Protein 6O76 (pdb70)

Sequence (889 aa):
FVLKTPKGTRDYSPRQMAVREKVFDVIIRCFKRHGAEVIDTPVFELKETLMGKSKLIYDLKDQGGELLSLRYDLTVPFARYLAMNKLTNIKRYHIAKVYRRDNPAMTRGRYREFYQCDFDIAGNFDPMIPDAECLKIMCEILSSLQIGDFLVKVNDRRILDGMFAICGVSDSKFRTICSSVDKLDKVSWEEVKNEMVGEKGLAPEVADRIGDYVQQHGGVSLVEQLLQDPKLSQNKQALEGLGDLKLLFEYLTLFGIDDKISFDLSLARGLDYYTGVIYEAVLLQPLGVGSVAAGGRYDGLVGMFDPKGRKVPCVGLSIGVERRIFSIVEQRLEALEEKIRTTETQVLVASAQKKLLEERLKLVSELWDAGIKAELLYKKNPKLLNQLQYCEEAGIPLVAIIGEQELKDGVIKLRSVTSREEVDVRREDLVEEIKRRTGAERAALEELVKLQGERVRGLKQQKASAELIEEEVAKLLKLKAQLFVLKTPKGTRDYSPRQMAVREKVFDVIIRCFKRHGAEVIDTPVFELKETLMGEDSKLIYDLKDQGGELLSLRYDLTVPFARYLAMNKLTNIKRYHIAKVYRRYREFYQCDFDIAGNFDPMIPDAECLKIMCEILSSLQIGDFLVKVNDRRILDRTICSSVDKLDKVSWEEVKNEMVGEKADRIGDYVQQHGGVSLVEQLLQDPKLSQNKQALEGLGDLKLLFEYLTLFGIDDKISFDLSLARGLDYYTGVIYEAVLLQVGSVAAGGRYDGLVGMFDPKGRKVPCVGLSIGVERIFSIVEQRLEALEEKIRTTETQVLVASAQKKLLEERLKLVSELWDAGIKAELLYKKNPKLLNQLQYCEEAGIPLVAIIGEQELKDGVIKLRSVTSREEVDVRREDLVEEIKRRT

Radius of gyration: 31.18 Å; Cα contacts (8 Å, |Δi|>4): 1621; chains: 2; bounding box: 78×81×74 Å

GO terms:
  GO:0004821 histidine-tRNA ligase activity (F, IDA)
  GO:0005524 ATP binding (F, IDA)
  GO:0042803 protein homodimerization activity (F, IDA)
  GO:0006427 histidyl-tRNA aminoacylation (P, IDA)
  GO:0004821 histidine-tRNA ligase activity (F, TAS)
  GO:0005829 cytosol (C, TAS)
  GO:0006418 tRNA aminoacylation for protein translation (P, TAS)
  GO:0042802 identical protein binding (F, IPI)
  GO:0005829 cytosol (C, IDA)

Solvent-accessible surface area: 40077 Å² total; per-residue (Å²): 154,110,38,76,18,2,114,12,12,55,26,8,31,18,144,47,15,24,5,31,64,138,3,22,71,22,0,50,149,2,0,53,26,0,4,5,40,17,1,10,0,0,1,0,0,18,53,119,17,6,120,90,70,125,132,72,24,2,17,6,32,75,44,78,20,61,71,10,2,0,14,37,21,1,7,17,0,1,0,0,5,3,24,56,16,154,67,71,90,15,24,1,10,4,33,10,22,0,3,91,77,58,104,42,36,147,140,152,60,110,59,28,7,50,26,26,0,11,0,4,4,0,1,108,63,31,84,7,1,2,1,0,2,0,0,8,0,0,4,18,0,0,53,58,18,143,4,39,81,6,51,0,23,0,0,0,47,45,0,0,51,3,0,0,65,50,7,38,14,62,131,110,84,16,114,45,0,1,56,0,1,26,89,36,63,156,56,41,25,130,97,3,58,110,52,0,48,61,136,43,67,16,39,69,110,20,0,72,102,0,1,107,24,2,91,57,134,27,31,54,79,12,0,77,99,3,49,142,30,110,105,0,44,156,38,159,79,0,53,87,0,1,36,35,0,68,50,0,4,72,16,0,83,45,7,53,13,49,116,70,9,14,0,13,0,6,6,6,68,29,7,115,56,31,55,4,2,3,2,3,0,12,16,38,101,163,64,49,97,16,35,4,7,32,2,0,32,5,26,48,43,5,4,90,40,33,107,155,53,133,120,9,14,0,0,3,6,40,4,28,0,38,105,0,15,46,35,20,55,116,117,50,114,86,118,145,111,140,36,82,44,16,76,0,21,0,0,2,1,1,52,60,145,178,18,18,101,48,2,0,93,2,0,4,78,5,4,94,42,42,5,58,0,11,7,27,16,88,133,62,11,159,44,122,82,0,22,73,72,0,80,136,27,20,4,41,7,0,0,3,0,1,94,139,30,50,190,107,27,27,0,35,0,52,17,12,130,58,183,117,61,76,76,16,138,52,102,42,3,45,103,48,0,112,87,93,24,121,13,108,144,36,12,27,57,18,10,25,82,16,6,25,84,64,16,157,20,9,132,99,98,191,30,76,78,60,97,29,118,108,15,47,53,82,22,98,131,18,128,88,92,85,185,102,32,80,17,0,110,29,10,31,5,10,1,18,58,18,12,12,4,31,55,107,2,25,81,25,0,44,122,3,0,34,32,0,3,5,38,24,2,10,3,0,10,1,1,15,62,95,10,1,113,121,158,83,92,121,60,24,1,12,8,118,101,50,67,44,68,65,8,0,0,8,38,13,1,28,6,2,3,2,1,10,1,18,81,87,139,52,94,87,8,19,0,15,4,38,11,18,0,2,90,81,89,50,11,41,26,31,0,3,0,2,4,0,4,107,51,33,85,7,2,5,1,0,4,0,0,12,0,0,6,23,0,0,66,49,9,116,15,46,109,7,61,0,52,2,0,4,57,88,10,66,97,134,92,62,15,75,27,20,18,52,33,65,76,61,61,56,105,50,13,60,65,64,33,66,68,78,131,98,100,113,53,42,75,51,25,87,54,106,20,33,71,87,24,3,105,99,16,39,145,55,100,103,58,43,167,68,95,74,8,55,68,0,4,40,55,2,43,56,1,8,92,16,0,76,59,8,45,10,52,106,81,10,21,0,6,11,11,4,7,75,48,55,134,104,25,22,7,4,6,2,25,0,45,33,60,122,150,40,31,3,2,32,8,1,39,17,15,31,26,6,5,126,37,16,138,103,40,80,126,21,16,1,1,2,4,33,2,32,1,31,50,0,19,7,10,9,15,37,79,15,77,76,93,86,94,110,6,76,46,16,65,0,26,0,0,0,0,0,60,88,154,186,19,20,78,56,0,0,95,2,0,4,70,5,4,100,41,36,0,62,0,9,5,29,15,78,137,34,9,161,38,124,78,0,30,76,75,0,95,119,23,25,4,51,6,0,0,6,2,3,112,134,25,48,160,90,27,25,3,48,1,51,15,17,133,59,182,123,68,66,87,8,130,62,108,62,3,39,99,62,0,97,210,106,77

Nearest PDB structures (foldseek):
  6o76-assembly1_B  TM=1.002E+00  e=1.117E-86  Homo sapiens
  4g84-assembly1_A  TM=9.839E-01  e=6.373E-68  Homo sapiens
  5w6m-assembly1_A  TM=9.842E-01  e=1.039E-66  Homo sapiens
  4g84-assembly1_B  TM=9.586E-01  e=1.616E-67  Homo sapiens
  4x5o-assembly1_B  TM=9.973E-01  e=1.067E-58  Homo sapiens

Foldseek 3Di:
DDDDDPQQDDDADLLLVLLLVVLVVLLVVLLVVVPAAEDDDDQKDAVVLCPVPLPQWDKDDPPVPGIMTGAQDDQSVVLCVCQVVVHLWHWYKYKAKHAGNDRADVVDLGGGIDIWIKTKTWADDDAQPVVLVQVLSVCSSVVVLPLAAKAKEKFWLLLLVLQLVLLPDDDVCSVVLLVLLLCCQVDPLVVSLCCCCVVPVDDNSSSVSVVVAQVDKAALVVLVVQCPDPSLVPGDSSVVQSVSRNVSLVSNVVVVCNVRYMYGNSHDPDSVFAHTMKMWMFHDVVRGPDTFKIWGWGQQRSQPPHPVSHTITMIMMMGNSSVSSVSSVVVCVVVPPDGASDDAQEEEAEQDAPCVVVSVVLQVVCVVVVHRYYYDPDRHDHPVVRLVVCVNNVHQKYWYDYPVLVVVQWIWIAGSVVRDIDTHHSVCVSVVSVVVPD/DVLVLLVVLLVLLVVVLVLCVQVVHDPVLSVVSVVVNVVSVVVHVVDDDPQLDDDADLLLVLLVCVLVVLLVVLLVVVPAAADDDDQKDQLVLDDDVDSVFWAWDDPPPDGTITGAQDDVSVVLLVCQVVVDQWHWHKYWDWHATVCRIDIKTKTKTWHDDDAQPVVLVQVLSVVSSVVSLVLAAKAKEKDWLQLLPPVVLVLLQVCVVDPVVVSVVVVVVVPHPVNSVQQVDKFALVSLVVVCPDDVLVVDPSNNVQSVSVNVNLVSNVVSVCRVRYMYGSSHCPPVVQHPTMKMFMAGDVVRTFKIWFKGFQSSLVNHPVSDTMTMTMMMGNVPSSSSSSSVVVVVVVDDRASDDAQEEEEEQDAQCVVVSVVLQVVLVVLVHRYYYDPDRHDHPVVVLVVCVVNVHQKYWYDDPVLVVVQWIWIAGSVVRDIDTHHSVCVNVVSVVVD

Structure (mmCIF, N/CA/C/O backbone):
data_6O76
#
_entry.id   6O76
#
_cell.length_a   97.669
_cell.length_b   97.669
_cell.length_c   254.409
_cell.angle_alpha   90.00
_cell.angle_beta   90.00
_cell.angle_gamma   90.00
#
_symmetry.space_group_name_H-M   'P 41 21 2'
#
loop_
_entity.id
_entity.type
_entity.pdbx_description
1 polymer 'Histidine--tRNA ligase, cytoplasmic'
2 non-polymer 'CHLORIDE ION'
3 water water
#
loop_
_atom_site.group_PDB
_atom_site.id
_atom_site.type_symbol
_atom_site.label_atom_id
_atom_site.label_alt_id
_atom_site.label_comp_id
_atom_site.label_asym_id
_atom_site.label_entity_id
_atom_site.label_seq_id
_atom_site.pdbx_PDB_ins_code
_atom_site.Cartn_x
_atom_site.Cartn_y
_atom_site.Cartn_z
_atom_site.occupancy
_atom_site.B_iso_or_equiv
_atom_site.auth_seq_id
_atom_site.auth_comp_id
_atom_site.auth_asym_id
_atom_site.auth_atom_id
_atom_site.pdbx_PDB_model_num
ATOM 1 N N . PHE A 1 54 ? 144.412 -22.730 237.627 1.00 122.25 54 PHE A N 1
ATOM 2 C CA . PHE A 1 54 ? 143.334 -22.951 238.583 1.00 121.36 54 PHE A CA 1
ATOM 3 C C . PHE A 1 54 ? 142.235 -23.830 237.987 1.00 118.56 54 PHE A C 1
ATOM 4 O O . PHE A 1 54 ? 141.522 -23.428 237.066 1.00 120.10 54 PHE A O 1
ATOM 12 N N . VAL A 1 55 ? 142.122 -25.039 238.519 1.00 114.12 55 VAL A N 1
ATOM 13 C CA . VAL A 1 55 ? 141.075 -25.981 238.149 1.00 109.12 55 VAL A CA 1
ATOM 14 C C . VAL A 1 55 ? 139.949 -25.861 239.163 1.00 99.41 55 VAL A C 1
ATOM 15 O O . VAL A 1 55 ? 140.184 -25.603 240.349 1.00 100.88 55 VAL A O 1
ATOM 19 N N . LEU A 1 56 ? 138.712 -26.026 238.699 1.00 94.18 56 LEU A N 1
ATOM 20 C CA . LEU A 1 56 ? 137.588 -26.127 239.622 1.00 87.27 56 LEU A CA 1
ATOM 21 C C . LEU A 1 56 ? 137.602 -27.526 240.231 1.00 77.60 56 LEU A C 1
ATOM 22 O O . LEU A 1 56 ? 137.536 -28.530 239.512 1.00 69.97 56 LEU A O 1
ATOM 27 N N . LYS A 1 57 ? 137.719 -27.591 241.551 1.00 75.80 57 LYS A N 1
ATOM 28 C CA . LYS A 1 57 ? 137.847 -28.863 242.242 1.00 70.87 57 LYS A CA 1
ATOM 29 C C . LYS A 1 57 ? 137.357 -28.696 243.670 1.00 74.66 57 LYS A C 1
ATOM 30 O O . LYS A 1 57 ? 137.385 -27.593 244.222 1.00 76.76 57 LYS A O 1
ATOM 36 N N . THR A 1 58 ? 136.891 -29.794 244.258 1.00 71.22 58 THR A N 1
ATOM 37 C CA . THR A 1 58 ? 136.619 -29.767 245.682 1.00 64.79 58 THR A CA 1
ATOM 38 C C . THR A 1 58 ? 137.944 -29.763 246.437 1.00 61.56 58 THR A C 1
ATOM 39 O O . THR A 1 58 ? 138.894 -30.430 246.022 1.00 61.31 58 THR A O 1
ATOM 43 N N . PRO A 1 59 ? 138.032 -29.033 247.546 1.00 60.53 59 PRO A N 1
ATOM 44 C CA . PRO A 1 59 ? 139.302 -28.920 248.272 1.00 62.69 59 PRO A CA 1
ATOM 45 C C . PRO A 1 59 ? 139.938 -30.268 248.593 1.00 64.29 59 PRO A C 1
ATOM 46 O O . PRO A 1 59 ? 139.251 -31.268 248.810 1.00 63.71 59 PRO A O 1
ATOM 50 N N . LYS A 1 60 ? 141.273 -30.271 248.619 1.00 75.48 60 LYS A N 1
ATOM 51 C CA . LYS A 1 60 ? 142.078 -31.449 248.925 1.00 80.35 60 LYS A CA 1
ATOM 52 C C . LYS A 1 60 ? 141.589 -32.151 250.186 1.00 79.26 60 LYS A C 1
ATOM 53 O O . LYS A 1 60 ? 141.782 -31.649 251.299 1.00 87.31 60 LYS A O 1
ATOM 59 N N . GLY A 1 61 ? 140.950 -33.308 250.021 1.00 66.90 61 GLY A N 1
ATOM 60 C CA . GLY A 1 61 ? 140.427 -34.072 251.136 1.00 59.27 61 GLY A CA 1
ATOM 61 C C . GLY A 1 61 ? 138.922 -34.043 251.285 1.00 62.36 61 GLY A C 1
ATOM 62 O O . GLY A 1 61 ? 138.392 -34.747 252.152 1.00 67.58 61 GLY A O 1
ATOM 63 N N . THR A 1 62 ? 138.216 -33.263 250.474 1.00 59.30 62 THR A N 1
ATOM 64 C CA . THR A 1 62 ? 136.769 -33.136 250.555 1.00 60.42 62 THR A CA 1
ATOM 65 C C . THR A 1 62 ? 136.117 -33.692 249.297 1.00 66.76 62 THR A C 1
ATOM 66 O O . THR A 1 62 ? 136.773 -33.971 248.290 1.00 68.73 62 THR A O 1
ATOM 70 N N . ARG A 1 63 ? 134.798 -33.847 249.372 1.00 68.15 63 ARG A N 1
ATOM 71 C CA . ARG A 1 63 ? 134.051 -34.547 248.343 1.00 66.92 63 ARG A CA 1
ATOM 72 C C . ARG A 1 63 ? 132.638 -33.996 248.259 1.00 64.86 63 ARG A C 1
ATOM 73 O O . ARG A 1 63 ? 132.076 -33.541 249.259 1.00 68.53 63 ARG A O 1
ATOM 81 N N . ASP A 1 64 ? 132.070 -34.034 247.058 1.00 65.06 64 ASP A N 1
ATOM 82 C CA . ASP A 1 64 ? 130.640 -33.806 246.947 1.00 63.69 64 ASP A CA 1
ATOM 83 C C . ASP A 1 64 ? 129.890 -35.115 247.206 1.00 66.32 64 ASP A C 1
ATOM 84 O O . ASP A 1 64 ? 130.474 -36.202 247.243 1.00 75.22 64 ASP A O 1
ATOM 89 N N . TYR A 1 65 ? 128.574 -35.002 247.369 1.00 63.42 65 TYR A N 1
ATOM 90 C CA . TYR A 1 65 ? 127.678 -36.145 247.525 1.00 66.91 65 TYR A CA 1
ATOM 91 C C . TYR A 1 65 ? 126.633 -36.069 246.416 1.00 62.73 65 TYR A C 1
ATOM 92 O O . TYR A 1 65 ? 125.782 -35.171 246.419 1.00 63.82 65 TYR A O 1
ATOM 101 N N . SER A 1 66 ? 126.700 -37.034 245.506 1.00 55.36 66 SER A N 1
ATOM 102 C CA . SER A 1 66 ? 125.788 -37.151 244.378 1.00 55.51 66 SER A CA 1
ATOM 103 C C . SER A 1 66 ? 124.430 -37.628 244.868 1.00 54.30 66 SER A C 1
ATOM 104 O O . SER A 1 66 ? 124.305 -38.076 246.006 1.00 50.35 66 SER A O 1
ATOM 107 N N . PRO A 1 67 ? 123.381 -37.510 243.967 1.00 49.59 67 PRO A N 1
ATOM 108 C CA . PRO A 1 67 ? 122.077 -37.953 244.494 1.00 38.52 67 PRO A CA 1
ATOM 109 C C . PRO A 1 67 ? 122.052 -39.411 244.940 1.00 57.60 67 PRO A C 1
ATOM 110 O O . PRO A 1 67 ? 121.424 -39.709 245.952 1.00 57.55 67 PRO A O 1
ATOM 114 N N . ARG A 1 68 ? 122.707 -40.305 244.212 1.00 63.97 68 ARG A N 1
ATOM 115 C CA . ARG A 1 68 ? 122.713 -41.712 244.594 1.00 64.09 68 ARG A CA 1
ATOM 116 C C . ARG A 1 68 ? 123.365 -41.902 245.963 1.00 57.73 68 ARG A C 1
ATOM 117 O O . ARG A 1 68 ? 122.876 -42.665 246.807 1.00 54.72 68 ARG A O 1
ATOM 125 N N . GLN A 1 69 ? 124.466 -41.193 246.184 1.00 47.68 69 GLN A N 1
ATOM 126 C CA . GLN A 1 69 ? 125.184 -41.266 247.448 1.00 45.92 69 GLN A CA 1
ATOM 127 C C . GLN A 1 69 ? 124.302 -40.758 248.577 1.00 44.10 69 GLN A C 1
ATOM 128 O O . GLN A 1 69 ? 124.286 -41.321 249.669 1.00 42.16 69 GLN A O 1
ATOM 134 N N . MET A 1 70 ? 123.571 -39.683 248.303 1.00 36.55 70 MET A N 1
ATOM 135 C CA . MET A 1 70 ? 122.676 -39.094 249.285 1.00 39.02 70 MET A CA 1
ATOM 136 C C . MET A 1 70 ? 121.586 -40.088 249.642 1.00 41.57 70 MET A C 1
ATOM 137 O O . MET A 1 70 ? 121.207 -40.220 250.802 1.00 53.21 70 MET A O 1
ATOM 142 N N . ALA A 1 71 ? 121.084 -40.789 248.633 1.00 47.58 71 ALA A N 1
ATOM 143 C CA . ALA A 1 71 ? 120.043 -41.777 248.852 1.00 51.91 71 ALA A CA 1
ATOM 144 C C . ALA A 1 71 ? 120.579 -42.878 249.749 1.00 46.68 71 ALA A C 1
ATOM 145 O O . ALA A 1 71 ? 119.892 -43.336 250.657 1.00 47.81 71 ALA A O 1
ATOM 147 N N . VAL A 1 72 ? 121.813 -43.303 249.494 1.00 47.74 72 VAL A N 1
ATOM 148 C CA . VAL A 1 72 ? 122.422 -44.342 250.318 1.00 45.93 72 VAL A CA 1
ATOM 149 C C . VAL A 1 72 ? 122.621 -43.871 251.760 1.00 52.38 72 VAL A C 1
ATOM 150 O O . VAL A 1 72 ? 122.371 -44.611 252.707 1.00 56.02 72 VAL A O 1
ATOM 154 N N . ARG A 1 73 ? 123.069 -42.630 251.908 1.00 55.27 73 ARG A N 1
ATOM 155 C CA . ARG A 1 73 ? 123.329 -42.024 253.211 1.00 52.65 73 ARG A CA 1
ATOM 156 C C . ARG A 1 73 ? 122.036 -41.756 253.967 1.00 55.05 73 ARG A C 1
ATOM 157 O O . ARG A 1 73 ? 121.964 -41.949 255.190 1.00 56.44 73 ARG A O 1
ATOM 165 N N . GLU A 1 74 ? 120.993 -41.342 253.249 1.00 48.25 74 GLU A N 1
ATOM 166 C CA . GLU A 1 74 ? 119.693 -41.167 253.879 1.00 44.23 74 GLU A CA 1
ATOM 167 C C . GLU A 1 74 ? 119.138 -42.502 254.352 1.00 47.39 74 GLU A C 1
ATOM 168 O O . GLU A 1 74 ? 118.601 -42.599 255.465 1.00 51.47 74 GLU A O 1
ATOM 174 N N . LYS A 1 75 ? 119.278 -43.550 253.529 1.00 49.70 75 LYS A N 1
ATOM 175 C CA . LYS A 1 75 ? 118.743 -44.852 253.915 1.00 46.79 75 LYS A CA 1
ATOM 176 C C . LYS A 1 75 ? 119.354 -45.345 255.221 1.00 44.32 75 LYS A C 1
ATOM 177 O O . LYS A 1 75 ? 118.644 -45.889 256.075 1.00 39.76 75 LYS A O 1
ATOM 183 N N . VAL A 1 76 ? 120.662 -45.162 255.406 1.00 48.13 76 VAL A N 1
ATOM 184 C CA . VAL A 1 76 ? 121.266 -45.666 256.641 1.00 55.97 76 VAL A CA 1
ATOM 185 C C . VAL A 1 76 ? 120.980 -44.729 257.821 1.00 55.24 76 VAL A C 1
ATOM 186 O O . VAL A 1 76 ? 120.669 -45.189 258.935 1.00 47.74 76 VAL A O 1
ATOM 190 N N . PHE A 1 77 ? 121.087 -43.408 257.609 1.00 55.80 77 PHE A N 1
ATOM 191 C CA . PHE A 1 77 ? 120.784 -42.465 258.684 1.00 52.51 77 PHE A CA 1
ATOM 192 C C . PHE A 1 77 ? 119.386 -42.690 259.244 1.00 56.37 77 PHE A C 1
ATOM 193 O O . PHE A 1 77 ? 119.166 -42.552 260.455 1.00 65.82 77 PHE A O 1
ATOM 201 N N . ASP A 1 78 ? 118.428 -43.048 258.385 1.00 55.94 78 ASP A N 1
ATOM 202 C CA . ASP A 1 78 ? 117.080 -43.320 258.875 1.00 62.55 78 ASP A CA 1
ATOM 203 C C . ASP A 1 78 ? 117.069 -44.467 259.880 1.00 62.75 78 ASP A C 1
ATOM 204 O O . ASP A 1 78 ? 116.420 -44.373 260.928 1.00 71.46 78 ASP A O 1
ATOM 209 N N . VAL A 1 79 ? 117.782 -45.556 259.585 1.00 57.45 79 VAL A N 1
ATOM 210 C CA . VAL A 1 79 ? 117.817 -46.691 260.507 1.00 55.63 79 VAL A CA 1
ATOM 211 C C . VAL A 1 79 ? 118.441 -46.278 261.835 1.00 51.37 79 VAL A C 1
ATOM 212 O O . VAL A 1 79 ? 117.870 -46.499 262.915 1.00 53.44 79 VAL A O 1
ATOM 216 N N . ILE A 1 80 ? 119.597 -45.613 261.767 1.00 48.30 80 ILE A N 1
ATOM 217 C CA . ILE A 1 80 ? 120.329 -45.281 262.993 1.00 45.31 80 ILE A CA 1
ATOM 218 C C . ILE A 1 80 ? 119.527 -44.325 263.877 1.00 55.49 80 ILE A C 1
ATOM 219 O O . ILE A 1 80 ? 119.453 -44.496 265.104 1.00 55.52 80 ILE A O 1
ATOM 224 N N . ILE A 1 81 ? 118.877 -43.333 263.270 1.00 50.62 81 ILE A N 1
ATOM 225 C CA . ILE A 1 81 ? 118.130 -42.351 264.052 1.00 43.57 81 ILE A CA 1
ATOM 226 C C . ILE A 1 81 ? 116.806 -42.938 264.545 1.00 44.25 81 ILE A C 1
ATOM 227 O O . ILE A 1 81 ? 116.312 -42.574 265.622 1.00 49.38 81 ILE A O 1
ATOM 232 N N . ARG A 1 82 ? 116.198 -43.842 263.765 1.00 50.63 82 ARG A N 1
ATOM 233 C CA . ARG A 1 82 ? 115.019 -44.535 264.273 1.00 55.38 82 ARG A CA 1
ATOM 234 C C . ARG A 1 82 ? 115.367 -45.329 265.523 1.00 55.45 82 ARG A C 1
ATOM 235 O O . ARG A 1 82 ? 114.553 -45.418 266.452 1.00 50.22 82 ARG A O 1
ATOM 243 N N . CYS A 1 83 ? 116.584 -45.880 265.587 1.00 54.84 83 CYS A N 1
ATOM 244 C CA . CYS A 1 83 ? 116.980 -46.600 266.795 1.00 55.13 83 CYS A CA 1
ATOM 245 C C . CYS A 1 83 ? 117.259 -45.637 267.947 1.00 54.96 83 CYS A C 1
ATOM 246 O O . CYS A 1 83 ? 116.790 -45.847 269.077 1.00 53.69 83 CYS A O 1
ATOM 249 N N . PHE A 1 84 ? 118.016 -44.565 267.677 1.00 52.21 84 PHE A N 1
ATOM 250 C CA . PHE A 1 84 ? 118.308 -43.576 268.714 1.00 48.16 84 PHE A CA 1
ATOM 251 C C . PHE A 1 84 ? 117.032 -43.020 269.330 1.00 51.56 84 PHE A C 1
ATOM 252 O O . PHE A 1 84 ? 116.924 -42.902 270.558 1.00 59.55 84 PHE A O 1
ATOM 260 N N . LYS A 1 85 ? 116.052 -42.680 268.492 1.00 45.64 85 LYS A N 1
ATOM 261 C CA . LYS A 1 85 ? 114.773 -42.201 268.999 1.00 46.33 85 LYS A CA 1
ATOM 262 C C . LYS A 1 85 ? 114.042 -43.314 269.729 1.00 44.69 85 LYS A C 1
ATOM 263 O O . LYS A 1 85 ? 113.344 -43.066 270.721 1.00 40.99 85 LYS A O 1
ATOM 269 N N . ARG A 1 86 ? 114.187 -44.552 269.245 1.00 47.31 86 ARG A N 1
ATOM 270 C CA . ARG A 1 86 ? 113.587 -45.686 269.937 1.00 46.58 86 ARG A CA 1
ATOM 271 C C . ARG A 1 86 ? 114.120 -45.815 271.359 1.00 48.83 86 ARG A C 1
ATOM 272 O O . ARG A 1 86 ? 113.434 -46.356 272.233 1.00 54.06 86 ARG A O 1
ATOM 280 N N . HIS A 1 87 ? 115.330 -45.322 271.623 1.00 39.06 87 HIS A N 1
ATOM 281 C CA . HIS A 1 87 ? 115.853 -45.320 272.984 1.00 37.08 87 HIS A CA 1
ATOM 282 C C . HIS A 1 87 ? 115.649 -43.988 273.701 1.00 47.94 87 HIS A C 1
ATOM 283 O O . HIS A 1 87 ? 116.304 -43.734 274.718 1.00 41.88 87 HIS A O 1
ATOM 290 N N . GLY A 1 88 ? 114.744 -43.146 273.206 1.00 48.71 88 GLY A N 1
ATOM 291 C CA . GLY A 1 88 ? 114.380 -41.913 273.879 1.00 46.79 88 GLY A CA 1
ATOM 292 C C . GLY A 1 88 ? 115.525 -40.960 274.158 1.00 48.96 88 GLY A C 1
ATOM 293 O O . GLY A 1 88 ? 115.665 -40.461 275.279 1.00 58.30 88 GLY A O 1
ATOM 294 N N . ALA A 1 89 ? 116.345 -40.693 273.148 1.00 47.40 89 ALA A N 1
ATOM 295 C CA . ALA A 1 89 ? 117.439 -39.742 273.263 1.00 46.78 89 ALA A CA 1
ATOM 296 C C . ALA A 1 89 ? 117.021 -38.384 272.712 1.00 44.31 89 ALA A C 1
ATOM 297 O O . ALA A 1 89 ? 116.244 -38.294 271.759 1.00 37.26 89 ALA A O 1
ATOM 299 N N . GLU A 1 90 ? 117.535 -37.325 273.331 1.00 51.31 90 GLU A N 1
ATOM 300 C CA . GLU A 1 90 ? 117.448 -36.012 272.714 1.00 51.04 90 GLU A CA 1
ATOM 301 C C . GLU A 1 90 ? 118.578 -35.829 271.700 1.00 54.19 90 GLU A C 1
ATOM 302 O O . GLU A 1 90 ? 119.493 -36.652 271.585 1.00 58.22 90 GLU A O 1
ATOM 308 N N . VAL A 1 91 ? 118.504 -34.731 270.952 1.00 46.03 91 VAL A N 1
ATOM 309 C CA . VAL A 1 91 ? 119.507 -34.387 269.952 1.00 48.75 91 VAL A CA 1
ATOM 310 C C . VAL A 1 91 ? 119.913 -32.931 270.144 1.00 48.71 91 VAL A C 1
ATOM 311 O O . VAL A 1 91 ? 119.085 -32.089 270.509 1.00 40.26 91 VAL A O 1
ATOM 315 N N . ILE A 1 92 ? 121.196 -32.639 269.920 1.00 51.43 92 ILE A N 1
ATOM 316 C CA . ILE A 1 92 ? 121.719 -31.280 269.975 1.00 53.57 92 ILE A CA 1
ATOM 317 C C . ILE A 1 92 ? 122.488 -31.007 268.690 1.00 54.43 92 ILE A C 1
ATOM 318 O O . ILE A 1 92 ? 122.782 -31.912 267.908 1.00 56.72 92 ILE A O 1
ATOM 323 N N . ASP A 1 93 ? 122.809 -29.732 268.478 1.00 54.79 93 ASP A N 1
ATOM 324 C CA . ASP A 1 93 ? 123.677 -29.331 267.383 1.00 54.69 93 ASP A CA 1
ATOM 325 C C . ASP A 1 93 ? 124.565 -28.183 267.839 1.00 62.43 93 ASP A C 1
ATOM 326 O O . ASP A 1 93 ? 124.107 -27.263 268.525 1.00 62.00 93 ASP A O 1
ATOM 331 N N . THR A 1 94 ? 125.835 -28.248 267.455 1.00 66.98 94 THR A N 1
ATOM 332 C CA . THR A 1 94 ? 126.855 -27.264 267.785 1.00 68.93 94 THR A CA 1
ATOM 333 C C . THR A 1 94 ? 127.326 -26.572 266.509 1.00 68.62 94 THR A C 1
ATOM 334 O O . THR A 1 94 ? 127.176 -27.121 265.411 1.00 66.76 94 THR A O 1
ATOM 338 N N . PRO A 1 95 ? 127.896 -25.371 266.606 1.00 62.82 95 PRO A N 1
ATOM 339 C CA . PRO A 1 95 ? 128.407 -24.704 265.405 1.00 57.94 95 PRO A CA 1
ATOM 340 C C . PRO A 1 95 ? 129.570 -25.474 264.800 1.00 59.16 95 PRO A C 1
ATOM 341 O O . PRO A 1 95 ? 130.210 -26.311 265.444 1.00 61.22 95 PRO A O 1
ATOM 345 N N . VAL A 1 96 ? 129.840 -25.175 263.528 1.00 58.05 96 VAL A N 1
ATOM 346 C CA . VAL A 1 96 ? 130.895 -25.894 262.833 1.00 64.64 96 VAL A CA 1
ATOM 347 C C . VAL A 1 96 ? 132.266 -25.422 263.293 1.00 74.17 96 VAL A C 1
ATOM 348 O O . VAL A 1 96 ? 133.265 -26.116 263.068 1.00 72.65 96 VAL A O 1
ATOM 352 N N . PHE A 1 97 ? 132.350 -24.247 263.913 1.00 78.27 97 PHE A N 1
ATOM 353 C CA . PHE A 1 97 ? 133.590 -23.789 264.513 1.00 76.83 97 PHE A CA 1
ATOM 354 C C . PHE A 1 97 ? 133.352 -23.335 265.948 1.00 78.87 97 PHE A C 1
ATOM 355 O O . PHE A 1 97 ? 132.247 -22.936 266.324 1.00 82.11 97 PHE A O 1
ATOM 363 N N . GLU A 1 98 ? 134.411 -23.433 266.745 1.00 80.74 98 GLU A N 1
ATOM 364 C CA . GLU A 1 98 ? 134.523 -22.944 268.109 1.00 86.80 98 GLU A CA 1
ATOM 365 C C . GLU A 1 98 ? 135.603 -21.874 268.141 1.00 88.58 98 GLU A C 1
ATOM 366 O O . GLU A 1 98 ? 136.266 -21.608 267.140 1.00 83.74 98 GLU A O 1
ATOM 372 N N . LEU A 1 99 ? 135.788 -21.253 269.299 1.00 91.93 99 LEU A N 1
ATOM 373 C CA . LEU A 1 99 ? 136.955 -20.400 269.479 1.00 95.12 99 LEU A CA 1
ATOM 374 C C . LEU A 1 99 ? 138.170 -21.281 269.745 1.00 95.17 99 LEU A C 1
ATOM 375 O O . LEU A 1 99 ? 138.044 -22.389 270.272 1.00 89.34 99 LEU A O 1
ATOM 380 N N . LYS A 1 100 ? 139.355 -20.799 269.352 1.00 100.40 100 LYS A N 1
ATOM 381 C CA . LYS A 1 100 ? 140.543 -21.655 269.413 1.00 104.15 100 LYS A CA 1
ATOM 382 C C . LYS A 1 100 ? 140.886 -22.003 270.842 1.00 113.67 100 LYS A C 1
ATOM 383 O O . LYS A 1 100 ? 141.356 -23.111 271.127 1.00 118.95 100 LYS A O 1
ATOM 389 N N . GLU A 1 101 ? 140.811 -21.003 271.715 1.00 116.48 101 GLU A N 1
ATOM 390 C CA . GLU A 1 101 ? 140.978 -21.165 273.146 1.00 119.56 101 GLU A CA 1
ATOM 391 C C . GLU A 1 101 ? 140.259 -22.428 273.591 1.00 114.37 101 GLU A C 1
ATOM 392 O O . GLU A 1 101 ? 140.779 -23.203 274.403 1.00 114.99 101 GLU A O 1
ATOM 398 N N . THR A 1 102 ? 139.074 -22.657 273.023 1.00 114.40 102 THR A N 1
ATOM 399 C CA . THR A 1 102 ? 138.271 -23.797 273.440 1.00 111.93 102 THR A CA 1
ATOM 400 C C . THR A 1 102 ? 138.958 -25.122 273.123 1.00 115.79 102 THR A C 1
ATOM 401 O O . THR A 1 102 ? 138.867 -26.071 273.909 1.00 112.58 102 THR A O 1
ATOM 405 N N . LEU A 1 103 ? 139.625 -25.204 271.975 1.00 122.22 103 LEU A N 1
ATOM 406 C CA . LEU A 1 103 ? 140.260 -26.455 271.558 1.00 126.65 103 LEU A CA 1
ATOM 407 C C . LEU A 1 103 ? 141.741 -26.676 271.841 1.00 143.62 103 LEU A C 1
ATOM 408 O O . LEU A 1 103 ? 142.207 -27.813 271.782 1.00 144.31 103 LEU A O 1
ATOM 413 N N . MET A 1 104 ? 142.487 -25.624 272.148 1.00 159.09 104 MET A N 1
ATOM 414 C CA . MET A 1 104 ? 143.908 -25.811 272.415 1.00 165.52 104 MET A CA 1
ATOM 415 C C . MET A 1 104 ? 144.072 -26.705 273.635 1.00 163.58 104 MET A C 1
ATOM 416 O O . MET A 1 104 ? 143.279 -26.645 274.567 1.00 164.08 104 MET A O 1
ATOM 421 N N . GLY A 1 105 ? 145.105 -27.539 273.621 1.00 163.07 105 GLY A N 1
ATOM 422 C CA . GLY A 1 105 ? 145.341 -28.472 274.704 1.00 154.46 105 GLY A CA 1
ATOM 423 C C . GLY A 1 105 ? 144.686 -29.809 274.413 1.00 136.17 105 GLY A C 1
ATOM 424 O O . GLY A 1 105 ? 144.657 -30.700 275.260 1.00 129.03 105 GLY A O 1
ATOM 425 N N . LYS A 1 106 ? 144.156 -29.944 273.202 1.00 128.78 106 LYS A N 1
ATOM 426 C CA . LYS A 1 106 ? 143.506 -31.177 272.774 1.00 120.77 106 LYS A CA 1
ATOM 427 C C . LYS A 1 106 ? 144.528 -32.277 272.524 1.00 117.01 106 LYS A C 1
ATOM 428 O O . LYS A 1 106 ? 144.794 -32.639 271.379 1.00 109.19 106 LYS A O 1
ATOM 430 N N . SER A 1 111 ? 148.754 -34.206 268.050 1.00 118.10 111 SER A N 1
ATOM 431 C CA . SER A 1 111 ? 147.667 -34.167 267.079 1.00 108.04 111 SER A CA 1
ATOM 432 C C . SER A 1 111 ? 147.031 -32.789 266.985 1.00 106.41 111 SER A C 1
ATOM 433 O O . SER A 1 111 ? 145.881 -32.589 267.385 1.00 104.48 111 SER A O 1
ATOM 436 N N . LYS A 1 112 ? 147.786 -31.828 266.457 1.00 109.10 112 LYS A N 1
ATOM 437 C CA . LYS A 1 112 ? 147.207 -30.522 266.170 1.00 110.72 112 LYS A CA 1
ATOM 438 C C . LYS A 1 112 ? 147.121 -30.375 264.652 1.00 108.03 112 LYS A C 1
ATOM 439 O O . LYS A 1 112 ? 147.855 -29.611 264.021 1.00 103.83 112 LYS A O 1
ATOM 445 N N . LEU A 1 113 ? 146.265 -31.194 264.059 1.00 104.87 113 LEU A N 1
ATOM 446 C CA . LEU A 1 113 ? 145.929 -31.186 262.635 1.00 92.08 113 LEU A CA 1
ATOM 447 C C . LEU A 1 113 ? 144.626 -30.439 262.400 1.00 85.86 113 LEU A C 1
ATOM 448 O O . LEU A 1 113 ? 143.748 -30.909 261.682 1.00 87.58 113 LEU A O 1
ATOM 453 N N . ILE A 1 114 ? 144.475 -29.294 263.047 1.00 82.56 114 ILE A N 1
ATOM 454 C CA . ILE A 1 114 ? 143.233 -28.543 262.988 1.00 77.07 114 ILE A CA 1
ATOM 455 C C . ILE A 1 114 ? 143.177 -27.335 262.076 1.00 73.83 114 ILE A C 1
ATOM 456 O O . ILE A 1 114 ? 144.056 -26.489 262.093 1.00 71.86 114 ILE A O 1
ATOM 461 N N . TYR A 1 115 ? 142.120 -27.264 261.281 1.00 80.70 115 TYR A N 1
ATOM 462 C CA . TYR A 1 115 ? 141.927 -26.141 260.390 1.00 84.51 115 TYR A CA 1
ATOM 463 C C . TYR A 1 115 ? 141.657 -24.922 261.242 1.00 83.81 115 TYR A C 1
ATOM 464 O O . TYR A 1 115 ? 140.940 -25.009 262.226 1.00 92.88 115 TYR A O 1
ATOM 473 N N . ASP A 1 116 ? 142.225 -23.784 260.869 1.00 76.51 116 ASP A N 1
ATOM 474 C CA . ASP A 1 116 ? 142.007 -22.553 261.611 1.00 84.72 116 ASP A CA 1
ATOM 475 C C . ASP A 1 116 ? 141.631 -21.425 260.666 1.00 89.95 116 ASP A C 1
ATOM 476 O O . ASP A 1 116 ? 142.211 -21.294 259.598 1.00 98.29 116 ASP A O 1
ATOM 481 N N . LEU A 1 117 ? 140.659 -20.613 261.052 1.00 87.55 117 LEU A N 1
ATOM 482 C CA . LEU A 1 117 ? 140.253 -19.491 260.218 1.00 86.16 117 LEU A CA 1
ATOM 483 C C . LEU A 1 117 ? 141.249 -18.342 260.292 1.00 94.43 117 LEU A C 1
ATOM 484 O O . LEU A 1 117 ? 141.993 -18.221 261.258 1.00 102.26 117 LEU A O 1
ATOM 489 N N . LYS A 1 118 ? 141.264 -17.503 259.265 1.00 95.94 118 LYS A N 1
ATOM 490 C CA . LYS A 1 118 ? 142.161 -16.357 259.233 1.00 106.88 118 LYS A CA 1
ATOM 491 C C . LYS A 1 118 ? 141.738 -15.396 260.333 1.00 116.63 118 LYS A C 1
ATOM 492 O O . LYS A 1 118 ? 140.555 -15.285 260.631 1.00 121.81 118 LYS A O 1
ATOM 494 N N . ASP A 1 119 ? 142.695 -14.707 260.943 1.00 120.25 119 ASP A N 1
ATOM 495 C CA . ASP A 1 119 ? 142.363 -13.795 262.026 1.00 128.99 119 ASP A CA 1
ATOM 496 C C . ASP A 1 119 ? 141.280 -12.809 261.619 1.00 134.55 119 ASP A C 1
ATOM 497 O O . ASP A 1 119 ? 140.312 -12.614 262.349 1.00 137.36 119 ASP A O 1
ATOM 502 N N . GLN A 1 120 ? 141.428 -12.190 260.460 1.00 137.01 120 GLN A N 1
ATOM 503 C CA . GLN A 1 120 ? 140.407 -11.266 259.989 1.00 137.95 120 GLN A CA 1
ATOM 504 C C . GLN A 1 120 ? 140.036 -10.241 261.055 1.00 137.91 120 GLN A C 1
ATOM 505 O O . GLN A 1 120 ? 138.863 -9.909 261.208 1.00 133.56 120 GLN A O 1
ATOM 511 N N . GLY A 1 121 ? 141.021 -9.738 261.790 1.00 144.47 121 GLY A N 1
ATOM 512 C CA . GLY A 1 121 ? 140.740 -8.757 262.823 1.00 148.06 121 GLY A CA 1
ATOM 513 C C . GLY A 1 121 ? 140.084 -9.358 264.052 1.00 146.65 121 GLY A C 1
ATOM 514 O O . GLY A 1 121 ? 140.543 -9.168 265.177 1.00 148.87 121 GLY A O 1
ATOM 515 N N . GLY A 1 122 ? 139.003 -10.093 263.822 1.00 138.21 122 GLY A N 1
ATOM 516 C CA . GLY A 1 122 ? 138.234 -10.730 264.876 1.00 131.50 122 GLY A CA 1
ATOM 517 C C . GLY A 1 122 ? 138.970 -11.886 265.519 1.00 127.02 122 GLY A C 1
ATOM 518 O O . GLY A 1 122 ? 139.979 -12.355 265.001 1.00 128.12 122 GLY A O 1
ATOM 519 N N . GLU A 1 123 ? 138.473 -12.333 266.665 1.00 122.18 123 GLU A N 1
ATOM 520 C CA . GLU A 1 123 ? 139.097 -13.422 267.405 1.00 122.45 123 GLU A CA 1
ATOM 521 C C . GLU A 1 123 ? 139.148 -14.714 266.600 1.00 124.76 123 GLU A C 1
ATOM 522 O O . GLU A 1 123 ? 138.261 -14.997 265.802 1.00 127.95 123 GLU A O 1
ATOM 524 N N . LEU A 1 124 ? 140.209 -15.483 266.813 1.00 124.02 124 LEU A N 1
ATOM 525 C CA . LEU A 1 124 ? 140.428 -16.739 266.104 1.00 123.94 124 LEU A CA 1
ATOM 526 C C . LEU A 1 124 ? 139.368 -17.806 266.353 1.00 115.00 124 LEU A C 1
ATOM 527 O O . LEU A 1 124 ? 138.869 -17.961 267.462 1.00 115.64 124 LEU A O 1
ATOM 532 N N . LEU A 1 125 ? 139.045 -18.541 265.295 1.00 106.34 125 LEU A N 1
ATOM 533 C CA . LEU A 1 125 ? 138.045 -19.597 265.331 1.00 99.85 125 LEU A CA 1
ATOM 534 C C . LEU A 1 125 ? 138.562 -20.848 264.636 1.00 98.55 125 LEU A C 1
ATOM 535 O O . LEU A 1 125 ? 139.525 -20.786 263.882 1.00 107.64 125 LEU A O 1
ATOM 540 N N . SER A 1 126 ? 137.934 -21.987 264.904 1.00 91.85 126 SER A N 1
ATOM 541 C CA . SER A 1 126 ? 138.363 -23.247 264.284 1.00 81.96 126 SER A CA 1
ATOM 542 C C . SER A 1 126 ? 137.202 -24.175 264.022 1.00 77.94 126 SER A C 1
ATOM 543 O O . SER A 1 126 ? 136.298 -24.308 264.842 1.00 82.50 126 SER A O 1
ATOM 546 N N . LEU A 1 127 ? 137.274 -24.868 262.893 1.00 77.88 127 LEU A N 1
ATOM 547 C CA . LEU A 1 127 ? 136.273 -25.850 262.535 1.00 73.05 127 LEU A CA 1
ATOM 548 C C . LEU A 1 127 ? 136.424 -26.981 263.535 1.00 62.86 127 LEU A C 1
ATOM 549 O O . LEU A 1 127 ? 137.534 -27.350 263.896 1.00 63.30 127 LEU A O 1
ATOM 554 N N . ARG A 1 128 ? 135.310 -27.535 263.982 1.00 55.72 128 ARG A N 1
ATOM 555 C CA . ARG A 1 128 ? 135.346 -28.605 264.962 1.00 60.86 128 ARG A CA 1
ATOM 556 C C . ARG A 1 128 ? 136.048 -29.834 264.428 1.00 70.20 128 ARG A C 1
ATOM 557 O O . ARG A 1 128 ? 135.730 -30.315 263.348 1.00 75.47 128 ARG A O 1
ATOM 565 N N . TYR A 1 129 ? 136.990 -30.359 265.201 1.00 76.60 129 TYR A N 1
ATOM 566 C CA . TYR A 1 129 ? 137.699 -31.558 264.792 1.00 84.45 129 TYR A CA 1
ATOM 567 C C . TYR A 1 129 ? 137.088 -32.766 265.465 1.00 78.74 129 TYR A C 1
ATOM 568 O O . TYR A 1 129 ? 137.320 -33.899 265.059 1.00 78.33 129 TYR A O 1
ATOM 577 N N . ASP A 1 130 ? 136.305 -32.514 266.505 1.00 75.74 130 ASP A N 1
ATOM 578 C CA . ASP A 1 130 ? 135.637 -33.584 267.221 1.00 78.73 130 ASP A CA 1
ATOM 579 C C . ASP A 1 130 ? 134.347 -33.108 267.863 1.00 74.67 130 ASP A C 1
ATOM 580 O O . ASP A 1 130 ? 134.227 -31.955 268.253 1.00 70.97 130 ASP A O 1
ATOM 585 N N . LEU A 1 131 ? 133.381 -34.009 267.954 1.00 76.84 131 LEU A N 1
ATOM 586 C CA . LEU A 1 131 ? 132.095 -33.725 268.580 1.00 73.42 131 LEU A CA 1
ATOM 587 C C . LEU A 1 131 ? 132.091 -33.529 270.103 1.00 73.88 131 LEU A C 1
ATOM 588 O O . LEU A 1 131 ? 131.381 -32.674 270.620 1.00 77.99 131 LEU A O 1
ATOM 593 N N . THR A 1 132 ? 132.878 -34.331 270.813 1.00 71.34 132 THR A N 1
ATOM 594 C CA . THR A 1 132 ? 132.901 -34.305 272.277 1.00 74.55 132 THR A CA 1
ATOM 595 C C . THR A 1 132 ? 133.318 -33.016 272.975 1.00 77.27 132 THR A C 1
ATOM 596 O O . THR A 1 132 ? 132.694 -32.624 273.952 1.00 85.08 132 THR A O 1
ATOM 600 N N . VAL A 1 133 ? 134.352 -32.347 272.494 1.00 76.96 133 VAL A N 1
ATOM 601 C CA . VAL A 1 133 ? 134.762 -31.101 273.139 1.00 80.29 133 VAL A CA 1
ATOM 602 C C . VAL A 1 133 ? 133.633 -30.081 272.995 1.00 83.14 133 VAL A C 1
ATOM 603 O O . VAL A 1 133 ? 133.331 -29.367 273.963 1.00 86.22 133 VAL A O 1
ATOM 607 N N . PRO A 1 134 ? 132.968 -29.979 271.833 1.00 82.54 134 PRO A N 1
ATOM 608 C CA . PRO A 1 134 ? 131.710 -29.213 271.790 1.00 79.00 134 PRO A CA 1
ATOM 609 C C . PRO A 1 134 ? 130.651 -29.720 272.754 1.00 72.88 134 PRO A C 1
ATOM 610 O O . PRO A 1 134 ? 129.880 -28.916 273.291 1.00 77.13 134 PRO A O 1
ATOM 614 N N . PHE A 1 135 ? 130.580 -31.034 272.974 1.00 65.98 135 PHE A N 1
ATOM 615 C CA . PHE A 1 135 ? 129.645 -31.590 273.948 1.00 64.92 135 PHE A CA 1
ATOM 616 C C . PHE A 1 135 ? 129.956 -31.101 275.358 1.00 78.26 135 PHE A C 1
ATOM 617 O O . PHE A 1 135 ? 129.062 -30.640 276.079 1.00 83.66 135 PHE A O 1
ATOM 625 N N . ALA A 1 136 ? 131.222 -31.192 275.749 1.00 78.64 136 ALA A N 1
ATOM 626 C CA . ALA A 1 136 ? 131.628 -30.772 277.081 1.00 75.54 136 ALA A CA 1
ATOM 627 C C . ALA A 1 136 ? 131.343 -29.293 277.276 1.00 73.60 136 ALA A C 1
ATOM 628 O O . ALA A 1 136 ? 130.874 -28.879 278.333 1.00 77.32 136 ALA A O 1
ATOM 630 N N . ARG A 1 137 ? 131.620 -28.498 276.251 1.00 66.72 137 ARG A N 1
ATOM 631 C CA . ARG A 1 137 ? 131.364 -27.071 276.329 1.00 66.63 137 ARG A CA 1
ATOM 632 C C . ARG A 1 137 ? 129.869 -26.838 276.492 1.00 67.52 137 ARG A C 1
ATOM 633 O O . ARG A 1 137 ? 129.445 -25.971 277.253 1.00 66.80 137 ARG A O 1
ATOM 641 N N . TYR A 1 138 ? 129.073 -27.618 275.768 1.00 64.12 138 TYR A N 1
ATOM 642 C CA . TYR A 1 138 ? 127.624 -27.490 275.834 1.00 63.48 138 TYR A CA 1
ATOM 643 C C . TYR A 1 138 ? 127.076 -27.808 277.220 1.00 69.97 138 TYR A C 1
ATOM 644 O O . TYR A 1 138 ? 126.189 -27.113 277.713 1.00 68.88 138 TYR A O 1
ATOM 653 N N . LEU A 1 139 ? 127.603 -28.851 277.852 1.00 73.27 139 LEU A N 1
ATOM 654 C CA . LEU A 1 139 ? 127.133 -29.210 279.188 1.00 79.46 139 LEU A CA 1
ATOM 655 C C . LEU A 1 139 ? 127.579 -28.187 280.223 1.00 86.32 139 LEU A C 1
ATOM 656 O O . LEU A 1 139 ? 126.785 -27.756 281.068 1.00 90.01 139 LEU A O 1
ATOM 661 N N . ALA A 1 140 ? 128.852 -27.788 280.178 1.00 83.45 140 ALA A N 1
ATOM 662 C CA . ALA A 1 140 ? 129.334 -26.787 281.124 1.00 75.90 140 ALA A CA 1
ATOM 663 C C . ALA A 1 140 ? 128.637 -25.451 280.903 1.00 76.77 140 ALA A C 1
ATOM 664 O O . ALA A 1 140 ? 128.312 -24.745 281.865 1.00 88.16 140 ALA A O 1
ATOM 666 N N . MET A 1 141 ? 128.398 -25.088 279.641 1.00 73.12 141 MET A N 1
ATOM 667 C CA . MET A 1 141 ? 127.752 -23.814 279.348 1.00 74.63 141 MET A CA 1
ATOM 668 C C . MET A 1 141 ? 126.303 -23.793 279.820 1.00 71.66 141 MET A C 1
ATOM 669 O O . MET A 1 141 ? 125.798 -22.733 280.207 1.00 73.98 141 MET A O 1
ATOM 674 N N . ASN A 1 142 ? 125.611 -24.932 279.772 1.00 71.57 142 ASN A N 1
ATOM 675 C CA . ASN A 1 142 ? 124.210 -24.999 280.174 1.00 77.70 142 ASN A CA 1
ATOM 676 C C . ASN A 1 142 ? 123.972 -25.545 281.578 1.00 76.70 142 ASN A C 1
ATOM 677 O O . ASN A 1 142 ? 122.811 -25.752 281.945 1.00 69.43 142 ASN A O 1
ATOM 682 N N . LYS A 1 143 ? 125.023 -25.784 282.366 1.00 82.51 143 LYS A N 1
ATOM 683 C CA . LYS A 1 143 ? 124.889 -26.177 283.775 1.00 86.77 143 LYS A CA 1
ATOM 684 C C . LYS A 1 143 ? 124.215 -27.541 283.929 1.00 85.71 143 LYS A C 1
ATOM 685 O O . LYS A 1 143 ? 123.434 -27.754 284.858 1.00 92.98 143 LYS A O 1
ATOM 691 N N . LEU A 1 144 ? 124.519 -28.471 283.028 1.00 76.21 144 LEU A N 1
ATOM 692 C CA . LEU A 1 144 ? 123.952 -29.811 283.076 1.00 76.02 144 LEU A CA 1
ATOM 693 C C . LEU A 1 144 ? 125.044 -30.815 283.421 1.00 80.00 144 LEU A C 1
ATOM 694 O O . LEU A 1 144 ? 126.175 -30.710 282.934 1.00 92.03 144 LEU A O 1
ATOM 699 N N . THR A 1 145 ? 124.702 -31.799 284.252 1.00 74.20 145 THR A N 1
ATOM 700 C CA . THR A 1 145 ? 125.616 -32.888 284.578 1.00 73.10 145 THR A CA 1
ATOM 701 C C . THR A 1 145 ? 125.088 -34.242 284.120 1.00 70.03 145 THR A C 1
ATOM 702 O O . THR A 1 145 ? 125.652 -35.276 284.500 1.00 80.55 145 THR A O 1
ATOM 706 N N . ASN A 1 146 ? 124.021 -34.263 283.320 1.00 59.33 146 ASN A N 1
ATOM 707 C CA . ASN A 1 146 ? 123.391 -35.508 282.895 1.00 62.25 146 ASN A CA 1
ATOM 708 C C . ASN A 1 146 ? 122.511 -35.220 281.685 1.00 66.30 146 ASN A C 1
ATOM 709 O O . ASN A 1 146 ? 121.684 -34.303 281.719 1.00 71.02 146 ASN A O 1
ATOM 714 N N . ILE A 1 147 ? 122.729 -35.970 280.604 1.00 60.43 147 ILE A N 1
ATOM 715 C CA . ILE A 1 147 ? 121.924 -35.843 279.393 1.00 54.63 147 ILE A CA 1
ATOM 716 C C . ILE A 1 147 ? 122.144 -37.088 278.547 1.00 48.82 147 ILE A C 1
ATOM 717 O O . ILE A 1 147 ? 123.219 -37.689 278.569 1.00 43.01 147 ILE A O 1
ATOM 722 N N . LYS A 1 148 ? 121.128 -37.470 277.790 1.00 45.08 148 LYS A N 1
ATOM 723 C CA . LYS A 1 148 ? 121.247 -38.588 276.882 1.00 44.45 148 LYS A CA 1
ATOM 724 C C . LYS A 1 148 ? 120.973 -37.978 275.526 1.00 44.02 148 LYS A C 1
ATOM 725 O O . LYS A 1 148 ? 119.885 -37.493 275.290 1.00 46.30 148 LYS A O 1
ATOM 731 N N . ARG A 1 149 ? 121.943 -38.000 274.625 1.00 41.70 149 ARG A N 1
ATOM 732 C CA . ARG A 1 149 ? 121.731 -37.398 273.317 1.00 39.85 149 ARG A CA 1
ATOM 733 C C . ARG A 1 149 ? 122.611 -37.950 272.214 1.00 42.00 149 ARG A C 1
ATOM 734 O O . ARG A 1 149 ? 123.612 -38.597 272.468 1.00 40.43 149 ARG A O 1
ATOM 742 N N . TYR A 1 150 ? 122.212 -37.685 270.979 1.00 51.92 150 TYR A N 1
ATOM 743 C CA . TYR A 1 150 ? 122.968 -38.121 269.821 1.00 53.83 150 TYR A CA 1
ATOM 744 C C . TYR A 1 150 ? 123.255 -36.945 268.911 1.00 50.79 150 TYR A C 1
ATOM 745 O O . TYR A 1 150 ? 122.400 -36.106 268.686 1.00 46.46 150 TYR A O 1
ATOM 754 N N . HIS A 1 151 ? 124.477 -36.880 268.407 1.00 51.58 151 HIS A N 1
ATOM 755 C CA . HIS A 1 151 ? 124.877 -35.814 267.510 1.00 52.83 151 HIS A CA 1
ATOM 756 C C . HIS A 1 151 ? 125.448 -36.429 266.242 1.00 61.16 151 HIS A C 1
ATOM 757 O O . HIS A 1 151 ? 126.305 -37.296 266.307 1.00 66.47 151 HIS A O 1
ATOM 764 N N . ILE A 1 152 ? 124.967 -35.981 265.092 1.00 61.27 152 ILE A N 1
ATOM 765 C CA . ILE A 1 152 ? 125.429 -36.475 263.801 1.00 55.31 152 ILE A CA 1
ATOM 766 C C . ILE A 1 152 ? 125.859 -35.265 262.988 1.00 52.29 152 ILE A C 1
ATOM 767 O O . ILE A 1 152 ? 125.016 -34.443 262.606 1.00 55.31 152 ILE A O 1
ATOM 772 N N . ALA A 1 153 ? 127.154 -35.158 262.707 1.00 44.89 153 ALA A N 1
ATOM 773 C CA . ALA A 1 153 ? 127.631 -33.973 262.005 1.00 45.20 153 ALA A CA 1
ATOM 774 C C . ALA A 1 153 ? 129.062 -34.197 261.548 1.00 43.35 153 ALA A C 1
ATOM 775 O O . ALA A 1 153 ? 129.762 -35.078 262.052 1.00 47.59 153 ALA A O 1
ATOM 777 N N . LYS A 1 154 ? 129.499 -33.359 260.615 1.00 41.69 154 LYS A N 1
ATOM 778 C CA . LYS A 1 154 ? 130.809 -33.518 260.006 1.00 47.57 154 LYS A CA 1
ATOM 779 C C . LYS A 1 154 ? 131.890 -32.803 260.805 1.00 42.04 154 LYS A C 1
ATOM 780 O O . LYS A 1 154 ? 131.662 -31.751 261.410 1.00 41.16 154 LYS A O 1
ATOM 786 N N . VAL A 1 155 ? 133.086 -33.389 260.782 1.00 40.57 155 VAL A N 1
ATOM 787 C CA . VAL A 1 155 ? 134.256 -32.875 261.473 1.00 45.52 155 VAL A CA 1
ATOM 788 C C . VAL A 1 155 ? 135.395 -32.750 260.464 1.00 50.94 155 VAL A C 1
ATOM 789 O O . VAL A 1 155 ? 135.351 -33.311 259.361 1.00 53.66 155 VAL A O 1
ATOM 793 N N . TYR A 1 156 ? 136.438 -32.021 260.882 1.00 48.23 156 TYR A N 1
ATOM 794 C CA . TYR A 1 156 ? 137.439 -31.457 259.976 1.00 50.54 156 TYR A CA 1
ATOM 795 C C . TYR A 1 156 ? 138.830 -31.570 260.584 1.00 54.88 156 TYR A C 1
ATOM 796 O O . TYR A 1 156 ? 139.173 -30.817 261.501 1.00 56.95 156 TYR A O 1
ATOM 805 N N . ARG A 1 157 ? 139.623 -32.506 260.074 1.00 63.34 157 ARG A N 1
ATOM 806 C CA . ARG A 1 157 ? 141.018 -32.662 260.457 1.00 70.24 157 ARG A CA 1
ATOM 807 C C . ARG A 1 157 ? 141.906 -32.544 259.233 1.00 73.02 157 ARG A C 1
ATOM 808 O O . ARG A 1 157 ? 141.652 -33.186 258.211 1.00 73.15 157 ARG A O 1
ATOM 816 N N . ARG A 1 158 ? 142.935 -31.711 259.340 1.00 76.28 158 ARG A N 1
ATOM 817 C CA . ARG A 1 158 ? 143.866 -31.490 258.248 1.00 72.98 158 ARG A CA 1
ATOM 818 C C . ARG A 1 158 ? 144.925 -32.580 258.248 1.00 74.92 158 ARG A C 1
ATOM 819 O O . ARG A 1 158 ? 146.005 -32.412 258.805 1.00 74.77 158 ARG A O 1
ATOM 827 N N . ASP A 1 159 ? 144.611 -33.699 257.614 1.00 83.51 159 ASP A N 1
ATOM 828 C CA . ASP A 1 159 ? 145.534 -34.817 257.533 1.00 94.08 159 ASP A CA 1
ATOM 829 C C . ASP A 1 159 ? 145.597 -35.285 256.094 1.00 88.87 159 ASP A C 1
ATOM 830 O O . ASP A 1 159 ? 144.684 -35.021 255.315 1.00 81.10 159 ASP A O 1
ATOM 835 N N . ASN A 1 160 ? 146.663 -35.991 255.741 1.00 94.11 160 ASN A N 1
ATOM 836 C CA . ASN A 1 160 ? 146.789 -36.462 254.379 1.00 95.51 160 ASN A CA 1
ATOM 837 C C . ASN A 1 160 ? 145.625 -37.373 254.108 1.00 90.21 160 ASN A C 1
ATOM 838 O O . ASN A 1 160 ? 145.293 -38.220 254.933 1.00 90.07 160 ASN A O 1
ATOM 843 N N . PRO A 1 161 ? 144.986 -37.174 252.896 1.00 83.60 161 PRO A N 1
ATOM 844 C CA . PRO A 1 161 ? 143.837 -38.046 252.673 1.00 80.59 161 PRO A CA 1
ATOM 845 C C . PRO A 1 161 ? 144.068 -39.122 251.647 1.00 88.64 161 PRO A C 1
ATOM 846 O O . PRO A 1 161 ? 144.497 -38.836 250.541 1.00 99.95 161 PRO A O 1
ATOM 850 N N . ALA A 1 162 ? 143.777 -40.358 252.012 1.00 87.30 162 ALA A N 1
ATOM 851 C CA . ALA A 1 162 ? 143.921 -41.445 251.082 1.00 90.94 162 ALA A CA 1
ATOM 852 C C . ALA A 1 162 ? 142.506 -41.867 250.779 1.00 109.45 162 ALA A C 1
ATOM 853 O O . ALA A 1 162 ? 141.822 -42.398 251.636 1.00 114.02 162 ALA A O 1
ATOM 855 N N . MET A 1 163 ? 142.074 -41.628 249.551 1.00 115.64 163 MET A N 1
ATOM 856 C CA . MET A 1 163 ? 140.729 -41.972 249.118 1.00 101.79 163 MET A CA 1
ATOM 857 C C . MET A 1 163 ? 140.471 -43.468 249.107 1.00 103.99 163 MET A C 1
ATOM 858 O O . MET A 1 163 ? 139.395 -43.926 249.462 1.00 104.28 163 MET A O 1
ATOM 863 N N . THR A 1 164 ? 141.473 -44.223 248.686 1.00 30.00 164 THR A N 1
ATOM 864 C CA . THR A 1 164 ? 141.362 -45.665 248.614 1.00 30.00 164 THR A CA 1
ATOM 865 C C . THR A 1 164 ? 141.110 -46.117 250.028 1.00 30.00 164 THR A C 1
ATOM 866 O O . THR A 1 164 ? 140.285 -46.983 250.296 1.00 30.00 164 THR A O 1
ATOM 870 N N . ARG A 1 165 ? 141.846 -45.496 250.933 1.00 94.79 165 ARG A N 1
ATOM 871 C CA . ARG A 1 165 ? 141.731 -45.747 252.347 1.00 83.81 165 ARG A CA 1
ATOM 872 C C . ARG A 1 165 ? 140.494 -44.973 252.749 1.00 91.31 165 ARG A C 1
ATOM 873 O O . ARG A 1 165 ? 140.003 -44.147 251.990 1.00 89.72 165 ARG A O 1
ATOM 881 N N . GLY A 1 166 ? 139.973 -45.247 253.930 1.00 94.26 166 GLY A N 1
ATOM 882 C CA . GLY A 1 166 ? 138.794 -44.559 254.406 1.00 85.38 166 GLY A CA 1
ATOM 883 C C . GLY A 1 166 ? 138.977 -43.073 254.637 1.00 74.69 166 GLY A C 1
ATOM 884 O O . GLY A 1 166 ? 138.015 -42.323 254.609 1.00 55.33 166 GLY A O 1
ATOM 885 N N . ARG A 1 167 ? 140.209 -42.648 254.880 1.00 78.80 167 ARG A N 1
ATOM 886 C CA . ARG A 1 167 ? 140.505 -41.256 255.213 1.00 69.13 167 ARG A CA 1
ATOM 887 C C . ARG A 1 167 ? 140.077 -40.148 254.257 1.00 64.68 167 ARG A C 1
ATOM 888 O O . ARG A 1 167 ? 140.326 -40.193 253.064 1.00 64.17 167 ARG A O 1
ATOM 896 N N . TYR A 1 168 ? 139.444 -39.139 254.846 1.00 66.03 168 TYR A N 1
ATOM 897 C CA . TYR A 1 168 ? 138.966 -37.946 254.170 1.00 65.75 168 TYR A CA 1
ATOM 898 C C . TYR A 1 168 ? 139.127 -36.803 255.149 1.00 63.69 168 TYR A C 1
ATOM 899 O O . TYR A 1 168 ? 139.024 -37.005 256.347 1.00 65.57 168 TYR A O 1
ATOM 908 N N . ARG A 1 169 ? 139.391 -35.604 254.655 1.00 58.20 169 ARG A N 1
ATOM 909 C CA . ARG A 1 169 ? 139.531 -34.454 255.541 1.00 59.60 169 ARG A CA 1
ATOM 910 C C . ARG A 1 169 ? 138.239 -34.025 256.241 1.00 60.65 169 ARG A C 1
ATOM 911 O O . ARG A 1 169 ? 138.255 -33.659 257.404 1.00 70.09 169 ARG A O 1
ATOM 919 N N . GLU A 1 170 ? 137.126 -34.067 255.522 1.00 56.95 170 GLU A N 1
ATOM 920 C CA . GLU A 1 170 ? 135.836 -33.722 256.090 1.00 56.93 170 GLU A CA 1
ATOM 921 C C . GLU A 1 170 ? 135.018 -34.992 256.091 1.00 59.06 170 GLU A C 1
ATOM 922 O O . GLU A 1 170 ? 134.784 -35.576 255.042 1.00 71.26 170 GLU A O 1
ATOM 928 N N . PHE A 1 171 ? 134.577 -35.425 257.261 1.00 61.85 171 PHE A N 1
ATOM 929 C CA . PHE A 1 171 ? 133.792 -36.644 257.339 1.00 61.49 171 PHE A CA 1
ATOM 930 C C . PHE A 1 171 ? 132.753 -36.624 258.444 1.00 58.07 171 PHE A C 1
ATOM 931 O O . PHE A 1 171 ? 132.903 -35.931 259.440 1.00 60.31 171 PHE A O 1
ATOM 939 N N . TYR A 1 172 ? 131.702 -37.407 258.258 1.00 54.33 172 TYR A N 1
ATOM 940 C CA . TYR A 1 172 ? 130.646 -37.510 259.249 1.00 55.14 172 TYR A CA 1
ATOM 941 C C . TYR A 1 172 ? 131.119 -38.239 260.496 1.00 54.42 172 TYR A C 1
ATOM 942 O O . TYR A 1 172 ? 131.887 -39.202 260.429 1.00 52.24 172 TYR A O 1
ATOM 951 N N . GLN A 1 173 ? 130.649 -37.759 261.638 1.00 52.46 173 GLN A N 1
ATOM 952 C CA . GLN A 1 173 ? 130.771 -38.446 262.908 1.00 53.07 173 GLN A CA 1
ATOM 953 C C . GLN A 1 173 ? 129.371 -38.600 263.484 1.00 53.73 173 GLN A C 1
ATOM 954 O O . GLN A 1 173 ? 128.522 -37.711 263.329 1.00 57.49 173 GLN A O 1
ATOM 960 N N . CYS A 1 174 ? 129.143 -39.728 264.155 1.00 52.66 174 CYS A N 1
ATOM 961 C CA . CYS A 1 174 ? 127.802 -40.156 264.554 1.00 54.79 174 CYS A CA 1
ATOM 962 C C . CYS A 1 174 ? 127.915 -40.724 265.963 1.00 55.95 174 CYS A C 1
ATOM 963 O O . CYS A 1 174 ? 128.321 -41.879 266.147 1.00 56.91 174 CYS A O 1
ATOM 966 N N . ASP A 1 175 ? 127.571 -39.902 266.952 1.00 54.55 175 ASP A N 1
ATOM 967 C CA . ASP A 1 175 ? 127.824 -40.216 268.349 1.00 53.04 175 ASP A CA 1
ATOM 968 C C . ASP A 1 175 ? 126.541 -40.237 269.165 1.00 48.06 175 ASP A C 1
ATOM 969 O O . ASP A 1 175 ? 125.629 -39.433 268.946 1.00 46.74 175 ASP A O 1
ATOM 974 N N . PHE A 1 176 ? 126.498 -41.170 270.113 1.00 44.95 176 PHE A N 1
ATOM 975 C CA . PHE A 1 176 ? 125.406 -41.332 271.062 1.00 43.13 176 PHE A CA 1
ATOM 976 C C . PHE A 1 176 ? 126.009 -41.394 272.454 1.00 47.32 176 PHE A C 1
ATOM 977 O O . PHE A 1 176 ? 126.918 -42.193 272.700 1.00 37.18 176 PHE A O 1
ATOM 985 N N . ASP A 1 177 ? 125.507 -40.563 273.365 1.00 46.71 177 ASP A N 1
ATOM 986 C CA . ASP A 1 177 ? 126.124 -40.453 274.677 1.00 52.47 177 ASP A CA 1
ATOM 987 C C . ASP A 1 177 ? 125.081 -40.373 275.781 1.00 52.50 177 ASP A C 1
ATOM 988 O O . ASP A 1 177 ? 124.030 -39.739 275.624 1.00 50.30 177 ASP A O 1
ATOM 993 N N . ILE A 1 178 ? 125.400 -41.029 276.895 1.00 50.72 178 ILE A N 1
ATOM 994 C CA . ILE A 1 178 ? 124.664 -40.939 278.148 1.00 52.97 178 ILE A CA 1
ATOM 995 C C . ILE A 1 178 ? 125.633 -40.401 279.192 1.00 57.03 178 ILE A C 1
ATOM 996 O O . ILE A 1 178 ? 126.667 -41.026 279.465 1.00 56.93 178 ILE A O 1
ATOM 1001 N N . ALA A 1 179 ? 125.298 -39.252 279.774 1.00 59.71 179 ALA A N 1
ATOM 1002 C CA . ALA A 1 179 ? 126.135 -38.579 280.757 1.00 57.64 179 ALA A CA 1
ATOM 1003 C C . ALA A 1 179 ? 125.364 -38.413 282.056 1.00 66.29 179 ALA A C 1
ATOM 1004 O O . ALA A 1 179 ? 124.203 -37.990 282.047 1.00 69.23 179 ALA A O 1
ATOM 1006 N N . GLY A 1 180 ? 125.998 -38.771 283.156 1.00 71.78 180 GLY A N 1
ATOM 1007 C CA . GLY A 1 180 ? 125.404 -38.605 284.468 1.00 71.78 180 GLY A CA 1
ATOM 1008 C C . GLY A 1 180 ? 125.846 -39.714 285.395 1.00 72.75 180 GLY A C 1
ATOM 1009 O O . GLY A 1 180 ? 126.400 -40.730 284.980 1.00 69.89 180 GLY A O 1
ATOM 1010 N N . ASN A 1 181 ? 125.562 -39.511 286.677 1.00 74.94 181 ASN A N 1
ATOM 1011 C CA . ASN A 1 181 ? 125.851 -40.504 287.702 1.00 68.68 181 ASN A CA 1
ATOM 1012 C C . ASN A 1 181 ? 124.638 -41.419 287.822 1.00 62.81 181 ASN A C 1
ATOM 1013 O O . ASN A 1 181 ? 123.592 -41.018 288.342 1.00 68.75 181 ASN A O 1
ATOM 1018 N N . PHE A 1 182 ? 124.801 -42.656 287.377 1.00 57.18 182 PHE A N 1
ATOM 1019 C CA . PHE A 1 182 ? 123.745 -43.658 287.401 1.00 57.28 182 PHE A CA 1
ATOM 1020 C C . PHE A 1 182 ? 124.267 -44.945 288.016 1.00 58.02 182 PHE A C 1
ATOM 1021 O O . PHE A 1 182 ? 125.459 -45.083 288.252 1.00 56.98 182 PHE A O 1
ATOM 1029 N N . ASP A 1 183 ? 123.374 -45.890 288.279 1.00 61.18 183 ASP A N 1
ATOM 1030 C CA . ASP A 1 183 ? 123.794 -47.155 288.859 1.00 65.90 183 ASP A CA 1
ATOM 1031 C C . ASP A 1 183 ? 124.778 -47.750 287.874 1.00 66.78 183 ASP A C 1
ATOM 1032 O O . ASP A 1 183 ? 124.655 -47.549 286.671 1.00 62.19 183 ASP A O 1
ATOM 1037 N N . PRO A 1 184 ? 125.817 -48.477 288.433 1.00 71.49 184 PRO A N 1
ATOM 1038 C CA . PRO A 1 184 ? 126.810 -48.961 287.458 1.00 79.31 184 PRO A CA 1
ATOM 1039 C C . PRO A 1 184 ? 126.395 -49.971 286.388 1.00 83.60 184 PRO A C 1
ATOM 1040 O O . PRO A 1 184 ? 125.761 -50.986 286.664 1.00 88.40 184 PRO A O 1
ATOM 1044 N N . MET A 1 185 ? 126.779 -49.636 285.158 1.00 74.01 185 MET A N 1
ATOM 1045 C CA . MET A 1 185 ? 126.648 -50.455 283.956 1.00 59.60 185 MET A CA 1
ATOM 1046 C C . MET A 1 185 ? 125.331 -50.526 283.194 1.00 58.12 185 MET A C 1
ATOM 1047 O O . MET A 1 185 ? 125.298 -51.113 282.119 1.00 63.58 185 MET A O 1
ATOM 1052 N N . ILE A 1 186 ? 124.258 -49.948 283.715 1.00 55.87 186 ILE A N 1
ATOM 1053 C CA . ILE A 1 186 ? 122.996 -50.008 282.991 1.00 55.66 186 ILE A CA 1
ATOM 1054 C C . ILE A 1 186 ? 123.118 -49.213 281.699 1.00 56.20 186 ILE A C 1
ATOM 1055 O O . ILE A 1 186 ? 122.755 -49.676 280.612 1.00 55.73 186 ILE A O 1
ATOM 1060 N N . PRO A 1 187 ? 123.712 -47.969 281.850 1.00 54.62 187 PRO A N 1
ATOM 1061 C CA . PRO A 1 187 ? 123.844 -47.208 280.602 1.00 53.47 187 PRO A CA 1
ATOM 1062 C C . PRO A 1 187 ? 124.761 -47.891 279.599 1.00 49.06 187 PRO A C 1
ATOM 1063 O O . PRO A 1 187 ? 124.491 -47.855 278.409 1.00 47.00 187 PRO A O 1
ATOM 1067 N N . ASP A 1 188 ? 125.841 -48.492 280.075 1.00 51.06 188 ASP A N 1
ATOM 1068 C CA . ASP A 1 188 ? 126.778 -49.171 279.196 1.00 61.13 188 ASP A CA 1
ATOM 1069 C C . ASP A 1 188 ? 126.109 -50.339 278.480 1.00 67.55 188 ASP A C 1
ATOM 1070 O O . ASP A 1 188 ? 126.335 -50.571 277.289 1.00 71.41 188 ASP A O 1
ATOM 1075 N N . ALA A 1 189 ? 125.283 -51.077 279.211 1.00 63.26 189 ALA A N 1
ATOM 1076 C CA . ALA A 1 189 ? 124.586 -52.204 278.623 1.00 58.06 189 ALA A CA 1
ATOM 1077 C C . ALA A 1 189 ? 123.648 -51.697 277.541 1.00 55.51 189 ALA A C 1
ATOM 1078 O O . ALA A 1 189 ? 123.524 -52.295 276.475 1.00 55.15 189 ALA A O 1
ATOM 1080 N N . GLU A 1 190 ? 122.985 -50.582 277.821 1.00 53.43 190 GLU A N 1
ATOM 1081 C CA . GLU A 1 190 ? 122.069 -50.004 276.852 1.00 50.74 190 GLU A CA 1
ATOM 1082 C C . GLU A 1 190 ? 122.830 -49.585 275.607 1.00 50.51 190 GLU A C 1
ATOM 1083 O O . GLU A 1 190 ? 122.353 -49.763 274.498 1.00 56.11 190 GLU A O 1
ATOM 1089 N N . CYS A 1 191 ? 124.017 -49.026 275.794 1.00 44.89 191 CYS A N 1
ATOM 1090 C CA . CYS A 1 191 ? 124.822 -48.599 274.666 1.00 42.86 191 CYS A CA 1
ATOM 1091 C C . CYS A 1 191 ? 125.159 -49.799 273.812 1.00 46.80 191 CYS A C 1
ATOM 1092 O O . CYS A 1 191 ? 125.066 -49.740 272.595 1.00 47.59 191 CYS A O 1
ATOM 1095 N N . LEU A 1 192 ? 125.535 -50.901 274.448 1.00 41.97 192 LEU A N 1
ATOM 1096 C CA . LEU A 1 192 ? 125.859 -52.098 273.685 1.00 42.77 192 LEU A CA 1
ATOM 1097 C C . LEU A 1 192 ? 124.647 -52.605 272.921 1.00 45.87 192 LEU A C 1
ATOM 1098 O O . LEU A 1 192 ? 124.759 -53.017 271.778 1.00 44.47 192 LEU A O 1
ATOM 1103 N N . LYS A 1 193 ? 123.482 -52.571 273.552 1.00 51.15 193 LYS A N 1
ATOM 1104 C CA . LYS A 1 193 ? 122.267 -53.034 272.901 1.00 52.91 193 LYS A CA 1
ATOM 1105 C C . LYS A 1 193 ? 121.978 -52.181 271.685 1.00 50.90 193 LYS A C 1
ATOM 1106 O O . LYS A 1 193 ? 121.556 -52.680 270.651 1.00 54.34 193 LYS A O 1
ATOM 1112 N N . ILE A 1 194 ? 122.198 -50.883 271.817 1.00 46.88 194 ILE A N 1
ATOM 1113 C CA . ILE A 1 194 ? 121.959 -49.968 270.718 1.00 49.83 194 ILE A CA 1
ATOM 1114 C C . ILE A 1 194 ? 122.873 -50.280 269.546 1.00 51.89 194 ILE A C 1
ATOM 1115 O O . ILE A 1 194 ? 122.451 -50.234 268.398 1.00 46.15 194 ILE A O 1
ATOM 1120 N N . MET A 1 195 ? 124.129 -50.601 269.832 1.00 59.62 195 MET A N 1
ATOM 1121 C CA . MET A 1 195 ? 125.062 -50.905 268.754 1.00 60.92 195 MET A CA 1
ATOM 1122 C C . MET A 1 195 ? 124.634 -52.122 267.955 1.00 61.02 195 MET A C 1
ATOM 1123 O O . MET A 1 195 ? 124.692 -52.125 266.735 1.00 66.46 195 MET A O 1
ATOM 1128 N N . CYS A 1 196 ? 124.197 -53.157 268.652 1.00 59.36 196 CYS A N 1
ATOM 1129 C CA . CYS A 1 196 ? 123.763 -54.382 267.995 1.00 60.94 196 CYS A CA 1
ATOM 1130 C C . CYS A 1 196 ? 122.438 -54.184 267.268 1.00 59.01 196 CYS A C 1
ATOM 1131 O O . CYS A 1 196 ? 122.223 -54.765 266.199 1.00 60.31 196 CYS A O 1
ATOM 1134 N N . GLU A 1 197 ? 121.543 -53.356 267.812 1.00 58.45 197 GLU A N 1
ATOM 1135 C CA . GLU A 1 197 ? 120.301 -53.067 267.100 1.00 59.99 197 GLU A CA 1
ATOM 1136 C C . GLU A 1 197 ? 120.581 -52.463 265.729 1.00 66.60 197 GLU A C 1
ATOM 1137 O O . GLU A 1 197 ? 120.034 -52.909 264.713 1.00 73.84 197 GLU A O 1
ATOM 1143 N N . ILE A 1 198 ? 121.446 -51.451 265.684 1.00 60.86 198 ILE A N 1
ATOM 1144 C CA . ILE A 1 198 ? 121.683 -50.727 264.439 1.00 52.46 198 ILE A CA 1
ATOM 1145 C C . ILE A 1 198 ? 122.422 -51.597 263.439 1.00 52.31 198 ILE A C 1
ATOM 1146 O O . ILE A 1 198 ? 122.046 -51.682 262.262 1.00 53.54 198 ILE A O 1
ATOM 1151 N N . LEU A 1 199 ? 123.483 -52.261 263.889 1.00 50.30 199 LEU A N 1
ATOM 1152 C CA . LEU A 1 199 ? 124.250 -53.081 262.961 1.00 51.08 199 LEU A CA 1
ATOM 1153 C C . LEU A 1 199 ? 123.419 -54.257 262.462 1.00 61.79 199 LEU A C 1
ATOM 1154 O O . LEU A 1 199 ? 123.509 -54.633 261.292 1.00 70.51 199 LEU A O 1
ATOM 1159 N N . SER A 1 200 ? 122.596 -54.845 263.334 1.00 67.80 200 SER A N 1
ATOM 1160 C CA . SER A 1 200 ? 121.694 -55.898 262.889 1.00 71.23 200 SER A CA 1
ATOM 1161 C C . SER A 1 200 ? 120.678 -55.368 261.878 1.00 67.45 200 SER A C 1
ATOM 1162 O O . SER A 1 200 ? 120.348 -56.059 260.903 1.00 73.64 200 SER A O 1
ATOM 1165 N N . SER A 1 201 ? 120.170 -54.148 262.085 1.00 60.26 201 SER A N 1
ATOM 1166 C CA . SER A 1 201 ? 119.134 -53.613 261.204 1.00 57.14 201 SER A CA 1
ATOM 1167 C C . SER A 1 201 ? 119.684 -53.205 259.842 1.00 58.66 201 SER A C 1
ATOM 1168 O O . SER A 1 201 ? 118.970 -53.304 258.839 1.00 59.89 201 SER A O 1
ATOM 1171 N N . LEU A 1 202 ? 120.931 -52.728 259.784 1.00 58.11 202 LEU A N 1
ATOM 1172 C CA . LEU A 1 202 ? 121.501 -52.307 258.508 1.00 51.70 202 LEU A CA 1
ATOM 1173 C C . LEU A 1 202 ? 121.627 -53.446 257.507 1.00 60.23 202 LEU A C 1
ATOM 1174 O O . LEU A 1 202 ? 121.682 -53.181 256.301 1.00 59.21 202 LEU A O 1
ATOM 1179 N N . GLN A 1 203 ? 121.647 -54.696 257.968 1.00 72.79 203 GLN A N 1
ATOM 1180 C CA . GLN A 1 203 ? 121.831 -55.859 257.102 1.00 81.65 203 GLN A CA 1
ATOM 1181 C C . GLN A 1 203 ? 123.077 -55.691 256.231 1.00 80.27 203 GLN A C 1
ATOM 1182 O O . GLN A 1 203 ? 123.011 -55.637 255.001 1.00 83.14 203 GLN A O 1
ATOM 1188 N N . ILE A 1 204 ? 124.225 -55.597 256.895 1.00 73.95 204 ILE A N 1
ATOM 1189 C CA . ILE A 1 204 ? 125.502 -55.496 256.198 1.00 65.06 204 ILE A CA 1
ATOM 1190 C C . ILE A 1 204 ? 126.336 -56.730 256.512 1.00 59.18 204 ILE A C 1
ATOM 1191 O O . ILE A 1 204 ? 127.570 -56.698 256.444 1.00 60.32 204 ILE A O 1
ATOM 1196 N N . GLY A 1 205 ? 125.663 -57.822 256.848 1.00 55.61 205 GLY A N 1
ATOM 1197 C CA . GLY A 1 205 ? 126.313 -59.062 257.219 1.00 61.62 205 GLY A CA 1
ATOM 1198 C C . GLY A 1 205 ? 126.395 -59.224 258.722 1.00 66.63 205 GLY A C 1
ATOM 1199 O O . GLY A 1 205 ? 125.830 -58.452 259.502 1.00 71.78 205 GLY A O 1
ATOM 1200 N N . ASP A 1 206 ? 127.135 -60.249 259.132 1.00 68.16 206 ASP A N 1
ATOM 1201 C CA . ASP A 1 206 ? 127.235 -60.589 260.543 1.00 75.16 206 ASP A CA 1
ATOM 1202 C C . ASP A 1 206 ? 128.373 -59.819 261.198 1.00 75.25 206 ASP A C 1
ATOM 1203 O O . ASP A 1 206 ? 129.466 -59.696 260.638 1.00 74.47 206 ASP A O 1
ATOM 1208 N N . PHE A 1 207 ? 128.103 -59.308 262.393 1.00 75.89 207 PHE A N 1
ATOM 1209 C CA . PHE A 1 207 ? 129.040 -58.507 263.157 1.00 71.96 207 PHE A CA 1
ATOM 1210 C C . PHE A 1 207 ? 129.322 -59.167 264.500 1.00 74.38 207 PHE A C 1
ATOM 1211 O O . PHE A 1 207 ? 128.591 -60.051 264.954 1.00 78.03 207 PHE A O 1
ATOM 1219 N N . LEU A 1 208 ? 130.403 -58.718 265.129 1.00 71.69 208 LEU A N 1
ATOM 1220 C CA . LEU A 1 208 ? 130.740 -59.097 266.490 1.00 65.60 208 LEU A CA 1
ATOM 1221 C C . LEU A 1 208 ? 131.312 -57.882 267.208 1.00 61.77 208 LEU A C 1
ATOM 1222 O O . LEU A 1 208 ? 131.897 -56.990 266.583 1.00 66.66 208 LEU A O 1
ATOM 1227 N N . VAL A 1 209 ? 131.122 -57.849 268.526 1.00 60.76 209 VAL A N 1
ATOM 1228 C CA . VAL A 1 209 ? 131.543 -56.733 269.365 1.00 51.83 209 VAL A CA 1
ATOM 1229 C C . VAL A 1 209 ? 132.614 -57.226 270.326 1.00 45.33 209 VAL A C 1
ATOM 1230 O O . VAL A 1 209 ? 132.364 -58.132 271.131 1.00 41.49 209 VAL A O 1
ATOM 1234 N N . LYS A 1 210 ? 133.797 -56.626 270.244 1.00 46.37 210 LYS A N 1
ATOM 1235 C CA . LYS A 1 210 ? 134.856 -56.838 271.219 1.00 48.20 210 LYS A CA 1
ATOM 1236 C C . LYS A 1 210 ? 134.723 -55.805 272.330 1.00 44.69 210 LYS A C 1
ATOM 1237 O O . LYS A 1 210 ? 134.536 -54.614 272.058 1.00 41.85 210 LYS A O 1
ATOM 1243 N N . VAL A 1 211 ? 134.797 -56.265 273.579 1.00 43.24 211 VAL A N 1
ATOM 1244 C CA . VAL A 1 211 ? 134.784 -55.385 274.738 1.00 50.49 211 VAL A CA 1
ATOM 1245 C C . VAL A 1 211 ? 135.990 -55.715 275.606 1.00 48.62 211 VAL A C 1
ATOM 1246 O O . VAL A 1 211 ? 136.518 -56.830 275.590 1.00 47.22 211 VAL A O 1
ATOM 1250 N N . ASN A 1 212 ? 136.418 -54.720 276.374 1.00 51.45 212 ASN A N 1
ATOM 1251 C CA . ASN A 1 212 ? 137.475 -54.886 277.360 1.00 52.66 212 ASN A CA 1
ATOM 1252 C C . ASN A 1 212 ? 137.280 -53.757 278.367 1.00 55.74 212 ASN A C 1
ATOM 1253 O O . ASN A 1 212 ? 136.299 -53.013 278.294 1.00 54.11 212 ASN A O 1
ATOM 1258 N N . ASP A 1 213 ? 138.209 -53.622 279.300 1.00 60.19 213 ASP A N 1
ATOM 1259 C CA . ASP A 1 213 ? 138.128 -52.554 280.282 1.00 57.56 213 ASP A CA 1
ATOM 1260 C C . ASP A 1 213 ? 139.476 -51.869 280.433 1.00 54.83 213 ASP A C 1
ATOM 1261 O O . ASP A 1 213 ? 140.510 -52.516 280.375 1.00 57.28 213 ASP A O 1
ATOM 1266 N N . ARG A 1 214 ? 139.458 -50.557 280.623 1.00 53.47 214 ARG A N 1
ATOM 1267 C CA . ARG A 1 214 ? 140.687 -49.792 280.773 1.00 52.49 214 ARG A CA 1
ATOM 1268 C C . ARG A 1 214 ? 141.476 -50.196 282.006 1.00 55.95 214 ARG A C 1
ATOM 1269 O O . ARG A 1 214 ? 142.695 -50.281 281.969 1.00 58.72 214 ARG A O 1
ATOM 1277 N N . ARG A 1 215 ? 140.773 -50.442 283.101 1.00 55.74 215 ARG A N 1
ATOM 1278 C CA . ARG A 1 215 ? 141.417 -50.821 284.349 1.00 61.56 215 ARG A CA 1
ATOM 1279 C C . ARG A 1 215 ? 142.165 -52.137 284.235 1.00 62.22 215 ARG A C 1
ATOM 1280 O O . ARG A 1 215 ? 143.245 -52.291 284.789 1.00 62.45 215 ARG A O 1
ATOM 1288 N N . ILE A 1 216 ? 141.587 -53.088 283.518 1.00 61.88 216 ILE A N 1
ATOM 1289 C CA . ILE A 1 216 ? 142.229 -54.376 283.337 1.00 59.47 216 ILE A CA 1
ATOM 1290 C C . ILE A 1 216 ? 143.544 -54.194 282.595 1.00 59.41 216 ILE A C 1
ATOM 1291 O O . ILE A 1 216 ? 144.535 -54.840 282.910 1.00 63.12 216 ILE A O 1
ATOM 1296 N N . LEU A 1 217 ? 143.554 -53.311 281.604 1.00 59.63 217 LEU A N 1
ATOM 1297 C CA . LEU A 1 217 ? 144.774 -53.060 280.857 1.00 60.64 217 LEU A CA 1
ATOM 1298 C C . LEU A 1 217 ? 145.838 -52.482 281.771 1.00 60.79 217 LEU A C 1
ATOM 1299 O O . LEU A 1 217 ? 146.982 -52.910 281.736 1.00 58.22 217 LEU A O 1
ATOM 1304 N N . ASP A 1 218 ? 145.461 -51.524 282.609 1.00 65.48 218 ASP A N 1
ATOM 1305 C CA . ASP A 1 218 ? 146.435 -50.946 283.537 1.00 71.03 218 ASP A CA 1
ATOM 1306 C C . ASP A 1 218 ? 146.975 -51.996 284.506 1.00 69.47 218 ASP A C 1
ATOM 1307 O O . ASP A 1 218 ? 148.195 -52.155 284.656 1.00 67.47 218 ASP A O 1
ATOM 1312 N N . GLY A 1 219 ? 146.079 -52.729 285.168 1.00 68.67 219 GLY A N 1
ATOM 1313 C CA . GLY A 1 219 ? 146.526 -53.712 286.137 1.00 72.54 219 GLY A CA 1
ATOM 1314 C C . GLY A 1 219 ? 147.302 -54.851 285.508 1.00 74.60 219 GLY A C 1
ATOM 1315 O O . GLY A 1 219 ? 148.351 -55.249 286.017 1.00 77.63 219 GLY A O 1
ATOM 1316 N N . MET A 1 220 ? 146.813 -55.369 284.380 1.00 74.91 220 MET A N 1
ATOM 1317 C CA . MET A 1 220 ? 147.473 -56.489 283.716 1.00 73.99 220 MET A CA 1
ATOM 1318 C C . MET A 1 220 ? 148.858 -56.095 283.225 1.00 72.41 220 MET A C 1
ATOM 1319 O O . MET A 1 220 ? 149.808 -56.887 283.300 1.00 72.87 220 MET A O 1
ATOM 1324 N N . PHE A 1 221 ? 149.002 -54.854 282.762 1.00 71.00 221 PHE A N 1
ATOM 1325 C CA . PHE A 1 221 ? 150.296 -54.392 282.282 1.00 73.08 221 PHE A CA 1
ATOM 1326 C C . PHE A 1 221 ? 151.261 -54.134 283.431 1.00 76.07 221 PHE A C 1
ATOM 1327 O O . PHE A 1 221 ? 152.464 -54.391 283.305 1.00 71.90 221 PHE A O 1
ATOM 1335 N N . ALA A 1 222 ? 150.763 -53.624 284.560 1.00 87.13 222 ALA A N 1
ATOM 1336 C CA . ALA A 1 222 ? 151.653 -53.422 285.699 1.00 89.89 222 ALA A CA 1
ATOM 1337 C C . ALA A 1 222 ? 152.108 -54.758 286.275 1.00 92.60 222 ALA A C 1
ATOM 1338 O O . ALA A 1 222 ? 153.298 -54.956 286.550 1.00 94.27 222 ALA A O 1
ATOM 1340 N N . ILE A 1 223 ? 151.164 -55.676 286.496 1.00 90.30 223 ILE A N 1
ATOM 1341 C CA . ILE A 1 223 ? 151.506 -56.969 287.080 1.00 91.96 223 ILE A CA 1
ATOM 1342 C C . ILE A 1 223 ? 152.444 -57.733 286.152 1.00 91.30 223 ILE A C 1
ATOM 1343 O O . ILE A 1 223 ? 153.375 -58.409 286.609 1.00 94.91 223 ILE A O 1
ATOM 1348 N N . CYS A 1 224 ? 152.221 -57.640 284.835 1.00 86.37 224 CYS A N 1
ATOM 1349 C CA . CYS A 1 224 ? 153.115 -58.327 283.911 1.00 86.89 224 CYS A CA 1
ATOM 1350 C C . CYS A 1 224 ? 154.477 -57.648 283.865 1.00 84.98 224 CYS A C 1
ATOM 1351 O O . CYS A 1 224 ? 155.505 -58.317 283.712 1.00 86.42 224 CYS A O 1
ATOM 1354 N N . GLY A 1 225 ? 154.510 -56.325 283.991 1.00 80.61 225 GLY A N 1
ATOM 1355 C CA . GLY A 1 225 ? 155.763 -55.649 284.252 1.00 76.60 225 GLY A CA 1
ATOM 1356 C C . GLY A 1 225 ? 156.205 -54.655 283.199 1.00 74.09 225 GLY A C 1
ATOM 1357 O O . GLY A 1 225 ? 157.395 -54.605 282.871 1.00 81.38 225 GLY A O 1
ATOM 1358 N N . VAL A 1 226 ? 155.286 -53.861 282.652 1.00 70.24 226 VAL A N 1
ATOM 1359 C CA . VAL A 1 226 ? 155.659 -52.775 281.751 1.00 74.62 226 VAL A CA 1
ATOM 1360 C C . VAL A 1 226 ? 155.792 -51.505 282.577 1.00 76.65 226 VAL A C 1
ATOM 1361 O O . VAL A 1 226 ? 155.039 -51.290 283.537 1.00 73.65 226 VAL A O 1
ATOM 1365 N N . SER A 1 227 ? 156.764 -50.672 282.221 1.00 83.36 227 SER A N 1
ATOM 1366 C CA . SER A 1 227 ? 156.889 -49.370 282.854 1.00 89.66 227 SER A CA 1
ATOM 1367 C C . SER A 1 227 ? 155.712 -48.479 282.463 1.00 90.53 227 SER A C 1
ATOM 1368 O O . SER A 1 227 ? 154.993 -48.739 281.495 1.00 88.40 227 SER A O 1
ATOM 1371 N N . ASP A 1 228 ? 155.516 -47.415 283.242 1.00 99.61 228 ASP A N 1
ATOM 1372 C CA . ASP A 1 228 ? 154.346 -46.566 283.046 1.00 105.61 228 ASP A CA 1
ATOM 1373 C C . ASP A 1 228 ? 154.400 -45.787 281.736 1.00 107.62 228 ASP A C 1
ATOM 1374 O O . ASP A 1 228 ? 153.373 -45.640 281.060 1.00 107.66 228 ASP A O 1
ATOM 1379 N N . SER A 1 229 ? 155.569 -45.269 281.356 1.00 109.68 229 SER A N 1
ATOM 1380 C CA . SER A 1 229 ? 155.626 -44.443 280.151 1.00 112.68 229 SER A CA 1
ATOM 1381 C C . SER A 1 229 ? 155.804 -45.238 278.863 1.00 109.81 229 SER A C 1
ATOM 1382 O O . SER A 1 229 ? 155.502 -44.712 277.789 1.00 109.33 229 SER A O 1
ATOM 1385 N N . LYS A 1 230 ? 156.281 -46.477 278.938 1.00 105.93 230 LYS A N 1
ATOM 1386 C CA . LYS A 1 230 ? 156.227 -47.364 277.780 1.00 103.50 230 LYS A CA 1
ATOM 1387 C C . LYS A 1 230 ? 154.830 -47.948 277.588 1.00 95.26 230 LYS A C 1
ATOM 1388 O O . LYS A 1 230 ? 154.451 -48.310 276.464 1.00 97.82 230 LYS A O 1
ATOM 1394 N N . PHE A 1 231 ? 154.023 -47.917 278.634 1.00 89.93 231 PHE A N 1
ATOM 1395 C CA . PHE A 1 231 ? 152.709 -48.534 278.604 1.00 82.58 231 PHE A CA 1
ATOM 1396 C C . PHE A 1 231 ? 151.839 -48.093 277.435 1.00 80.64 231 PHE A C 1
ATOM 1397 O O . PHE A 1 231 ? 151.202 -48.943 276.814 1.00 75.12 231 PHE A O 1
ATOM 1405 N N . ARG A 1 232 ? 151.801 -46.808 277.112 1.00 81.67 232 ARG A N 1
ATOM 1406 C CA . ARG A 1 232 ? 150.985 -46.389 275.977 1.00 77.91 232 ARG A CA 1
ATOM 1407 C C . ARG A 1 232 ? 151.499 -46.969 274.663 1.00 79.53 232 ARG A C 1
ATOM 1408 O O . ARG A 1 232 ? 150.717 -47.397 273.821 1.00 83.78 232 ARG A O 1
ATOM 1416 N N . THR A 1 233 ? 152.814 -46.983 274.487 1.00 76.66 233 THR A N 1
ATOM 1417 C CA . THR A 1 233 ? 153.401 -47.517 273.266 1.00 79.54 233 THR A CA 1
ATOM 1418 C C . THR A 1 233 ? 153.120 -49.004 273.110 1.00 80.03 233 THR A C 1
ATOM 1419 O O . THR A 1 233 ? 152.806 -49.477 272.024 1.00 84.83 233 THR A O 1
ATOM 1423 N N . ILE A 1 234 ? 153.234 -49.736 274.207 1.00 75.94 234 ILE A N 1
ATOM 1424 C CA . ILE A 1 234 ? 152.991 -51.169 274.196 1.00 78.12 234 ILE A CA 1
ATOM 1425 C C . ILE A 1 234 ? 151.546 -51.471 273.832 1.00 80.28 234 ILE A C 1
ATOM 1426 O O . ILE A 1 234 ? 151.260 -52.423 273.113 1.00 85.82 234 ILE A O 1
ATOM 1431 N N . CYS A 1 235 ? 150.635 -50.655 274.341 1.00 79.91 235 CYS A N 1
ATOM 1432 C CA . CYS A 1 235 ? 149.221 -50.832 274.061 1.00 78.04 235 CYS A CA 1
ATOM 1433 C C . CYS A 1 235 ? 148.961 -50.670 272.577 1.00 72.80 235 CYS A C 1
ATOM 1434 O O . CYS A 1 235 ? 148.167 -51.401 271.997 1.00 69.57 235 CYS A O 1
ATOM 1437 N N . SER A 1 236 ? 149.641 -49.713 271.962 1.00 68.73 236 SER A N 1
ATOM 1438 C CA . SER A 1 236 ? 149.472 -49.470 270.542 1.00 61.67 236 SER A CA 1
ATOM 1439 C C . SER A 1 236 ? 149.877 -50.731 269.818 1.00 61.58 236 SER A C 1
ATOM 1440 O O . SER A 1 236 ? 149.240 -51.118 268.848 1.00 65.68 236 SER A O 1
ATOM 1443 N N . SER A 1 237 ? 150.937 -51.378 270.289 1.00 62.04 237 SER A N 1
ATOM 1444 C CA . SER A 1 237 ? 151.367 -52.626 269.659 1.00 61.79 237 SER A CA 1
ATOM 1445 C C . SER A 1 237 ? 150.340 -53.742 269.855 1.00 64.12 237 SER A C 1
ATOM 1446 O O . SER A 1 237 ? 149.930 -54.395 268.891 1.00 62.34 237 SER A O 1
ATOM 1449 N N . VAL A 1 238 ? 149.932 -53.986 271.106 1.00 59.56 238 VAL A N 1
ATOM 1450 C CA . VAL A 1 238 ? 148.984 -55.058 271.426 1.00 58.49 238 VAL A CA 1
ATOM 1451 C C . VAL A 1 238 ? 147.702 -54.934 270.607 1.00 60.33 238 VAL A C 1
ATOM 1452 O O . VAL A 1 238 ? 147.121 -55.944 270.187 1.00 68.34 238 VAL A O 1
ATOM 1456 N N . ASP A 1 239 ? 147.235 -53.705 270.367 1.00 57.91 239 ASP A N 1
ATOM 1457 C CA . ASP A 1 239 ? 145.938 -53.525 269.719 1.00 58.45 239 ASP A CA 1
ATOM 1458 C C . ASP A 1 239 ? 145.920 -54.080 268.302 1.00 62.44 239 ASP A C 1
ATOM 1459 O O . ASP A 1 239 ? 144.843 -54.407 267.790 1.00 65.72 239 ASP A O 1
ATOM 1464 N N . LYS A 1 240 ? 147.081 -54.196 267.659 1.00 59.22 240 LYS A N 1
ATOM 1465 C CA . LYS A 1 240 ? 147.164 -54.714 266.301 1.00 64.00 240 LYS A CA 1
ATOM 1466 C C . LYS A 1 240 ? 146.936 -56.210 266.216 1.00 63.86 240 LYS A C 1
ATOM 1467 O O . LYS A 1 240 ? 146.902 -56.732 265.097 1.00 62.13 240 LYS A O 1
ATOM 1473 N N . LEU A 1 241 ? 146.740 -56.910 267.339 1.00 61.09 241 LEU A N 1
ATOM 1474 C CA . LEU A 1 241 ? 146.598 -58.360 267.270 1.00 59.64 241 LEU A CA 1
ATOM 1475 C C . LEU A 1 241 ? 145.397 -58.777 266.434 1.00 63.00 241 LEU A C 1
ATOM 1476 O O . LEU A 1 241 ? 145.369 -59.905 265.932 1.00 70.02 241 LEU A O 1
ATOM 1481 N N . ASP A 1 242 ? 144.407 -57.899 266.268 1.00 66.24 242 ASP A N 1
ATOM 1482 C CA . ASP A 1 242 ? 143.290 -58.232 265.393 1.00 75.46 242 ASP A CA 1
ATOM 1483 C C . ASP A 1 242 ? 143.754 -58.373 263.945 1.00 74.28 242 ASP A C 1
ATOM 1484 O O . ASP A 1 242 ? 143.355 -59.312 263.247 1.00 70.50 242 ASP A O 1
ATOM 1489 N N . LYS A 1 243 ? 144.597 -57.449 263.475 1.00 68.27 243 LYS A N 1
ATOM 1490 C CA . LYS A 1 243 ? 144.976 -57.423 262.067 1.00 65.13 243 LYS A CA 1
ATOM 1491 C C . LYS A 1 243 ? 146.266 -58.175 261.765 1.00 68.18 243 LYS A C 1
ATOM 1492 O O . LYS A 1 243 ? 146.523 -58.488 260.597 1.00 65.73 243 LYS A O 1
ATOM 1498 N N . VAL A 1 244 ? 147.083 -58.466 262.775 1.00 72.39 244 VAL A N 1
ATOM 1499 C CA . VAL A 1 244 ? 148.353 -59.150 262.557 1.00 71.06 244 VAL A CA 1
ATOM 1500 C C . VAL A 1 244 ? 148.420 -60.346 263.510 1.00 77.95 244 VAL A C 1
ATOM 1501 O O . VAL A 1 244 ? 147.410 -60.712 264.121 1.00 85.89 244 VAL A O 1
ATOM 1505 N N . SER A 1 245 ? 149.591 -60.966 263.646 1.00 74.69 245 SER A N 1
ATOM 1506 C CA . SER A 1 245 ? 149.781 -62.163 264.455 1.00 74.48 245 SER A CA 1
ATOM 1507 C C . SER A 1 245 ? 150.616 -61.855 265.696 1.00 75.04 245 SER A C 1
ATOM 1508 O O . SER A 1 245 ? 151.356 -60.864 265.751 1.00 76.60 245 SER A O 1
ATOM 1511 N N . TRP A 1 246 ? 150.500 -62.733 266.701 1.00 72.43 246 TRP A N 1
ATOM 1512 C CA . TRP A 1 246 ? 151.159 -62.455 267.973 1.00 72.90 246 TRP A CA 1
ATOM 1513 C C . TRP A 1 246 ? 152.668 -62.617 267.878 1.00 69.98 246 TRP A C 1
ATOM 1514 O O . TRP A 1 246 ? 153.413 -61.890 268.546 1.00 68.61 246 TRP A O 1
ATOM 1525 N N . GLU A 1 247 ? 153.148 -63.549 267.055 1.00 70.01 247 GLU A N 1
ATOM 1526 C CA . GLU A 1 247 ? 154.586 -63.612 266.829 1.00 69.35 247 GLU A CA 1
ATOM 1527 C C . GLU A 1 247 ? 155.092 -62.295 266.278 1.00 70.96 247 GLU A C 1
ATOM 1528 O O . GLU A 1 247 ? 156.193 -61.846 266.625 1.00 67.45 247 GLU A O 1
ATOM 1534 N N . GLU A 1 248 ? 154.266 -61.637 265.471 1.00 80.35 248 GLU A N 1
ATOM 1535 C CA . GLU A 1 248 ? 154.676 -60.412 264.810 1.00 86.31 248 GLU A CA 1
ATOM 1536 C C . GLU A 1 248 ? 154.670 -59.237 265.779 1.00 82.48 248 GLU A C 1
ATOM 1537 O O . GLU A 1 248 ? 155.632 -58.463 265.816 1.00 84.58 248 GLU A O 1
ATOM 1543 N N . VAL A 1 249 ? 153.609 -59.081 266.582 1.00 75.87 249 VAL A N 1
ATOM 1544 C CA . VAL A 1 249 ? 153.632 -57.976 267.546 1.00 74.69 249 VAL A CA 1
ATOM 1545 C C . VAL A 1 249 ? 154.604 -58.225 268.693 1.00 76.08 249 VAL A C 1
ATOM 1546 O O . VAL A 1 249 ? 155.047 -57.266 269.333 1.00 83.35 249 VAL A O 1
ATOM 1550 N N . LYS A 1 250 ? 154.943 -59.483 268.987 1.00 67.89 250 LYS A N 1
ATOM 1551 C CA . LYS A 1 250 ? 155.973 -59.747 269.988 1.00 61.59 250 LYS A CA 1
ATOM 1552 C C . LYS A 1 250 ? 157.355 -59.406 269.449 1.00 64.97 250 LYS A C 1
ATOM 1553 O O . LYS A 1 250 ? 158.166 -58.777 270.144 1.00 65.31 250 LYS A O 1
ATOM 1559 N N . ASN A 1 251 ? 157.634 -59.807 268.205 1.00 73.29 251 ASN A N 1
ATOM 1560 C CA . ASN A 1 251 ? 158.857 -59.367 267.543 1.00 77.74 251 ASN A CA 1
ATOM 1561 C C . ASN A 1 251 ? 158.942 -57.846 267.512 1.00 81.63 251 ASN A C 1
ATOM 1562 O O . ASN A 1 251 ? 160.004 -57.270 267.775 1.00 81.56 251 ASN A O 1
ATOM 1567 N N . GLU A 1 252 ? 157.827 -57.181 267.194 1.00 86.57 252 GLU A N 1
ATOM 1568 C CA . GLU A 1 252 ? 157.801 -55.721 267.158 1.00 88.81 252 GLU A CA 1
ATOM 1569 C C . GLU A 1 252 ? 158.055 -55.130 268.538 1.00 88.17 252 GLU A C 1
ATOM 1570 O O . GLU A 1 252 ? 158.764 -54.125 268.671 1.00 93.12 252 GLU A O 1
ATOM 1576 N N . MET A 1 253 ? 157.485 -55.743 269.576 1.00 82.24 253 MET A N 1
ATOM 1577 C CA . MET A 1 253 ? 157.611 -55.201 270.922 1.00 73.87 253 MET A CA 1
ATOM 1578 C C . MET A 1 253 ? 159.053 -55.299 271.402 1.00 77.41 253 MET A C 1
ATOM 1579 O O . MET A 1 253 ? 159.684 -54.284 271.734 1.00 80.70 253 MET A O 1
ATOM 1584 N N . VAL A 1 254 ? 159.613 -56.511 271.367 1.00 75.51 254 VAL A N 1
ATOM 1585 C CA . VAL A 1 254 ? 160.956 -56.731 271.893 1.00 71.60 254 VAL A CA 1
ATOM 1586 C C . VAL A 1 254 ? 161.995 -56.041 271.020 1.00 72.46 254 VAL A C 1
ATOM 1587 O O . VAL A 1 254 ? 162.898 -55.360 271.521 1.00 70.47 254 VAL A O 1
ATOM 1591 N N . GLY A 1 255 ? 161.874 -56.189 269.704 1.00 78.30 255 GLY A N 1
ATOM 1592 C CA . GLY A 1 255 ? 162.877 -55.680 268.790 1.00 84.35 255 GLY A CA 1
ATOM 1593 C C . GLY A 1 255 ? 162.822 -54.184 268.567 1.00 83.48 255 GLY A C 1
ATOM 1594 O O . GLY A 1 255 ? 163.857 -53.510 268.576 1.00 77.44 255 GLY A O 1
ATOM 1595 N N . GLU A 1 256 ? 161.620 -53.650 268.368 1.00 86.02 256 GLU A N 1
ATOM 1596 C CA . GLU A 1 256 ? 161.478 -52.238 268.053 1.00 90.26 256 GLU A CA 1
ATOM 1597 C C . GLU A 1 256 ? 161.320 -51.356 269.284 1.00 90.27 256 GLU A C 1
ATOM 1598 O O . GLU A 1 256 ? 161.576 -50.150 269.193 1.00 90.55 256 GLU A O 1
ATOM 1604 N N . LYS A 1 257 ? 160.903 -51.909 270.430 1.00 90.74 257 LYS A N 1
ATOM 1605 C CA . LYS A 1 257 ? 160.670 -51.071 271.601 1.00 85.36 257 LYS A CA 1
ATOM 1606 C C . LYS A 1 257 ? 161.410 -51.530 272.853 1.00 87.96 257 LYS A C 1
ATOM 1607 O O . LYS A 1 257 ? 161.146 -51.001 273.939 1.00 91.08 257 LYS A O 1
ATOM 1613 N N . GLY A 1 258 ? 162.336 -52.479 272.735 1.00 95.61 258 GLY A N 1
ATOM 1614 C CA . GLY A 1 258 ? 163.220 -52.816 273.835 1.00 101.52 258 GLY A CA 1
ATOM 1615 C C . GLY A 1 258 ? 162.571 -53.424 275.059 1.00 101.23 258 GLY A C 1
ATOM 1616 O O . GLY A 1 258 ? 163.211 -53.464 276.117 1.00 105.68 258 GLY A O 1
ATOM 1617 N N . LEU A 1 259 ? 161.325 -53.886 274.967 1.00 93.36 259 LEU A N 1
ATOM 1618 C CA . LEU A 1 259 ? 160.699 -54.541 276.107 1.00 89.30 259 LEU A CA 1
ATOM 1619 C C . LEU A 1 259 ? 161.302 -55.926 276.301 1.00 89.95 259 LEU A C 1
ATOM 1620 O O . LEU A 1 259 ? 161.609 -56.630 275.334 1.00 89.72 259 LEU A O 1
ATOM 1625 N N . ALA A 1 260 ? 161.468 -56.310 277.559 1.00 90.77 260 ALA A N 1
ATOM 1626 C CA . ALA A 1 260 ? 162.104 -57.575 277.876 1.00 90.40 260 ALA A CA 1
ATOM 1627 C C . ALA A 1 260 ? 161.268 -58.738 277.346 1.00 87.20 260 ALA A C 1
ATOM 1628 O O . ALA A 1 260 ? 160.028 -58.689 277.378 1.00 88.98 260 ALA A O 1
ATOM 1630 N N . PRO A 1 261 ? 161.909 -59.803 276.862 1.00 83.71 261 PRO A N 1
ATOM 1631 C CA . PRO A 1 261 ? 161.140 -60.956 276.379 1.00 83.17 261 PRO A CA 1
ATOM 1632 C C . PRO A 1 261 ? 160.369 -61.663 277.479 1.00 88.49 261 PRO A C 1
ATOM 1633 O O . PRO A 1 261 ? 159.306 -62.234 277.201 1.00 90.32 261 PRO A O 1
ATOM 1637 N N . GLU A 1 262 ? 160.863 -61.634 278.720 1.00 92.67 262 GLU A N 1
ATOM 1638 C CA . GLU A 1 262 ? 160.129 -62.244 279.823 1.00 93.49 262 GLU A CA 1
ATOM 1639 C C . GLU A 1 262 ? 158.913 -61.428 280.239 1.00 85.09 262 GLU A C 1
ATOM 1640 O O . GLU A 1 262 ? 158.039 -61.959 280.931 1.00 83.32 262 GLU A O 1
ATOM 1646 N N . VAL A 1 263 ? 158.821 -60.166 279.828 1.00 79.27 263 VAL A N 1
ATOM 1647 C CA . VAL A 1 263 ? 157.603 -59.411 280.095 1.00 78.22 263 VAL A CA 1
ATOM 1648 C C . VAL A 1 263 ? 156.662 -59.497 278.898 1.00 74.62 263 VAL A C 1
ATOM 1649 O O . VAL A 1 263 ? 155.431 -59.568 279.066 1.00 72.54 263 VAL A O 1
ATOM 1653 N N . ALA A 1 264 ? 157.229 -59.643 277.699 1.00 71.22 264 ALA A N 1
ATOM 1654 C CA . ALA A 1 264 ? 156.394 -59.786 276.518 1.00 67.22 264 ALA A CA 1
ATOM 1655 C C . ALA A 1 264 ? 155.720 -61.147 276.487 1.00 69.45 264 ALA A C 1
ATOM 1656 O O . ALA A 1 264 ? 154.585 -61.261 276.011 1.00 61.89 264 ALA A O 1
ATOM 1658 N N . ASP A 1 265 ? 156.383 -62.182 277.002 1.00 82.78 265 ASP A N 1
ATOM 1659 C CA . ASP A 1 265 ? 155.793 -63.511 276.963 1.00 85.81 265 ASP A CA 1
ATOM 1660 C C . ASP A 1 265 ? 154.804 -63.754 278.097 1.00 86.71 265 ASP A C 1
ATOM 1661 O O . ASP A 1 265 ? 154.161 -64.807 278.112 1.00 90.49 265 ASP A O 1
ATOM 1666 N N . ARG A 1 266 ? 154.677 -62.824 279.046 1.00 86.67 266 ARG A N 1
ATOM 1667 C CA . ARG A 1 266 ? 153.549 -62.834 279.971 1.00 84.12 266 ARG A CA 1
ATOM 1668 C C . ARG A 1 266 ? 152.367 -62.061 279.391 1.00 85.13 266 ARG A C 1
ATOM 1669 O O . ARG A 1 266 ? 151.215 -62.541 279.420 1.00 88.78 266 ARG A O 1
ATOM 1677 N N . ILE A 1 267 ? 152.640 -60.866 278.841 1.00 78.62 267 ILE A N 1
ATOM 1678 C CA . ILE A 1 267 ? 151.582 -60.160 278.121 1.00 71.47 267 ILE A CA 1
ATOM 1679 C C . ILE A 1 267 ? 150.975 -61.067 277.052 1.00 70.93 267 ILE A C 1
ATOM 1680 O O . ILE A 1 267 ? 149.771 -61.014 276.784 1.00 71.89 267 ILE A O 1
ATOM 1685 N N . GLY A 1 268 ? 151.789 -61.939 276.454 1.00 64.58 268 GLY A N 1
ATOM 1686 C CA . GLY A 1 268 ? 151.254 -62.887 275.487 1.00 62.53 268 GLY A CA 1
ATOM 1687 C C . GLY A 1 268 ? 150.253 -63.843 276.107 1.00 67.32 268 GLY A C 1
ATOM 1688 O O . GLY A 1 268 ? 149.140 -64.027 275.588 1.00 72.53 268 GLY A O 1
ATOM 1689 N N . ASP A 1 269 ? 150.598 -64.388 277.285 1.00 68.86 269 ASP A N 1
ATOM 1690 C CA . ASP A 1 269 ? 149.720 -65.325 277.974 1.00 66.97 269 ASP A CA 1
ATOM 1691 C C . ASP A 1 269 ? 148.411 -64.680 278.373 1.00 63.59 269 ASP A C 1
ATOM 1692 O O . ASP A 1 269 ? 147.434 -65.395 278.628 1.00 62.75 269 ASP A O 1
ATOM 1697 N N . TYR A 1 270 ? 148.352 -63.352 278.423 1.00 63.13 270 TYR A N 1
ATOM 1698 C CA . TYR A 1 270 ? 147.064 -62.748 278.742 1.00 68.34 270 TYR A CA 1
ATOM 1699 C C . TYR A 1 270 ? 146.305 -62.265 277.509 1.00 66.75 270 TYR A C 1
ATOM 1700 O O . TYR A 1 270 ? 145.120 -62.570 277.354 1.00 64.63 270 TYR A O 1
ATOM 1709 N N . VAL A 1 271 ? 146.972 -61.526 276.619 1.00 65.08 271 VAL A N 1
ATOM 1710 C CA . VAL A 1 271 ? 146.303 -60.909 275.475 1.00 65.75 271 VAL A CA 1
ATOM 1711 C C . VAL A 1 271 ? 145.852 -61.924 274.432 1.00 69.81 271 VAL A C 1
ATOM 1712 O O . VAL A 1 271 ? 144.880 -61.671 273.710 1.00 69.00 271 VAL A O 1
ATOM 1716 N N . GLN A 1 272 ? 146.530 -63.069 274.299 1.00 70.33 272 GLN A N 1
ATOM 1717 C CA . GLN A 1 272 ? 146.020 -64.008 273.298 1.00 68.11 272 GLN A CA 1
ATOM 1718 C C . GLN A 1 272 ? 144.774 -64.779 273.736 1.00 64.96 272 GLN A C 1
ATOM 1719 O O . GLN A 1 272 ? 144.527 -65.890 273.255 1.00 71.76 272 GLN A O 1
ATOM 1725 N N . GLN A 1 273 ? 143.955 -64.178 274.600 1.00 59.83 273 GLN A N 1
ATOM 1726 C CA . GLN A 1 273 ? 142.859 -64.865 275.278 1.00 59.31 273 GLN A CA 1
ATOM 1727 C C . GLN A 1 273 ? 141.569 -64.088 275.061 1.00 62.28 273 GLN A C 1
ATOM 1728 O O . GLN A 1 273 ? 141.461 -62.934 275.485 1.00 60.45 273 GLN A O 1
ATOM 1734 N N . HIS A 1 274 ? 140.610 -64.701 274.372 1.00 70.59 274 HIS A N 1
ATOM 1735 C CA . HIS A 1 274 ? 139.311 -64.081 274.154 1.00 71.68 274 HIS A CA 1
ATOM 1736 C C . HIS A 1 274 ? 138.215 -65.122 274.324 1.00 74.75 274 HIS A C 1
ATOM 1737 O O . HIS A 1 274 ? 138.412 -66.307 274.040 1.00 81.52 274 HIS A O 1
ATOM 1744 N N . GLY A 1 275 ? 137.056 -64.665 274.790 1.00 64.30 275 GLY A N 1
ATOM 1745 C CA . GLY A 1 275 ? 135.914 -65.535 274.997 1.00 59.76 275 GLY A CA 1
ATOM 1746 C C . GLY A 1 275 ? 134.723 -64.790 275.561 1.00 57.59 275 GLY A C 1
ATOM 1747 O O . GLY A 1 275 ? 134.569 -63.595 275.309 1.00 46.40 275 GLY A O 1
ATOM 1748 N N . GLY A 1 276 ? 133.872 -65.469 276.315 1.00 58.98 276 GLY A N 1
ATOM 1749 C CA . GLY A 1 276 ? 132.685 -64.868 276.893 1.00 61.00 276 GLY A CA 1
ATOM 1750 C C . GLY A 1 276 ? 132.845 -64.582 278.372 1.00 63.92 276 GLY A C 1
ATOM 1751 O O . GLY A 1 276 ? 133.946 -64.297 278.857 1.00 63.89 276 GLY A O 1
ATOM 1752 N N . VAL A 1 277 ? 131.719 -64.633 279.095 1.00 63.35 277 VAL A N 1
ATOM 1753 C CA . VAL A 1 277 ? 131.737 -64.463 280.550 1.00 67.30 277 VAL A CA 1
ATOM 1754 C C . VAL A 1 277 ? 132.705 -65.448 281.194 1.00 68.32 277 VAL A C 1
ATOM 1755 O O . VAL A 1 277 ? 133.378 -65.133 282.189 1.00 64.64 277 VAL A O 1
ATOM 1759 N N . SER A 1 278 ? 132.796 -66.657 280.632 1.00 72.76 278 SER A N 1
ATOM 1760 C CA . SER A 1 278 ? 133.608 -67.706 281.233 1.00 77.80 278 SER A CA 1
ATOM 1761 C C . SER A 1 278 ? 135.066 -67.285 281.344 1.00 76.62 278 SER A C 1
ATOM 1762 O O . SER A 1 278 ? 135.794 -67.804 282.200 1.00 83.00 278 SER A O 1
ATOM 1765 N N . LEU A 1 279 ? 135.488 -66.312 280.536 1.00 73.80 279 LEU A N 1
ATOM 1766 C CA . LEU A 1 279 ? 136.849 -65.814 280.644 1.00 71.45 279 LEU A CA 1
ATOM 1767 C C . LEU A 1 279 ? 136.967 -64.761 281.738 1.00 75.59 279 LEU A C 1
ATOM 1768 O O . LEU A 1 279 ? 138.014 -64.657 282.384 1.00 81.25 279 LEU A O 1
ATOM 1773 N N . VAL A 1 280 ? 135.902 -63.996 281.995 1.00 68.52 280 VAL A N 1
ATOM 1774 C CA . VAL A 1 280 ? 135.954 -63.077 283.126 1.00 60.32 280 VAL A CA 1
ATOM 1775 C C . VAL A 1 280 ? 135.964 -63.870 284.428 1.00 60.28 280 VAL A C 1
ATOM 1776 O O . VAL A 1 280 ? 136.580 -63.451 285.417 1.00 61.79 280 VAL A O 1
ATOM 1780 N N . GLU A 1 281 ? 135.313 -65.039 284.442 1.00 65.69 281 GLU A N 1
ATOM 1781 C CA . GLU A 1 281 ? 135.333 -65.887 285.630 1.00 72.22 281 GLU A CA 1
ATOM 1782 C C . GLU A 1 281 ? 136.699 -66.536 285.802 1.00 71.19 281 GLU A C 1
ATOM 1783 O O . GLU A 1 281 ? 137.306 -66.467 286.883 1.00 75.14 281 GLU A O 1
ATOM 1789 N N . GLN A 1 282 ? 137.194 -67.172 284.734 1.00 69.27 282 GLN A N 1
ATOM 1790 C CA . GLN A 1 282 ? 138.567 -67.670 284.713 1.00 71.06 282 GLN A CA 1
ATOM 1791 C C . GLN A 1 282 ? 139.553 -66.642 285.256 1.00 69.06 282 GLN A C 1
ATOM 1792 O O . GLN A 1 282 ? 140.382 -66.966 286.113 1.00 73.61 282 GLN A O 1
ATOM 1798 N N . LEU A 1 283 ? 139.487 -65.397 284.771 1.00 68.46 283 LEU A N 1
ATOM 1799 C CA . LEU A 1 283 ? 140.476 -64.409 285.195 1.00 70.24 283 LEU A CA 1
ATOM 1800 C C . LEU A 1 283 ? 140.218 -63.930 286.616 1.00 76.44 283 LEU A C 1
ATOM 1801 O O . LEU A 1 283 ? 141.160 -63.542 287.319 1.00 78.44 283 LEU A O 1
ATOM 1806 N N . LEU A 1 284 ? 138.956 -63.923 287.050 1.00 72.74 284 LEU A N 1
ATOM 1807 C CA . LEU A 1 284 ? 138.685 -63.694 288.463 1.00 70.60 284 LEU A CA 1
ATOM 1808 C C . LEU A 1 284 ? 139.391 -64.733 289.325 1.00 76.67 284 LEU A C 1
ATOM 1809 O O . LEU A 1 284 ? 139.864 -64.420 290.423 1.00 85.49 284 LEU A O 1
ATOM 1814 N N . GLN A 1 285 ? 139.478 -65.958 288.823 1.00 70.54 285 GLN A N 1
ATOM 1815 C CA . GLN A 1 285 ? 140.150 -67.032 289.541 1.00 72.80 285 GLN A CA 1
ATOM 1816 C C . GLN A 1 285 ? 141.673 -66.978 289.430 1.00 79.94 285 GLN A C 1
ATOM 1817 O O . GLN A 1 285 ? 142.368 -67.684 290.151 1.00 87.61 285 GLN A O 1
ATOM 1823 N N . ASP A 1 286 ? 142.197 -66.158 288.527 1.00 76.77 286 ASP A N 1
ATOM 1824 C CA . ASP A 1 286 ? 143.642 -66.075 288.367 1.00 74.59 286 ASP A CA 1
ATOM 1825 C C . ASP A 1 286 ? 144.286 -65.551 289.638 1.00 72.29 286 ASP A C 1
ATOM 1826 O O . ASP A 1 286 ? 143.839 -64.561 290.210 1.00 67.33 286 ASP A O 1
ATOM 1831 N N . PRO A 1 287 ? 145.389 -66.269 290.081 1.00 82.79 287 PRO A N 1
ATOM 1832 C CA . PRO A 1 287 ? 145.993 -65.749 291.319 1.00 89.04 287 PRO A CA 1
ATOM 1833 C C . PRO A 1 287 ? 146.629 -64.368 291.221 1.00 86.94 287 PRO A C 1
ATOM 1834 O O . PRO A 1 287 ? 146.428 -63.554 292.113 1.00 88.95 287 PRO A O 1
ATOM 1838 N N . LYS A 1 288 ? 147.392 -64.108 290.167 1.00 84.13 288 LYS A N 1
ATOM 1839 C CA . LYS A 1 288 ? 148.039 -62.808 290.029 1.00 86.53 288 LYS A CA 1
ATOM 1840 C C . LYS A 1 288 ? 147.055 -61.660 289.864 1.00 91.75 288 LYS A C 1
ATOM 1841 O O . LYS A 1 288 ? 147.207 -60.607 290.476 1.00 97.57 288 LYS A O 1
ATOM 1847 N N . LEU A 1 289 ? 146.048 -61.878 289.028 1.00 90.26 289 LEU A N 1
ATOM 1848 C CA . LEU A 1 289 ? 145.017 -60.881 288.765 1.00 90.08 289 LEU A CA 1
ATOM 1849 C C . LEU A 1 289 ? 144.154 -60.571 289.978 1.00 100.35 289 LEU A C 1
ATOM 1850 O O . LEU A 1 289 ? 143.759 -59.430 290.195 1.00 101.02 289 LEU A O 1
ATOM 1855 N N . SER A 1 290 ? 143.862 -61.596 290.766 1.00 107.73 290 SER A N 1
ATOM 1856 C CA . SER A 1 290 ? 143.028 -61.431 291.943 1.00 110.15 290 SER A CA 1
ATOM 1857 C C . SER A 1 290 ? 143.684 -60.443 292.890 1.00 110.64 290 SER A C 1
ATOM 1858 O O . SER A 1 290 ? 143.011 -59.636 293.521 1.00 111.98 290 SER A O 1
ATOM 1861 N N . GLN A 1 291 ? 145.000 -60.510 292.995 1.00 106.59 291 GLN A N 1
ATOM 1862 C CA . GLN A 1 291 ? 145.730 -59.596 293.856 1.00 108.66 291 GLN A CA 1
ATOM 1863 C C . GLN A 1 291 ? 145.612 -58.136 293.411 1.00 103.49 291 GLN A C 1
ATOM 1864 O O . GLN A 1 291 ? 145.533 -57.244 294.249 1.00 104.03 291 GLN A O 1
ATOM 1870 N N . ASN A 1 292 ? 145.619 -57.888 292.104 1.00 93.03 292 ASN A N 1
ATOM 1871 C CA . ASN A 1 292 ? 145.525 -56.515 291.603 1.00 86.56 292 ASN A CA 1
ATOM 1872 C C . ASN A 1 292 ? 144.145 -55.898 291.810 1.00 91.56 292 ASN A C 1
ATOM 1873 O O . ASN A 1 292 ? 143.133 -56.477 291.433 1.00 97.58 292 ASN A O 1
ATOM 1878 N N . LYS A 1 293 ? 144.121 -54.716 292.418 1.00 84.05 293 LYS A N 1
ATOM 1879 C CA . LYS A 1 293 ? 142.885 -53.992 292.707 1.00 77.85 293 LYS A CA 1
ATOM 1880 C C . LYS A 1 293 ? 142.072 -53.444 291.538 1.00 81.84 293 LYS A C 1
ATOM 1881 O O . LYS A 1 293 ? 140.851 -53.533 291.534 1.00 87.46 293 LYS A O 1
ATOM 1887 N N . GLN A 1 294 ? 142.750 -52.869 290.556 1.00 82.17 294 GLN A N 1
ATOM 1888 C CA . GLN A 1 294 ? 142.068 -52.260 289.412 1.00 78.94 294 GLN A CA 1
ATOM 1889 C C . GLN A 1 294 ? 141.579 -53.295 288.431 1.00 68.82 294 GLN A C 1
ATOM 1890 O O . GLN A 1 294 ? 140.483 -53.171 287.855 1.00 66.03 294 GLN A O 1
ATOM 1896 N N . ALA A 1 295 ? 142.404 -54.312 288.211 1.00 56.48 295 ALA A N 1
ATOM 1897 C CA . ALA A 1 295 ? 141.954 -55.464 287.468 1.00 55.01 295 ALA A CA 1
ATOM 1898 C C . ALA A 1 295 ? 140.713 -56.051 288.116 1.00 57.07 295 ALA A C 1
ATOM 1899 O O . ALA A 1 295 ? 139.765 -56.447 287.417 1.00 51.98 295 ALA A O 1
ATOM 1901 N N . LEU A 1 296 ? 140.675 -56.062 289.440 1.00 60.72 296 LEU A N 1
ATOM 1902 C CA . LEU A 1 296 ? 139.506 -56.564 290.143 1.00 59.06 296 LEU A CA 1
ATOM 1903 C C . LEU A 1 296 ? 138.295 -55.698 289.828 1.00 59.03 296 LEU A C 1
ATOM 1904 O O . LEU A 1 296 ? 137.198 -56.203 289.627 1.00 61.35 296 LEU A O 1
ATOM 1909 N N . GLU A 1 297 ? 138.494 -54.387 289.797 1.00 57.10 297 GLU A N 1
ATOM 1910 C CA . GLU A 1 297 ? 137.400 -53.477 289.509 1.00 60.24 297 GLU A CA 1
ATOM 1911 C C . GLU A 1 297 ? 136.847 -53.661 288.111 1.00 70.37 297 GLU A C 1
ATOM 1912 O O . GLU A 1 297 ? 135.637 -53.686 287.913 1.00 81.56 297 GLU A O 1
ATOM 1918 N N . GLY A 1 298 ? 137.739 -53.788 287.138 1.00 62.74 298 GLY A N 1
ATOM 1919 C CA . GLY A 1 298 ? 137.326 -53.961 285.763 1.00 57.20 298 GLY A CA 1
ATOM 1920 C C . GLY A 1 298 ? 136.582 -55.251 285.531 1.00 59.03 298 GLY A C 1
ATOM 1921 O O . GLY A 1 298 ? 135.566 -55.282 284.851 1.00 65.85 298 GLY A O 1
ATOM 1922 N N . LEU A 1 299 ? 137.094 -56.325 286.111 1.00 56.12 299 LEU A N 1
ATOM 1923 C CA . LEU A 1 299 ? 136.472 -57.625 285.962 1.00 55.85 299 LEU A CA 1
ATOM 1924 C C . LEU A 1 299 ? 135.092 -57.638 286.586 1.00 58.25 299 LEU A C 1
ATOM 1925 O O . LEU A 1 299 ? 134.161 -58.215 286.038 1.00 58.21 299 LEU A O 1
ATOM 1930 N N . GLY A 1 300 ? 134.962 -56.996 287.738 1.00 56.88 300 GLY A N 1
ATOM 1931 C CA . GLY A 1 300 ? 133.683 -56.946 288.410 1.00 56.81 300 GLY A CA 1
ATOM 1932 C C . GLY A 1 300 ? 132.671 -56.220 287.557 1.00 62.92 300 GLY A C 1
ATOM 1933 O O . GLY A 1 300 ? 131.534 -56.651 287.430 1.00 75.03 300 GLY A O 1
ATOM 1934 N N . ASP A 1 301 ? 133.082 -55.102 286.976 1.00 61.44 301 ASP A N 1
ATOM 1935 C CA . ASP A 1 301 ? 132.191 -54.342 286.121 1.00 64.65 301 ASP A CA 1
ATOM 1936 C C . ASP A 1 301 ? 131.821 -55.189 284.914 1.00 73.44 301 ASP A C 1
ATOM 1937 O O . ASP A 1 301 ? 130.673 -55.201 284.480 1.00 78.23 301 ASP A O 1
ATOM 1942 N N . LEU A 1 302 ? 132.806 -55.897 284.373 1.00 67.73 302 LEU A N 1
ATOM 1943 C CA . LEU A 1 302 ? 132.590 -56.757 283.217 1.00 63.74 302 LEU A CA 1
ATOM 1944 C C . LEU A 1 302 ? 131.649 -57.920 283.494 1.00 58.48 302 LEU A C 1
ATOM 1945 O O . LEU A 1 302 ? 130.835 -58.273 282.652 1.00 61.53 302 LEU A O 1
ATOM 1950 N N . LYS A 1 303 ? 131.761 -58.523 284.670 1.00 53.40 303 LYS A N 1
ATOM 1951 C CA . LYS A 1 303 ? 130.885 -59.631 285.012 1.00 55.30 303 LYS A CA 1
ATOM 1952 C C . LYS A 1 303 ? 129.460 -59.108 285.029 1.00 54.54 303 LYS A C 1
ATOM 1953 O O . LYS A 1 303 ? 128.540 -59.752 284.536 1.00 58.53 303 LYS A O 1
ATOM 1959 N N . LEU A 1 304 ? 129.288 -57.926 285.604 1.00 49.12 304 LEU A N 1
ATOM 1960 C CA . LEU A 1 304 ? 127.982 -57.301 285.685 1.00 51.16 304 LEU A CA 1
ATOM 1961 C C . LEU A 1 304 ? 127.437 -56.955 284.308 1.00 54.41 304 LEU A C 1
ATOM 1962 O O . LEU A 1 304 ? 126.260 -57.145 284.034 1.00 53.69 304 LEU A O 1
ATOM 1967 N N . LEU A 1 305 ? 128.306 -56.445 283.443 1.00 53.55 305 LEU A N 1
ATOM 1968 C CA . LEU A 1 305 ? 127.904 -56.065 282.098 1.00 52.49 305 LEU A CA 1
ATOM 1969 C C . LEU A 1 305 ? 127.416 -57.260 281.300 1.00 54.05 305 LEU A C 1
ATOM 1970 O O . LEU A 1 305 ? 126.423 -57.174 280.593 1.00 56.70 305 LEU A O 1
ATOM 1975 N N . PHE A 1 306 ? 128.113 -58.380 281.424 1.00 55.52 306 PHE A N 1
ATOM 1976 C CA . PHE A 1 306 ? 127.720 -59.596 280.719 1.00 58.96 306 PHE A CA 1
ATOM 1977 C C . PHE A 1 306 ? 126.343 -60.069 281.158 1.00 63.07 306 PHE A C 1
ATOM 1978 O O . PHE A 1 306 ? 125.534 -60.503 280.328 1.00 61.48 306 PHE A O 1
ATOM 1986 N N . GLU A 1 307 ? 126.059 -59.997 282.460 1.00 69.95 307 GLU A N 1
ATOM 1987 C CA . GLU A 1 307 ? 124.729 -60.368 282.941 1.00 74.31 307 GLU A CA 1
ATOM 1988 C C . GLU A 1 307 ? 123.648 -59.495 282.310 1.00 69.47 307 GLU A C 1
ATOM 1989 O O . GLU A 1 307 ? 122.649 -60.007 281.772 1.00 73.64 307 GLU A O 1
ATOM 1995 N N . TYR A 1 308 ? 123.844 -58.170 282.338 1.00 61.98 308 TYR A N 1
ATOM 1996 C CA . TYR A 1 308 ? 122.850 -57.287 281.731 1.00 57.02 308 TYR A CA 1
ATOM 1997 C C . TYR A 1 308 ? 122.672 -57.576 280.242 1.00 61.89 308 TYR A C 1
ATOM 1998 O O . TYR A 1 308 ? 121.546 -57.529 279.721 1.00 63.36 308 TYR A O 1
ATOM 2007 N N . LEU A 1 309 ? 123.760 -57.914 279.543 1.00 60.56 309 LEU A N 1
ATOM 2008 C CA . LEU A 1 309 ? 123.624 -58.225 278.123 1.00 45.54 309 LEU A CA 1
ATOM 2009 C C . LEU A 1 309 ? 122.850 -59.520 277.923 1.00 44.42 309 LEU A C 1
ATOM 2010 O O . LEU A 1 309 ? 122.080 -59.648 276.962 1.00 40.30 309 LEU A O 1
ATOM 2015 N N . THR A 1 310 ? 123.038 -60.490 278.822 1.00 48.53 310 THR A N 1
ATOM 2016 C CA . THR A 1 310 ? 122.255 -61.718 278.745 1.00 54.37 310 THR A CA 1
ATOM 2017 C C . THR A 1 310 ? 120.771 -61.420 278.888 1.00 55.15 310 THR A C 1
ATOM 2018 O O . THR A 1 310 ? 119.939 -62.036 278.212 1.00 56.45 310 THR A O 1
ATOM 2022 N N . LEU A 1 311 ? 120.418 -60.461 279.750 1.00 54.35 311 LEU A N 1
ATOM 2023 C CA . LEU A 1 311 ? 119.021 -60.038 279.800 1.00 56.15 311 LEU A CA 1
ATOM 2024 C C . LEU A 1 311 ? 118.596 -59.377 278.493 1.00 62.91 311 LEU A C 1
ATOM 2025 O O . LEU A 1 311 ? 117.464 -59.566 278.031 1.00 61.62 311 LEU A O 1
ATOM 2030 N N . PHE A 1 312 ? 119.487 -58.586 277.916 1.00 62.52 312 PHE A N 1
ATOM 2031 C CA . PHE A 1 312 ? 119.208 -57.911 276.658 1.00 60.14 312 PHE A CA 1
ATOM 2032 C C . PHE A 1 312 ? 119.101 -58.889 275.496 1.00 68.41 312 PHE A C 1
ATOM 2033 O O . PHE A 1 312 ? 118.433 -58.615 274.505 1.00 69.74 312 PHE A O 1
ATOM 2041 N N . GLY A 1 313 ? 119.770 -60.029 275.619 1.00 66.89 313 GLY A N 1
ATOM 2042 C CA . GLY A 1 313 ? 119.748 -61.034 274.574 1.00 61.85 313 GLY A CA 1
ATOM 2043 C C . GLY A 1 313 ? 120.810 -60.859 273.512 1.00 52.76 313 GLY A C 1
ATOM 2044 O O . GLY A 1 313 ? 120.798 -61.534 272.496 1.00 51.70 313 GLY A O 1
ATOM 2045 N N . ILE A 1 314 ? 121.730 -59.939 273.756 1.00 56.67 314 ILE A N 1
ATOM 2046 C CA . ILE A 1 314 ? 122.820 -59.657 272.837 1.00 56.74 314 ILE A CA 1
ATOM 2047 C C . ILE A 1 314 ? 124.109 -60.285 273.349 1.00 55.55 314 ILE A C 1
ATOM 2048 O O . ILE A 1 314 ? 125.197 -59.921 272.934 1.00 47.53 314 ILE A O 1
ATOM 2053 N N . ASP A 1 315 ? 123.964 -61.227 274.268 1.00 65.25 315 ASP A N 1
ATOM 2054 C CA . ASP A 1 315 ? 125.090 -61.904 274.896 1.00 70.64 315 ASP A CA 1
ATOM 2055 C C . ASP A 1 315 ? 125.997 -62.682 273.939 1.00 70.89 315 ASP A C 1
ATOM 2056 O O . ASP A 1 315 ? 127.214 -62.653 274.074 1.00 68.09 315 ASP A O 1
ATOM 2061 N N . ASP A 1 316 ? 125.401 -63.377 272.982 1.00 71.71 316 ASP A N 1
ATOM 2062 C CA . ASP A 1 316 ? 126.142 -64.170 272.001 1.00 76.68 316 ASP A CA 1
ATOM 2063 C C . ASP A 1 316 ? 127.056 -63.371 271.067 1.00 74.17 316 ASP A C 1
ATOM 2064 O O . ASP A 1 316 ? 128.119 -63.838 270.679 1.00 73.69 316 ASP A O 1
ATOM 2069 N N . LYS A 1 317 ? 126.623 -62.172 270.706 1.00 69.57 317 LYS A N 1
ATOM 2070 C CA . LYS A 1 317 ? 127.340 -61.310 269.772 1.00 64.48 317 LYS A CA 1
ATOM 2071 C C . LYS A 1 317 ? 128.442 -60.471 270.397 1.00 66.79 317 LYS A C 1
ATOM 2072 O O . LYS A 1 317 ? 128.979 -59.575 269.760 1.00 71.07 317 LYS A O 1
ATOM 2078 N N . ILE A 1 318 ? 128.751 -60.742 271.655 1.00 67.51 318 ILE A N 1
ATOM 2079 C CA . ILE A 1 318 ? 129.753 -59.982 272.391 1.00 60.31 318 ILE A CA 1
ATOM 2080 C C . ILE A 1 318 ? 130.931 -60.909 272.660 1.00 58.07 318 ILE A C 1
ATOM 2081 O O . ILE A 1 318 ? 130.738 -62.093 272.956 1.00 66.11 318 ILE A O 1
ATOM 2086 N N . SER A 1 319 ? 132.151 -60.379 272.566 1.00 53.50 319 SER A N 1
ATOM 2087 C CA . SER A 1 319 ? 133.335 -61.136 272.954 1.00 53.62 319 SER A CA 1
ATOM 2088 C C . SER A 1 319 ? 134.245 -60.280 273.822 1.00 55.06 319 SER A C 1
ATOM 2089 O O . SER A 1 319 ? 134.679 -59.201 273.404 1.00 55.49 319 SER A O 1
ATOM 2092 N N . PHE A 1 320 ? 134.547 -60.782 275.016 1.00 54.09 320 PHE A N 1
ATOM 2093 C CA . PHE A 1 320 ? 135.620 -60.249 275.843 1.00 60.80 320 PHE A CA 1
ATOM 2094 C C . PHE A 1 320 ? 136.946 -60.601 275.188 1.00 56.34 320 PHE A C 1
ATOM 2095 O O . PHE A 1 320 ? 137.233 -61.777 274.941 1.00 57.28 320 PHE A O 1
ATOM 2103 N N . ASP A 1 321 ? 137.766 -59.592 274.925 1.00 54.39 321 ASP A N 1
ATOM 2104 C CA . ASP A 1 321 ? 139.072 -59.813 274.324 1.00 58.23 321 ASP A CA 1
ATOM 2105 C C . ASP A 1 321 ? 140.038 -58.807 274.926 1.00 55.06 321 ASP A C 1
ATOM 2106 O O . ASP A 1 321 ? 139.769 -57.602 274.910 1.00 53.31 321 ASP A O 1
ATOM 2111 N N . LEU A 1 322 ? 141.164 -59.300 275.449 1.00 55.46 322 LEU A N 1
ATOM 2112 C CA . LEU A 1 322 ? 142.101 -58.438 276.156 1.00 59.50 322 LEU A CA 1
ATOM 2113 C C . LEU A 1 322 ? 143.139 -57.799 275.237 1.00 65.32 322 LEU A C 1
ATOM 2114 O O . LEU A 1 322 ? 143.844 -56.883 275.678 1.00 69.59 322 LEU A O 1
ATOM 2119 N N . SER A 1 323 ? 143.250 -58.247 273.982 1.00 68.41 323 SER A N 1
ATOM 2120 C CA . SER A 1 323 ? 144.049 -57.515 273.002 1.00 68.26 323 SER A CA 1
ATOM 2121 C C . SER A 1 323 ? 143.560 -56.079 272.844 1.00 67.85 323 SER A C 1
ATOM 2122 O O . SER A 1 323 ? 144.372 -55.172 272.618 1.00 67.28 323 SER A O 1
ATOM 2125 N N . LEU A 1 324 ? 142.245 -55.857 272.918 1.00 63.77 324 LEU A N 1
ATOM 2126 C CA . LEU A 1 324 ? 141.700 -54.538 272.626 1.00 54.12 324 LEU A CA 1
ATOM 2127 C C . LEU A 1 324 ? 142.275 -53.494 273.577 1.00 52.80 324 LEU A C 1
ATOM 2128 O O . LEU A 1 324 ? 142.205 -53.638 274.801 1.00 54.62 324 LEU A O 1
ATOM 2133 N N . ALA A 1 325 ? 142.846 -52.446 272.988 1.00 45.76 325 ALA A N 1
ATOM 2134 C CA . ALA A 1 325 ? 143.411 -51.318 273.718 1.00 51.47 325 ALA A CA 1
ATOM 2135 C C . ALA A 1 325 ? 143.373 -50.028 272.890 1.00 65.16 325 ALA A C 1
ATOM 2136 O O . ALA A 1 325 ? 144.352 -49.704 272.227 1.00 67.55 325 ALA A O 1
ATOM 2138 N N . ARG A 1 326 ? 142.271 -49.284 272.925 1.00 75.26 326 ARG A N 1
ATOM 2139 C CA . ARG A 1 326 ? 142.183 -48.043 272.150 1.00 81.50 326 ARG A CA 1
ATOM 2140 C C . ARG A 1 326 ? 141.705 -46.852 272.969 1.00 79.04 326 ARG A C 1
ATOM 2141 O O . ARG A 1 326 ? 140.953 -47.011 273.920 1.00 81.77 326 ARG A O 1
ATOM 2149 N N . GLY A 1 327 ? 142.138 -45.657 272.581 1.00 75.95 327 GLY A N 1
ATOM 2150 C CA . GLY A 1 327 ? 141.721 -44.438 273.250 1.00 81.85 327 GLY A CA 1
ATOM 2151 C C . GLY A 1 327 ? 141.943 -44.399 274.745 1.00 85.67 327 GLY A C 1
ATOM 2152 O O . GLY A 1 327 ? 141.065 -43.985 275.493 1.00 88.33 327 GLY A O 1
ATOM 2153 N N . LEU A 1 328 ? 143.118 -44.829 275.181 1.00 86.73 328 LEU A N 1
ATOM 2154 C CA . LEU A 1 328 ? 143.444 -44.870 276.598 1.00 91.53 328 LEU A CA 1
ATOM 2155 C C . LEU A 1 328 ? 143.411 -43.494 277.255 1.00 105.25 328 LEU A C 1
ATOM 2156 O O . LEU A 1 328 ? 142.959 -43.350 278.387 1.00 115.43 328 LEU A O 1
ATOM 2161 N N . ASP A 1 329 ? 143.892 -42.489 276.541 1.00 105.08 329 ASP A N 1
ATOM 2162 C CA . ASP A 1 329 ? 143.898 -41.117 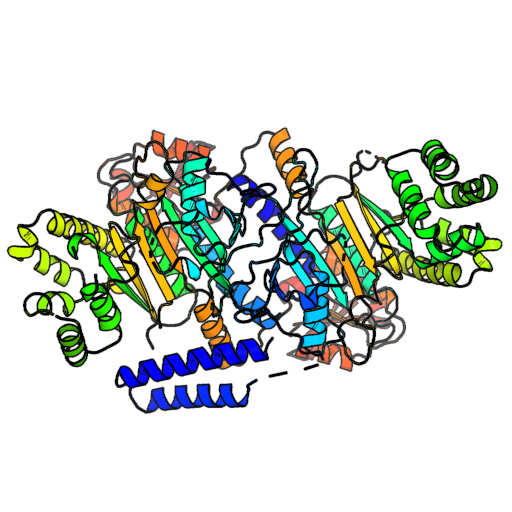277.030 1.00 112.30 329 ASP A CA 1
ATOM 2163 C C . ASP A 1 329 ? 142.500 -40.700 277.444 1.00 107.27 329 ASP A C 1
ATOM 2164 O O . ASP A 1 329 ? 142.321 -39.864 278.337 1.00 109.73 329 ASP A O 1
ATOM 2169 N N . TYR A 1 330 ? 141.508 -41.305 276.806 1.00 101.98 330 TYR A N 1
ATOM 2170 C CA . TYR A 1 330 ? 140.126 -40.883 276.713 1.00 94.86 330 TYR A CA 1
ATOM 2171 C C . TYR A 1 330 ? 139.212 -41.738 277.577 1.00 82.55 330 TYR A C 1
ATOM 2172 O O . TYR A 1 330 ? 138.512 -41.217 278.447 1.00 81.81 330 TYR A O 1
ATOM 2181 N N . TYR A 1 331 ? 139.273 -43.052 277.409 1.00 74.84 331 TYR A N 1
ATOM 2182 C CA . TYR A 1 331 ? 138.375 -43.965 278.095 1.00 70.15 331 TYR A CA 1
ATOM 2183 C C . TYR A 1 331 ? 138.860 -44.303 279.503 1.00 71.54 331 TYR A C 1
ATOM 2184 O O . TYR A 1 331 ? 140.063 -44.373 279.770 1.00 76.60 331 TYR A O 1
ATOM 2193 N N . THR A 1 332 ? 137.910 -44.478 280.415 1.00 63.88 332 THR A N 1
ATOM 2194 C CA . THR A 1 332 ? 138.226 -44.823 281.792 1.00 58.92 332 THR A CA 1
ATOM 2195 C C . THR A 1 332 ? 137.627 -46.157 282.221 1.00 56.37 332 THR A C 1
ATOM 2196 O O . THR A 1 332 ? 138.034 -46.728 283.225 1.00 59.69 332 THR A O 1
ATOM 2200 N N . GLY A 1 333 ? 136.659 -46.655 281.465 1.00 43.91 333 GLY A N 1
ATOM 2201 C CA . GLY A 1 333 ? 136.027 -47.913 281.807 1.00 42.85 333 GLY A CA 1
ATOM 2202 C C . GLY A 1 333 ? 136.014 -48.931 280.691 1.00 59.03 333 GLY A C 1
ATOM 2203 O O . GLY A 1 333 ? 137.055 -49.300 280.164 1.00 55.46 333 GLY A O 1
ATOM 2204 N N . VAL A 1 334 ? 134.826 -49.396 280.332 1.00 72.74 334 VAL A N 1
ATOM 2205 C CA . VAL A 1 334 ? 134.697 -50.377 279.268 1.00 62.42 334 VAL A CA 1
ATOM 2206 C C . VAL A 1 334 ? 135.024 -49.782 277.917 1.00 62.21 334 VAL A C 1
ATOM 2207 O O . VAL A 1 334 ? 134.700 -48.636 277.636 1.00 46.18 334 VAL A O 1
ATOM 2211 N N . ILE A 1 335 ? 135.675 -50.579 277.086 1.00 63.52 335 ILE A N 1
ATOM 2212 C CA . ILE A 1 335 ? 136.026 -50.166 275.745 1.00 62.03 335 ILE A CA 1
ATOM 2213 C C . ILE A 1 335 ? 135.508 -51.233 274.801 1.00 62.45 335 ILE A C 1
ATOM 2214 O O . ILE A 1 335 ? 135.732 -52.414 275.024 1.00 62.89 335 ILE A O 1
ATOM 2219 N N . TYR A 1 336 ? 134.805 -50.829 273.753 1.00 66.63 336 TYR A N 1
ATOM 2220 C CA . TYR A 1 336 ? 134.281 -51.806 272.811 1.00 72.15 336 TYR A CA 1
ATOM 2221 C C . TYR A 1 336 ? 134.439 -51.410 271.354 1.00 65.60 336 TYR A C 1
ATOM 2222 O O . TYR A 1 336 ? 134.399 -50.239 271.007 1.00 61.67 336 TYR A O 1
ATOM 2231 N N . GLU A 1 337 ? 134.625 -52.412 270.508 1.00 62.57 337 GLU A N 1
ATOM 2232 C CA . GLU A 1 337 ? 134.777 -52.196 269.084 1.00 55.26 337 GLU A CA 1
ATOM 2233 C C . GLU A 1 337 ? 133.863 -53.146 268.336 1.00 47.22 337 GLU A C 1
ATOM 2234 O O . GLU A 1 337 ? 133.740 -54.306 268.699 1.00 49.72 337 GLU A O 1
ATOM 2240 N N . ALA A 1 338 ? 133.225 -52.654 267.284 1.00 48.07 338 ALA A N 1
ATOM 2241 C CA . ALA A 1 338 ? 132.334 -53.486 266.495 1.00 52.42 338 ALA A CA 1
ATOM 2242 C C . ALA A 1 338 ? 132.965 -53.758 265.143 1.00 54.85 338 ALA A C 1
ATOM 2243 O O . ALA A 1 338 ? 133.395 -52.842 264.452 1.00 54.94 338 ALA A O 1
ATOM 2245 N N . VAL A 1 339 ? 133.026 -55.028 264.772 1.00 50.16 339 VAL A N 1
ATOM 2246 C CA . VAL A 1 339 ? 133.629 -55.409 263.509 1.00 60.43 339 VAL A CA 1
ATOM 2247 C C . VAL A 1 339 ? 132.778 -56.381 262.710 1.00 61.79 339 VAL A C 1
ATOM 2248 O O . VAL A 1 339 ? 132.056 -57.198 263.270 1.00 57.38 339 VAL A O 1
ATOM 2252 N N . LEU A 1 340 ? 132.877 -56.280 261.391 1.00 64.35 340 LEU A N 1
ATOM 2253 C CA . LEU A 1 340 ? 132.154 -57.159 260.485 1.00 59.57 340 LEU A CA 1
ATOM 2254 C C . LEU A 1 340 ? 132.812 -58.531 260.404 1.00 66.73 340 LEU A C 1
ATOM 2255 O O . LEU A 1 340 ? 134.016 -58.661 260.595 1.00 64.39 340 LEU A O 1
ATOM 2260 N N . LEU A 1 341 ? 132.018 -59.553 260.114 1.00 73.23 341 LEU A N 1
ATOM 2261 C CA . LEU A 1 341 ? 132.536 -60.911 260.015 1.00 84.21 341 LEU A CA 1
ATOM 2262 C C . LEU A 1 341 ? 132.414 -61.516 258.622 1.00 89.21 341 LEU A C 1
ATOM 2263 O O . LEU A 1 341 ? 131.369 -61.428 257.982 1.00 84.85 341 LEU A O 1
ATOM 2268 N N . GLN A 1 342 ? 133.496 -62.133 258.161 1.00 93.45 342 GLN A N 1
ATOM 2269 C CA . GLN A 1 342 ? 133.518 -62.769 256.854 1.00 102.62 342 GLN A CA 1
ATOM 2270 C C . GLN A 1 342 ? 132.740 -64.080 256.877 1.00 103.47 342 GLN A C 1
ATOM 2271 O O . GLN A 1 342 ? 131.542 -64.099 257.150 1.00 96.75 342 GLN A O 1
ATOM 2273 N N . PRO A 1 351 ? 134.473 -66.229 260.912 1.00 162.83 351 PRO A N 1
ATOM 2274 C CA . PRO A 1 351 ? 134.852 -65.669 262.210 1.00 155.38 351 PRO A CA 1
ATOM 2275 C C . PRO A 1 351 ? 136.031 -64.712 262.101 1.00 148.21 351 PRO A C 1
ATOM 2276 O O . PRO A 1 351 ? 136.744 -64.503 263.080 1.00 147.27 351 PRO A O 1
ATOM 2280 N N . LEU A 1 352 ? 136.231 -64.136 260.922 1.00 149.12 352 LEU A N 1
ATOM 2281 C CA . LEU A 1 352 ? 137.322 -63.196 260.716 1.00 142.20 352 LEU A CA 1
ATOM 2282 C C . LEU A 1 352 ? 136.760 -61.818 260.402 1.00 135.49 352 LEU A C 1
ATOM 2283 O O . LEU A 1 352 ? 135.935 -61.665 259.504 1.00 135.69 352 LEU A O 1
ATOM 2285 N N . GLY A 1 353 ? 137.206 -60.816 261.150 1.00 128.25 353 GLY A N 1
ATOM 2286 C CA . GLY A 1 353 ? 136.737 -59.460 260.951 1.00 120.11 353 GLY A CA 1
ATOM 2287 C C . GLY A 1 353 ? 137.233 -58.832 259.668 1.00 120.78 353 GLY A C 1
ATOM 2288 O O . GLY A 1 353 ? 138.408 -58.934 259.324 1.00 120.87 353 GLY A O 1
ATOM 2289 N N . VAL A 1 354 ? 136.323 -58.178 258.957 1.00 119.74 354 VAL A N 1
ATOM 2290 C CA . VAL A 1 354 ? 136.661 -57.513 257.712 1.00 114.71 354 VAL A CA 1
ATOM 2291 C C . VAL A 1 354 ? 136.994 -56.040 257.925 1.00 112.88 354 VAL A C 1
ATOM 2292 O O . VAL A 1 354 ? 137.457 -55.366 257.008 1.00 116.39 354 VAL A O 1
ATOM 2296 N N . GLY A 1 355 ? 136.763 -55.547 259.138 1.00 106.04 355 GLY A N 1
ATOM 2297 C CA . GLY A 1 355 ? 137.029 -54.154 259.464 1.00 99.70 355 GLY A CA 1
ATOM 2298 C C . GLY A 1 355 ? 136.293 -53.699 260.709 1.00 93.76 355 GLY A C 1
ATOM 2299 O O . GLY A 1 355 ? 135.403 -54.391 261.193 1.00 95.68 355 GLY A O 1
ATOM 2300 N N . SER A 1 356 ? 136.659 -52.534 261.231 1.00 86.56 356 SER A N 1
ATOM 2301 C CA . SER A 1 356 ? 136.028 -52.014 262.438 1.00 80.29 356 SER A CA 1
ATOM 2302 C C . SER A 1 356 ? 134.944 -51.016 262.045 1.00 69.25 356 SER A C 1
ATOM 2303 O O . SER A 1 356 ? 135.237 -49.974 261.447 1.00 65.04 356 SER A O 1
ATOM 2306 N N . VAL A 1 357 ? 133.697 -51.331 262.397 1.00 65.70 357 VAL A N 1
ATOM 2307 C CA . VAL A 1 357 ? 132.558 -50.512 262.003 1.00 61.23 357 VAL A CA 1
ATOM 2308 C C . VAL A 1 357 ? 132.024 -49.605 263.114 1.00 62.62 357 VAL A C 1
ATOM 2309 O O . VAL A 1 357 ? 131.376 -48.592 262.808 1.00 58.42 357 VAL A O 1
ATOM 2313 N N . ALA A 1 358 ? 132.296 -49.910 264.383 1.00 61.84 358 ALA A N 1
ATOM 2314 C CA . ALA A 1 358 ? 131.782 -49.054 265.450 1.00 52.74 358 ALA A CA 1
ATOM 2315 C C . ALA A 1 358 ? 132.719 -49.105 266.648 1.00 48.73 358 ALA A C 1
ATOM 2316 O O . ALA A 1 358 ? 133.655 -49.904 266.694 1.00 50.93 358 ALA A O 1
ATOM 2318 N N . ALA A 1 359 ? 132.517 -48.186 267.579 1.00 44.33 359 ALA A N 1
ATOM 2319 C CA . ALA A 1 359 ? 133.350 -48.110 268.762 1.00 43.81 359 ALA A CA 1
ATOM 2320 C C . ALA A 1 359 ? 132.572 -47.472 269.887 1.00 45.10 359 ALA A C 1
ATOM 2321 O O . ALA A 1 359 ? 131.639 -46.720 269.651 1.00 43.64 359 ALA A O 1
ATOM 2323 N N . GLY A 1 360 ? 132.948 -47.785 271.116 1.00 47.35 360 GLY A N 1
ATOM 2324 C CA . GLY A 1 360 ? 132.279 -47.221 272.265 1.00 47.44 360 GLY A CA 1
ATOM 2325 C C . GLY A 1 360 ? 133.170 -47.227 273.476 1.00 52.58 360 GLY A C 1
ATOM 2326 O O . GLY A 1 360 ? 134.091 -48.021 273.562 1.00 46.84 360 GLY A O 1
ATOM 2327 N N . GLY A 1 361 ? 132.905 -46.328 274.412 1.00 60.05 361 GLY A N 1
ATOM 2328 C CA . GLY A 1 361 ? 133.701 -46.255 275.617 1.00 41.96 361 GLY A CA 1
ATOM 2329 C C . GLY A 1 361 ? 133.073 -45.498 276.765 1.00 46.91 361 GLY A C 1
ATOM 2330 O O . GLY A 1 361 ? 132.094 -44.785 276.590 1.00 44.07 361 GLY A O 1
ATOM 2331 N N . ARG A 1 362 ? 133.656 -45.659 277.947 1.00 52.54 362 ARG A N 1
ATOM 2332 C CA . ARG A 1 362 ? 133.217 -44.951 279.133 1.00 46.64 362 ARG A CA 1
ATOM 2333 C C . ARG A 1 362 ? 134.334 -43.969 279.435 1.00 48.76 362 ARG A C 1
ATOM 2334 O O . ARG A 1 362 ? 135.468 -44.369 279.644 1.00 53.74 362 ARG A O 1
ATOM 2342 N N . TYR A 1 363 ? 134.017 -42.683 279.450 1.00 47.97 363 TYR A N 1
ATOM 2343 C CA . TYR A 1 363 ? 135.019 -41.658 279.714 1.00 52.89 363 TYR A CA 1
ATOM 2344 C C . TYR A 1 363 ? 134.571 -40.634 280.750 1.00 53.83 363 TYR A C 1
ATOM 2345 O O . TYR A 1 363 ? 134.115 -39.552 280.407 1.00 53.96 363 TYR A O 1
ATOM 2354 N N . ASP A 1 364 ? 134.691 -40.990 282.020 1.00 56.35 364 ASP A N 1
ATOM 2355 C CA . ASP A 1 364 ? 134.292 -40.111 283.112 1.00 62.91 364 ASP A CA 1
ATOM 2356 C C . ASP A 1 364 ? 135.091 -38.811 283.217 1.00 70.83 364 ASP A C 1
ATOM 2357 O O . ASP A 1 364 ? 134.538 -37.758 283.507 1.00 69.67 364 ASP A O 1
ATOM 2362 N N . GLY A 1 365 ? 136.393 -38.892 282.992 1.00 80.50 365 GLY A N 1
ATOM 2363 C CA . GLY A 1 365 ? 137.267 -37.735 283.079 1.00 86.30 365 GLY A CA 1
ATOM 2364 C C . GLY A 1 365 ? 137.112 -36.561 282.124 1.00 86.81 365 GLY A C 1
ATOM 2365 O O . GLY A 1 365 ? 137.266 -35.413 282.522 1.00 95.25 365 GLY A O 1
ATOM 2366 N N . LEU A 1 366 ? 136.882 -36.870 280.855 1.00 80.76 366 LEU A N 1
ATOM 2367 C CA . LEU A 1 366 ? 136.779 -35.875 279.788 1.00 81.89 366 LEU A CA 1
ATOM 2368 C C . LEU A 1 366 ? 135.640 -34.851 279.782 1.00 79.77 366 LEU A C 1
ATOM 2369 O O . LEU A 1 366 ? 135.859 -33.688 279.472 1.00 82.18 366 LEU A O 1
ATOM 2374 N N . VAL A 1 367 ? 134.431 -35.280 280.108 1.00 84.44 367 VAL A N 1
ATOM 2375 C CA . VAL A 1 367 ? 133.268 -34.389 280.086 1.00 87.71 367 VAL A CA 1
ATOM 2376 C C . VAL A 1 367 ? 133.284 -33.204 281.052 1.00 95.13 367 VAL A C 1
ATOM 2377 O O . VAL A 1 367 ? 132.792 -32.131 280.725 1.00 98.50 367 VAL A O 1
ATOM 2381 N N . GLY A 1 368 ? 133.831 -33.408 282.241 1.00 94.92 368 GLY A N 1
ATOM 2382 C CA . GLY A 1 368 ? 133.861 -32.384 283.266 1.00 99.34 368 GLY A CA 1
ATOM 2383 C C . GLY A 1 368 ? 135.031 -31.421 283.261 1.00 105.78 368 GLY A C 1
ATOM 2384 O O . GLY A 1 368 ? 135.183 -30.629 284.185 1.00 119.58 368 GLY A O 1
ATOM 2385 N N . MET A 1 369 ? 135.864 -31.484 282.233 1.00 99.67 369 MET A N 1
ATOM 2386 C CA . MET A 1 369 ? 137.036 -30.624 282.159 1.00 103.02 369 MET A CA 1
ATOM 2387 C C . MET A 1 369 ? 136.689 -29.138 282.172 1.00 106.16 369 MET A C 1
ATOM 2388 O O . MET A 1 369 ? 137.355 -28.348 282.834 1.00 118.82 369 MET A O 1
ATOM 2393 N N . PHE A 1 370 ? 135.653 -28.759 281.442 1.00 96.48 370 PHE A N 1
ATOM 2394 C CA . PHE A 1 370 ? 135.228 -27.362 281.366 1.00 104.15 370 PHE A CA 1
ATOM 2395 C C . PHE A 1 370 ? 134.714 -26.702 282.648 1.00 115.15 370 PHE A C 1
ATOM 2396 O O . PHE A 1 370 ? 134.948 -25.519 282.870 1.00 119.30 370 PHE A O 1
ATOM 2404 N N . ASP A 1 371 ? 134.006 -27.454 283.482 1.00 124.39 371 ASP A N 1
ATOM 2405 C CA . ASP A 1 371 ? 133.442 -26.899 284.710 1.00 132.22 371 ASP A CA 1
ATOM 2406 C C . ASP A 1 371 ? 134.537 -26.301 285.581 1.00 137.92 371 ASP A C 1
ATOM 2407 O O . ASP A 1 371 ? 135.625 -26.863 285.696 1.00 139.09 371 ASP A O 1
ATOM 2412 N N . PRO A 1 372 ? 134.250 -25.149 286.186 1.00 139.96 372 PRO A N 1
ATOM 2413 C CA . PRO A 1 372 ? 135.262 -24.478 287.020 1.00 146.70 372 PRO A CA 1
ATOM 2414 C C . PRO A 1 372 ? 135.627 -25.295 288.246 1.00 148.56 372 PRO A C 1
ATOM 2415 O O . PRO A 1 372 ? 136.792 -25.369 288.631 1.00 149.41 372 PRO A O 1
ATOM 2419 N N . LYS A 1 373 ? 134.618 -25.904 288.849 1.00 147.28 373 LYS A N 1
ATOM 2420 C CA . LYS A 1 373 ? 134.805 -26.712 290.044 1.00 147.09 373 LYS A CA 1
ATOM 2421 C C . LYS A 1 373 ? 135.711 -27.907 289.788 1.00 138.91 373 LYS A C 1
ATOM 2422 O O . LYS A 1 373 ? 136.458 -28.323 290.671 1.00 141.89 373 LYS A O 1
ATOM 2428 N N . GLY A 1 374 ? 135.645 -28.462 288.583 1.00 125.11 374 GLY A N 1
ATOM 2429 C CA . GLY A 1 374 ? 136.460 -29.615 288.260 1.00 118.44 374 GLY A CA 1
ATOM 2430 C C . GLY A 1 374 ? 135.721 -30.913 288.494 1.00 111.79 374 GLY A C 1
ATOM 2431 O O . GLY A 1 374 ? 136.310 -31.990 288.462 1.00 109.08 374 GLY A O 1
ATOM 2432 N N . ARG A 1 375 ? 134.421 -30.804 288.736 1.00 107.66 375 ARG A N 1
ATOM 2433 C CA . ARG A 1 375 ? 133.589 -31.975 288.959 1.00 103.99 375 ARG A CA 1
ATOM 2434 C C . ARG A 1 375 ? 133.593 -32.817 287.692 1.00 90.78 375 ARG A C 1
ATOM 2435 O O . ARG A 1 375 ? 133.644 -32.287 286.586 1.00 85.36 375 ARG A O 1
ATOM 2443 N N . LYS A 1 376 ? 133.544 -34.132 287.857 1.00 84.38 376 LYS A N 1
ATOM 2444 C CA . LYS A 1 376 ? 133.560 -35.040 286.722 1.00 80.28 376 LYS A CA 1
ATOM 2445 C C . LYS A 1 376 ? 132.173 -35.574 286.416 1.00 78.79 376 LYS A C 1
ATOM 2446 O O . LYS A 1 376 ? 131.470 -36.034 287.311 1.00 79.08 376 LYS A O 1
ATOM 2452 N N . VAL A 1 377 ? 131.782 -35.517 285.148 1.00 81.29 377 VAL A N 1
ATOM 2453 C CA . VAL A 1 377 ? 130.487 -36.026 284.749 1.00 82.10 377 VAL A CA 1
ATOM 2454 C C . VAL A 1 377 ? 130.763 -37.384 284.139 1.00 71.23 377 VAL A C 1
ATOM 2455 O O . VAL A 1 377 ? 131.424 -37.467 283.106 1.00 57.50 377 VAL A O 1
ATOM 2459 N N . PRO A 1 378 ? 130.234 -38.478 284.812 1.00 67.72 378 PRO A N 1
ATOM 2460 C CA . PRO A 1 378 ? 130.536 -39.769 284.175 1.00 64.26 378 PRO A CA 1
ATOM 2461 C C . PRO A 1 378 ? 129.806 -39.879 282.851 1.00 69.77 378 PRO A C 1
ATOM 2462 O O . PRO A 1 378 ? 128.629 -39.550 282.773 1.00 75.60 378 PRO A O 1
ATOM 2466 N N . CYS A 1 379 ? 130.496 -40.339 281.819 1.00 68.61 379 CYS A N 1
ATOM 2467 C CA . CYS A 1 379 ? 129.880 -40.465 280.513 1.00 66.41 379 CYS A CA 1
ATOM 2468 C C . CYS A 1 379 ? 130.232 -41.768 279.819 1.00 58.51 379 CYS A C 1
ATOM 2469 O O . CYS A 1 379 ? 131.350 -42.251 279.920 1.00 58.13 379 CYS A O 1
ATOM 2472 N N . VAL A 1 380 ? 129.265 -42.325 279.106 1.00 53.29 380 VAL A N 1
ATOM 2473 C CA . VAL A 1 380 ? 129.464 -43.547 278.348 1.00 59.55 380 VAL A CA 1
ATOM 2474 C C . VAL A 1 380 ? 128.865 -43.255 276.986 1.00 65.40 380 VAL A C 1
ATOM 2475 O O . VAL A 1 380 ? 127.878 -42.537 276.896 1.00 68.94 380 VAL A O 1
ATOM 2479 N N . GLY A 1 381 ? 129.448 -43.784 275.921 1.00 63.82 381 GLY A N 1
ATOM 2480 C CA . GLY A 1 381 ? 128.908 -43.482 274.610 1.00 66.34 381 GLY A CA 1
ATOM 2481 C C . GLY A 1 381 ? 129.416 -44.442 273.559 1.00 70.63 381 GLY A C 1
ATOM 2482 O O . GLY A 1 381 ? 130.234 -45.324 273.829 1.00 76.51 381 GLY A O 1
ATOM 2483 N N . LEU A 1 382 ? 128.910 -44.255 272.342 1.00 66.86 382 LEU A N 1
ATOM 2484 C CA . LEU A 1 382 ? 129.322 -45.050 271.197 1.00 61.37 382 LEU A CA 1
ATOM 2485 C C . LEU A 1 382 ? 129.347 -44.172 269.955 1.00 50.15 382 LEU A C 1
ATOM 2486 O O . LEU A 1 382 ? 128.541 -43.247 269.806 1.00 40.97 382 LEU A O 1
ATOM 2491 N N . SER A 1 383 ? 130.286 -44.485 269.067 1.00 53.29 383 SER A N 1
ATOM 2492 C CA . SER A 1 383 ? 130.438 -43.842 267.771 1.00 52.19 383 SER A CA 1
ATOM 2493 C C . SER A 1 383 ? 130.237 -44.892 266.689 1.00 53.61 383 SER A C 1
ATOM 2494 O O . SER A 1 383 ? 130.671 -46.039 266.841 1.00 56.96 383 SER A O 1
ATOM 2497 N N . ILE A 1 384 ? 129.575 -44.509 265.599 1.00 58.17 384 ILE A N 1
ATOM 2498 C CA . ILE A 1 384 ? 129.263 -45.438 264.516 1.00 61.41 384 ILE A CA 1
ATOM 2499 C C . ILE A 1 384 ? 129.964 -44.990 263.240 1.00 57.04 384 ILE A C 1
ATOM 2500 O O . ILE A 1 384 ? 129.800 -43.846 262.803 1.00 56.81 384 ILE A O 1
ATOM 2505 N N . GLY A 1 385 ? 130.702 -45.892 262.608 1.00 54.23 385 GLY A N 1
ATOM 2506 C CA . GLY A 1 385 ? 131.425 -45.532 261.406 1.00 55.60 385 GLY A CA 1
ATOM 2507 C C . GLY A 1 385 ? 130.524 -45.537 260.199 1.00 56.81 385 GLY A C 1
ATOM 2508 O O . GLY A 1 385 ? 130.498 -46.473 259.412 1.00 64.34 385 GLY A O 1
ATOM 2509 N N . VAL A 1 386 ? 129.775 -44.453 260.071 1.00 48.36 386 VAL A N 1
ATOM 2510 C CA . VAL A 1 386 ? 128.836 -44.266 258.985 1.00 54.55 386 VAL A CA 1
ATOM 2511 C C . VAL A 1 386 ? 129.541 -44.214 257.646 1.00 57.61 386 VAL A C 1
ATOM 2512 O O . VAL A 1 386 ? 129.041 -44.726 256.654 1.00 55.72 386 VAL A O 1
ATOM 2516 N N . GLU A 1 387 ? 130.700 -43.577 257.619 1.00 60.30 387 GLU A N 1
ATOM 2517 C CA . GLU A 1 387 ? 131.469 -43.469 256.395 1.00 62.55 387 GLU A CA 1
ATOM 2518 C C . GLU A 1 387 ? 131.903 -44.891 255.896 1.00 63.39 387 GLU A C 1
ATOM 2519 O O . GLU A 1 387 ? 132.020 -45.059 254.679 1.00 64.98 387 GLU A O 1
ATOM 2525 N N A ARG A 1 388 ? 132.367 -45.995 256.578 0.40 55.30 388 ARG A N 1
ATOM 2526 N N B ARG A 1 388 ? 132.370 -45.990 256.543 0.60 55.30 388 ARG A N 1
ATOM 2527 C CA A ARG A 1 388 ? 132.422 -47.360 256.056 0.40 57.57 388 ARG A CA 1
ATOM 2528 C CA B ARG A 1 388 ? 132.413 -47.352 256.009 0.60 57.57 388 ARG A CA 1
ATOM 2529 C C A ARG A 1 388 ? 131.052 -47.917 255.730 0.40 53.67 388 ARG A C 1
ATOM 2530 C C B ARG A 1 388 ? 131.037 -47.914 255.712 0.60 53.67 388 ARG A C 1
ATOM 2531 O O A ARG A 1 388 ? 130.927 -48.776 254.872 0.40 56.83 388 ARG A O 1
ATOM 2532 O O B ARG A 1 388 ? 130.900 -48.776 254.859 0.60 56.83 388 ARG A O 1
ATOM 2547 N N . ILE A 1 389 ? 130.098 -47.645 256.605 1.00 48.20 389 ILE A N 1
ATOM 2548 C CA . ILE A 1 389 ? 128.772 -48.198 256.343 1.00 49.83 389 ILE A CA 1
ATOM 2549 C C . ILE A 1 389 ? 128.223 -47.675 255.018 1.00 51.62 389 ILE A C 1
ATOM 2550 O O . ILE A 1 389 ? 127.658 -48.438 254.217 1.00 52.27 389 ILE A O 1
ATOM 2555 N N . PHE A 1 390 ? 128.448 -46.400 254.732 1.00 50.25 390 PHE A N 1
ATOM 2556 C CA . PHE A 1 390 ? 127.956 -45.854 253.480 1.00 54.72 390 PHE A CA 1
ATOM 2557 C C . PHE A 1 390 ? 128.559 -46.569 252.283 1.00 57.37 390 PHE A C 1
ATOM 2558 O O . PHE A 1 390 ? 127.850 -46.932 251.353 1.00 53.69 390 PHE A O 1
ATOM 2566 N N . SER A 1 391 ? 129.868 -46.776 252.307 1.00 57.72 391 SER A N 1
ATOM 2567 C CA . SER A 1 391 ? 130.543 -47.438 251.202 1.00 54.78 391 SER A CA 1
ATOM 2568 C C . SER A 1 391 ? 130.114 -48.881 251.040 1.00 74.00 391 SER A C 1
ATOM 2569 O O . SER A 1 391 ? 129.916 -49.357 249.932 1.00 79.56 391 SER A O 1
ATOM 2572 N N . ILE A 1 392 ? 129.977 -49.581 252.154 1.00 56.31 392 ILE A N 1
ATOM 2573 C CA . ILE A 1 392 ? 129.577 -50.973 252.101 1.00 70.19 392 ILE A CA 1
ATOM 2574 C C . ILE A 1 392 ? 128.186 -51.125 251.519 1.00 68.88 392 ILE A C 1
ATOM 2575 O O . ILE A 1 392 ? 127.941 -51.996 250.698 1.00 67.88 392 ILE A O 1
ATOM 2580 N N . VAL A 1 393 ? 127.270 -50.271 251.944 1.00 71.18 393 VAL A N 1
ATOM 2581 C CA . VAL A 1 393 ? 125.913 -50.343 251.439 1.00 76.14 393 VAL A CA 1
ATOM 2582 C C . VAL A 1 393 ? 125.836 -50.044 249.949 1.00 80.22 393 VAL A C 1
ATOM 2583 O O . VAL A 1 393 ? 125.139 -50.730 249.213 1.00 81.95 393 VAL A O 1
ATOM 2587 N N . GLU A 1 394 ? 126.552 -49.023 249.497 1.00 83.35 394 GLU A N 1
ATOM 2588 C CA . GLU A 1 394 ? 126.512 -48.694 248.082 1.00 89.82 394 GLU A CA 1
ATOM 2589 C C . GLU A 1 394 ? 127.098 -49.810 247.231 1.00 97.69 394 GLU A C 1
ATOM 2590 O O . GLU A 1 394 ? 126.562 -50.148 246.181 1.00 108.40 394 GLU A O 1
ATOM 2596 N N . GLN A 1 395 ? 128.197 -50.388 247.692 1.00 93.28 395 GLN A N 1
ATOM 2597 C CA . GLN A 1 395 ? 128.826 -51.478 246.964 1.00 89.81 395 GLN A CA 1
ATOM 2598 C C . GLN A 1 395 ? 127.909 -52.689 246.903 1.00 92.23 395 GLN A C 1
ATOM 2599 O O . GLN A 1 395 ? 127.839 -53.368 245.889 1.00 98.79 395 GLN A O 1
ATOM 2605 N N . ARG A 1 396 ? 127.170 -52.953 247.969 1.00 95.93 396 ARG A N 1
ATOM 2606 C CA . ARG A 1 396 ? 126.283 -54.097 247.927 1.00 98.12 396 ARG A CA 1
ATOM 2607 C C . ARG A 1 396 ? 125.320 -53.845 246.786 1.00 104.04 396 ARG A C 1
ATOM 2608 O O . ARG A 1 396 ? 125.023 -54.740 246.002 1.00 112.62 396 ARG A O 1
ATOM 2616 N N . LEU A 1 397 ? 124.843 -52.613 246.681 1.00 101.99 397 LEU A N 1
ATOM 2617 C CA . LEU A 1 397 ? 123.959 -52.254 245.590 1.00 105.40 397 LEU A CA 1
ATOM 2618 C C . LEU A 1 397 ? 124.728 -52.368 244.278 1.00 113.99 397 LEU A C 1
ATOM 2619 O O . LEU A 1 397 ? 124.208 -52.852 243.279 1.00 124.29 397 LEU A O 1
ATOM 2624 N N . GLU A 1 398 ? 125.977 -51.916 244.295 1.00 114.63 398 GLU A N 1
ATOM 2625 C CA . GLU A 1 398 ? 126.834 -51.966 243.114 1.00 123.25 398 GLU A CA 1
ATOM 2626 C C . GLU A 1 398 ? 127.126 -53.395 242.664 1.00 132.30 398 GLU A C 1
ATOM 2627 O O . GLU A 1 398 ? 127.140 -53.682 241.470 1.00 137.83 398 GLU A O 1
ATOM 2633 N N . ALA A 1 399 ? 127.361 -54.292 243.616 1.00 132.16 399 ALA A N 1
ATOM 2634 C CA . ALA A 1 399 ? 127.652 -55.673 243.263 1.00 134.08 399 ALA A CA 1
ATOM 2635 C C . ALA A 1 399 ? 126.444 -56.225 242.537 1.00 135.54 399 ALA A C 1
ATOM 2636 O O . ALA A 1 399 ? 126.572 -56.902 241.520 1.00 136.93 399 ALA A O 1
ATOM 2638 N N . LEU A 1 400 ? 125.264 -55.918 243.059 1.00 135.56 400 LEU A N 1
ATOM 2639 C CA . LEU A 1 400 ? 124.035 -56.351 242.430 1.00 146.62 400 LEU A CA 1
ATOM 2640 C C . LEU A 1 400 ? 123.994 -55.658 241.083 1.00 153.66 400 LEU A C 1
ATOM 2641 O O . LEU A 1 400 ? 123.566 -56.229 240.086 1.00 162.95 400 LEU A O 1
ATOM 2646 N N . GLU A 1 401 ? 124.457 -54.412 241.081 1.00 153.88 401 GLU A N 1
ATOM 2647 C CA . GLU A 1 401 ? 124.493 -53.574 239.889 1.00 152.50 401 GLU A CA 1
ATOM 2648 C C . GLU A 1 401 ? 123.151 -52.890 239.666 1.00 145.68 401 GLU A C 1
ATOM 2649 O O . GLU A 1 401 ? 122.928 -52.262 238.635 1.00 143.67 401 GLU A O 1
ATOM 2655 N N . GLU A 1 402 ? 122.262 -53.023 240.644 1.00 144.12 402 GLU A N 1
ATOM 2656 C CA . GLU A 1 402 ? 120.941 -52.411 240.583 1.00 138.90 402 GLU A CA 1
ATOM 2657 C C . GLU A 1 402 ? 120.989 -50.890 240.655 1.00 135.37 402 GLU A C 1
ATOM 2658 O O . GLU A 1 402 ? 121.809 -50.316 241.367 1.00 135.57 402 GLU A O 1
ATOM 2664 N N . LYS A 1 403 ? 120.099 -50.247 239.908 1.00 136.01 403 LYS A N 1
ATOM 2665 C CA . LYS A 1 403 ? 120.000 -48.798 239.897 1.00 132.39 403 LYS A CA 1
ATOM 2666 C C . LYS A 1 403 ? 119.433 -48.364 241.233 1.00 128.25 403 LYS A C 1
ATOM 2667 O O . LYS A 1 403 ? 118.600 -49.057 241.811 1.00 130.10 403 LYS A O 1
ATOM 2673 N N . ILE A 1 404 ? 119.874 -47.215 241.725 1.00 114.20 404 ILE A N 1
ATOM 2674 C CA . ILE A 1 404 ? 119.384 -46.714 242.997 1.00 95.30 404 ILE A CA 1
ATOM 2675 C C . ILE A 1 404 ? 118.504 -45.512 242.724 1.00 82.82 404 ILE A C 1
ATOM 2676 O O . ILE A 1 404 ? 118.892 -44.612 241.991 1.00 91.69 404 ILE A O 1
ATOM 2681 N N . ARG A 1 405 ? 117.310 -45.503 243.301 1.00 67.46 405 ARG A N 1
ATOM 2682 C CA . ARG A 1 405 ? 116.397 -44.394 243.081 1.00 59.90 405 ARG A CA 1
ATOM 2683 C C . ARG A 1 405 ? 116.901 -43.133 243.771 1.00 63.21 405 ARG A C 1
ATOM 2684 O O . ARG A 1 405 ? 117.225 -43.128 244.962 1.00 74.00 405 ARG A O 1
ATOM 2692 N N . THR A 1 406 ? 116.995 -42.064 242.991 1.00 58.32 406 THR A N 1
ATOM 2693 C CA . THR A 1 406 ? 117.433 -40.780 243.500 1.00 53.35 406 THR A CA 1
ATOM 2694 C C . THR A 1 406 ? 116.231 -39.898 243.796 1.00 54.17 406 THR A C 1
ATOM 2695 O O . THR A 1 406 ? 116.366 -38.829 244.378 1.00 56.41 406 THR A O 1
ATOM 2699 N N . THR A 1 407 ? 115.054 -40.359 243.390 1.00 53.95 407 THR A N 1
ATOM 2700 C CA . THR A 1 407 ? 113.815 -39.626 243.604 1.00 44.66 407 THR A CA 1
ATOM 2701 C C . THR A 1 407 ? 112.722 -40.568 244.062 1.00 55.69 407 THR A C 1
ATOM 2702 O O . THR A 1 407 ? 112.780 -41.762 243.814 1.00 45.60 407 THR A O 1
ATOM 2706 N N . GLU A 1 408 ? 111.731 -40.015 244.744 1.00 52.26 408 GLU A N 1
ATOM 2707 C CA . GLU A 1 408 ? 110.615 -40.793 245.255 1.00 49.49 408 GLU A CA 1
ATOM 2708 C C . GLU A 1 408 ? 109.340 -40.637 244.440 1.00 48.01 408 GLU A C 1
ATOM 2709 O O . GLU A 1 408 ? 108.279 -41.064 244.873 1.00 43.83 408 GLU A O 1
ATOM 2715 N N . THR A 1 409 ? 109.435 -40.031 243.262 1.00 48.22 409 THR A N 1
ATOM 2716 C CA . THR A 1 409 ? 108.246 -39.827 242.445 1.00 47.56 409 THR A CA 1
ATOM 2717 C C . THR A 1 409 ? 107.561 -41.147 242.128 1.00 52.27 409 THR A C 1
ATOM 2718 O O . THR A 1 409 ? 108.197 -42.112 241.723 1.00 39.07 409 THR A O 1
ATOM 2722 N N . GLN A 1 410 ? 106.250 -41.173 242.318 1.00 54.58 410 GLN A N 1
ATOM 2723 C CA . GLN A 1 410 ? 105.468 -42.370 242.073 1.00 55.94 410 GLN A CA 1
ATOM 2724 C C . GLN A 1 410 ? 104.650 -42.310 240.795 1.00 55.16 410 GLN A C 1
ATOM 2725 O O . GLN A 1 410 ? 104.207 -43.334 240.294 1.00 56.34 410 GLN A O 1
ATOM 2731 N N . VAL A 1 411 ? 104.441 -41.110 240.271 1.00 51.77 411 VAL A N 1
ATOM 2732 C CA . VAL A 1 411 ? 103.671 -40.970 239.046 1.00 54.60 411 VAL A CA 1
ATOM 2733 C C . VAL A 1 411 ? 104.152 -39.838 238.149 1.00 59.55 411 VAL A C 1
ATOM 2734 O O . VAL A 1 411 ? 104.649 -38.828 238.622 1.00 61.89 411 VAL A O 1
ATOM 2738 N N . LEU A 1 412 ? 103.991 -40.009 236.848 1.00 59.97 412 LEU A N 1
ATOM 2739 C CA . LEU A 1 412 ? 104.376 -38.983 235.897 1.00 59.39 412 LEU A CA 1
ATOM 2740 C C . LEU A 1 412 ? 103.165 -38.692 235.039 1.00 59.99 412 LEU A C 1
ATOM 2741 O O . LEU A 1 412 ? 102.444 -39.604 234.662 1.00 68.80 412 LEU A O 1
ATOM 2746 N N . VAL A 1 413 ? 102.931 -37.425 234.734 1.00 47.87 413 VAL A N 1
ATOM 2747 C CA . VAL A 1 413 ? 101.781 -37.068 233.921 1.00 51.35 413 VAL A CA 1
ATOM 2748 C C . VAL A 1 413 ? 102.219 -36.844 232.487 1.00 49.73 413 VAL A C 1
ATOM 2749 O O . VAL A 1 413 ? 103.106 -36.045 232.215 1.00 43.62 413 VAL A O 1
ATOM 2753 N N . ALA A 1 414 ? 101.590 -37.571 231.573 1.00 52.81 414 ALA A N 1
ATOM 2754 C CA . ALA A 1 414 ? 101.921 -37.460 230.163 1.00 54.22 414 ALA A CA 1
ATOM 2755 C C . ALA A 1 414 ? 100.703 -37.521 229.259 1.00 60.17 414 ALA A C 1
ATOM 2756 O O . ALA A 1 414 ? 99.679 -38.096 229.609 1.00 54.75 414 ALA A O 1
ATOM 2758 N N . SER A 1 415 ? 100.830 -36.903 228.094 1.00 67.42 415 SER A N 1
ATOM 2759 C CA . SER A 1 415 ? 99.779 -36.897 227.096 1.00 70.50 415 SER A CA 1
ATOM 2760 C C . SER A 1 415 ? 100.379 -37.269 225.748 1.00 75.66 415 SER A C 1
ATOM 2761 O O . SER A 1 415 ? 101.368 -36.679 225.330 1.00 71.80 415 SER A O 1
ATOM 2764 N N . ALA A 1 416 ? 99.799 -38.256 225.073 1.00 81.80 416 ALA A N 1
ATOM 2765 C CA . ALA A 1 416 ? 100.284 -38.657 223.755 1.00 79.67 416 ALA A CA 1
ATOM 2766 C C . ALA A 1 416 ? 100.046 -37.568 222.715 1.00 80.27 416 ALA A C 1
ATOM 2767 O O . ALA A 1 416 ? 100.905 -37.264 221.892 1.00 78.51 416 ALA A O 1
ATOM 2769 N N . GLN A 1 417 ? 98.853 -36.990 222.774 1.00 84.22 417 GLN A N 1
ATOM 2770 C CA . GLN A 1 417 ? 98.420 -35.942 221.862 1.00 87.06 417 GLN A CA 1
ATOM 2771 C C . GLN A 1 417 ? 98.957 -34.559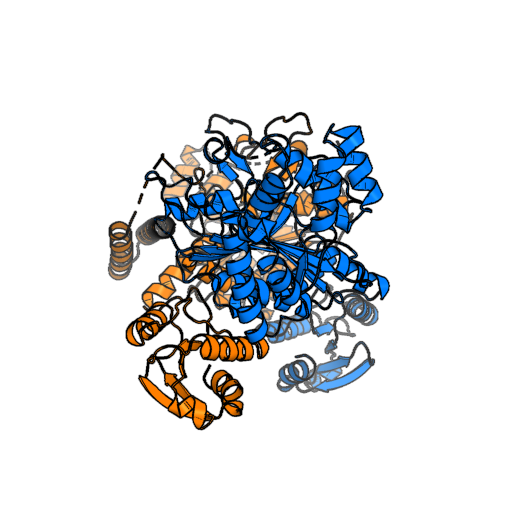 222.202 1.00 88.57 417 GLN A C 1
ATOM 2772 O O . GLN A 1 417 ? 99.171 -34.235 223.361 1.00 85.98 417 GLN A O 1
ATOM 2778 N N . LYS A 1 418 ? 99.175 -33.751 221.174 1.00 95.19 418 LYS A N 1
ATOM 2779 C CA . LYS A 1 418 ? 99.674 -32.388 221.330 1.00 101.02 418 LYS A CA 1
ATOM 2780 C C . LYS A 1 418 ? 98.604 -31.406 221.805 1.00 105.16 418 LYS A C 1
ATOM 2781 O O . LYS A 1 418 ? 97.416 -31.629 221.602 1.00 114.67 418 LYS A O 1
ATOM 2787 N N . LYS A 1 419 ? 99.035 -30.318 222.438 1.00 102.46 419 LYS A N 1
ATOM 2788 C CA . LYS A 1 419 ? 98.115 -29.284 222.908 1.00 106.19 419 LYS A CA 1
ATOM 2789 C C . LYS A 1 419 ? 97.368 -29.597 224.203 1.00 100.33 419 LYS A C 1
ATOM 2790 O O . LYS A 1 419 ? 96.414 -28.912 224.552 1.00 101.47 419 LYS A O 1
ATOM 2796 N N . LEU A 1 420 ? 97.800 -30.630 224.910 1.00 96.59 420 LEU A N 1
ATOM 2797 C CA . LEU A 1 420 ? 97.165 -31.024 226.163 1.00 93.38 420 LEU A CA 1
ATOM 2798 C C . LEU A 1 420 ? 97.966 -30.603 227.386 1.00 92.03 420 LEU A C 1
ATOM 2799 O O . LEU A 1 420 ? 97.699 -31.059 228.490 1.00 93.21 420 LEU A O 1
ATOM 2804 N N . LEU A 1 421 ? 98.946 -29.733 227.192 1.00 91.48 421 LEU A N 1
ATOM 2805 C CA . LEU A 1 421 ? 99.817 -29.313 228.283 1.00 80.46 421 LEU A CA 1
ATOM 2806 C C . LEU A 1 421 ? 99.124 -28.649 229.463 1.00 77.23 421 LEU A C 1
ATOM 2807 O O . LEU A 1 421 ? 99.439 -28.944 230.607 1.00 78.30 421 LEU A O 1
ATOM 2812 N N . GLU A 1 422 ? 98.188 -27.755 229.197 1.00 80.10 422 GLU A N 1
ATOM 2813 C CA . GLU A 1 422 ? 97.500 -27.074 230.280 1.00 84.07 422 GLU A CA 1
ATOM 2814 C C . GLU A 1 422 ? 96.689 -28.031 231.143 1.00 87.30 422 GLU A C 1
ATOM 2815 O O . GLU A 1 422 ? 96.676 -27.923 232.363 1.00 97.11 422 GLU A O 1
ATOM 2821 N N . GLU A 1 423 ? 96.022 -28.975 230.501 1.00 82.40 423 GLU A N 1
ATOM 2822 C CA . GLU A 1 423 ? 95.215 -29.960 231.204 1.00 77.56 423 GLU A CA 1
ATOM 2823 C C . GLU A 1 423 ? 96.081 -30.794 232.132 1.00 67.07 423 GLU A C 1
ATOM 2824 O O . GLU A 1 423 ? 95.681 -31.122 233.243 1.00 67.51 423 GLU A O 1
ATOM 2830 N N . ARG A 1 424 ? 97.272 -31.141 231.665 1.00 65.21 424 ARG A N 1
ATOM 2831 C CA . ARG A 1 424 ? 98.194 -31.931 232.460 1.00 68.16 424 ARG A CA 1
ATOM 2832 C C . ARG A 1 424 ? 98.590 -31.170 233.709 1.00 76.61 424 ARG A C 1
ATOM 2833 O O . ARG A 1 424 ? 98.684 -31.737 234.793 1.00 75.54 424 ARG A O 1
ATOM 2841 N N . LEU A 1 425 ? 98.817 -29.872 233.549 1.00 80.52 425 LEU A N 1
ATOM 2842 C CA . LEU A 1 425 ? 99.212 -29.033 234.664 1.00 71.17 425 LEU A CA 1
ATOM 2843 C C . LEU A 1 425 ? 98.109 -29.055 235.696 1.00 72.57 425 LEU A C 1
ATOM 2844 O O . LEU A 1 425 ? 98.370 -29.126 236.889 1.00 82.45 425 LEU A O 1
ATOM 2849 N N . LYS A 1 426 ? 96.868 -29.002 235.241 1.00 65.07 426 LYS A N 1
ATOM 2850 C CA . LYS A 1 426 ? 95.762 -29.032 236.171 1.00 74.75 426 LYS A CA 1
ATOM 2851 C C . LYS A 1 426 ? 95.765 -30.354 236.918 1.00 79.28 426 LYS A C 1
ATOM 2852 O O . LYS A 1 426 ? 95.569 -30.392 238.127 1.00 84.01 426 LYS A O 1
ATOM 2858 N N . LEU A 1 427 ? 95.990 -31.441 236.189 1.00 77.72 427 LEU A N 1
ATOM 2859 C CA . LEU A 1 427 ? 96.020 -32.770 236.789 1.00 75.46 427 LEU A CA 1
ATOM 2860 C C . LEU A 1 427 ? 97.166 -32.961 237.767 1.00 74.98 427 LEU A C 1
ATOM 2861 O O . LEU A 1 427 ? 96.996 -33.558 238.821 1.00 79.65 427 LEU A O 1
ATOM 2866 N N . VAL A 1 428 ? 98.337 -32.456 237.409 1.00 68.81 428 VAL A N 1
ATOM 2867 C CA . VAL A 1 428 ? 99.500 -32.595 238.268 1.00 63.48 428 VAL A CA 1
ATOM 2868 C C . VAL A 1 428 ? 99.292 -31.877 239.596 1.00 59.10 428 VAL A C 1
ATOM 2869 O O . VAL A 1 428 ? 99.670 -32.383 240.645 1.00 51.95 428 VAL A O 1
ATOM 2873 N N . SER A 1 429 ? 98.684 -30.699 239.545 1.00 61.34 429 SER A N 1
ATOM 2874 C CA . SER A 1 429 ? 98.430 -29.925 240.753 1.00 64.97 429 SER A CA 1
ATOM 2875 C C . SER A 1 429 ? 97.498 -30.652 241.704 1.00 61.45 429 SER A C 1
ATOM 2876 O O . SER A 1 429 ? 97.713 -30.650 242.908 1.00 63.47 429 SER A O 1
ATOM 2879 N N . GLU A 1 430 ? 96.466 -31.285 241.167 1.00 64.29 430 GLU A N 1
ATOM 2880 C CA . GLU A 1 430 ? 95.525 -31.995 242.013 1.00 65.50 430 GLU A CA 1
ATOM 2881 C C . GLU A 1 430 ? 96.252 -33.095 242.746 1.00 68.84 430 GLU A C 1
ATOM 2882 O O . GLU A 1 430 ? 96.017 -33.332 243.926 1.00 79.34 430 GLU A O 1
ATOM 2888 N N . LEU A 1 431 ? 97.139 -33.773 242.034 1.00 66.71 431 LEU A N 1
ATOM 2889 C CA . LEU A 1 431 ? 97.913 -34.846 242.623 1.00 63.67 431 LEU A CA 1
ATOM 2890 C C . LEU A 1 431 ? 98.799 -34.286 243.720 1.00 65.06 431 LEU A C 1
ATOM 2891 O O . LEU A 1 431 ? 98.954 -34.897 244.770 1.00 68.63 431 LEU A O 1
ATOM 2896 N N . TRP A 1 432 ? 99.387 -33.122 243.474 1.00 56.65 432 TRP A N 1
ATOM 2897 C CA . TRP A 1 432 ? 100.232 -32.499 244.478 1.00 54.69 432 TRP A CA 1
ATOM 2898 C C . TRP A 1 432 ? 99.416 -32.130 245.708 1.00 63.01 432 TRP A C 1
ATOM 2899 O O . TRP A 1 432 ? 99.836 -32.378 246.831 1.00 63.56 432 TRP A O 1
ATOM 2910 N N . ASP A 1 433 ? 98.236 -31.556 245.494 1.00 66.03 433 ASP A N 1
ATOM 2911 C CA . ASP A 1 433 ? 97.376 -31.179 246.611 1.00 68.23 433 ASP A CA 1
ATOM 2912 C C . ASP A 1 433 ? 96.786 -32.390 247.322 1.00 71.72 433 ASP A C 1
ATOM 2913 O O . ASP A 1 433 ? 96.341 -32.264 248.468 1.00 78.13 433 ASP A O 1
ATOM 2918 N N . ALA A 1 434 ? 96.773 -33.554 246.678 1.00 65.89 434 ALA A N 1
ATOM 2919 C CA . ALA A 1 434 ? 96.416 -34.772 247.393 1.00 64.33 434 ALA A CA 1
ATOM 2920 C C . ALA A 1 434 ? 97.601 -35.381 248.130 1.00 61.47 434 ALA A C 1
ATOM 2921 O O . ALA A 1 434 ? 97.447 -36.434 248.757 1.00 63.52 434 ALA A O 1
ATOM 2923 N N . GLY A 1 435 ? 98.768 -34.741 248.082 1.00 57.43 435 GLY A N 1
ATOM 2924 C CA . GLY A 1 435 ? 99.946 -35.274 248.733 1.00 58.82 435 GLY A CA 1
ATOM 2925 C C . GLY A 1 435 ? 100.600 -36.409 247.986 1.00 58.78 435 GLY A C 1
ATOM 2926 O O . GLY A 1 435 ? 101.356 -37.179 248.585 1.00 59.01 435 GLY A O 1
ATOM 2927 N N . ILE A 1 436 ? 100.334 -36.531 246.691 1.00 61.03 436 ILE A N 1
ATOM 2928 C CA . ILE A 1 436 ? 100.935 -37.544 245.833 1.00 56.05 436 ILE A CA 1
ATOM 2929 C C . ILE A 1 436 ? 102.188 -36.945 245.211 1.00 52.70 436 ILE A C 1
ATOM 2930 O O . ILE A 1 436 ? 102.220 -35.754 244.881 1.00 46.83 436 ILE A O 1
ATOM 2935 N N . LYS A 1 437 ? 103.227 -37.763 245.045 1.00 50.05 437 LYS A N 1
ATOM 2936 C CA . LYS A 1 437 ? 104.480 -37.296 244.456 1.00 50.99 437 LYS A CA 1
ATOM 2937 C C . LYS A 1 437 ? 104.357 -37.441 242.947 1.00 47.37 437 LYS A C 1
ATOM 2938 O O . LYS A 1 437 ? 104.524 -38.532 242.397 1.00 45.75 437 LYS A O 1
ATOM 2944 N N . ALA A 1 438 ? 104.075 -36.331 242.274 1.00 45.38 438 ALA A N 1
ATOM 2945 C CA . ALA A 1 438 ? 103.836 -36.330 240.844 1.00 42.43 438 ALA A CA 1
ATOM 2946 C C . ALA A 1 438 ? 104.875 -35.467 240.146 1.00 49.57 438 ALA A C 1
ATOM 2947 O O . ALA A 1 438 ? 105.519 -34.609 240.756 1.00 47.81 438 ALA A O 1
ATOM 2949 N N . GLU A 1 439 ? 105.036 -35.715 238.850 1.00 52.78 439 GLU A N 1
ATOM 2950 C CA . GLU A 1 439 ? 105.977 -34.964 238.041 1.00 51.57 439 GLU A CA 1
ATOM 2951 C C . GLU A 1 439 ? 105.388 -34.771 236.653 1.00 55.46 439 GLU A C 1
ATOM 2952 O O . GLU A 1 439 ? 104.399 -35.408 236.276 1.00 58.10 439 GLU A O 1
ATOM 2958 N N . LEU A 1 440 ? 106.011 -33.897 235.880 1.00 59.09 440 LEU A N 1
ATOM 2959 C CA . LEU A 1 440 ? 105.610 -33.678 234.502 1.00 61.34 440 LEU A CA 1
ATOM 2960 C C . LEU A 1 440 ? 106.799 -33.108 233.748 1.00 68.22 440 LEU A C 1
ATOM 2961 O O . LEU A 1 440 ? 107.675 -32.500 234.347 1.00 79.65 440 LEU A O 1
ATOM 2966 N N . LEU A 1 441 ? 106.834 -33.300 232.438 1.00 61.25 441 LEU A N 1
ATOM 2967 C CA . LEU A 1 441 ? 107.937 -32.788 231.637 1.00 59.24 441 LEU A CA 1
ATOM 2968 C C . LEU A 1 441 ? 107.626 -31.377 231.179 1.00 63.14 441 LEU A C 1
ATOM 2969 O O . LEU A 1 441 ? 106.509 -31.087 230.770 1.00 65.58 441 LEU A O 1
ATOM 2974 N N . TYR A 1 442 ? 108.616 -30.499 231.249 1.00 62.43 442 TYR A N 1
ATOM 2975 C CA . TYR A 1 442 ? 108.414 -29.116 230.851 1.00 64.25 442 TYR A CA 1
ATOM 2976 C C . TYR A 1 442 ? 108.572 -28.930 229.351 1.00 63.74 442 TYR A C 1
ATOM 2977 O O . TYR A 1 442 ? 109.511 -28.293 228.889 1.00 64.86 442 TYR A O 1
ATOM 2986 N N . LYS A 1 443 ? 107.654 -29.534 228.610 1.00 66.06 443 LYS A N 1
ATOM 2987 C CA . LYS A 1 443 ? 107.628 -29.453 227.164 1.00 72.46 443 LYS A CA 1
ATOM 2988 C C . LYS A 1 443 ? 106.175 -29.290 226.768 1.00 75.37 443 LYS A C 1
ATOM 2989 O O . LYS A 1 443 ? 105.301 -29.888 227.384 1.00 63.71 443 LYS A O 1
ATOM 2995 N N . LYS A 1 444 ? 105.906 -28.480 225.754 1.00 85.04 444 LYS A N 1
ATOM 2996 C CA . LYS A 1 444 ? 104.526 -28.281 225.334 1.00 86.22 444 LYS A CA 1
ATOM 2997 C C . LYS A 1 444 ? 103.875 -29.544 224.792 1.00 76.20 444 LYS A C 1
ATOM 2998 O O . LYS A 1 444 ? 102.737 -29.853 225.124 1.00 70.78 444 LYS A O 1
ATOM 3004 N N . ASN A 1 445 ? 104.604 -30.272 223.959 1.00 76.59 445 ASN A N 1
ATOM 3005 C CA . ASN A 1 445 ? 104.094 -31.505 223.375 1.00 78.51 445 ASN A CA 1
ATOM 3006 C C . ASN A 1 445 ? 105.117 -32.627 223.447 1.00 77.90 445 ASN A C 1
ATOM 3007 O O . ASN A 1 445 ? 105.700 -32.992 222.427 1.00 69.64 445 ASN A O 1
ATOM 3012 N N . PRO A 1 446 ? 105.343 -33.175 224.702 1.00 78.19 446 PRO A N 1
ATOM 3013 C CA . PRO A 1 446 ? 106.352 -34.247 224.719 1.00 82.31 446 PRO A CA 1
ATOM 3014 C C . PRO A 1 446 ? 105.867 -35.554 224.103 1.00 57.10 446 PRO A C 1
ATOM 3015 O O . PRO A 1 446 ? 104.700 -35.898 224.239 1.00 59.07 446 PRO A O 1
ATOM 3019 N N . LYS A 1 447 ? 106.761 -36.273 223.434 1.00 58.96 447 LYS A N 1
ATOM 3020 C CA . LYS A 1 447 ? 106.412 -37.552 222.834 1.00 71.97 447 LYS A CA 1
ATOM 3021 C C . LYS A 1 447 ? 106.220 -38.599 223.922 1.00 66.25 447 LYS A C 1
ATOM 3022 O O . LYS A 1 447 ? 106.923 -38.595 224.920 1.00 63.02 447 LYS A O 1
ATOM 3028 N N . LEU A 1 448 ? 105.275 -39.504 223.724 1.00 68.62 448 LEU A N 1
ATOM 3029 C CA . LEU A 1 448 ? 105.001 -40.525 224.718 1.00 65.96 448 LEU A CA 1
ATOM 3030 C C . LEU A 1 448 ? 106.183 -41.442 224.975 1.00 68.68 448 LEU A C 1
ATOM 3031 O O . LEU A 1 448 ? 106.428 -41.828 226.108 1.00 74.11 448 LEU A O 1
ATOM 3036 N N . LEU A 1 449 ? 106.910 -41.809 223.932 1.00 69.69 449 LEU A N 1
ATOM 3037 C CA . LEU A 1 449 ? 108.051 -42.690 224.118 1.00 76.37 449 LEU A CA 1
ATOM 3038 C C . LEU A 1 449 ? 109.107 -42.039 224.990 1.00 81.24 449 LEU A C 1
ATOM 3039 O O . LEU A 1 449 ? 109.685 -42.679 225.859 1.00 80.32 449 LEU A O 1
ATOM 3044 N N . ASN A 1 450 ? 109.364 -40.761 224.758 1.00 87.44 450 ASN A N 1
ATOM 3045 C CA . ASN A 1 450 ? 110.361 -40.051 225.540 1.00 89.91 450 ASN A CA 1
ATOM 3046 C C . ASN A 1 450 ? 109.990 -39.977 227.015 1.00 83.62 450 ASN A C 1
ATOM 3047 O O . ASN A 1 450 ? 110.837 -40.124 227.886 1.00 86.24 450 ASN A O 1
ATOM 3052 N N . GLN A 1 451 ? 108.716 -39.745 227.293 1.00 74.36 451 GLN A N 1
ATOM 3053 C CA . GLN A 1 451 ? 108.255 -39.653 228.665 1.00 63.59 451 GLN A CA 1
ATOM 3054 C C . GLN A 1 451 ? 108.445 -40.966 229.402 1.00 63.03 451 GLN A C 1
ATOM 3055 O O . GLN A 1 451 ? 108.852 -40.978 230.555 1.00 67.83 451 GLN A O 1
ATOM 3061 N N . LEU A 1 452 ? 108.139 -42.069 228.731 1.00 63.14 452 LEU A N 1
ATOM 3062 C CA . LEU A 1 452 ? 108.277 -43.401 229.317 1.00 61.67 452 LEU A CA 1
ATOM 3063 C C . LEU A 1 452 ? 109.715 -43.782 229.637 1.00 59.92 452 LEU A C 1
ATOM 3064 O O . LEU A 1 452 ? 109.990 -44.394 230.661 1.00 56.31 452 LEU A O 1
ATOM 3069 N N . GLN A 1 453 ? 110.630 -43.420 228.751 1.00 60.54 453 GLN A N 1
ATOM 3070 C CA . GLN A 1 453 ? 112.033 -43.727 228.952 1.00 58.45 453 GLN A CA 1
ATOM 3071 C C . GLN A 1 453 ? 112.488 -43.014 230.205 1.00 52.64 453 GLN A C 1
ATOM 3072 O O . GLN A 1 453 ? 113.267 -43.539 230.991 1.00 54.67 453 GLN A O 1
ATOM 3078 N N . TYR A 1 454 ? 111.983 -41.803 230.380 1.00 52.41 454 TYR A N 1
ATOM 3079 C CA . TYR A 1 454 ? 112.313 -40.990 231.531 1.00 50.15 454 TYR A CA 1
ATOM 3080 C C . TYR A 1 454 ? 111.860 -41.723 232.780 1.00 53.19 454 TYR A C 1
ATOM 3081 O O . TYR A 1 454 ? 112.566 -41.749 233.780 1.00 53.45 454 TYR A O 1
ATOM 3090 N N . CYS A 1 455 ? 110.679 -42.323 232.715 1.00 55.01 455 CYS A N 1
ATOM 3091 C CA . CYS A 1 455 ? 110.141 -43.074 233.837 1.00 53.57 455 CYS A CA 1
ATOM 3092 C C . CYS A 1 455 ? 110.977 -44.288 234.174 1.00 55.22 455 CYS A C 1
ATOM 3093 O O . CYS A 1 455 ? 111.217 -44.578 235.334 1.00 63.63 455 CYS A O 1
ATOM 3096 N N . GLU A 1 456 ? 111.415 -45.005 233.150 1.00 60.10 456 GLU A N 1
ATOM 3097 C CA . GLU A 1 456 ? 112.211 -46.200 233.361 1.00 70.08 456 GLU A CA 1
ATOM 3098 C C . GLU A 1 456 ? 113.528 -45.862 234.027 1.00 66.20 456 GLU A C 1
ATOM 3099 O O . GLU A 1 456 ? 113.979 -46.564 234.922 1.00 63.13 456 GLU A O 1
ATOM 3105 N N . GLU A 1 457 ? 114.143 -44.779 233.575 1.00 67.24 457 GLU A N 1
ATOM 3106 C CA . GLU A 1 457 ? 115.409 -44.329 234.130 1.00 73.71 457 GLU A CA 1
ATOM 3107 C C . GLU A 1 457 ? 115.305 -43.884 235.582 1.00 75.62 457 GLU A C 1
ATOM 3108 O O . GLU A 1 457 ? 116.177 -44.173 236.389 1.00 83.50 457 GLU A O 1
ATOM 3114 N N . ALA A 1 458 ? 114.235 -43.172 235.908 1.00 70.47 458 ALA A N 1
ATOM 3115 C CA . ALA A 1 458 ? 114.036 -42.661 237.258 1.00 67.13 458 ALA A CA 1
ATOM 3116 C C . ALA A 1 458 ? 113.332 -43.623 238.197 1.00 65.46 458 ALA A C 1
ATOM 3117 O O . ALA A 1 458 ? 113.174 -43.332 239.377 1.00 70.03 458 ALA A O 1
ATOM 3119 N N . GLY A 1 459 ? 112.902 -44.763 237.681 1.00 58.05 459 GLY A N 1
ATOM 3120 C CA . GLY A 1 459 ? 112.221 -45.734 238.510 1.00 47.71 459 GLY A CA 1
ATOM 3121 C C . GLY A 1 459 ? 110.802 -45.365 238.857 1.00 45.11 459 GLY A C 1
ATOM 3122 O O . GLY A 1 459 ? 110.244 -45.915 239.810 1.00 49.63 459 GLY A O 1
ATOM 3123 N N . ILE A 1 460 ? 110.200 -44.453 238.106 1.00 43.09 460 ILE A N 1
ATOM 3124 C CA . ILE A 1 460 ? 108.810 -44.066 238.362 1.00 41.25 460 ILE A CA 1
ATOM 3125 C C . ILE A 1 460 ? 107.892 -45.245 238.066 1.00 49.92 460 ILE A C 1
ATOM 3126 O O . ILE A 1 460 ? 107.955 -45.819 236.964 1.00 55.79 460 ILE A O 1
ATOM 3131 N N . PRO A 1 461 ? 107.044 -45.651 239.014 1.00 54.06 461 PRO A N 1
ATOM 3132 C CA . PRO A 1 461 ? 106.190 -46.821 238.763 1.00 56.48 461 PRO A CA 1
ATOM 3133 C C . PRO A 1 461 ? 105.107 -46.583 237.726 1.00 57.72 461 PRO A C 1
ATOM 3134 O O . PRO A 1 461 ? 104.825 -47.488 236.931 1.00 63.95 461 PRO A O 1
ATOM 3138 N N . LEU A 1 462 ? 104.445 -45.437 237.777 1.00 56.97 462 LEU A N 1
ATOM 3139 C CA . LEU A 1 462 ? 103.325 -45.205 236.887 1.00 56.26 462 LEU A CA 1
ATOM 3140 C C . LEU A 1 462 ? 103.336 -43.931 236.087 1.00 60.77 462 LEU A C 1
ATOM 3141 O O . LEU A 1 462 ? 103.968 -42.947 236.444 1.00 59.48 462 LEU A O 1
ATOM 3146 N N . VAL A 1 463 ? 102.607 -43.988 234.983 1.00 65.97 463 VAL A N 1
ATOM 3147 C CA . VAL A 1 463 ? 102.440 -42.879 234.076 1.00 59.40 463 VAL A CA 1
ATOM 3148 C C . VAL A 1 463 ? 100.947 -42.623 233.964 1.00 56.51 463 VAL A C 1
ATOM 3149 O O . VAL A 1 463 ? 100.173 -43.549 233.773 1.00 52.63 463 VAL A O 1
ATOM 3153 N N . ALA A 1 464 ? 100.542 -41.368 234.087 1.00 60.43 464 ALA A N 1
ATOM 3154 C CA . ALA A 1 464 ? 99.138 -41.027 233.963 1.00 62.81 464 ALA A CA 1
ATOM 3155 C C . ALA A 1 464 ? 99.025 -40.357 232.611 1.00 67.37 464 ALA A C 1
ATOM 3156 O O . ALA A 1 464 ? 99.673 -39.347 232.354 1.00 67.33 464 ALA A O 1
ATOM 3158 N N . ILE A 1 465 ? 98.200 -40.920 231.743 1.00 65.73 465 ILE A N 1
ATOM 3159 C CA . ILE A 1 465 ? 98.059 -40.389 230.400 1.00 65.00 465 ILE A CA 1
ATOM 3160 C C . ILE A 1 465 ? 96.758 -39.651 230.166 1.00 67.80 465 ILE A C 1
ATOM 3161 O O . ILE A 1 465 ? 95.684 -40.127 230.509 1.00 72.61 465 ILE A O 1
ATOM 3166 N N . ILE A 1 466 ? 96.878 -38.471 229.575 1.00 71.53 466 ILE A N 1
ATOM 3167 C CA . ILE A 1 466 ? 95.730 -37.644 229.272 1.00 76.22 466 ILE A CA 1
ATOM 3168 C C . ILE A 1 466 ? 95.521 -37.620 227.769 1.00 85.22 466 ILE A C 1
ATOM 3169 O O . ILE A 1 466 ? 96.434 -37.309 227.009 1.00 88.84 466 ILE A O 1
ATOM 3174 N N . GLY A 1 467 ? 94.308 -37.950 227.349 1.00 88.59 467 GLY A N 1
ATOM 3175 C CA . GLY A 1 467 ? 93.961 -37.968 225.944 1.00 94.33 467 GLY A CA 1
ATOM 3176 C C . GLY A 1 467 ? 92.629 -37.288 225.721 1.00 98.23 467 GLY A C 1
ATOM 3177 O O . GLY A 1 467 ? 91.800 -37.227 226.625 1.00 99.99 467 GLY A O 1
ATOM 3178 N N . GLU A 1 468 ? 92.412 -36.789 224.512 1.00 98.05 468 GLU A N 1
ATOM 3179 C CA . GLU A 1 468 ? 91.156 -36.131 224.219 1.00 105.58 468 GLU A CA 1
ATOM 3180 C C . GLU A 1 468 ? 90.050 -37.157 224.390 1.00 111.05 468 GLU A C 1
ATOM 3181 O O . GLU A 1 468 ? 89.010 -36.869 224.972 1.00 112.59 468 GLU A O 1
ATOM 3187 N N . GLN A 1 469 ? 90.254 -38.351 223.850 1.00 119.04 469 GLN A N 1
ATOM 3188 C CA . GLN A 1 469 ? 89.241 -39.390 223.957 1.00 128.32 469 GLN A CA 1
ATOM 3189 C C . GLN A 1 469 ? 89.037 -39.768 225.413 1.00 127.33 469 GLN A C 1
ATOM 3190 O O . GLN A 1 469 ? 87.912 -39.926 225.881 1.00 126.39 469 GLN A O 1
ATOM 3196 N N . GLU A 1 470 ? 90.149 -39.911 226.122 1.00 129.14 470 GLU A N 1
ATOM 3197 C CA . GLU A 1 470 ? 90.145 -40.260 227.535 1.00 129.88 470 GLU A CA 1
ATOM 3198 C C . GLU A 1 470 ? 89.523 -39.158 228.382 1.00 125.35 470 GLU A C 1
ATOM 3199 O O . GLU A 1 470 ? 88.795 -39.419 229.338 1.00 124.40 470 GLU A O 1
ATOM 3205 N N . LEU A 1 471 ? 89.832 -37.921 228.019 1.00 120.11 471 LEU A N 1
ATOM 3206 C CA . LEU A 1 471 ? 89.329 -36.754 228.725 1.00 111.54 471 LEU A CA 1
ATOM 3207 C C . LEU A 1 471 ? 87.814 -36.600 228.655 1.00 114.77 471 LEU A C 1
ATOM 3208 O O . LEU A 1 471 ? 87.182 -36.248 229.646 1.00 110.82 471 LEU A O 1
ATOM 3213 N N . LYS A 1 472 ? 87.233 -36.865 227.487 1.00 117.47 472 LYS A N 1
ATOM 3214 C CA . LYS A 1 472 ? 85.790 -36.728 227.310 1.00 126.77 472 LYS A CA 1
ATOM 3215 C C . LYS A 1 472 ? 85.068 -37.676 228.241 1.00 120.62 472 LYS A C 1
ATOM 3216 O O . LYS A 1 472 ? 84.085 -37.313 228.877 1.00 127.97 472 LYS A O 1
ATOM 3222 N N . ASP A 1 473 ? 85.573 -38.894 228.324 1.00 122.03 473 ASP A N 1
ATOM 3223 C CA . ASP A 1 473 ? 84.995 -39.898 229.194 1.00 123.61 473 ASP A CA 1
ATOM 3224 C C . ASP A 1 473 ? 85.174 -39.418 230.627 1.00 116.00 473 ASP A C 1
ATOM 3225 O O . ASP A 1 473 ? 84.407 -39.768 231.519 1.00 114.52 473 ASP A O 1
ATOM 3230 N N . GLY A 1 474 ? 86.214 -38.617 230.829 1.00 115.78 474 GLY A N 1
ATOM 3231 C CA . GLY A 1 474 ? 86.555 -38.079 232.132 1.00 118.77 474 GLY A CA 1
ATOM 3232 C C . GLY A 1 474 ? 87.523 -38.998 232.847 1.00 117.37 474 GLY A C 1
ATOM 3233 O O . GLY A 1 474 ? 88.003 -38.697 233.935 1.00 113.07 474 GLY A O 1
ATOM 3234 N N . VAL A 1 475 ? 87.806 -40.129 232.217 1.00 118.57 475 VAL A N 1
ATOM 3235 C CA . VAL A 1 475 ? 88.731 -41.112 232.747 1.00 112.36 475 VAL A CA 1
ATOM 3236 C C . VAL A 1 475 ? 90.174 -40.744 232.440 1.00 105.58 475 VAL A C 1
ATOM 3237 O O . VAL A 1 475 ? 90.453 -40.022 231.486 1.00 109.54 475 VAL A O 1
ATOM 3241 N N . ILE A 1 476 ? 91.088 -41.254 233.253 1.00 97.15 476 ILE A N 1
ATOM 3242 C CA . ILE A 1 476 ? 92.509 -41.027 233.061 1.00 86.46 476 ILE A CA 1
ATOM 3243 C C . ILE A 1 476 ? 93.139 -42.399 232.900 1.00 87.24 476 ILE A C 1
ATOM 3244 O O . ILE A 1 476 ? 92.843 -43.309 233.667 1.00 93.71 476 ILE A O 1
ATOM 3249 N N . LYS A 1 477 ? 94.016 -42.555 231.918 1.00 81.50 477 LYS A N 1
ATOM 3250 C CA . LYS A 1 477 ? 94.641 -43.849 231.689 1.00 80.41 477 LYS A CA 1
ATOM 3251 C C . LYS A 1 477 ? 95.946 -44.007 232.451 1.00 80.34 477 LYS A C 1
ATOM 3252 O O . LYS A 1 477 ? 96.870 -43.218 232.290 1.00 84.09 477 LYS A O 1
ATOM 3258 N N . LEU A 1 478 ? 96.012 -45.047 233.275 1.00 74.99 478 LEU A N 1
ATOM 3259 C CA . LEU A 1 478 ? 97.193 -45.330 234.078 1.00 68.59 478 LEU A CA 1
ATOM 3260 C C . LEU A 1 478 ? 97.935 -46.531 233.533 1.00 67.25 478 LEU A C 1
ATOM 3261 O O . LEU A 1 478 ? 97.375 -47.611 233.423 1.00 70.26 478 LEU A O 1
ATOM 3266 N N . ARG A 1 479 ? 99.205 -46.349 233.208 1.00 62.15 479 ARG A N 1
ATOM 3267 C CA . ARG A 1 479 ? 99.988 -47.447 232.679 1.00 63.05 479 ARG A CA 1
ATOM 3268 C C . ARG A 1 479 ? 101.147 -47.794 233.589 1.00 60.89 479 ARG A C 1
ATOM 3269 O O . ARG A 1 479 ? 101.931 -46.931 233.954 1.00 60.19 479 ARG A O 1
ATOM 3277 N N . SER A 1 480 ? 101.261 -49.066 233.947 1.00 59.31 480 SER A N 1
ATOM 3278 C CA . SER A 1 480 ? 102.356 -49.489 234.793 1.00 60.37 480 SER A CA 1
ATOM 3279 C C . SER A 1 480 ? 103.565 -49.521 233.889 1.00 70.05 480 SER A C 1
ATOM 3280 O O . SER A 1 480 ? 103.529 -50.133 232.835 1.00 79.35 480 SER A O 1
ATOM 3283 N N . VAL A 1 481 ? 104.639 -48.854 234.284 1.00 69.43 481 VAL A N 1
ATOM 3284 C CA . VAL A 1 481 ? 105.827 -48.832 233.448 1.00 73.58 481 VAL A CA 1
ATOM 3285 C C . VAL A 1 481 ? 106.450 -50.210 233.279 1.00 73.80 481 VAL A C 1
ATOM 3286 O O . VAL A 1 481 ? 106.830 -50.594 232.182 1.00 79.11 481 VAL A O 1
ATOM 3290 N N . THR A 1 482 ? 106.563 -50.947 234.376 1.00 72.60 482 THR A N 1
ATOM 3291 C CA . THR A 1 482 ? 107.141 -52.281 234.331 1.00 72.25 482 THR A CA 1
ATOM 3292 C C . THR A 1 482 ? 106.319 -53.327 233.585 1.00 73.61 482 THR A C 1
ATOM 3293 O O . THR A 1 482 ? 106.862 -54.105 232.814 1.00 82.37 482 THR A O 1
ATOM 3297 N N . SER A 1 483 ? 105.013 -53.349 233.820 1.00 72.84 483 SER A N 1
ATOM 3298 C CA . SER A 1 483 ? 104.151 -54.324 233.166 1.00 77.45 483 SER A CA 1
ATOM 3299 C C . SER A 1 483 ? 103.555 -53.802 231.877 1.00 81.23 483 SER A C 1
ATOM 3300 O O . SER A 1 483 ? 103.056 -54.564 231.060 1.00 68.73 483 SER A O 1
ATOM 3303 N N . ARG A 1 484 ? 103.606 -52.492 231.701 1.00 77.46 484 ARG A N 1
ATOM 3304 C CA . ARG A 1 484 ? 103.070 -51.866 230.508 1.00 69.77 484 ARG A CA 1
ATOM 3305 C C . ARG A 1 484 ? 101.604 -52.209 230.290 1.00 68.57 484 ARG A C 1
ATOM 3306 O O . ARG A 1 484 ? 101.170 -52.416 229.168 1.00 75.52 484 ARG A O 1
ATOM 3314 N N . GLU A 1 485 ? 100.846 -52.252 231.375 1.00 66.83 485 GLU A N 1
ATOM 3315 C CA . GLU A 1 485 ? 99.425 -52.548 231.316 1.00 71.21 485 GLU A CA 1
ATOM 3316 C C . GLU A 1 485 ? 98.668 -51.271 231.641 1.00 75.34 485 GLU A C 1
ATOM 3317 O O . GLU A 1 485 ? 99.052 -50.531 232.538 1.00 74.46 485 GLU A O 1
ATOM 3323 N N . GLU A 1 486 ? 97.601 -51.005 230.900 1.00 82.13 486 GLU A N 1
ATOM 3324 C CA . GLU A 1 486 ? 96.817 -49.796 231.096 1.00 79.09 486 GLU A CA 1
ATOM 3325 C C . GLU A 1 486 ? 95.418 -50.033 231.630 1.00 82.10 486 GLU A C 1
ATOM 3326 O O . GLU A 1 486 ? 94.748 -50.984 231.253 1.00 89.57 486 GLU A O 1
ATOM 3332 N N . VAL A 1 487 ? 94.987 -49.153 232.519 1.00 78.23 487 VAL A N 1
ATOM 3333 C CA . VAL A 1 487 ? 93.651 -49.213 233.077 1.00 85.26 487 VAL A CA 1
ATOM 3334 C C . VAL A 1 487 ? 93.090 -47.805 233.029 1.00 93.35 487 VAL A C 1
ATOM 3335 O O . VAL A 1 487 ? 93.825 -46.841 233.205 1.00 94.95 487 VAL A O 1
ATOM 3339 N N . ASP A 1 488 ? 91.786 -47.686 232.830 1.00 99.38 488 ASP A N 1
ATOM 3340 C CA . ASP A 1 488 ? 91.163 -46.378 232.798 1.00 103.43 488 ASP A CA 1
ATOM 3341 C C . ASP A 1 488 ? 90.484 -46.169 234.135 1.00 102.55 488 ASP A C 1
ATOM 3342 O O . ASP A 1 488 ? 89.728 -47.020 234.592 1.00 101.70 488 ASP A O 1
ATOM 3347 N N . VAL A 1 489 ? 90.768 -45.036 234.768 1.00 104.62 489 VAL A N 1
ATOM 3348 C CA . VAL A 1 489 ? 90.203 -44.738 236.074 1.00 106.23 489 VAL A CA 1
ATOM 3349 C C . VAL A 1 489 ? 89.479 -43.405 236.138 1.00 107.87 489 VAL A C 1
ATOM 3350 O O . VAL A 1 489 ? 89.874 -42.439 235.494 1.00 109.87 489 VAL A O 1
ATOM 3354 N N . ARG A 1 490 ? 88.415 -43.369 236.931 1.00 108.42 490 ARG A N 1
ATOM 3355 C CA . ARG A 1 490 ? 87.630 -42.162 237.112 1.00 110.34 490 ARG A CA 1
ATOM 3356 C C . ARG A 1 490 ? 88.530 -41.159 237.817 1.00 112.22 490 ARG A C 1
ATOM 3357 O O . ARG A 1 490 ? 89.387 -41.541 238.606 1.00 116.85 490 ARG A O 1
ATOM 3365 N N . ARG A 1 491 ? 88.340 -39.877 237.540 1.00 109.12 491 ARG A N 1
ATOM 3366 C CA . ARG A 1 491 ? 89.190 -38.856 238.127 1.00 110.97 491 ARG A CA 1
ATOM 3367 C C . ARG A 1 491 ? 89.149 -38.852 239.643 1.00 121.25 491 ARG A C 1
ATOM 3368 O O . ARG A 1 491 ? 90.188 -38.743 240.285 1.00 124.88 491 ARG A O 1
ATOM 3376 N N . GLU A 1 492 ? 87.966 -38.977 240.226 1.00 126.59 492 GLU A N 1
ATOM 3377 C CA . GLU A 1 492 ? 87.881 -38.968 241.677 1.00 130.36 492 GLU A CA 1
ATOM 3378 C C . GLU A 1 492 ? 88.627 -40.151 242.277 1.00 127.64 492 GLU A C 1
ATOM 3379 O O . GLU A 1 492 ? 89.371 -40.007 243.242 1.00 127.77 492 GLU A O 1
ATOM 3385 N N . ASP A 1 493 ? 88.427 -41.323 241.692 1.00 121.22 493 ASP A N 1
ATOM 3386 C CA . ASP A 1 493 ? 89.086 -42.535 242.153 1.00 115.74 493 ASP A CA 1
ATOM 3387 C C . ASP A 1 493 ? 90.595 -42.550 241.948 1.00 114.76 493 ASP A C 1
ATOM 3388 O O . ASP A 1 493 ? 91.346 -43.043 242.786 1.00 121.49 493 ASP A O 1
ATOM 3393 N N . LEU A 1 494 ? 91.025 -42.020 240.810 1.00 105.42 494 LEU A N 1
ATOM 3394 C CA . LEU A 1 494 ? 92.429 -42.031 240.427 1.00 95.99 494 LEU A CA 1
ATOM 3395 C C . LEU A 1 494 ? 93.393 -41.788 241.575 1.00 97.14 494 LEU A C 1
ATOM 3396 O O . LEU A 1 494 ? 94.418 -42.457 241.667 1.00 97.58 494 LEU A O 1
ATOM 3401 N N . VAL A 1 495 ? 93.084 -40.842 242.451 1.00 97.27 495 VAL A N 1
ATOM 3402 C CA . VAL A 1 495 ? 93.983 -40.578 243.562 1.00 82.06 495 VAL A CA 1
ATOM 3403 C C . VAL A 1 495 ? 94.077 -41.809 244.444 1.00 78.55 495 VAL A C 1
ATOM 3404 O O . VAL A 1 495 ? 95.161 -42.194 244.864 1.00 72.56 495 VAL A O 1
ATOM 3408 N N . GLU A 1 496 ? 92.944 -42.427 244.747 1.00 83.88 496 GLU A N 1
ATOM 3409 C CA . GLU A 1 496 ? 92.971 -43.607 245.603 1.00 85.25 496 GLU A CA 1
ATOM 3410 C C . GLU A 1 496 ? 93.601 -44.802 244.907 1.00 80.70 496 GLU A C 1
ATOM 3411 O O . GLU A 1 496 ? 94.248 -45.626 245.543 1.00 75.10 496 GLU A O 1
ATOM 3417 N N . GLU A 1 497 ? 93.410 -44.894 243.597 1.00 83.21 497 GLU A N 1
ATOM 3418 C CA . GLU A 1 497 ? 93.992 -45.987 242.840 1.00 79.27 497 GLU A CA 1
ATOM 3419 C C . GLU A 1 497 ? 95.507 -45.885 242.916 1.00 73.37 497 GLU A C 1
ATOM 3420 O O . GLU A 1 497 ? 96.197 -46.884 243.082 1.00 75.19 497 GLU A O 1
ATOM 3426 N N . ILE A 1 498 ? 96.024 -44.669 242.799 1.00 61.74 498 ILE A N 1
ATOM 3427 C CA . ILE A 1 498 ? 97.459 -44.460 242.868 1.00 58.61 498 ILE A CA 1
ATOM 3428 C C . ILE A 1 498 ? 97.977 -44.841 244.242 1.00 71.87 498 ILE A C 1
ATOM 3429 O O . ILE A 1 498 ? 99.038 -45.441 244.371 1.00 73.52 498 ILE A O 1
ATOM 3434 N N . LYS A 1 499 ? 97.219 -44.480 245.270 1.00 80.98 499 LYS A N 1
ATOM 3435 C CA . LYS A 1 499 ? 97.600 -44.787 246.640 1.00 80.89 499 LYS A CA 1
ATOM 3436 C C . LYS A 1 499 ? 97.647 -46.287 246.879 1.00 79.62 499 LYS A C 1
ATOM 3437 O O . LYS A 1 499 ? 98.543 -46.786 247.544 1.00 77.72 499 LYS A O 1
ATOM 3443 N N . ARG A 1 500 ? 96.674 -47.009 246.341 1.00 80.67 500 ARG A N 1
ATOM 3444 C CA . ARG A 1 500 ? 96.644 -48.453 246.508 1.00 79.67 500 ARG A CA 1
ATOM 3445 C C . ARG A 1 500 ? 97.852 -49.087 245.838 1.00 81.85 500 ARG A C 1
ATOM 3446 O O . ARG A 1 500 ? 98.468 -50.001 246.374 1.00 76.58 500 ARG A O 1
ATOM 3448 N N . ARG A 1 501 ? 98.181 -48.587 244.654 1.00 86.74 501 ARG A N 1
ATOM 3449 C CA . ARG A 1 501 ? 99.307 -49.089 243.881 1.00 90.53 501 ARG A CA 1
ATOM 3450 C C . ARG A 1 501 ? 100.653 -48.874 244.557 1.00 89.31 501 ARG A C 1
ATOM 3451 O O . ARG A 1 501 ? 101.509 -49.751 244.535 1.00 89.37 501 ARG A O 1
ATOM 3459 N N . THR A 1 502 ? 100.842 -47.703 245.151 1.00 91.65 502 THR A N 1
ATOM 3460 C CA . THR A 1 502 ? 102.094 -47.399 245.830 1.00 97.23 502 THR A CA 1
ATOM 3461 C C . THR A 1 502 ? 101.832 -47.014 247.274 1.00 103.72 502 THR A C 1
ATOM 3462 O O . THR A 1 502 ? 101.009 -46.152 247.542 1.00 106.68 502 THR A O 1
ATOM 3466 N N . GLY A 1 503 ? 102.542 -47.642 248.202 1.00 108.38 503 GLY A N 1
ATOM 3467 C CA . GLY A 1 503 ? 102.366 -47.346 249.613 1.00 110.63 503 GLY A CA 1
ATOM 3468 C C . GLY A 1 503 ? 102.284 -45.860 249.908 1.00 104.06 503 GLY A C 1
ATOM 3469 O O . GLY A 1 503 ? 101.198 -45.304 250.083 1.00 98.08 503 GLY A O 1
ATOM 3470 N N . ALA B 1 2 ? 121.907 -21.523 275.631 1.00 189.51 2 ALA B N 1
ATOM 3471 C CA . ALA B 1 2 ? 121.200 -22.295 274.615 1.00 189.49 2 ALA B CA 1
ATOM 3472 C C . ALA B 1 2 ? 119.742 -21.868 274.532 1.00 199.99 2 ALA B C 1
ATOM 3473 O O . ALA B 1 2 ? 119.348 -21.145 273.619 1.00 180.46 2 ALA B O 1
ATOM 3475 N N . GLU B 1 3 ? 118.946 -22.310 275.498 1.00 193.98 3 GLU B N 1
ATOM 3476 C CA . GLU B 1 3 ? 117.532 -21.967 275.532 1.00 187.26 3 GLU B CA 1
ATOM 3477 C C . GLU B 1 3 ? 117.431 -20.456 275.665 1.00 184.88 3 GLU B C 1
ATOM 3478 O O . GLU B 1 3 ? 116.554 -19.824 275.080 1.00 181.56 3 GLU B O 1
ATOM 3484 N N . ARG B 1 4 ? 118.338 -19.887 276.448 1.00 191.13 4 ARG B N 1
ATOM 3485 C CA . ARG B 1 4 ? 118.393 -18.448 276.650 1.00 188.83 4 ARG B CA 1
ATOM 3486 C C . ARG B 1 4 ? 118.691 -17.773 275.313 1.00 197.89 4 ARG B C 1
ATOM 3487 O O . ARG B 1 4 ? 118.145 -16.715 275.006 1.00 195.59 4 ARG B O 1
ATOM 3495 N N . ALA B 1 5 ? 119.570 -18.387 274.527 1.00 207.92 5 ALA B N 1
ATOM 3496 C CA . ALA B 1 5 ? 119.933 -17.863 273.213 1.00 208.97 5 ALA B CA 1
ATOM 3497 C C . ALA B 1 5 ? 118.718 -17.861 272.288 1.00 205.29 5 ALA B C 1
ATOM 3498 O O . ALA B 1 5 ? 118.504 -16.924 271.514 1.00 202.49 5 ALA B O 1
ATOM 3500 N N . ALA B 1 6 ? 117.933 -18.929 272.372 1.00 203.26 6 ALA B N 1
ATOM 3501 C CA . ALA B 1 6 ? 116.721 -19.070 271.577 1.00 198.72 6 ALA B CA 1
ATOM 3502 C C . ALA B 1 6 ? 115.745 -17.976 271.976 1.00 190.45 6 ALA B C 1
ATOM 3503 O O . ALA B 1 6 ? 115.051 -17.404 271.139 1.00 188.00 6 ALA B O 1
ATOM 3505 N N . LEU B 1 7 ? 115.693 -17.704 273.274 1.00 186.35 7 LEU B N 1
ATOM 3506 C CA . LEU B 1 7 ? 114.823 -16.674 273.817 1.00 175.62 7 LEU B CA 1
ATOM 3507 C C . LEU B 1 7 ? 115.240 -15.318 273.261 1.00 169.77 7 LEU B C 1
ATOM 3508 O O . LEU B 1 7 ? 114.397 -14.490 272.916 1.00 167.25 7 LEU B O 1
ATOM 3513 N N . GLU B 1 8 ? 116.547 -15.097 273.178 1.00 168.67 8 GLU B N 1
ATOM 3514 C CA . GLU B 1 8 ? 117.083 -13.852 272.640 1.00 166.10 8 GLU B CA 1
ATOM 3515 C C . GLU B 1 8 ? 116.684 -13.718 271.177 1.00 166.65 8 GLU B C 1
ATOM 3516 O O . GLU B 1 8 ? 116.322 -12.636 270.711 1.00 159.97 8 GLU B O 1
ATOM 3519 N N . GLU B 1 9 ? 116.749 -14.827 270.450 1.00 173.66 9 GLU B N 1
ATOM 3520 C CA . GLU B 1 9 ? 116.374 -14.815 269.045 1.00 175.11 9 GLU B CA 1
ATOM 3521 C C . GLU B 1 9 ? 114.900 -14.450 268.920 1.00 166.26 9 GLU B C 1
ATOM 3522 O O . GLU B 1 9 ? 114.510 -13.680 268.044 1.00 151.44 9 GLU B O 1
ATOM 3525 N N . LEU B 1 10 ? 114.082 -15.002 269.808 1.00 159.35 10 LEU B N 1
ATOM 3526 C CA . LEU B 1 10 ? 112.656 -14.717 269.790 1.00 152.60 10 LEU B CA 1
ATOM 3527 C C . LEU B 1 10 ? 112.416 -13.238 270.051 1.00 145.20 10 LEU B C 1
ATOM 3528 O O . LEU B 1 10 ? 111.574 -12.616 269.407 1.00 141.47 10 LEU B O 1
ATOM 3533 N N . VAL B 1 11 ? 113.158 -12.672 270.994 1.00 144.92 11 VAL B N 1
ATOM 3534 C CA . VAL B 1 11 ? 113.002 -11.258 271.299 1.00 136.33 11 VAL B CA 1
ATOM 3535 C C . VAL B 1 11 ? 113.391 -10.402 270.098 1.00 136.46 11 VAL B C 1
ATOM 3536 O O . VAL B 1 11 ? 112.737 -9.405 269.804 1.00 153.21 11 VAL B O 1
ATOM 3540 N N . LYS B 1 12 ? 114.456 -10.792 269.405 1.00 165.18 12 LYS B N 1
ATOM 3541 C CA . LYS B 1 12 ? 114.906 -10.026 268.245 1.00 165.16 12 LYS B CA 1
ATOM 3542 C C . LYS B 1 12 ? 113.857 -10.017 267.140 1.00 163.04 12 LYS B C 1
ATOM 3543 O O . LYS B 1 12 ? 113.712 -9.037 266.416 1.00 164.65 12 LYS B O 1
ATOM 3549 N N . LEU B 1 13 ? 113.126 -11.118 267.023 1.00 165.95 13 LEU B N 1
ATOM 3550 C CA . LEU B 1 13 ? 112.091 -11.259 266.015 1.00 165.84 13 LEU B CA 1
ATOM 3551 C C . LEU B 1 13 ? 110.865 -10.458 266.409 1.00 161.58 13 LEU B C 1
ATOM 3552 O O . LEU B 1 13 ? 110.259 -9.795 265.577 1.00 162.00 13 LEU B O 1
ATOM 3557 N N . GLN B 1 14 ? 110.510 -10.513 267.686 1.00 156.71 14 GLN B N 1
ATOM 3558 C CA . GLN B 1 14 ? 109.346 -9.792 268.169 1.00 147.70 14 GLN B CA 1
ATOM 3559 C C . GLN B 1 14 ? 109.533 -8.302 267.997 1.00 143.27 14 GLN B C 1
ATOM 3560 O O . GLN B 1 14 ? 108.614 -7.603 267.590 1.00 138.87 14 GLN B O 1
ATOM 3566 N N . GLY B 1 15 ? 110.728 -7.812 268.297 1.00 145.68 15 GLY B N 1
ATOM 3567 C CA . GLY B 1 15 ? 110.977 -6.396 268.160 1.00 142.14 15 GLY B CA 1
ATOM 3568 C C . GLY B 1 15 ? 110.827 -5.995 266.712 1.00 139.44 15 GLY B C 1
ATOM 3569 O O . GLY B 1 15 ? 110.200 -4.984 266.396 1.00 135.25 15 GLY B O 1
ATOM 3570 N N . GLU B 1 16 ? 111.373 -6.812 265.821 1.00 145.12 16 GLU B N 1
ATOM 3571 C CA . GLU B 1 16 ? 111.289 -6.497 264.406 1.00 144.74 16 GLU B CA 1
ATOM 3572 C C . GLU B 1 16 ? 109.836 -6.465 263.963 1.00 142.86 16 GLU B C 1
ATOM 3573 O O . GLU B 1 16 ? 109.422 -5.571 263.226 1.00 142.34 16 GLU B O 1
ATOM 3579 N N . ARG B 1 17 ? 109.055 -7.433 264.429 1.00 139.48 17 ARG B N 1
ATOM 3580 C CA . ARG B 1 17 ? 107.651 -7.499 264.060 1.00 135.99 17 ARG B CA 1
ATOM 3581 C C . ARG B 1 17 ? 106.887 -6.289 264.562 1.00 128.71 17 ARG B C 1
ATOM 3582 O O . ARG B 1 17 ? 106.053 -5.741 263.855 1.00 126.30 17 ARG B O 1
ATOM 3590 N N . VAL B 1 18 ? 107.171 -5.874 265.789 1.00 123.37 18 VAL B N 1
ATOM 3591 C CA . VAL B 1 18 ? 106.483 -4.729 266.352 1.00 118.40 18 VAL B CA 1
ATOM 3592 C C . VAL B 1 18 ? 106.827 -3.500 265.536 1.00 115.37 18 VAL B C 1
ATOM 3593 O O . VAL B 1 18 ? 105.968 -2.673 265.241 1.00 112.21 18 VAL B O 1
ATOM 3597 N N . ARG B 1 19 ? 108.094 -3.397 265.157 1.00 118.07 19 ARG B N 1
ATOM 3598 C CA . ARG B 1 19 ? 108.549 -2.260 264.382 1.00 116.71 19 ARG B CA 1
ATOM 3599 C C . ARG B 1 19 ? 107.817 -2.227 263.053 1.00 119.31 19 ARG B C 1
ATOM 3600 O O . ARG B 1 19 ? 107.393 -1.169 262.597 1.00 118.45 19 ARG B O 1
ATOM 3608 N N . GLY B 1 20 ? 107.665 -3.389 262.431 1.00 126.96 20 GLY B N 1
ATOM 3609 C CA . GLY B 1 20 ? 106.968 -3.457 261.164 1.00 129.09 20 GLY B CA 1
ATOM 3610 C C . GLY B 1 20 ? 105.513 -3.065 261.310 1.00 125.57 20 GLY B C 1
ATOM 3611 O O . GLY B 1 20 ? 104.968 -2.330 260.490 1.00 121.21 20 GLY B O 1
ATOM 3612 N N . LEU B 1 21 ? 104.869 -3.541 262.369 1.00 131.11 21 LEU B N 1
ATOM 3613 C CA . LEU B 1 21 ? 103.462 -3.219 262.590 1.00 131.56 21 LEU B CA 1
ATOM 3614 C C . LEU B 1 21 ? 103.203 -1.726 262.803 1.00 129.72 21 LEU B C 1
ATOM 3615 O O . LEU B 1 21 ? 102.234 -1.182 262.278 1.00 126.53 21 LEU B O 1
ATOM 3620 N N . LYS B 1 22 ? 104.067 -1.067 263.568 1.00 129.45 22 LYS B N 1
ATOM 3621 C CA . LYS B 1 22 ? 103.918 0.364 263.823 1.00 124.03 22 LYS B CA 1
ATOM 3622 C C . LYS B 1 22 ? 104.064 1.150 262.523 1.00 133.16 22 LYS B C 1
ATOM 3623 O O . LYS B 1 22 ? 103.344 2.118 262.280 1.00 134.64 22 LYS B O 1
ATOM 3629 N N . GLN B 1 23 ? 105.006 0.713 261.693 1.00 139.67 23 GLN B N 1
ATOM 3630 C CA . GLN B 1 23 ? 105.284 1.327 260.399 1.00 140.20 23 GLN B CA 1
ATOM 3631 C C . GLN B 1 23 ? 104.074 1.219 259.485 1.00 145.34 23 GLN B C 1
ATOM 3632 O O . GLN B 1 23 ? 103.790 2.114 258.692 1.00 144.49 23 GLN B O 1
ATOM 3638 N N . GLN B 1 24 ? 103.371 0.103 259.605 1.00 153.36 24 GLN B N 1
ATOM 3639 C CA . GLN B 1 24 ? 102.200 -0.183 258.791 1.00 158.10 24 GLN B CA 1
ATOM 3640 C C . GLN B 1 24 ? 100.963 0.507 259.343 1.00 163.16 24 GLN B C 1
ATOM 3641 O O . GLN B 1 24 ? 99.857 0.298 258.845 1.00 161.41 24 GLN B O 1
ATOM 3647 N N . LYS B 1 25 ? 101.152 1.308 260.388 1.00 167.31 25 LYS B N 1
ATOM 3648 C CA . LYS B 1 25 ? 100.051 2.037 261.017 1.00 163.43 25 LYS B CA 1
ATOM 3649 C C . LYS B 1 25 ? 98.948 1.097 261.472 1.00 163.20 25 LYS B C 1
ATOM 3650 O O . LYS B 1 25 ? 97.764 1.363 261.290 1.00 165.31 25 LYS B O 1
ATOM 3656 N N . ALA B 1 26 ? 99.366 -0.011 262.068 1.00 159.21 26 ALA B N 1
ATOM 3657 C CA . ALA B 1 26 ? 98.454 -1.023 262.570 1.00 156.33 26 ALA B CA 1
ATOM 3658 C C . ALA B 1 26 ? 97.696 -0.519 263.792 1.00 151.30 26 ALA B C 1
ATOM 3659 O O . ALA B 1 26 ? 98.127 0.415 264.46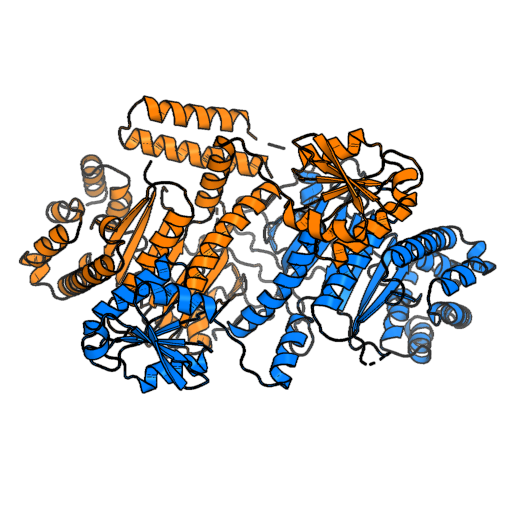6 1.00 146.86 26 ALA B O 1
ATOM 3661 N N . SER B 1 27 ? 96.555 -1.142 264.062 1.00 150.43 27 SER B N 1
ATOM 3662 C CA . SER B 1 27 ? 95.713 -0.769 265.191 1.00 146.27 27 SER B CA 1
ATOM 3663 C C . SER B 1 27 ? 96.395 -1.065 266.523 1.00 141.61 27 SER B C 1
ATOM 3664 O O . SER B 1 27 ? 97.252 -1.940 266.620 1.00 141.86 27 SER B O 1
ATOM 3667 N N . ALA B 1 28 ? 96.001 -0.316 267.544 1.00 142.63 28 ALA B N 1
ATOM 3668 C CA . ALA B 1 28 ? 96.559 -0.430 268.888 1.00 141.51 28 ALA B CA 1
ATOM 3669 C C . ALA B 1 28 ? 96.367 -1.794 269.544 1.00 144.33 28 ALA B C 1
ATOM 3670 O O . ALA B 1 28 ? 97.237 -2.259 270.277 1.00 141.48 28 ALA B O 1
ATOM 3672 N N . GLU B 1 29 ? 95.229 -2.430 269.298 1.00 151.68 29 GLU B N 1
ATOM 3673 C CA . GLU B 1 29 ? 94.940 -3.722 269.913 1.00 160.62 29 GLU B CA 1
ATOM 3674 C C . GLU B 1 29 ? 95.950 -4.815 269.562 1.00 172.64 29 GLU B C 1
ATOM 3675 O O . GLU B 1 29 ? 96.335 -5.600 270.425 1.00 173.83 29 GLU B O 1
ATOM 3677 N N . LEU B 1 30 ? 96.384 -4.872 268.309 1.00 181.59 30 LEU B N 1
ATOM 3678 C CA . LEU B 1 30 ? 97.353 -5.887 267.902 1.00 184.59 30 LEU B CA 1
ATOM 3679 C C . LEU B 1 30 ? 98.762 -5.496 268.337 1.00 182.62 30 LEU B C 1
ATOM 3680 O O . LEU B 1 30 ? 99.552 -6.335 268.789 1.00 190.29 30 LEU B O 1
ATOM 3685 N N . ILE B 1 31 ? 99.068 -4.210 268.221 1.00 170.79 31 ILE B N 1
ATOM 3686 C CA . ILE B 1 31 ? 100.382 -3.714 268.594 1.00 154.22 31 ILE B CA 1
ATOM 3687 C C . ILE B 1 31 ? 100.637 -3.972 270.070 1.00 142.20 31 ILE B C 1
ATOM 3688 O O . ILE B 1 31 ? 101.733 -4.364 270.460 1.00 143.81 31 ILE B O 1
ATOM 3693 N N . GLU B 1 32 ? 99.620 -3.753 270.892 1.00 132.71 32 GLU B N 1
ATOM 3694 C CA . GLU B 1 32 ? 99.766 -3.971 272.318 1.00 124.05 32 GLU B CA 1
ATOM 3695 C C . GLU B 1 32 ? 100.059 -5.435 272.598 1.00 118.42 32 GLU B C 1
ATOM 3696 O O . GLU B 1 32 ? 100.898 -5.751 273.426 1.00 117.75 32 GLU B O 1
ATOM 3702 N N . GLU B 1 33 ? 99.382 -6.333 271.898 1.00 116.08 33 GLU B N 1
ATOM 3703 C CA . GLU B 1 33 ? 99.612 -7.750 272.121 1.00 118.19 33 GLU B CA 1
ATOM 3704 C C . GLU B 1 33 ? 101.049 -8.112 271.786 1.00 122.60 33 GLU B C 1
ATOM 3705 O O . GLU B 1 33 ? 101.701 -8.851 272.521 1.00 112.77 33 GLU B O 1
ATOM 3711 N N . GLU B 1 34 ? 101.547 -7.579 270.677 1.00 129.94 34 GLU B N 1
ATOM 3712 C CA . GLU B 1 34 ? 102.916 -7.852 270.267 1.00 134.05 34 GLU B CA 1
ATOM 3713 C C . GLU B 1 34 ? 103.908 -7.308 271.278 1.00 134.79 34 GLU B C 1
ATOM 3714 O O . GLU B 1 34 ? 104.902 -7.957 271.585 1.00 134.34 34 GLU B O 1
ATOM 3720 N N . VAL B 1 35 ? 103.639 -6.114 271.793 1.00 140.10 35 VAL B N 1
ATOM 3721 C CA . VAL B 1 35 ? 104.529 -5.516 272.778 1.00 141.76 35 VAL B CA 1
ATOM 3722 C C . VAL B 1 35 ? 104.540 -6.369 274.037 1.00 140.98 35 VAL B C 1
ATOM 3723 O O . VAL B 1 35 ? 105.577 -6.550 274.670 1.00 143.79 35 VAL B O 1
ATOM 3727 N N . ALA B 1 36 ? 103.370 -6.880 274.398 1.00 150.15 36 ALA B N 1
ATOM 3728 C CA . ALA B 1 36 ? 103.236 -7.716 275.575 1.00 110.17 36 ALA B CA 1
ATOM 3729 C C . ALA B 1 36 ? 104.057 -8.976 275.393 1.00 133.84 36 ALA B C 1
ATOM 3730 O O . ALA B 1 36 ? 104.738 -9.420 276.312 1.00 115.32 36 ALA B O 1
ATOM 3732 N N . LYS B 1 37 ? 103.993 -9.574 274.211 1.00 132.44 37 LYS B N 1
ATOM 3733 C CA . LYS B 1 37 ? 104.758 -10.787 273.963 1.00 133.08 37 LYS B CA 1
ATOM 3734 C C . LYS B 1 37 ? 106.244 -10.470 274.048 1.00 135.84 37 LYS B C 1
ATOM 3735 O O . LYS B 1 37 ? 107.024 -11.217 274.644 1.00 137.64 37 LYS B O 1
ATOM 3741 N N . LEU B 1 38 ? 106.629 -9.351 273.448 1.00 135.75 38 LEU B N 1
ATOM 3742 C CA . LEU B 1 38 ? 108.019 -8.931 273.452 1.00 138.36 38 LEU B CA 1
ATOM 3743 C C . LEU B 1 38 ? 108.508 -8.651 274.866 1.00 136.92 38 LEU B C 1
ATOM 3744 O O . LEU B 1 38 ? 109.620 -9.024 275.223 1.00 142.25 38 LEU B O 1
ATOM 3749 N N . LEU B 1 39 ? 107.677 -7.996 275.671 1.00 128.98 39 LEU B N 1
ATOM 3750 C CA . LEU B 1 39 ? 108.053 -7.685 277.045 1.00 121.54 39 LEU B CA 1
ATOM 3751 C C . LEU B 1 39 ? 108.252 -8.961 277.844 1.00 128.11 39 LEU B C 1
ATOM 3752 O O . LEU B 1 39 ? 109.189 -9.074 278.635 1.00 137.65 39 LEU B O 1
ATOM 3757 N N . LYS B 1 40 ? 107.364 -9.926 277.629 1.00 127.01 40 LYS B N 1
ATOM 3758 C CA . LYS B 1 40 ? 107.451 -11.199 278.324 1.00 123.77 40 LYS B CA 1
ATOM 3759 C C . LYS B 1 40 ? 108.747 -11.886 277.929 1.00 137.19 40 LYS B C 1
ATOM 3760 O O . LYS B 1 40 ? 109.439 -12.456 278.768 1.00 138.49 40 LYS B O 1
ATOM 3766 N N . LEU B 1 41 ? 109.078 -11.819 276.644 1.00 139.02 41 LEU B N 1
ATOM 3767 C CA . LEU B 1 41 ? 110.302 -12.436 276.157 1.00 142.53 41 LEU B CA 1
ATOM 3768 C C . LEU B 1 41 ? 111.521 -11.780 276.793 1.00 140.18 41 LEU B C 1
ATOM 3769 O O . LEU B 1 41 ? 112.476 -12.457 277.168 1.00 147.56 41 LEU B O 1
ATOM 3774 N N . LYS B 1 42 ? 111.485 -10.459 276.918 1.00 132.44 42 LYS B N 1
ATOM 3775 C CA . LYS B 1 42 ? 112.591 -9.735 277.522 1.00 133.46 42 LYS B CA 1
ATOM 3776 C C . LYS B 1 42 ? 112.748 -10.159 278.971 1.00 137.59 42 LYS B C 1
ATOM 3777 O O . LYS B 1 42 ? 113.861 -10.353 279.454 1.00 139.36 42 LYS B O 1
ATOM 3783 N N . ALA B 1 43 ? 111.623 -10.311 279.662 1.00 139.85 43 ALA B N 1
ATOM 3784 C CA . ALA B 1 43 ? 111.646 -10.715 281.059 1.00 131.21 43 ALA B CA 1
ATOM 3785 C C . ALA B 1 43 ? 112.257 -12.099 281.174 1.00 135.82 43 ALA B C 1
ATOM 3786 O O . ALA B 1 43 ? 113.042 -12.374 282.078 1.00 160.57 43 ALA B O 1
ATOM 3788 N N . GLN B 1 44 ? 111.890 -12.971 280.244 1.00 136.64 44 GLN B N 1
ATOM 3789 C CA . GLN B 1 44 ? 112.402 -14.330 280.225 1.00 148.04 44 GLN B CA 1
ATOM 3790 C C . GLN B 1 44 ? 113.908 -14.349 280.000 1.00 154.24 44 GLN B C 1
ATOM 3791 O O . GLN B 1 44 ? 114.623 -15.141 280.611 1.00 163.55 44 GLN B O 1
ATOM 3797 N N . LEU B 1 45 ? 114.390 -13.478 279.122 1.00 99.16 45 LEU B N 1
ATOM 3798 C CA . LEU B 1 45 ? 115.819 -13.417 278.846 1.00 101.92 45 LEU B CA 1
ATOM 3799 C C . LEU B 1 45 ? 116.613 -13.271 280.138 1.00 111.30 45 LEU B C 1
ATOM 3800 O O . LEU B 1 45 ? 117.021 -12.170 280.504 1.00 114.80 45 LEU B O 1
ATOM 3805 N N . PHE B 1 54 ? 137.298 -19.416 282.341 1.00 156.34 54 PHE B N 1
ATOM 3806 C CA . PHE B 1 54 ? 135.869 -19.451 282.065 1.00 151.91 54 PHE B CA 1
ATOM 3807 C C . PHE B 1 54 ? 135.567 -18.774 280.726 1.00 149.51 54 PHE B C 1
ATOM 3808 O O . PHE B 1 54 ? 136.250 -19.020 279.739 1.00 144.63 54 PHE B O 1
ATOM 3816 N N . VAL B 1 55 ? 134.535 -17.940 280.702 1.00 154.59 55 VAL B N 1
ATOM 3817 C CA . VAL B 1 55 ? 134.100 -17.216 279.516 1.00 152.50 55 VAL B CA 1
ATOM 3818 C C . VAL B 1 55 ? 133.809 -18.161 278.361 1.00 149.84 55 VAL B C 1
ATOM 3819 O O . VAL B 1 55 ? 134.083 -17.845 277.207 1.00 150.91 55 VAL B O 1
ATOM 3823 N N . LEU B 1 56 ? 133.246 -19.319 278.677 1.00 144.72 56 LEU B N 1
ATOM 3824 C CA . LEU B 1 56 ? 132.912 -20.286 277.654 1.00 128.00 56 LEU B CA 1
ATOM 3825 C C . LEU B 1 56 ? 131.805 -19.694 276.817 1.00 111.75 56 LEU B C 1
ATOM 3826 O O . LEU B 1 56 ? 130.787 -19.266 277.346 1.00 104.85 56 LEU B O 1
ATOM 3831 N N . LYS B 1 57 ? 132.002 -19.662 275.509 1.00 103.81 57 LYS B N 1
ATOM 3832 C CA . LYS B 1 57 ? 130.989 -19.132 274.624 1.00 101.23 57 LYS B CA 1
ATOM 3833 C C . LYS B 1 57 ? 131.139 -19.651 273.210 1.00 92.35 57 LYS B C 1
ATOM 3834 O O . LYS B 1 57 ? 132.230 -19.998 272.774 1.00 92.26 57 LYS B O 1
ATOM 3840 N N . THR B 1 58 ? 130.026 -19.706 272.498 1.00 86.86 58 THR B N 1
ATOM 3841 C CA . THR B 1 58 ? 130.042 -20.128 271.122 1.00 88.98 58 THR B CA 1
ATOM 3842 C C . THR B 1 58 ? 130.644 -18.950 270.387 1.00 95.64 58 THR B C 1
ATOM 3843 O O . THR B 1 58 ? 130.561 -17.822 270.872 1.00 95.57 58 THR B O 1
ATOM 3847 N N . PRO B 1 59 ? 131.258 -19.226 269.174 1.00 98.68 59 PRO B N 1
ATOM 3848 C CA . PRO B 1 59 ? 131.835 -18.045 268.511 1.00 91.24 59 PRO B CA 1
ATOM 3849 C C . PRO B 1 59 ? 130.744 -17.037 268.219 1.00 83.75 59 PRO B C 1
ATOM 3850 O O . PRO B 1 59 ? 129.587 -17.407 268.072 1.00 77.31 59 PRO B O 1
ATOM 3854 N N . LYS B 1 60 ? 131.108 -15.765 268.161 1.00 91.38 60 LYS B N 1
ATOM 3855 C CA . LYS B 1 60 ? 130.126 -14.721 267.943 1.00 94.00 60 LYS B CA 1
ATOM 3856 C C . LYS B 1 60 ? 129.342 -14.954 266.669 1.00 93.63 60 LYS B C 1
ATOM 3857 O O . LYS B 1 60 ? 129.898 -15.289 265.631 1.00 99.65 60 LYS B O 1
ATOM 3863 N N . GLY B 1 61 ? 128.034 -14.760 266.768 1.00 92.41 61 GLY B N 1
ATOM 3864 C CA . GLY B 1 61 ? 127.132 -14.949 265.653 1.00 87.59 61 GLY B CA 1
ATOM 3865 C C . GLY B 1 61 ? 126.691 -16.389 265.483 1.00 83.29 61 GLY B C 1
ATOM 3866 O O . GLY B 1 61 ? 125.952 -16.702 264.558 1.00 83.41 61 GLY B O 1
ATOM 3867 N N . THR B 1 62 ? 127.161 -17.259 266.370 1.00 78.24 62 THR B N 1
ATOM 3868 C CA . THR B 1 62 ? 126.832 -18.677 266.321 1.00 78.07 62 THR B CA 1
ATOM 3869 C C . THR B 1 62 ? 126.166 -19.132 267.605 1.00 84.96 62 THR B C 1
ATOM 3870 O O . THR B 1 62 ? 126.558 -18.732 268.696 1.00 92.64 62 THR B O 1
ATOM 3874 N N . ARG B 1 63 ? 125.151 -19.971 267.463 1.00 80.17 63 ARG B N 1
ATOM 3875 C CA . ARG B 1 63 ? 124.399 -20.475 268.593 1.00 74.70 63 ARG B CA 1
ATOM 3876 C C . ARG B 1 63 ? 124.207 -21.977 268.512 1.00 71.06 63 ARG B C 1
ATOM 3877 O O . ARG B 1 63 ? 124.126 -22.541 267.431 1.00 75.72 63 ARG B O 1
ATOM 3885 N N . ASP B 1 64 ? 124.131 -22.618 269.667 1.00 69.19 64 ASP B N 1
ATOM 3886 C CA . ASP B 1 64 ? 123.903 -24.051 269.751 1.00 64.16 64 ASP B CA 1
ATOM 3887 C C . ASP B 1 64 ? 122.424 -24.340 269.550 1.00 61.40 64 ASP B C 1
ATOM 3888 O O . ASP B 1 64 ? 121.601 -23.441 269.625 1.00 61.68 64 ASP B O 1
ATOM 3893 N N . TYR B 1 65 ? 122.087 -25.593 269.281 1.00 62.55 65 TYR B N 1
ATOM 3894 C CA . TYR B 1 65 ? 120.694 -25.967 269.115 1.00 65.17 65 TYR B CA 1
ATOM 3895 C C . TYR B 1 65 ? 120.327 -26.860 270.282 1.00 67.08 65 TYR B C 1
ATOM 3896 O O . TYR B 1 65 ? 120.937 -27.896 270.489 1.00 71.72 65 TYR B O 1
ATOM 3905 N N . SER B 1 66 ? 119.321 -26.459 271.041 1.00 61.15 66 SER B N 1
ATOM 3906 C CA . SER B 1 66 ? 118.880 -27.230 272.191 1.00 61.16 66 SER B CA 1
ATOM 3907 C C . SER B 1 66 ? 117.956 -28.340 271.749 1.00 61.01 66 SER B C 1
ATOM 3908 O O . SER B 1 66 ? 117.423 -28.299 270.644 1.00 67.92 66 SER B O 1
ATOM 3911 N N . PRO B 1 67 ? 117.759 -29.357 272.670 1.00 59.15 67 PRO B N 1
ATOM 3912 C CA . PRO B 1 67 ? 116.855 -30.415 272.205 1.00 66.71 67 PRO B CA 1
ATOM 3913 C C . PRO B 1 67 ? 115.506 -29.822 271.855 1.00 69.71 67 PRO B C 1
ATOM 3914 O O . PRO B 1 67 ? 114.895 -30.255 270.890 1.00 73.10 67 PRO B O 1
ATOM 3918 N N . ARG B 1 68 ? 115.039 -28.852 272.624 1.00 65.75 68 ARG B N 1
ATOM 3919 C CA . ARG B 1 68 ? 113.761 -28.234 272.324 1.00 64.55 68 ARG B CA 1
ATOM 3920 C C . ARG B 1 68 ? 113.850 -27.544 270.970 1.00 56.94 68 ARG B C 1
ATOM 3921 O O . ARG B 1 68 ? 112.933 -27.619 270.165 1.00 55.85 68 ARG B O 1
ATOM 3929 N N . GLN B 1 69 ? 114.968 -26.876 270.723 1.00 54.26 69 GLN B N 1
ATOM 3930 C CA . GLN B 1 69 ? 115.184 -26.172 269.466 1.00 54.05 69 GLN B CA 1
ATOM 3931 C C . GLN B 1 69 ? 115.210 -27.131 268.289 1.00 58.08 69 GLN B C 1
ATOM 3932 O O . GLN B 1 69 ? 114.685 -26.837 267.222 1.00 60.83 69 GLN B O 1
ATOM 3938 N N . MET B 1 70 ? 115.831 -28.282 268.494 1.00 58.55 70 MET B N 1
ATOM 3939 C CA . MET B 1 70 ? 115.930 -29.296 267.460 1.00 57.65 70 MET B CA 1
ATOM 3940 C C . MET B 1 70 ? 114.567 -29.822 267.048 1.00 48.85 70 MET B C 1
ATOM 3941 O O . MET B 1 70 ? 114.323 -30.080 265.877 1.00 44.61 70 MET B O 1
ATOM 3946 N N . ALA B 1 71 ? 113.681 -29.986 268.019 1.00 55.31 71 ALA B N 1
ATOM 3947 C CA . ALA B 1 71 ? 112.355 -30.508 267.743 1.00 53.95 71 ALA B CA 1
ATOM 3948 C C . ALA B 1 71 ? 111.592 -29.601 266.799 1.00 58.89 71 ALA B C 1
ATOM 3949 O O . ALA B 1 71 ? 110.945 -30.071 265.875 1.00 56.28 71 ALA B O 1
ATOM 3951 N N . VAL B 1 72 ? 111.671 -28.298 267.021 1.00 61.26 72 VAL B N 1
ATOM 3952 C CA . VAL B 1 72 ? 110.988 -27.364 266.146 1.00 61.52 72 VAL B CA 1
ATOM 3953 C C . VAL B 1 72 ? 111.595 -27.450 264.759 1.00 59.13 72 VAL B C 1
ATOM 3954 O O . VAL B 1 72 ? 110.896 -27.424 263.754 1.00 58.75 72 VAL B O 1
ATOM 3958 N N . ARG B 1 73 ? 112.914 -27.557 264.722 1.00 56.01 73 ARG B N 1
ATOM 3959 C CA . ARG B 1 73 ? 113.648 -27.645 263.476 1.00 54.96 73 ARG B CA 1
ATOM 3960 C C . ARG B 1 73 ? 113.273 -28.902 262.705 1.00 59.02 73 ARG B C 1
ATOM 3961 O O . ARG B 1 73 ? 113.116 -28.866 261.491 1.00 61.50 73 ARG B O 1
ATOM 3969 N N . GLU B 1 74 ? 113.125 -30.014 263.411 1.00 59.96 74 GLU B N 1
ATOM 3970 C CA . GLU B 1 74 ? 112.757 -31.260 262.762 1.00 59.31 74 GLU B CA 1
ATOM 3971 C C . GLU B 1 74 ? 111.381 -31.159 262.134 1.00 60.33 74 GLU B C 1
ATOM 3972 O O . GLU B 1 74 ? 111.161 -31.636 261.030 1.00 71.40 74 GLU B O 1
ATOM 3978 N N . LYS B 1 75 ? 110.435 -30.585 262.861 1.00 53.65 75 LYS B N 1
ATOM 3979 C CA . LYS B 1 75 ? 109.091 -30.461 262.332 1.00 55.46 75 LYS B CA 1
ATOM 3980 C C . LYS B 1 75 ? 109.060 -29.555 261.120 1.00 57.23 75 LYS B C 1
ATOM 3981 O O . LYS B 1 75 ? 108.401 -29.855 260.137 1.00 57.78 75 LYS B O 1
ATOM 3987 N N . VAL B 1 76 ? 109.773 -28.440 261.197 1.00 58.50 76 VAL B N 1
ATOM 3988 C CA . VAL B 1 76 ? 109.823 -27.500 260.090 1.00 57.38 76 VAL B CA 1
ATOM 3989 C C . VAL B 1 76 ? 110.496 -28.091 258.860 1.00 50.28 76 VAL B C 1
ATOM 3990 O O . VAL B 1 76 ? 110.013 -27.946 257.747 1.00 50.27 76 VAL B O 1
ATOM 3994 N N . PHE B 1 77 ? 111.616 -28.764 259.073 1.00 44.60 77 PHE B N 1
ATOM 3995 C CA . PHE B 1 77 ? 112.350 -29.392 257.990 1.00 40.04 77 PHE B CA 1
ATOM 3996 C C . PHE B 1 77 ? 111.555 -30.510 257.363 1.00 53.62 77 PHE B C 1
ATOM 3997 O O . PHE B 1 77 ? 111.587 -30.715 256.157 1.00 53.20 77 PHE B O 1
ATOM 4005 N N . ASP B 1 78 ? 110.847 -31.241 258.206 1.00 56.82 78 ASP B N 1
ATOM 4006 C CA . ASP B 1 78 ? 110.060 -32.362 257.754 1.00 60.03 78 ASP B CA 1
ATOM 4007 C C . ASP B 1 78 ? 109.015 -31.875 256.776 1.00 54.53 78 ASP B C 1
ATOM 4008 O O . ASP B 1 78 ? 108.788 -32.500 255.752 1.00 52.30 78 ASP B O 1
ATOM 4013 N N . VAL B 1 79 ? 108.374 -30.758 257.083 1.00 52.13 79 VAL B N 1
ATOM 4014 C CA . VAL B 1 79 ? 107.365 -30.221 256.186 1.00 51.37 79 VAL B CA 1
ATOM 4015 C C . VAL B 1 79 ? 107.987 -29.798 254.863 1.00 48.22 79 VAL B C 1
ATOM 4016 O O . VAL B 1 79 ? 107.442 -30.065 253.803 1.00 50.65 79 VAL B O 1
ATOM 4020 N N . ILE B 1 80 ? 109.129 -29.131 254.937 1.00 42.02 80 ILE B N 1
ATOM 4021 C CA . ILE B 1 80 ? 109.827 -28.683 253.742 1.00 46.11 80 ILE B CA 1
ATOM 4022 C C . ILE B 1 80 ? 110.348 -29.842 252.902 1.00 46.39 80 ILE B C 1
ATOM 4023 O O . ILE B 1 80 ? 110.257 -29.828 251.683 1.00 46.45 80 ILE B O 1
ATOM 4028 N N . ILE B 1 81 ? 110.902 -30.842 253.570 1.00 41.93 81 ILE B N 1
ATOM 4029 C CA . ILE B 1 81 ? 111.443 -32.003 252.888 1.00 40.16 81 ILE B CA 1
ATOM 4030 C C . ILE B 1 81 ? 110.372 -32.793 252.164 1.00 44.54 81 ILE B C 1
ATOM 4031 O O . ILE B 1 81 ? 110.580 -33.261 251.054 1.00 37.83 81 ILE B O 1
ATOM 4036 N N . ARG B 1 82 ? 109.221 -32.949 252.798 1.00 51.40 82 ARG B N 1
ATOM 4037 C CA . ARG B 1 82 ? 108.146 -33.701 252.183 1.00 57.15 82 ARG B CA 1
ATOM 4038 C C . ARG B 1 82 ? 107.698 -33.022 250.908 1.00 57.27 82 ARG B C 1
ATOM 4039 O O . ARG B 1 82 ? 107.438 -33.677 249.910 1.00 60.83 82 ARG B O 1
ATOM 4047 N N . CYS B 1 83 ? 107.601 -31.703 250.942 1.00 52.13 83 CYS B N 1
ATOM 4048 C CA . CYS B 1 83 ? 107.186 -30.979 249.760 1.00 47.23 83 CYS B CA 1
ATOM 4049 C C . CYS B 1 83 ? 108.189 -31.128 248.633 1.00 50.86 83 CYS B C 1
ATOM 4050 O O . CYS B 1 83 ? 107.811 -31.318 247.487 1.00 52.57 83 CYS B O 1
ATOM 4053 N N . PHE B 1 84 ? 109.472 -31.046 248.956 1.00 47.11 84 PHE B N 1
ATOM 4054 C CA . PHE B 1 84 ? 110.493 -31.176 247.930 1.00 40.55 84 PHE B CA 1
ATOM 4055 C C . PHE B 1 84 ? 110.457 -32.554 247.296 1.00 40.45 84 PHE B C 1
ATOM 4056 O O . PHE B 1 84 ? 110.558 -32.686 246.090 1.00 37.61 84 PHE B O 1
ATOM 4064 N N . LYS B 1 85 ? 110.310 -33.578 248.124 1.00 44.44 85 LYS B N 1
ATOM 4065 C CA . LYS B 1 85 ? 110.236 -34.953 247.651 1.00 50.29 85 LYS B CA 1
ATOM 4066 C C . LYS B 1 85 ? 108.991 -35.161 246.809 1.00 57.14 85 LYS B C 1
ATOM 4067 O O . LYS B 1 85 ? 108.997 -35.904 245.833 1.00 53.93 85 LYS B O 1
ATOM 4073 N N . ARG B 1 86 ? 107.917 -34.495 247.207 1.00 64.12 86 ARG B N 1
ATOM 4074 C CA . ARG B 1 86 ? 106.652 -34.593 246.508 1.00 56.70 86 ARG B CA 1
ATOM 4075 C C . ARG B 1 86 ? 106.860 -34.106 245.092 1.00 53.13 86 ARG B C 1
ATOM 4076 O O . ARG B 1 86 ? 106.277 -34.644 244.163 1.00 54.71 86 ARG B O 1
ATOM 4084 N N . HIS B 1 87 ? 107.681 -33.079 244.920 1.00 44.21 87 HIS B N 1
ATOM 4085 C CA . HIS B 1 87 ? 107.943 -32.591 243.570 1.00 39.68 87 HIS B CA 1
ATOM 4086 C C . HIS B 1 87 ? 109.108 -33.310 242.887 1.00 44.26 87 HIS B C 1
ATOM 4087 O O . HIS B 1 87 ? 109.667 -32.786 241.917 1.00 50.04 87 HIS B O 1
ATOM 4094 N N . GLY B 1 88 ? 109.475 -34.498 243.368 1.00 48.85 88 GLY B N 1
ATOM 4095 C CA . GLY B 1 88 ? 110.457 -35.342 242.709 1.00 46.17 88 GLY B CA 1
ATOM 4096 C C . GLY B 1 88 ? 111.825 -34.734 242.487 1.00 48.65 88 GLY B C 1
ATOM 4097 O O . GLY B 1 88 ? 112.367 -34.791 241.379 1.00 48.95 88 GLY B O 1
ATOM 4098 N N . ALA B 1 89 ? 112.396 -34.154 243.534 1.00 53.24 89 ALA B N 1
ATOM 4099 C CA . ALA B 1 89 ? 113.731 -33.585 243.470 1.00 40.24 89 ALA B CA 1
ATOM 4100 C C . ALA B 1 89 ? 114.766 -34.569 243.997 1.00 43.47 89 ALA B C 1
ATOM 4101 O O . ALA B 1 89 ? 114.503 -35.354 244.911 1.00 40.02 89 ALA B O 1
ATOM 4103 N N . GLU B 1 90 ? 115.948 -34.519 243.397 1.00 40.68 90 GLU B N 1
ATOM 4104 C CA . GLU B 1 90 ? 117.121 -35.141 243.977 1.00 42.92 90 GLU B CA 1
ATOM 4105 C C . GLU B 1 90 ? 117.699 -34.228 245.052 1.00 38.07 90 GLU B C 1
ATOM 4106 O O . GLU B 1 90 ? 117.271 -33.086 245.235 1.00 39.83 90 GLU B O 1
ATOM 4112 N N . VAL B 1 91 ? 118.687 -34.750 245.760 1.00 35.79 91 VAL B N 1
ATOM 4113 C CA . VAL B 1 91 ? 119.358 -34.008 246.803 1.00 41.37 91 VAL B CA 1
ATOM 4114 C C . VAL B 1 91 ? 120.858 -34.147 246.624 1.00 44.36 91 VAL B C 1
ATOM 4115 O O . VAL B 1 91 ? 121.344 -35.207 246.266 1.00 46.31 91 VAL B O 1
ATOM 4119 N N . ILE B 1 92 ? 121.591 -33.074 246.878 1.00 44.51 92 ILE B N 1
ATOM 4120 C CA . ILE B 1 92 ? 123.036 -33.103 246.751 1.00 55.04 92 ILE B CA 1
ATOM 4121 C C . ILE B 1 92 ? 123.670 -32.476 247.976 1.00 63.36 92 ILE B C 1
ATOM 4122 O O . ILE B 1 92 ? 123.049 -31.669 248.652 1.00 70.11 92 ILE B O 1
ATOM 4127 N N . ASP B 1 93 ? 124.917 -32.834 248.247 1.00 62.53 93 ASP B N 1
ATOM 4128 C CA . ASP B 1 93 ? 125.628 -32.278 249.386 1.00 58.36 93 ASP B CA 1
ATOM 4129 C C . ASP B 1 93 ? 126.973 -31.728 248.938 1.00 50.50 93 ASP B C 1
ATOM 4130 O O . ASP B 1 93 ? 127.609 -32.273 248.050 1.00 51.81 93 ASP B O 1
ATOM 4135 N N . THR B 1 94 ? 127.398 -30.642 249.564 1.00 46.45 94 THR B N 1
ATOM 4136 C CA . THR B 1 94 ? 128.651 -29.998 249.221 1.00 53.33 94 THR B CA 1
ATOM 4137 C C . THR B 1 94 ? 129.514 -29.808 250.452 1.00 51.06 94 THR B C 1
ATOM 4138 O O . THR B 1 94 ? 129.007 -29.742 251.567 1.00 51.02 94 THR B O 1
ATOM 4142 N N . PRO B 1 95 ? 130.878 -29.723 250.214 1.00 50.61 95 PRO B N 1
ATOM 4143 C CA . PRO B 1 95 ? 131.688 -29.515 251.423 1.00 53.19 95 PRO B CA 1
ATOM 4144 C C . PRO B 1 95 ? 131.491 -28.102 251.963 1.00 62.76 95 PRO B C 1
ATOM 4145 O O . PRO B 1 95 ? 131.087 -27.220 251.215 1.00 60.49 95 PRO B O 1
ATOM 4149 N N . VAL B 1 96 ? 131.766 -27.901 253.247 1.00 70.98 96 VAL B N 1
ATOM 4150 C CA . VAL B 1 96 ? 131.593 -26.598 253.887 1.00 62.40 96 VAL B CA 1
ATOM 4151 C C . VAL B 1 96 ? 132.457 -25.504 253.284 1.00 63.72 96 VAL B C 1
ATOM 4152 O O . VAL B 1 96 ? 132.022 -24.363 253.170 1.00 71.22 96 VAL B O 1
ATOM 4156 N N . PHE B 1 97 ? 133.681 -25.844 252.907 1.00 64.22 97 PHE B N 1
ATOM 4157 C CA . PHE B 1 97 ? 134.577 -24.857 252.323 1.00 70.54 97 PHE B CA 1
ATOM 4158 C C . PHE B 1 97 ? 134.953 -25.161 250.880 1.00 77.24 97 PHE B C 1
ATOM 4159 O O . PHE B 1 97 ? 134.953 -26.305 250.445 1.00 75.79 97 PHE B O 1
ATOM 4167 N N . GLU B 1 98 ? 135.260 -24.097 250.151 1.00 80.09 98 GLU B N 1
ATOM 4168 C CA . GLU B 1 98 ? 135.646 -24.158 248.754 1.00 77.91 98 GLU B CA 1
ATOM 4169 C C . GLU B 1 98 ? 136.876 -23.281 248.601 1.00 83.54 98 GLU B C 1
ATOM 4170 O O . GLU B 1 98 ? 137.148 -22.452 249.460 1.00 86.77 98 GLU B O 1
ATOM 4176 N N . LEU B 1 99 ? 137.606 -23.447 247.509 1.00 84.68 99 LEU B N 1
ATOM 4177 C CA . LEU B 1 99 ? 138.776 -22.623 247.287 1.00 83.79 99 LEU B CA 1
ATOM 4178 C C . LEU B 1 99 ? 138.302 -21.180 247.243 1.00 84.02 99 LEU B C 1
ATOM 4179 O O . LEU B 1 99 ? 137.213 -20.899 246.759 1.00 82.40 99 LEU B O 1
ATOM 4184 N N . LYS B 1 100 ? 139.118 -20.262 247.744 1.00 84.59 100 LYS B N 1
ATOM 4185 C CA . LYS B 1 100 ? 138.742 -18.855 247.762 1.00 80.41 100 LYS B CA 1
ATOM 4186 C C . LYS B 1 100 ? 138.539 -18.357 246.347 1.00 83.08 100 LYS B C 1
ATOM 4187 O O . LYS B 1 100 ? 137.642 -17.566 246.076 1.00 80.61 100 LYS B O 1
ATOM 4193 N N . GLU B 1 101 ? 139.383 -18.837 245.446 1.00 89.83 101 GLU B N 1
ATOM 4194 C CA . GLU B 1 101 ? 139.323 -18.452 244.047 1.00 94.41 101 GLU B CA 1
ATOM 4195 C C . GLU B 1 101 ? 137.983 -18.850 243.462 1.00 91.32 101 GLU B C 1
ATOM 4196 O O . GLU B 1 101 ? 137.423 -18.143 242.628 1.00 91.71 101 GLU B O 1
ATOM 4202 N N . THR B 1 102 ? 137.470 -19.988 243.906 1.00 90.83 102 THR B N 1
ATOM 4203 C CA . THR B 1 102 ? 136.196 -20.483 243.420 1.00 95.70 102 THR B CA 1
ATOM 4204 C C . THR B 1 102 ? 135.107 -19.469 243.722 1.00 101.75 102 THR B C 1
ATOM 4205 O O . THR B 1 102 ? 134.229 -19.239 242.897 1.00 105.38 102 THR B O 1
ATOM 4209 N N . LEU B 1 103 ? 135.161 -18.855 244.897 1.00 105.46 103 LEU B N 1
ATOM 4210 C CA . LEU B 1 103 ? 134.161 -17.861 245.253 1.00 107.52 103 LEU B CA 1
ATOM 4211 C C . LEU B 1 103 ? 134.692 -16.475 244.927 1.00 112.49 103 LEU B C 1
ATOM 4212 O O . LEU B 1 103 ? 135.602 -15.983 245.586 1.00 111.89 103 LEU B O 1
ATOM 4217 N N . MET B 1 104 ? 134.119 -15.851 243.906 1.00 117.06 104 MET B N 1
ATOM 4218 C CA . MET B 1 104 ? 134.527 -14.516 243.495 1.00 120.15 104 MET B CA 1
ATOM 4219 C C . MET B 1 104 ? 133.430 -13.840 242.689 1.00 119.18 104 MET B C 1
ATOM 4220 O O . MET B 1 104 ? 132.545 -14.505 242.157 1.00 114.01 104 MET B O 1
ATOM 4225 N N . GLY B 1 105 ? 133.494 -12.518 242.594 1.00 121.88 105 GLY B N 1
ATOM 4226 C CA . GLY B 1 105 ? 132.505 -11.765 241.849 1.00 121.85 105 GLY B CA 1
ATOM 4227 C C . GLY B 1 105 ? 132.201 -12.393 240.504 1.00 123.77 105 GLY B C 1
ATOM 4228 O O . GLY B 1 105 ? 131.120 -12.940 240.295 1.00 121.55 105 GLY B O 1
ATOM 4229 N N . GLU B 1 109 ? 128.347 -8.327 246.472 1.00 30.00 109 GLU B N 1
ATOM 4230 C CA . GLU B 1 109 ? 128.370 -7.559 247.710 1.00 30.00 109 GLU B CA 1
ATOM 4231 C C . GLU B 1 109 ? 129.808 -7.271 248.151 1.00 30.00 109 GLU B C 1
ATOM 4232 O O . GLU B 1 109 ? 130.546 -6.594 247.443 1.00 30.00 109 GLU B O 1
ATOM 4235 N N . ASP B 1 110 ? 130.208 -7.780 249.312 1.00 156.57 110 ASP B N 1
ATOM 4236 C CA . ASP B 1 110 ? 131.561 -7.544 249.803 1.00 153.81 110 ASP B CA 1
ATOM 4237 C C . ASP B 1 110 ? 132.377 -8.821 249.955 1.00 152.53 110 ASP B C 1
ATOM 4238 O O . ASP B 1 110 ? 131.935 -9.794 250.559 1.00 152.26 110 ASP B O 1
ATOM 4243 N N . SER B 1 111 ? 133.581 -8.796 249.401 1.00 150.46 111 SER B N 1
ATOM 4244 C CA . SER B 1 111 ? 134.493 -9.925 249.453 1.00 144.14 111 SER B CA 1
ATOM 4245 C C . SER B 1 111 ? 134.900 -10.247 250.885 1.00 134.43 111 SER B C 1
ATOM 4246 O O . SER B 1 111 ? 135.055 -11.409 251.249 1.00 129.50 111 SER B O 1
ATOM 4249 N N . LYS B 1 112 ? 135.082 -9.207 251.688 1.00 136.99 112 LYS B N 1
ATOM 4250 C CA . LYS B 1 112 ? 135.507 -9.358 253.078 1.00 134.02 112 LYS B CA 1
ATOM 4251 C C . LYS B 1 112 ? 134.534 -10.108 253.982 1.00 128.16 112 LYS B C 1
ATOM 4252 O O . LYS B 1 112 ? 134.938 -10.674 254.993 1.00 123.68 112 LYS B O 1
ATOM 4258 N N . LEU B 1 113 ? 133.257 -10.104 253.629 1.00 124.59 113 LEU B N 1
ATOM 4259 C CA . LEU B 1 113 ? 132.251 -10.783 254.433 1.00 117.68 113 LEU B CA 1
ATOM 4260 C C . LEU B 1 113 ? 132.559 -12.271 254.540 1.00 111.69 113 LEU B C 1
ATOM 4261 O O . LEU B 1 113 ? 132.343 -12.885 255.581 1.00 110.79 113 LEU B O 1
ATOM 4266 N N . ILE B 1 114 ? 133.055 -12.847 253.456 1.00 109.26 114 ILE B N 1
ATOM 4267 C CA . ILE B 1 114 ? 133.379 -14.263 253.421 1.00 96.41 114 ILE B CA 1
ATOM 4268 C C . ILE B 1 114 ? 134.468 -14.669 254.409 1.00 88.11 114 ILE B C 1
ATOM 4269 O O . ILE B 1 114 ? 135.488 -14.003 254.537 1.00 91.13 114 ILE B O 1
ATOM 4274 N N . TYR B 1 115 ? 134.235 -15.780 255.097 1.00 82.85 115 TYR B N 1
ATOM 4275 C CA . TYR B 1 115 ? 135.189 -16.327 256.045 1.00 86.16 115 TYR B CA 1
ATOM 4276 C C . TYR B 1 115 ? 136.329 -16.945 255.259 1.00 82.28 115 TYR B C 1
ATOM 4277 O O . TYR B 1 115 ? 136.113 -17.464 254.172 1.00 83.23 115 TYR B O 1
ATOM 4286 N N . ASP B 1 116 ? 137.544 -16.867 255.780 1.00 83.19 116 ASP B N 1
ATOM 4287 C CA . ASP B 1 116 ? 138.687 -17.439 255.087 1.00 84.55 116 ASP B CA 1
ATOM 4288 C C . ASP B 1 116 ? 139.590 -18.207 256.038 1.00 90.57 116 ASP B C 1
ATOM 4289 O O . ASP B 1 116 ? 139.862 -17.757 257.144 1.00 101.95 116 ASP B O 1
ATOM 4294 N N . LEU B 1 117 ? 140.050 -19.372 255.605 1.00 86.09 117 LEU B N 1
ATOM 4295 C CA . LEU B 1 117 ? 140.928 -20.195 256.425 1.00 85.28 117 LEU B CA 1
ATOM 4296 C C . LEU B 1 117 ? 142.380 -19.747 256.414 1.00 90.75 117 LEU B C 1
ATOM 4297 O O . LEU B 1 117 ? 142.815 -19.028 255.525 1.00 99.25 117 LEU B O 1
ATOM 4302 N N . LYS B 1 118 ? 143.126 -20.190 257.414 1.00 94.86 118 LYS B N 1
ATOM 4303 C CA . LYS B 1 118 ? 144.529 -19.846 257.546 1.00 110.83 118 LYS B CA 1
ATOM 4304 C C . LYS B 1 118 ? 145.312 -20.555 256.459 1.00 116.40 118 LYS B C 1
ATOM 4305 O O . LYS B 1 118 ? 144.821 -21.506 255.861 1.00 116.59 118 LYS B O 1
ATOM 4311 N N . ASP B 1 119 ? 146.525 -20.083 256.199 1.00 121.55 119 ASP B N 1
ATOM 4312 C CA . ASP B 1 119 ? 147.353 -20.654 255.147 1.00 129.62 119 ASP B CA 1
ATOM 4313 C C . ASP B 1 119 ? 147.655 -22.130 255.364 1.00 138.93 119 ASP B C 1
ATOM 4314 O O . ASP B 1 119 ? 147.637 -22.909 254.416 1.00 143.83 119 ASP B O 1
ATOM 4319 N N . GLN B 1 120 ? 147.931 -22.528 256.598 1.00 142.04 120 GLN B N 1
ATOM 4320 C CA . GLN B 1 120 ? 148.177 -23.938 256.863 1.00 143.86 120 GLN B CA 1
ATOM 4321 C C . GLN B 1 120 ? 149.442 -24.455 256.194 1.00 145.31 120 GLN B C 1
ATOM 4322 O O . GLN B 1 120 ? 150.322 -25.024 256.838 1.00 144.03 120 GLN B O 1
ATOM 4328 N N . GLY B 1 121 ? 149.500 -24.265 254.882 1.00 148.02 121 GLY B N 1
ATOM 4329 C CA . GLY B 1 121 ? 150.606 -24.720 254.062 1.00 152.00 121 GLY B CA 1
ATOM 4330 C C . GLY B 1 121 ? 149.976 -25.548 252.963 1.00 149.27 121 GLY B C 1
ATOM 4331 O O . GLY B 1 121 ? 150.488 -26.588 252.557 1.00 150.23 121 GLY B O 1
ATOM 4332 N N . GLY B 1 122 ? 148.836 -25.056 252.495 1.00 145.01 122 GLY B N 1
ATOM 4333 C CA . GLY B 1 122 ? 148.035 -25.690 251.470 1.00 135.85 122 GLY B CA 1
ATOM 4334 C C . GLY B 1 122 ? 147.223 -24.628 250.762 1.00 128.16 122 GLY B C 1
ATOM 4335 O O . GLY B 1 122 ? 147.347 -23.446 251.059 1.00 131.22 122 GLY B O 1
ATOM 4336 N N . GLU B 1 123 ? 146.384 -25.044 249.829 1.00 116.87 123 GLU B N 1
ATOM 4337 C CA . GLU B 1 123 ? 145.578 -24.098 249.083 1.00 112.88 123 GLU B CA 1
ATOM 4338 C C . GLU B 1 123 ? 144.657 -23.336 250.021 1.00 111.98 123 GLU B C 1
ATOM 4339 O O . GLU B 1 123 ? 144.097 -23.906 250.946 1.00 113.47 123 GLU B O 1
ATOM 4345 N N . LEU B 1 124 ? 144.510 -22.039 249.790 1.00 107.49 124 LEU B N 1
ATOM 4346 C CA . LEU B 1 124 ? 143.651 -21.224 250.631 1.00 101.17 124 LEU B CA 1
ATOM 4347 C C . LEU B 1 124 ? 142.199 -21.634 250.444 1.00 97.30 124 LEU B C 1
ATOM 4348 O O . LEU B 1 124 ? 141.779 -21.950 249.341 1.00 95.99 124 LEU B O 1
ATOM 4353 N N . LEU B 1 125 ? 141.432 -21.628 251.528 1.00 94.55 125 LEU B N 1
ATOM 4354 C CA . LEU B 1 125 ? 140.035 -22.028 251.467 1.00 83.08 125 LEU B CA 1
ATOM 4355 C C . LEU B 1 125 ? 139.105 -21.061 252.177 1.00 81.95 125 LEU B C 1
ATOM 4356 O O . LEU B 1 125 ? 139.499 -20.392 253.119 1.00 90.90 125 LEU B O 1
ATOM 4361 N N . SER B 1 126 ? 137.864 -20.998 251.717 1.00 74.14 126 SER B N 1
ATOM 4362 C CA . SER B 1 126 ? 136.868 -20.133 252.328 1.00 78.93 126 SER B CA 1
ATOM 4363 C C . SER B 1 126 ? 135.539 -20.869 252.533 1.00 72.47 126 SER B C 1
ATOM 4364 O O . SER B 1 126 ? 135.163 -21.716 251.733 1.00 67.30 126 SER B O 1
ATOM 4367 N N . LEU B 1 127 ? 134.837 -20.540 253.611 1.00 71.91 127 LEU B N 1
ATOM 4368 C CA . LEU B 1 127 ? 133.555 -21.159 253.926 1.00 74.94 127 LEU B CA 1
ATOM 4369 C C . LEU B 1 127 ? 132.469 -20.729 252.956 1.00 74.70 127 LEU B C 1
ATOM 4370 O O . LEU B 1 127 ? 132.505 -19.626 252.433 1.00 80.03 127 LEU B O 1
ATOM 4375 N N . ARG B 1 128 ? 131.497 -21.597 252.716 1.00 67.75 128 ARG B N 1
ATOM 4376 C CA . ARG B 1 128 ? 130.437 -21.258 251.789 1.00 73.01 128 ARG B CA 1
ATOM 4377 C C . ARG B 1 128 ? 129.687 -20.055 252.293 1.00 83.46 128 ARG B C 1
ATOM 4378 O O . ARG B 1 128 ? 129.326 -19.991 253.457 1.00 89.42 128 ARG B O 1
ATOM 4386 N N . TYR B 1 129 ? 129.429 -19.106 251.409 1.00 86.71 129 TYR B N 1
ATOM 4387 C CA . TYR B 1 129 ? 128.667 -17.931 251.791 1.00 87.86 129 TYR B CA 1
ATOM 4388 C C . TYR B 1 129 ? 127.273 -18.044 251.195 1.00 79.31 129 TYR B C 1
ATOM 4389 O O . TYR B 1 129 ? 126.335 -17.399 251.646 1.00 79.16 129 TYR B O 1
ATOM 4398 N N . ASP B 1 130 ? 127.155 -18.883 250.174 1.00 67.83 130 ASP B N 1
ATOM 4399 C CA . ASP B 1 130 ? 125.899 -19.130 249.498 1.00 67.36 130 ASP B CA 1
ATOM 4400 C C . ASP B 1 130 ? 125.892 -20.590 249.113 1.00 60.31 130 ASP B C 1
ATOM 4401 O O . ASP B 1 130 ? 126.941 -21.209 249.005 1.00 61.30 130 ASP B O 1
ATOM 4406 N N . LEU B 1 131 ? 124.709 -21.144 248.925 1.00 58.99 131 LEU B N 1
ATOM 4407 C CA . LEU B 1 131 ? 124.583 -22.537 248.552 1.00 62.52 131 LEU B CA 1
ATOM 4408 C C . LEU B 1 131 ? 124.467 -22.748 247.042 1.00 66.58 131 LEU B C 1
ATOM 4409 O O . LEU B 1 131 ? 124.461 -23.881 246.580 1.00 63.69 131 LEU B O 1
ATOM 4414 N N . THR B 1 132 ? 124.375 -21.669 246.270 1.00 74.80 132 THR B N 1
ATOM 4415 C CA . THR B 1 132 ? 124.187 -21.801 244.826 1.00 79.74 132 THR B CA 1
ATOM 4416 C C . THR B 1 132 ? 125.484 -21.737 244.017 1.00 77.98 132 THR B C 1
ATOM 4417 O O . THR B 1 132 ? 125.543 -22.303 242.920 1.00 81.44 132 THR B O 1
ATOM 4421 N N . VAL B 1 133 ? 126.489 -21.040 244.532 1.00 72.00 133 VAL B N 1
ATOM 4422 C CA . VAL B 1 133 ? 127.763 -20.958 243.843 1.00 68.83 133 VAL B CA 1
ATOM 4423 C C . VAL B 1 133 ? 128.328 -22.366 243.819 1.00 69.34 133 VAL B C 1
ATOM 4424 O O . VAL B 1 133 ? 128.856 -22.827 242.812 1.00 71.94 133 VAL B O 1
ATOM 4428 N N . PRO B 1 134 ? 128.183 -23.066 245.007 1.00 66.55 134 PRO B N 1
ATOM 4429 C CA . PRO B 1 134 ? 128.708 -24.439 244.975 1.00 62.77 134 PRO B CA 1
ATOM 4430 C C . PRO B 1 134 ? 127.943 -25.279 243.965 1.00 60.18 134 PRO B C 1
ATOM 4431 O O . PRO B 1 134 ? 128.520 -26.129 243.296 1.00 53.52 134 PRO B O 1
ATOM 4435 N N . PHE B 1 135 ? 126.641 -25.046 243.872 1.00 60.19 135 PHE B N 1
ATOM 4436 C CA . PHE B 1 135 ? 125.805 -25.783 242.944 1.00 58.15 135 PHE B CA 1
ATOM 4437 C C . PHE B 1 135 ? 126.284 -25.523 241.527 1.00 58.07 135 PHE B C 1
ATOM 4438 O O . PHE B 1 135 ? 126.334 -26.432 240.706 1.00 50.18 135 PHE B O 1
ATOM 4446 N N . ALA B 1 136 ? 126.643 -24.279 241.241 1.00 61.50 136 ALA B N 1
ATOM 4447 C CA . ALA B 1 136 ? 127.126 -23.931 239.917 1.00 63.05 136 ALA B CA 1
ATOM 4448 C C . ALA B 1 136 ? 128.410 -24.695 239.633 1.00 65.36 136 ALA B C 1
ATOM 4449 O O . ALA B 1 136 ? 128.612 -25.208 238.537 1.00 74.91 136 ALA B O 1
ATOM 4451 N N . ARG B 1 137 ? 129.277 -24.7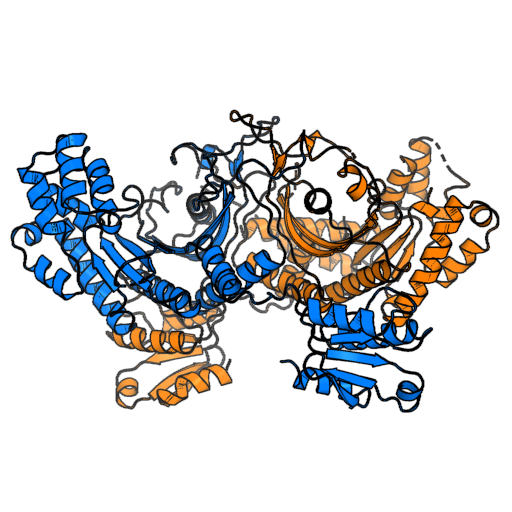71 240.634 1.00 58.08 137 ARG B N 1
ATOM 4452 C CA . ARG B 1 137 ? 130.533 -25.487 240.499 1.00 61.57 137 ARG B CA 1
ATOM 4453 C C . ARG B 1 137 ? 130.268 -26.963 240.267 1.00 67.41 137 ARG B C 1
ATOM 4454 O O . ARG B 1 137 ? 130.941 -27.608 239.471 1.00 71.27 137 ARG B O 1
ATOM 4462 N N . TYR B 1 138 ? 129.281 -27.494 240.976 1.00 68.95 138 TYR B N 1
ATOM 4463 C CA . TYR B 1 138 ? 128.931 -28.899 240.855 1.00 67.45 138 TYR B CA 1
ATOM 4464 C C . TYR B 1 138 ? 128.463 -29.220 239.447 1.00 66.75 138 TYR B C 1
ATOM 4465 O O . TYR B 1 138 ? 128.817 -30.255 238.894 1.00 71.38 138 TYR B O 1
ATOM 4474 N N . LEU B 1 139 ? 127.670 -28.330 238.865 1.00 65.91 139 LEU B N 1
ATOM 4475 C CA . LEU B 1 139 ? 127.186 -28.549 237.513 1.00 63.01 139 LEU B CA 1
ATOM 4476 C C . LEU B 1 139 ? 128.310 -28.519 236.486 1.00 65.82 139 LEU B C 1
ATOM 4477 O O . LEU B 1 139 ? 128.378 -29.362 235.601 1.00 70.06 139 LEU B O 1
ATOM 4482 N N . ALA B 1 140 ? 129.194 -27.540 236.609 1.00 66.72 140 ALA B N 1
ATOM 4483 C CA . ALA B 1 140 ? 130.308 -27.412 235.682 1.00 74.94 140 ALA B CA 1
ATOM 4484 C C . ALA B 1 140 ? 131.286 -28.571 235.785 1.00 82.59 140 ALA B C 1
ATOM 4485 O O . ALA B 1 140 ? 131.771 -29.087 234.783 1.00 88.59 140 ALA B O 1
ATOM 4487 N N . MET B 1 141 ? 131.573 -28.974 237.012 1.00 80.70 141 MET B N 1
ATOM 4488 C CA . MET B 1 141 ? 132.504 -30.056 237.256 1.00 73.83 141 MET B CA 1
ATOM 4489 C C . MET B 1 141 ? 131.995 -31.367 236.674 1.00 72.07 141 MET B C 1
ATOM 4490 O O . MET B 1 141 ? 132.754 -32.123 236.085 1.00 75.69 141 MET B O 1
ATOM 4495 N N . ASN B 1 142 ? 130.707 -31.634 236.837 1.00 68.30 142 ASN B N 1
ATOM 4496 C CA . ASN B 1 142 ? 130.115 -32.857 236.310 1.00 74.56 142 ASN B CA 1
ATOM 4497 C C . ASN B 1 142 ? 129.512 -32.666 234.925 1.00 82.63 142 ASN B C 1
ATOM 4498 O O . ASN B 1 142 ? 129.023 -33.612 234.314 1.00 74.01 142 ASN B O 1
ATOM 4503 N N . LYS B 1 143 ? 129.559 -31.438 234.429 1.00 97.28 143 LYS B N 1
ATOM 4504 C CA . LYS B 1 143 ? 129.020 -31.127 233.111 1.00 103.57 143 LYS B CA 1
ATOM 4505 C C . LYS B 1 143 ? 127.551 -31.504 232.916 1.00 101.29 143 LYS B C 1
ATOM 4506 O O . LYS B 1 143 ? 127.196 -32.120 231.918 1.00 102.73 143 LYS B O 1
ATOM 4512 N N . LEU B 1 144 ? 126.703 -31.141 233.871 1.00 94.69 144 LEU B N 1
ATOM 4513 C CA . LEU B 1 144 ? 125.280 -31.443 233.769 1.00 95.26 144 LEU B CA 1
ATOM 4514 C C . LEU B 1 144 ? 124.491 -30.253 233.246 1.00 99.44 144 LEU B C 1
ATOM 4515 O O . LEU B 1 144 ? 124.668 -29.132 233.707 1.00 97.78 144 LEU B O 1
ATOM 4520 N N . THR B 1 145 ? 123.629 -30.504 232.270 1.00 104.74 145 THR B N 1
ATOM 4521 C CA . THR B 1 145 ? 122.796 -29.461 231.687 1.00 106.36 145 THR B CA 1
ATOM 4522 C C . THR B 1 145 ? 121.343 -29.514 232.161 1.00 104.17 145 THR B C 1
ATOM 4523 O O . THR B 1 145 ? 120.505 -28.763 231.674 1.00 110.25 145 THR B O 1
ATOM 4527 N N . ASN B 1 146 ? 121.045 -30.403 233.099 1.00 92.08 146 ASN B N 1
ATOM 4528 C CA . ASN B 1 146 ? 119.689 -30.574 233.604 1.00 87.30 146 ASN B CA 1
ATOM 4529 C C . ASN B 1 146 ? 119.700 -31.281 234.957 1.00 79.69 146 ASN B C 1
ATOM 4530 O O . ASN B 1 146 ? 120.220 -32.397 235.066 1.00 79.51 146 ASN B O 1
ATOM 4535 N N . ILE B 1 147 ? 119.121 -30.658 235.983 1.00 72.95 147 ILE B N 1
ATOM 4536 C CA . ILE B 1 147 ? 118.988 -31.300 237.290 1.00 64.67 147 ILE B CA 1
ATOM 4537 C C . ILE B 1 147 ? 117.964 -30.529 238.114 1.00 58.18 147 ILE B C 1
ATOM 4538 O O . ILE B 1 147 ? 117.878 -29.302 238.036 1.00 58.46 147 ILE B O 1
ATOM 4543 N N . LYS B 1 148 ? 117.191 -31.266 238.911 1.00 54.83 148 LYS B N 1
ATOM 4544 C CA . LYS B 1 148 ? 116.232 -30.723 239.870 1.00 52.24 148 LYS B CA 1
ATOM 4545 C C . LYS B 1 148 ? 116.632 -31.218 241.253 1.00 48.10 148 LYS B C 1
ATOM 4546 O O . LYS B 1 148 ? 116.526 -32.416 241.532 1.00 53.62 148 LYS B O 1
ATOM 4552 N N . ARG B 1 149 ? 117.105 -30.325 242.121 1.00 41.87 149 ARG B N 1
ATOM 4553 C CA . ARG B 1 149 ? 117.554 -30.804 243.424 1.00 45.50 149 ARG B CA 1
ATOM 4554 C C . ARG B 1 149 ? 117.237 -29.771 244.497 1.00 50.49 149 ARG B C 1
ATOM 4555 O O . ARG B 1 149 ? 117.010 -28.593 244.209 1.00 56.40 149 ARG B O 1
ATOM 4563 N N . TYR B 1 150 ? 117.217 -30.235 245.746 1.00 47.75 150 TYR B N 1
ATOM 4564 C CA . TYR B 1 150 ? 117.187 -29.360 246.908 1.00 47.81 150 TYR B CA 1
ATOM 4565 C C . TYR B 1 150 ? 118.423 -29.604 247.765 1.00 49.64 150 TYR B C 1
ATOM 4566 O O . TYR B 1 150 ? 118.995 -30.698 247.763 1.00 50.71 150 TYR B O 1
ATOM 4575 N N . HIS B 1 151 ? 118.827 -28.568 248.495 1.00 53.77 151 HIS B N 1
ATOM 4576 C CA . HIS B 1 151 ? 120.000 -28.607 249.355 1.00 54.54 151 HIS B CA 1
ATOM 4577 C C . HIS B 1 151 ? 119.701 -27.821 250.622 1.00 58.15 151 HIS B C 1
ATOM 4578 O O . HIS B 1 151 ? 119.281 -26.662 250.550 1.00 59.28 151 HIS B O 1
ATOM 4585 N N . ILE B 1 152 ? 119.905 -28.454 251.774 1.00 58.27 152 ILE B N 1
ATOM 4586 C CA . ILE B 1 152 ? 119.704 -27.828 253.076 1.00 53.07 152 ILE B CA 1
ATOM 4587 C C . ILE B 1 152 ? 121.004 -27.933 253.848 1.00 49.82 152 ILE B C 1
ATOM 4588 O O . ILE B 1 152 ? 121.447 -29.041 254.178 1.00 59.66 152 ILE B O 1
ATOM 4593 N N . ALA B 1 153 ? 121.606 -26.788 254.150 1.00 40.99 153 ALA B N 1
ATOM 4594 C CA . ALA B 1 153 ? 122.912 -26.809 254.791 1.00 47.33 153 ALA B CA 1
ATOM 4595 C C . ALA B 1 153 ? 123.208 -25.424 255.330 1.00 46.58 153 ALA B C 1
ATOM 4596 O O . ALA B 1 153 ? 122.582 -24.440 254.930 1.00 38.89 153 ALA B O 1
ATOM 4598 N N . LYS B 1 154 ? 124.167 -25.350 256.244 1.00 44.34 154 LYS B N 1
ATOM 4599 C CA . LYS B 1 154 ? 124.543 -24.084 256.852 1.00 44.97 154 LYS B CA 1
ATOM 4600 C C . LYS B 1 154 ? 125.445 -23.249 255.954 1.00 42.11 154 LYS B C 1
ATOM 4601 O O . LYS B 1 154 ? 126.319 -23.772 255.268 1.00 42.36 154 LYS B O 1
ATOM 4607 N N . VAL B 1 155 ? 125.228 -21.940 255.977 1.00 47.74 155 VAL B N 1
ATOM 4608 C CA . VAL B 1 155 ? 126.025 -21.005 255.199 1.00 52.68 155 VAL B CA 1
ATOM 4609 C C . VAL B 1 155 ? 126.731 -20.097 256.192 1.00 59.38 155 VAL B C 1
ATOM 4610 O O . VAL B 1 155 ? 126.203 -19.829 257.267 1.00 68.13 155 VAL B O 1
ATOM 4614 N N . TYR B 1 156 ? 127.924 -19.629 255.850 1.00 62.70 156 TYR B N 1
ATOM 4615 C CA . TYR B 1 156 ? 128.657 -18.769 256.769 1.00 68.58 156 TYR B CA 1
ATOM 4616 C C . TYR B 1 156 ? 128.957 -17.377 256.225 1.00 77.00 156 TYR B C 1
ATOM 4617 O O . TYR B 1 156 ? 129.522 -17.223 255.145 1.00 83.87 156 TYR B O 1
ATOM 4626 N N . ARG B 1 157 ? 128.572 -16.367 256.998 1.00 81.88 157 ARG B N 1
ATOM 4627 C CA . ARG B 1 157 ? 128.791 -14.974 256.639 1.00 92.03 157 ARG B CA 1
ATOM 4628 C C . ARG B 1 157 ? 129.250 -14.209 257.873 1.00 106.38 157 ARG B C 1
ATOM 4629 O O . ARG B 1 157 ? 128.909 -14.577 258.996 1.00 105.69 157 ARG B O 1
ATOM 4637 N N . ARG B 1 158 ? 130.018 -13.145 257.670 1.00 120.26 158 ARG B N 1
ATOM 4638 C CA . ARG B 1 158 ? 130.499 -12.347 258.792 1.00 128.61 158 ARG B CA 1
ATOM 4639 C C . ARG B 1 158 ? 130.342 -10.855 258.524 1.00 135.74 158 ARG B C 1
ATOM 4640 O O . ARG B 1 158 ? 129.308 -10.265 258.838 1.00 139.64 158 ARG B O 1
ATOM 4648 N N . TYR B 1 168 ? 122.475 -14.236 262.656 1.00 124.79 168 TYR B N 1
ATOM 4649 C CA . TYR B 1 168 ? 123.693 -14.899 263.099 1.00 120.16 168 TYR B CA 1
ATOM 4650 C C . TYR B 1 168 ? 124.598 -15.163 261.912 1.00 114.28 168 TYR B C 1
ATOM 4651 O O . TYR B 1 168 ? 124.133 -15.326 260.791 1.00 116.59 168 TYR B O 1
ATOM 4660 N N . ARG B 1 169 ? 125.898 -15.191 262.160 1.00 101.90 169 ARG B N 1
ATOM 4661 C CA . ARG B 1 169 ? 126.861 -15.441 261.101 1.00 88.12 169 ARG B CA 1
ATOM 4662 C C . ARG B 1 169 ? 126.732 -16.837 260.499 1.00 84.31 169 ARG B C 1
ATOM 4663 O O . ARG B 1 169 ? 126.862 -17.003 259.294 1.00 93.48 169 ARG B O 1
ATOM 4671 N N . GLU B 1 170 ? 126.475 -17.839 261.332 1.00 70.63 170 GLU B N 1
ATOM 4672 C CA . GLU B 1 170 ? 126.307 -19.193 260.829 1.00 58.03 170 GLU B CA 1
ATOM 4673 C C . GLU B 1 170 ? 124.828 -19.517 260.875 1.00 51.50 170 GLU B C 1
ATOM 4674 O O . GLU B 1 170 ? 124.232 -19.557 261.941 1.00 56.63 170 GLU B O 1
ATOM 4680 N N . PHE B 1 171 ? 124.231 -19.757 259.718 1.00 46.40 171 PHE B N 1
ATOM 4681 C CA . PHE B 1 171 ? 122.814 -20.063 259.672 1.00 53.04 171 PHE B CA 1
ATOM 4682 C C . PHE B 1 171 ? 122.447 -21.026 258.558 1.00 54.48 171 PHE B C 1
ATOM 4683 O O . PHE B 1 171 ? 123.174 -21.180 257.588 1.00 57.58 171 PHE B O 1
ATOM 4691 N N . TYR B 1 172 ? 121.320 -21.702 258.738 1.00 54.35 172 TYR B N 1
ATOM 4692 C CA . TYR B 1 172 ? 120.812 -22.662 257.769 1.00 53.10 172 TYR B CA 1
ATOM 4693 C C . TYR B 1 172 ? 120.213 -22.017 256.535 1.00 55.21 172 TYR B C 1
ATOM 4694 O O . TYR B 1 172 ? 119.571 -20.977 256.614 1.00 54.39 172 TYR B O 1
ATOM 4703 N N . GLN B 1 173 ? 120.417 -22.652 255.391 1.00 58.99 173 GLN B N 1
ATOM 4704 C CA . GLN B 1 173 ? 119.847 -22.169 254.148 1.00 63.08 173 GLN B CA 1
ATOM 4705 C C . GLN B 1 173 ? 119.122 -23.323 253.472 1.00 56.63 173 GLN B C 1
ATOM 4706 O O . GLN B 1 173 ? 119.639 -24.428 253.404 1.00 55.76 173 GLN B O 1
ATOM 4712 N N . CYS B 1 174 ? 117.917 -23.066 252.991 1.00 56.05 174 CYS B N 1
ATOM 4713 C CA . CYS B 1 174 ? 117.131 -24.093 252.337 1.00 57.11 174 CYS B CA 1
ATOM 4714 C C . CYS B 1 174 ? 116.937 -23.690 250.885 1.00 57.31 174 CYS B C 1
ATOM 4715 O O . CYS B 1 174 ? 116.326 -22.667 250.608 1.00 58.87 174 CYS B O 1
ATOM 4718 N N . ASP B 1 175 ? 117.445 -24.496 249.959 1.00 49.70 175 ASP B N 1
ATOM 4719 C CA . ASP B 1 175 ? 117.342 -24.173 248.540 1.00 54.56 175 ASP B CA 1
ATOM 4720 C C . ASP B 1 175 ? 116.812 -25.273 247.628 1.00 62.69 175 ASP B C 1
ATOM 4721 O O . ASP B 1 175 ? 117.204 -26.426 247.745 1.00 68.19 175 ASP B O 1
ATOM 4726 N N . PHE B 1 176 ? 115.923 -24.898 246.715 1.00 63.38 176 PHE B N 1
ATOM 4727 C CA . PHE B 1 176 ? 115.377 -25.824 245.735 1.00 58.23 176 PHE B CA 1
ATOM 4728 C C . PHE B 1 176 ? 115.621 -25.203 244.369 1.00 63.79 176 PHE B C 1
ATOM 4729 O O . PHE B 1 176 ? 115.184 -24.090 244.114 1.00 64.40 176 PHE B O 1
ATOM 4737 N N . ASP B 1 177 ? 116.311 -25.914 243.486 1.00 67.71 177 ASP B N 1
ATOM 4738 C CA . ASP B 1 177 ? 116.601 -25.369 242.165 1.00 70.89 177 ASP B CA 1
ATOM 4739 C C . ASP B 1 177 ? 116.375 -26.331 241.016 1.00 67.12 177 ASP B C 1
ATOM 4740 O O . ASP B 1 177 ? 116.593 -27.527 241.141 1.00 67.62 177 ASP B O 1
ATOM 4745 N N . ILE B 1 178 ? 115.949 -25.783 239.886 1.00 69.23 178 ILE B N 1
ATOM 4746 C CA . ILE B 1 178 ? 115.735 -26.557 238.678 1.00 61.59 178 ILE B CA 1
ATOM 4747 C C . ILE B 1 178 ? 116.647 -25.952 237.626 1.00 65.40 178 ILE B C 1
ATOM 4748 O O . ILE B 1 178 ? 116.595 -24.757 237.381 1.00 75.32 178 ILE B O 1
ATOM 4753 N N . ALA B 1 179 ? 117.482 -26.766 236.998 1.00 64.65 179 ALA B N 1
ATOM 4754 C CA . ALA B 1 179 ? 118.393 -26.250 235.984 1.00 67.76 179 ALA B CA 1
ATOM 4755 C C . ALA B 1 179 ? 118.300 -26.995 234.663 1.00 64.24 179 ALA B C 1
ATOM 4756 O O . ALA B 1 179 ? 118.333 -28.221 234.635 1.00 56.20 179 ALA B O 1
ATOM 4758 N N . GLY B 1 180 ? 118.202 -26.241 233.574 1.00 66.87 180 GLY B N 1
ATOM 4759 C CA . GLY B 1 180 ? 118.137 -26.813 232.243 1.00 68.66 180 GLY B CA 1
ATOM 4760 C C . GLY B 1 180 ? 117.336 -25.985 231.261 1.00 66.47 180 GLY B C 1
ATOM 4761 O O . GLY B 1 180 ? 116.799 -24.941 231.609 1.00 63.96 180 GLY B O 1
ATOM 4762 N N . ASN B 1 181 ? 117.243 -26.466 230.026 1.00 73.43 181 ASN B N 1
ATOM 4763 C CA . ASN B 1 181 ? 116.481 -25.778 228.994 1.00 79.50 181 ASN B CA 1
ATOM 4764 C C . ASN B 1 181 ? 115.144 -26.472 228.830 1.00 75.09 181 ASN B C 1
ATOM 4765 O O . ASN B 1 181 ? 115.084 -27.652 228.516 1.00 67.58 181 ASN B O 1
ATOM 4770 N N . PHE B 1 182 ? 114.073 -25.724 229.046 1.00 75.01 182 PHE B N 1
ATOM 4771 C CA . PHE B 1 182 ? 112.724 -26.253 228.968 1.00 73.76 182 PHE B CA 1
ATOM 4772 C C . PHE B 1 182 ? 111.807 -25.204 228.386 1.00 80.34 182 PHE B C 1
ATOM 4773 O O . PHE B 1 182 ? 112.188 -24.049 228.264 1.00 88.23 182 PHE B O 1
ATOM 4781 N N . ASP B 1 183 ? 110.592 -25.598 228.025 1.00 86.70 183 ASP B N 1
ATOM 4782 C CA . ASP B 1 183 ? 109.655 -24.639 227.470 1.00 93.38 183 ASP B CA 1
ATOM 4783 C C . ASP B 1 183 ? 109.472 -23.571 228.533 1.00 91.97 183 ASP B C 1
ATOM 4784 O O . ASP B 1 183 ? 109.440 -23.864 229.724 1.00 83.88 183 ASP B O 1
ATOM 4789 N N . PRO B 1 184 ? 109.385 -22.274 228.055 1.00 97.63 184 PRO B N 1
ATOM 4790 C CA . PRO B 1 184 ? 109.306 -21.242 229.102 1.00 102.30 184 PRO B CA 1
ATOM 4791 C C . PRO B 1 184 ? 108.110 -21.180 230.047 1.00 108.44 184 PRO B C 1
ATOM 4792 O O . PRO B 1 184 ? 106.959 -21.374 229.666 1.00 114.03 184 PRO B O 1
ATOM 4796 N N . MET B 1 185 ? 108.449 -20.895 231.302 1.00 104.58 185 MET B N 1
ATOM 4797 C CA . MET B 1 185 ? 107.529 -20.661 232.419 1.00 94.62 185 MET B CA 1
ATOM 4798 C C . MET B 1 185 ? 106.944 -21.816 233.235 1.00 84.92 185 MET B C 1
ATOM 4799 O O . MET B 1 185 ? 106.310 -21.573 234.256 1.00 82.90 185 MET B O 1
ATOM 4804 N N . ILE B 1 186 ? 107.171 -23.057 232.834 1.00 83.25 186 ILE B N 1
ATOM 4805 C CA . ILE B 1 186 ? 106.693 -24.161 233.649 1.00 80.18 186 ILE B CA 1
ATOM 4806 C C . ILE B 1 186 ? 107.596 -24.375 234.857 1.00 76.75 186 ILE B C 1
ATOM 4807 O O . ILE B 1 186 ? 107.105 -24.560 235.970 1.00 81.95 186 ILE B O 1
ATOM 4812 N N . PRO B 1 187 ? 108.963 -24.331 234.615 1.00 69.61 187 PRO B N 1
ATOM 4813 C CA . PRO B 1 187 ? 109.791 -24.521 235.815 1.00 65.20 187 PRO B CA 1
ATOM 4814 C C . PRO B 1 187 ? 109.584 -23.386 236.802 1.00 73.94 187 PRO B C 1
ATOM 4815 O O . PRO B 1 187 ? 109.485 -23.609 238.001 1.00 75.50 187 PRO B O 1
ATOM 4819 N N . ASP B 1 188 ? 109.512 -22.168 236.283 1.00 79.83 188 ASP B N 1
ATOM 4820 C CA . ASP B 1 188 ? 109.337 -20.990 237.113 1.00 77.46 188 ASP B CA 1
ATOM 4821 C C . ASP B 1 188 ? 108.019 -21.046 237.867 1.00 75.77 188 ASP B C 1
ATOM 4822 O O . ASP B 1 188 ? 107.950 -20.697 239.036 1.00 76.54 188 ASP B O 1
ATOM 4827 N N . ALA B 1 189 ? 106.973 -21.491 237.192 1.00 76.33 189 ALA B N 1
ATOM 4828 C CA . ALA B 1 189 ? 105.663 -21.604 237.807 1.00 73.62 189 ALA B CA 1
ATOM 4829 C C . ALA B 1 189 ? 105.676 -22.620 238.936 1.00 67.30 189 ALA B C 1
ATOM 4830 O O . ALA B 1 189 ? 105.040 -22.426 239.965 1.00 66.93 189 ALA B O 1
ATOM 4832 N N . GLU B 1 190 ? 106.394 -23.716 238.730 1.00 65.11 190 GLU B N 1
ATOM 4833 C CA . GLU B 1 190 ? 106.465 -24.772 239.730 1.00 63.21 190 GLU B CA 1
ATOM 4834 C C . GLU B 1 190 ? 107.101 -24.315 241.033 1.00 62.90 190 GLU B C 1
ATOM 4835 O O . GLU B 1 190 ? 106.661 -24.704 242.107 1.00 64.91 190 GLU B O 1
ATOM 4841 N N . CYS B 1 191 ? 108.134 -23.488 240.943 1.00 61.82 191 CYS B N 1
ATOM 4842 C CA . CYS B 1 191 ? 108.799 -23.016 242.144 1.00 55.60 191 CYS B CA 1
ATOM 4843 C C . CYS B 1 191 ? 107.840 -22.234 243.018 1.00 56.38 191 CYS B C 1
ATOM 4844 O O . CYS B 1 191 ? 107.820 -22.405 244.228 1.00 54.81 191 CYS B O 1
ATOM 4847 N N . LEU B 1 192 ? 107.036 -21.380 242.406 1.00 55.68 192 LEU B N 1
ATOM 4848 C CA . LEU B 1 192 ? 106.088 -20.594 243.169 1.00 55.70 192 LEU B CA 1
ATOM 4849 C C . LEU B 1 192 ? 105.090 -21.506 243.846 1.00 64.21 192 LEU B C 1
ATOM 4850 O O . LEU B 1 192 ? 104.735 -21.303 244.995 1.00 54.86 192 LEU B O 1
ATOM 4855 N N . LYS B 1 193 ? 104.643 -22.523 243.127 1.00 67.37 193 LYS B N 1
ATOM 4856 C CA . LYS B 1 193 ? 103.685 -23.460 243.681 1.00 67.35 193 LYS B CA 1
ATOM 4857 C C . LYS B 1 193 ? 104.295 -24.190 244.867 1.00 64.98 193 LYS B C 1
ATOM 4858 O O . LYS B 1 193 ? 103.640 -24.401 245.878 1.00 62.39 193 LYS B O 1
ATOM 4864 N N . ILE B 1 194 ? 105.557 -24.575 244.739 1.00 57.89 194 ILE B N 1
ATOM 4865 C CA . ILE B 1 194 ? 106.246 -25.264 245.818 1.00 57.48 194 ILE B CA 1
ATOM 4866 C C . ILE B 1 194 ? 106.378 -24.359 247.032 1.00 66.39 194 ILE B C 1
ATOM 4867 O O . ILE B 1 194 ? 106.192 -24.788 248.164 1.00 69.93 194 ILE B O 1
ATOM 4872 N N . MET B 1 195 ? 106.701 -23.097 246.785 1.00 66.57 195 MET B N 1
ATOM 4873 C CA . MET B 1 195 ? 106.865 -22.131 247.857 1.00 64.66 195 MET B CA 1
ATOM 4874 C C . MET B 1 195 ? 105.561 -21.934 248.611 1.00 63.40 195 MET B C 1
ATOM 4875 O O . MET B 1 195 ? 105.541 -21.902 249.834 1.00 67.10 195 MET B O 1
ATOM 4880 N N . CYS B 1 196 ? 104.469 -21.812 247.874 1.00 57.54 196 CYS B N 1
ATOM 4881 C CA . CYS B 1 196 ? 103.162 -21.644 248.478 1.00 61.31 196 CYS B CA 1
ATOM 4882 C C . CYS B 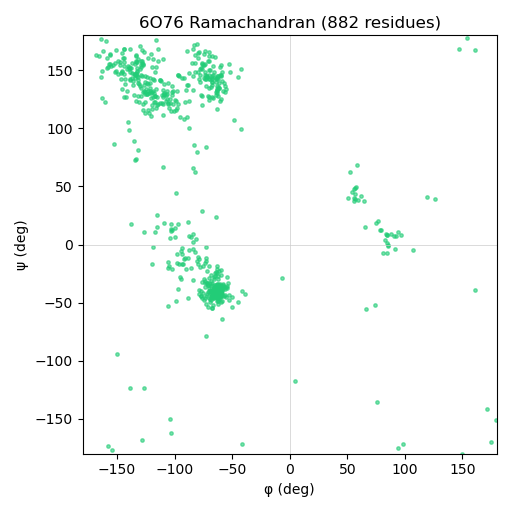1 196 ? 102.768 -22.882 249.254 1.00 66.80 196 CYS B C 1
ATOM 4883 O O . CYS B 1 196 ? 102.174 -22.801 250.318 1.00 70.48 196 CYS B O 1
ATOM 4886 N N . GLU B 1 197 ? 103.081 -24.039 248.694 1.00 68.15 197 GLU B N 1
ATOM 4887 C CA . GLU B 1 197 ? 102.716 -25.293 249.321 1.00 68.02 197 GLU B CA 1
ATOM 4888 C C . GLU B 1 197 ? 103.384 -25.446 250.672 1.00 69.41 197 GLU B C 1
ATOM 4889 O O . GLU B 1 197 ? 102.751 -25.851 251.640 1.00 75.22 197 GLU B O 1
ATOM 4895 N N . ILE B 1 198 ? 104.665 -25.118 250.740 1.00 68.96 198 ILE B N 1
ATOM 4896 C CA . ILE B 1 198 ? 105.392 -25.215 251.997 1.00 68.92 198 ILE B CA 1
ATOM 4897 C C . ILE B 1 198 ? 104.905 -24.235 253.062 1.00 69.68 198 ILE B C 1
ATOM 4898 O O . ILE B 1 198 ? 104.776 -24.594 254.225 1.00 76.92 198 ILE B O 1
ATOM 4903 N N . LEU B 1 199 ? 104.638 -22.998 252.664 1.00 62.32 199 LEU B N 1
ATOM 4904 C CA . LEU B 1 199 ? 104.183 -21.991 253.615 1.00 60.96 199 LEU B CA 1
ATOM 4905 C C . LEU B 1 199 ? 102.837 -22.326 254.246 1.00 66.61 199 LEU B C 1
ATOM 4906 O O . LEU B 1 199 ? 102.649 -22.158 255.444 1.00 76.56 199 LEU B O 1
ATOM 4911 N N . SER B 1 200 ? 101.900 -22.804 253.443 1.00 68.18 200 SER B N 1
ATOM 4912 C CA . SER B 1 200 ? 100.594 -23.170 253.962 1.00 76.70 200 SER B CA 1
ATOM 4913 C C . SER B 1 200 ? 100.719 -24.330 254.933 1.00 75.62 200 SER B C 1
ATOM 4914 O O . SER B 1 200 ? 100.067 -24.370 255.967 1.00 68.95 200 SER B O 1
ATOM 4917 N N . SER B 1 201 ? 101.569 -25.280 254.575 1.00 85.24 201 SER B N 1
ATOM 4918 C CA . SER B 1 201 ? 101.811 -26.468 255.382 1.00 88.39 201 SER B CA 1
ATOM 4919 C C . SER B 1 201 ? 102.426 -26.128 256.730 1.00 88.24 201 SER B C 1
ATOM 4920 O O . SER B 1 201 ? 102.127 -26.760 257.738 1.00 96.79 201 SER B O 1
ATOM 4923 N N . LEU B 1 202 ? 103.295 -25.127 256.734 1.00 82.51 202 LEU B N 1
ATOM 4924 C CA . LEU B 1 202 ? 103.971 -24.688 257.946 1.00 73.64 202 LEU B CA 1
ATOM 4925 C C . LEU B 1 202 ? 102.974 -24.184 258.978 1.00 80.24 202 LEU B C 1
ATOM 4926 O O . LEU B 1 202 ? 103.231 -24.243 260.176 1.00 80.44 202 LEU B O 1
ATOM 4931 N N . GLN B 1 203 ? 101.832 -23.694 258.512 1.00 80.85 203 GLN B N 1
ATOM 4932 C CA . GLN B 1 203 ? 100.808 -23.183 259.413 1.00 86.68 203 GLN B CA 1
ATOM 4933 C C . GLN B 1 203 ? 101.286 -21.998 260.235 1.00 90.73 203 GLN B C 1
ATOM 4934 O O . GLN B 1 203 ? 101.023 -21.899 261.427 1.00 91.01 203 GLN B O 1
ATOM 4940 N N . ILE B 1 204 ? 102.003 -21.103 259.573 1.00 90.22 204 ILE B N 1
ATOM 4941 C CA . ILE B 1 204 ? 102.522 -19.904 260.201 1.00 83.90 204 ILE B CA 1
ATOM 4942 C C . ILE B 1 204 ? 101.623 -18.716 259.883 1.00 92.47 204 ILE B C 1
ATOM 4943 O O . ILE B 1 204 ? 102.010 -17.567 260.071 1.00 97.74 204 ILE B O 1
ATOM 4948 N N . GLY B 1 205 ? 100.425 -19.006 259.387 1.00 96.84 205 GLY B N 1
ATOM 4949 C CA . GLY B 1 205 ? 99.462 -17.973 259.047 1.00 100.37 205 GLY B CA 1
ATOM 4950 C C . GLY B 1 205 ? 99.458 -17.513 257.604 1.00 98.47 205 GLY B C 1
ATOM 4951 O O . GLY B 1 205 ? 100.173 -18.056 256.770 1.00 97.35 205 GLY B O 1
ATOM 4952 N N . ASP B 1 206 ? 98.653 -16.499 257.304 1.00 106.89 206 ASP B N 1
ATOM 4953 C CA . ASP B 1 206 ? 98.551 -15.976 255.943 1.00 111.61 206 ASP B CA 1
ATOM 4954 C C . ASP B 1 206 ? 99.840 -15.351 255.423 1.00 105.20 206 ASP B C 1
ATOM 4955 O O . ASP B 1 206 ? 100.566 -14.698 256.161 1.00 104.23 206 ASP B O 1
ATOM 4960 N N . PHE B 1 207 ? 100.106 -15.568 254.139 1.00 101.73 207 PHE B N 1
ATOM 4961 C CA . PHE B 1 207 ? 101.302 -15.067 253.479 1.00 95.25 207 PHE B CA 1
ATOM 4962 C C . PHE B 1 207 ? 101.007 -14.653 252.043 1.00 94.54 207 PHE B C 1
ATOM 4963 O O . PHE B 1 207 ? 100.017 -15.076 251.462 1.00 96.09 207 PHE B O 1
ATOM 4971 N N . LEU B 1 208 ? 101.874 -13.828 251.473 1.00 93.61 208 LEU B N 1
ATOM 4972 C CA . LEU B 1 208 ? 101.715 -13.398 250.094 1.00 99.93 208 LEU B CA 1
ATOM 4973 C C . LEU B 1 208 ? 103.061 -13.397 249.390 1.00 105.21 208 LEU B C 1
ATOM 4974 O O . LEU B 1 208 ? 104.094 -13.210 250.022 1.00 106.59 208 LEU B O 1
ATOM 4979 N N . VAL B 1 209 ? 103.050 -13.606 248.080 1.00 105.61 209 VAL B N 1
ATOM 4980 C CA . VAL B 1 209 ? 104.286 -13.625 247.311 1.00 101.99 209 VAL B CA 1
ATOM 4981 C C . VAL B 1 209 ? 104.281 -12.532 246.251 1.00 97.28 209 VAL B C 1
ATOM 4982 O O . VAL B 1 209 ? 103.311 -12.374 245.521 1.00 88.15 209 VAL B O 1
ATOM 4986 N N . LYS B 1 210 ? 105.370 -11.780 246.172 1.00 98.10 210 LYS B N 1
ATOM 4987 C CA . LYS B 1 210 ? 105.481 -10.701 245.205 1.00 101.93 210 LYS B CA 1
ATOM 4988 C C . LYS B 1 210 ? 106.484 -11.079 244.127 1.00 106.07 210 LYS B C 1
ATOM 4989 O O . LYS B 1 210 ? 107.598 -11.498 244.424 1.00 106.01 210 LYS B O 1
ATOM 4995 N N . VAL B 1 211 ? 106.076 -10.940 242.871 1.00 111.37 211 VAL B N 1
ATOM 4996 C CA . VAL B 1 211 ? 106.925 -11.312 241.749 1.00 113.32 211 VAL B CA 1
ATOM 4997 C C . VAL B 1 211 ? 107.206 -10.220 240.722 1.00 117.83 211 VAL B C 1
ATOM 4998 O O . VAL B 1 211 ? 106.330 -9.449 240.353 1.00 105.24 211 VAL B O 1
ATOM 5002 N N . ASN B 1 212 ? 108.454 -10.177 240.274 1.00 118.90 212 ASN B N 1
ATOM 5003 C CA . ASN B 1 212 ? 108.914 -9.230 239.271 1.00 126.47 212 ASN B CA 1
ATOM 5004 C C . ASN B 1 212 ? 109.965 -9.888 238.392 1.00 128.47 212 ASN B C 1
ATOM 5005 O O . ASN B 1 212 ? 110.539 -10.912 238.752 1.00 126.57 212 ASN B O 1
ATOM 5010 N N . ASP B 1 213 ? 110.236 -9.247 237.260 1.00 134.63 213 ASP B N 1
ATOM 5011 C CA . ASP B 1 213 ? 111.235 -9.713 236.312 1.00 139.01 213 ASP B CA 1
ATOM 5012 C C . ASP B 1 213 ? 112.322 -8.655 236.145 1.00 138.15 213 ASP B C 1
ATOM 5013 O O . ASP B 1 213 ? 112.030 -7.483 235.944 1.00 141.94 213 ASP B O 1
ATOM 5018 N N . ARG B 1 214 ? 113.577 -9.075 236.235 1.00 133.80 214 ARG B N 1
ATOM 5019 C CA . ARG B 1 214 ? 114.704 -8.157 236.101 1.00 146.73 214 ARG B CA 1
ATOM 5020 C C . ARG B 1 214 ? 114.794 -7.512 234.725 1.00 162.30 214 ARG B C 1
ATOM 5021 O O . ARG B 1 214 ? 115.154 -6.343 234.607 1.00 174.89 214 ARG B O 1
ATOM 5029 N N . ARG B 1 215 ? 114.471 -8.275 233.686 1.00 161.00 215 ARG B N 1
ATOM 5030 C CA . ARG B 1 215 ? 114.559 -7.757 232.329 1.00 164.67 215 ARG B CA 1
ATOM 5031 C C . ARG B 1 215 ? 113.661 -6.548 232.134 1.00 170.59 215 ARG B C 1
ATOM 5032 O O . ARG B 1 215 ? 114.066 -5.569 231.512 1.00 181.34 215 ARG B O 1
ATOM 5040 N N . ILE B 1 216 ? 112.446 -6.603 232.663 1.00 163.19 216 ILE B N 1
ATOM 5041 C CA . ILE B 1 216 ? 111.544 -5.472 232.523 1.00 163.76 216 ILE B CA 1
ATOM 5042 C C . ILE B 1 216 ? 112.105 -4.253 233.249 1.00 168.17 216 ILE B C 1
ATOM 5043 O O . ILE B 1 216 ? 112.018 -3.131 232.760 1.00 174.64 216 ILE B O 1
ATOM 5048 N N . LEU B 1 217 ? 112.683 -4.481 234.422 1.00 141.30 217 LEU B N 1
ATOM 5049 C CA . LEU B 1 217 ? 113.223 -3.378 235.201 1.00 281.82 217 LEU B CA 1
ATOM 5050 C C . LEU B 1 217 ? 114.338 -2.642 234.482 1.00 258.10 217 LEU B C 1
ATOM 5051 O O . LEU B 1 217 ? 114.358 -1.414 234.489 1.00 253.29 217 LEU B O 1
ATOM 5056 N N . ASP B 1 218 ? 115.255 -3.367 233.852 1.00 263.59 218 ASP B N 1
ATOM 5057 C CA . ASP B 1 218 ? 116.320 -2.681 233.134 1.00 269.13 218 ASP B CA 1
ATOM 5058 C C . ASP B 1 218 ? 115.665 -1.886 232.014 1.00 277.40 218 ASP B C 1
ATOM 5059 O O . ASP B 1 218 ? 116.025 -0.741 231.753 1.00 289.20 218 ASP B O 1
ATOM 5064 N N . ARG B 1 232 ? 120.718 0.603 239.686 1.00 229.28 232 ARG B N 1
ATOM 5065 C CA . ARG B 1 232 ? 121.761 0.401 240.684 1.00 225.40 232 ARG B CA 1
ATOM 5066 C C . ARG B 1 232 ? 121.367 1.050 242.007 1.00 227.41 232 ARG B C 1
ATOM 5067 O O . ARG B 1 232 ? 120.659 0.453 242.819 1.00 221.53 232 ARG B O 1
ATOM 5070 N N . THR B 1 233 ? 121.818 2.283 242.209 1.00 232.71 233 THR B N 1
ATOM 5071 C CA . THR B 1 233 ? 121.511 3.019 243.426 1.00 230.37 233 THR B CA 1
ATOM 5072 C C . THR B 1 233 ? 120.005 3.190 243.497 1.00 228.55 233 THR B C 1
ATOM 5073 O O . THR B 1 233 ? 119.409 3.128 244.569 1.00 222.41 233 THR B O 1
ATOM 5077 N N . ILE B 1 234 ? 119.395 3.415 242.341 1.00 231.41 234 ILE B N 1
ATOM 5078 C CA . ILE B 1 234 ? 117.955 3.573 242.265 1.00 226.92 234 ILE B CA 1
ATOM 5079 C C . ILE B 1 234 ? 117.314 2.271 242.729 1.00 219.26 234 ILE B C 1
ATOM 5080 O O . ILE B 1 234 ? 116.292 2.280 243.413 1.00 216.14 234 ILE B O 1
ATOM 5082 N N . CYS B 1 235 ? 117.920 1.152 242.340 1.00 214.84 235 CYS B N 1
ATOM 5083 C CA . CYS B 1 235 ? 117.421 -0.166 242.719 1.00 208.22 235 CYS B CA 1
ATOM 5084 C C . CYS B 1 235 ? 117.477 -0.362 244.231 1.00 204.49 235 CYS B C 1
ATOM 5085 O O . CYS B 1 235 ? 116.545 -0.898 244.843 1.00 194.34 235 CYS B O 1
ATOM 5087 N N . SER B 1 236 ? 118.580 0.078 244.829 1.00 228.99 236 SER B N 1
ATOM 5088 C CA . SER B 1 236 ? 118.762 -0.025 246.269 1.00 151.72 236 SER B CA 1
ATOM 5089 C C . SER B 1 236 ? 117.702 0.825 246.946 1.00 193.59 236 SER B C 1
ATOM 5090 O O . SER B 1 236 ? 117.145 0.448 247.973 1.00 151.40 236 SER B O 1
ATOM 5093 N N . SER B 1 237 ? 117.457 1.986 246.352 1.00 188.43 237 SER B N 1
ATOM 5094 C CA . SER B 1 237 ? 116.447 2.902 246.835 1.00 193.39 237 SER B CA 1
ATOM 5095 C C . SER B 1 237 ? 115.138 2.164 246.671 1.00 191.74 237 SER B C 1
ATOM 5096 O O . SER B 1 237 ? 114.257 2.219 247.528 1.00 188.41 237 SER B O 1
ATOM 5099 N N . VAL B 1 238 ? 115.026 1.469 245.544 1.00 200.44 238 VAL B N 1
ATOM 5100 C CA . VAL B 1 238 ? 113.834 0.702 245.237 1.00 196.06 238 VAL B CA 1
ATOM 5101 C C . VAL B 1 238 ? 113.643 -0.408 246.259 1.00 198.54 238 VAL B C 1
ATOM 5102 O O . VAL B 1 238 ? 112.535 -0.628 246.740 1.00 190.98 238 VAL B O 1
ATOM 5106 N N . ASP B 1 239 ? 114.727 -1.102 246.598 1.00 205.72 239 ASP B N 1
ATOM 5107 C CA . ASP B 1 239 ? 114.650 -2.169 247.587 1.00 198.41 239 ASP B CA 1
ATOM 5108 C C . ASP B 1 239 ? 114.270 -1.533 248.917 1.00 198.21 239 ASP B C 1
ATOM 5109 O O . ASP B 1 239 ? 113.436 -2.052 249.660 1.00 200.04 239 ASP B O 1
ATOM 5111 N N . LYS B 1 240 ? 114.892 -0.392 249.195 1.00 200.02 240 LYS B N 1
ATOM 5112 C CA . LYS B 1 240 ? 114.627 0.380 250.401 1.00 186.45 240 LYS B CA 1
ATOM 5113 C C . LYS B 1 240 ? 113.196 0.892 250.319 1.00 175.38 240 LYS B C 1
ATOM 5114 O O . LYS B 1 240 ? 112.530 1.121 251.328 1.00 173.72 240 LYS B O 1
ATOM 5116 N N . LEU B 1 241 ? 112.740 1.064 249.086 1.00 171.49 241 LEU B N 1
ATOM 5117 C CA . LEU B 1 241 ? 111.409 1.557 248.790 1.00 178.55 241 LEU B CA 1
ATOM 5118 C C . LEU B 1 241 ? 110.335 0.646 249.368 1.00 174.19 241 LEU B C 1
ATOM 5119 O O . LEU B 1 241 ? 109.309 1.121 249.840 1.00 179.94 241 LEU B O 1
ATOM 5124 N N . ASP B 1 242 ? 110.556 -0.660 249.334 1.00 167.68 242 ASP B N 1
ATOM 5125 C CA . ASP B 1 242 ? 109.558 -1.571 249.867 1.00 167.62 242 ASP B CA 1
ATOM 5126 C C . ASP B 1 242 ? 109.361 -1.272 251.347 1.00 172.40 242 ASP B C 1
ATOM 5127 O O . ASP B 1 242 ? 108.237 -1.241 251.847 1.00 173.97 242 ASP B O 1
ATOM 5132 N N . LYS B 1 243 ? 110.473 -1.053 252.038 1.00 180.25 243 LYS B N 1
ATOM 5133 C CA . LYS B 1 243 ? 110.483 -0.750 253.468 1.00 179.68 243 LYS B CA 1
ATOM 5134 C C . LYS B 1 243 ? 109.842 0.577 253.881 1.00 186.39 243 LYS B C 1
ATOM 5135 O O . LYS B 1 243 ? 109.173 0.657 254.911 1.00 188.27 243 LYS B O 1
ATOM 5137 N N . VAL B 1 244 ? 110.060 1.617 253.082 1.00 194.18 244 VAL B N 1
ATOM 5138 C CA . VAL B 1 244 ? 109.559 2.953 253.401 1.00 195.09 244 VAL B CA 1
ATOM 5139 C C . VAL B 1 244 ? 108.654 3.587 252.344 1.00 203.31 244 VAL B C 1
ATOM 5140 O O . VAL B 1 244 ? 108.638 3.177 251.189 1.00 200.75 244 VAL B O 1
ATOM 5144 N N . SER B 1 245 ? 107.880 4.578 252.775 1.00 207.45 245 SER B N 1
ATOM 5145 C CA . SER B 1 245 ? 106.939 5.270 251.902 1.00 209.43 245 SER B CA 1
ATOM 5146 C C . SER B 1 245 ? 107.597 5.948 250.705 1.00 209.32 245 SER B C 1
ATOM 5147 O O . SER B 1 245 ? 108.771 6.313 250.743 1.00 210.97 245 SER B O 1
ATOM 5149 N N . TRP B 1 246 ? 106.813 6.111 249.647 1.00 211.20 246 TRP B N 1
ATOM 5150 C CA . TRP B 1 246 ? 107.268 6.738 248.414 1.00 214.30 246 TRP B CA 1
ATOM 5151 C C . TRP B 1 246 ? 107.665 8.192 248.639 1.00 222.12 246 TRP B C 1
ATOM 5152 O O . TRP B 1 246 ? 108.634 8.676 248.058 1.00 226.48 246 TRP B O 1
ATOM 5154 N N . GLU B 1 247 ? 106.906 8.885 249.484 1.00 224.17 247 GLU B N 1
ATOM 5155 C CA . GLU B 1 247 ? 107.179 10.286 249.795 1.00 234.01 247 GLU B CA 1
ATOM 5156 C C . GLU B 1 247 ? 108.581 10.390 250.372 1.00 234.86 247 GLU B C 1
ATOM 5157 O O . GLU B 1 247 ? 109.479 10.998 249.780 1.00 241.13 247 GLU B O 1
ATOM 5160 N N . GLU B 1 248 ? 108.763 9.770 251.532 1.00 240.65 248 GLU B N 1
ATOM 5161 C CA . GLU B 1 248 ? 110.052 9.761 252.195 1.00 246.34 248 GLU B CA 1
ATOM 5162 C C . GLU B 1 248 ? 110.986 9.066 251.229 1.00 257.16 248 GLU B C 1
ATOM 5163 O O . GLU B 1 248 ? 112.149 9.434 251.088 1.00 263.27 248 GLU B O 1
ATOM 5165 N N . VAL B 1 249 ? 110.453 8.051 250.561 1.00 255.56 249 VAL B N 1
ATOM 5166 C CA . VAL B 1 249 ? 111.206 7.288 249.591 1.00 259.20 249 VAL B CA 1
ATOM 5167 C C . VAL B 1 249 ? 111.644 8.211 248.464 1.00 266.54 249 VAL B C 1
ATOM 5168 O O . VAL B 1 249 ? 112.776 8.129 247.992 1.00 268.53 249 VAL B O 1
ATOM 5172 N N . LYS B 1 250 ? 110.747 9.096 248.038 1.00 270.41 250 LYS B N 1
ATOM 5173 C CA . LYS B 1 250 ? 111.062 10.033 246.965 1.00 275.95 250 LYS B CA 1
ATOM 5174 C C . LYS B 1 250 ? 112.195 10.960 247.381 1.00 281.76 250 LYS B C 1
ATOM 5175 O O . LYS B 1 250 ? 113.117 11.231 246.604 1.00 284.78 250 LYS B O 1
ATOM 5177 N N . ASN B 1 251 ? 112.115 11.457 248.610 1.00 281.76 251 ASN B N 1
ATOM 5178 C CA . ASN B 1 251 ? 113.133 12.357 249.131 1.00 284.66 251 ASN B CA 1
ATOM 5179 C C . ASN B 1 251 ? 114.498 11.684 249.160 1.00 279.28 251 ASN B C 1
ATOM 5180 O O . ASN B 1 251 ? 115.520 12.315 248.889 1.00 284.18 251 ASN B O 1
ATOM 5182 N N . GLU B 1 252 ? 114.508 10.397 249.487 1.00 268.43 252 GLU B N 1
ATOM 5183 C CA . GLU B 1 252 ? 115.751 9.644 249.548 1.00 261.55 252 GLU B CA 1
ATOM 5184 C C . GLU B 1 252 ? 116.406 9.594 248.175 1.00 259.68 252 GLU B C 1
ATOM 5185 O O . GLU B 1 252 ? 117.621 9.745 248.049 1.00 261.53 252 GLU B O 1
ATOM 5188 N N . MET B 1 253 ? 115.593 9.387 247.144 1.00 256.21 253 MET B N 1
ATOM 5189 C CA . MET B 1 253 ? 116.103 9.323 245.783 1.00 253.85 253 MET B CA 1
ATOM 5190 C C . MET B 1 253 ? 116.713 10.665 245.406 1.00 260.42 253 MET B C 1
ATOM 5191 O O . MET B 1 253 ? 117.767 10.727 244.772 1.00 265.30 253 MET B O 1
ATOM 5193 N N . VAL B 1 254 ? 116.045 11.741 245.807 1.00 259.56 254 VAL B N 1
ATOM 5194 C CA . VAL B 1 254 ? 116.525 13.082 245.513 1.00 263.47 254 VAL B CA 1
ATOM 5195 C C . VAL B 1 254 ? 117.870 13.304 246.187 1.00 263.50 254 VAL B C 1
ATOM 5196 O O . VAL B 1 254 ? 118.786 13.878 245.597 1.00 267.34 254 VAL B O 1
ATOM 5198 N N . GLY B 1 255 ? 117.984 12.837 247.426 1.00 261.23 255 GLY B N 1
ATOM 5199 C CA . GLY B 1 255 ? 119.216 12.976 248.178 1.00 262.73 255 GLY B CA 1
ATOM 5200 C C . GLY B 1 255 ? 120.335 12.220 247.495 1.00 255.01 255 GLY B C 1
ATOM 5201 O O . GLY B 1 255 ? 121.468 12.695 247.414 1.00 262.38 255 GLY B O 1
ATOM 5202 N N . GLU B 1 256 ? 120.008 11.034 246.998 1.00 240.69 256 GLU B N 1
ATOM 5203 C CA . GLU B 1 256 ? 120.977 10.200 246.304 1.00 235.05 256 GLU B CA 1
ATOM 5204 C C . GLU B 1 256 ? 121.462 10.891 245.036 1.00 234.04 256 GLU B C 1
ATOM 5205 O O . GLU B 1 256 ? 122.647 10.838 244.704 1.00 233.74 256 GLU B O 1
ATOM 5208 N N . LYS B 1 257 ? 120.535 11.537 244.333 1.00 233.20 257 LYS B N 1
ATOM 5209 C CA . LYS B 1 257 ? 120.848 12.243 243.094 1.00 231.74 257 LYS B CA 1
ATOM 5210 C C . LYS B 1 257 ? 122.157 13.020 243.189 1.00 236.42 257 LYS B C 1
ATOM 5211 O O . LYS B 1 257 ? 123.072 12.811 242.392 1.00 228.50 257 LYS B O 1
ATOM 5214 N N . ALA B 1 264 ? 113.889 11.026 237.953 1.00 253.67 264 ALA B N 1
ATOM 5215 C CA . ALA B 1 264 ? 113.034 10.518 239.022 1.00 217.80 264 ALA B CA 1
ATOM 5216 C C . ALA B 1 264 ? 111.538 10.531 238.721 1.00 215.21 264 ALA B C 1
ATOM 5217 O O . ALA B 1 264 ? 110.823 9.608 239.102 1.00 207.70 264 ALA B O 1
ATOM 5219 N N . ASP B 1 265 ? 111.057 11.573 238.054 1.00 256.44 265 ASP B N 1
ATOM 5220 C CA . ASP B 1 265 ? 109.631 11.659 237.763 1.00 255.09 265 ASP B CA 1
ATOM 5221 C C . ASP B 1 265 ? 109.145 10.502 236.895 1.00 258.29 265 ASP B C 1
ATOM 5222 O O . ASP B 1 265 ? 108.086 9.932 237.153 1.00 252.44 265 ASP B O 1
ATOM 5224 N N . ARG B 1 266 ? 109.913 10.151 235.870 1.00 266.42 266 ARG B N 1
ATOM 5225 C CA . ARG B 1 266 ? 109.534 9.047 234.997 1.00 259.03 266 ARG B CA 1
ATOM 5226 C C . ARG B 1 266 ? 109.526 7.735 235.770 1.00 247.56 266 ARG B C 1
ATOM 5227 O O . ARG B 1 266 ? 108.632 6.903 235.614 1.00 242.86 266 ARG B O 1
ATOM 5230 N N . ILE B 1 267 ? 110.545 7.570 236.604 1.00 238.86 267 ILE B N 1
ATOM 5231 C CA . ILE B 1 267 ? 110.734 6.381 237.431 1.00 222.55 267 ILE B CA 1
ATOM 5232 C C . ILE B 1 267 ? 109.670 6.129 238.503 1.00 219.68 267 ILE B C 1
ATOM 5233 O O . ILE B 1 267 ? 109.311 4.986 238.772 1.00 214.11 267 ILE B O 1
ATOM 5235 N N . GLY B 1 268 ? 109.180 7.195 239.122 1.00 218.60 268 GLY B N 1
ATOM 5236 C CA . GLY B 1 268 ? 108.204 7.067 240.188 1.00 210.60 268 GLY B CA 1
ATOM 5237 C C . GLY B 1 268 ? 106.886 6.407 239.837 1.00 201.97 268 GLY B C 1
ATOM 5238 O O . GLY B 1 268 ? 106.353 5.633 240.630 1.00 194.54 268 GLY B O 1
ATOM 5239 N N . ASP B 1 269 ? 106.346 6.705 238.663 1.00 191.20 269 ASP B N 1
ATOM 5240 C CA . ASP B 1 269 ? 105.076 6.113 238.265 1.00 188.61 269 ASP B CA 1
ATOM 5241 C C . ASP B 1 269 ? 105.160 4.591 238.145 1.00 210.01 269 ASP B C 1
ATOM 5242 O O . ASP B 1 269 ? 104.244 3.879 238.554 1.00 176.51 269 ASP B O 1
ATOM 5244 N N . TYR B 1 270 ? 106.256 4.101 237.575 1.00 200.89 270 TYR B N 1
ATOM 5245 C CA . TYR B 1 270 ? 106.459 2.664 237.397 1.00 190.35 270 TYR B CA 1
ATOM 5246 C C . TYR B 1 270 ? 106.579 1.849 238.687 1.00 180.30 270 TYR B C 1
ATOM 5247 O O . TYR B 1 270 ? 105.995 0.775 238.804 1.00 172.27 270 TYR B O 1
ATOM 5249 N N . VAL B 1 271 ? 107.345 2.362 239.645 1.00 186.66 271 VAL B N 1
ATOM 5250 C CA . VAL B 1 271 ? 107.580 1.672 240.918 1.00 181.14 271 VAL B CA 1
ATOM 5251 C C . VAL B 1 271 ? 106.388 1.464 241.859 1.00 155.86 271 VAL B C 1
ATOM 5252 O O . VAL B 1 271 ? 106.257 0.406 242.467 1.00 167.43 271 VAL B O 1
ATOM 5256 N N . GLN B 1 272 ? 105.534 2.469 241.990 1.00 139.82 272 GLN B N 1
ATOM 5257 C CA . GLN B 1 272 ? 104.388 2.375 242.890 1.00 137.80 272 GLN B CA 1
ATOM 5258 C C . GLN B 1 272 ? 103.375 1.297 242.528 1.00 169.99 272 GLN B C 1
ATOM 5259 O O . GLN B 1 272 ? 102.826 0.636 243.403 1.00 140.58 272 GLN B O 1
ATOM 5262 N N . GLN B 1 273 ? 103.119 1.139 241.237 1.00 160.22 273 GLN B N 1
ATOM 5263 C CA . GLN B 1 273 ? 102.142 0.171 240.750 1.00 161.64 273 GLN B CA 1
ATOM 5264 C C . GLN B 1 273 ? 102.457 -1.307 241.015 1.00 154.66 273 GLN B C 1
ATOM 5265 O O . GLN B 1 273 ? 103.540 -1.788 240.694 1.00 153.31 273 GLN B O 1
ATOM 5268 N N . HIS B 1 274 ? 101.492 -2.020 241.593 1.00 150.22 274 HIS B N 1
ATOM 5269 C CA . HIS B 1 274 ? 101.636 -3.446 241.864 1.00 140.14 274 HIS B CA 1
ATOM 5270 C C . HIS B 1 274 ? 100.275 -4.137 241.848 1.00 139.67 274 HIS B C 1
ATOM 5271 O O . HIS B 1 274 ? 99.258 -3.489 242.079 1.00 143.11 274 HIS B O 1
ATOM 5278 N N . GLY B 1 275 ? 100.247 -5.445 241.594 1.00 135.76 275 GLY B N 1
ATOM 5279 C CA . GLY B 1 275 ? 98.983 -6.156 241.587 1.00 133.78 275 GLY B CA 1
ATOM 5280 C C . GLY B 1 275 ? 98.963 -7.584 241.096 1.00 134.75 275 GLY B C 1
ATOM 5281 O O . GLY B 1 275 ? 99.945 -8.319 241.226 1.00 138.17 275 GLY B O 1
ATOM 5282 N N . GLY B 1 276 ? 97.876 -7.874 240.380 1.00 133.58 276 GLY B N 1
ATOM 5283 C CA . GLY B 1 276 ? 97.621 -9.122 239.686 1.00 130.31 276 GLY B CA 1
ATOM 5284 C C . GLY B 1 276 ? 97.830 -9.077 238.163 1.00 133.52 276 GLY B C 1
ATOM 5285 O O . GLY B 1 276 ? 98.472 -8.174 237.579 1.00 136.30 276 GLY B O 1
ATOM 5286 N N . VAL B 1 277 ? 97.250 -10.082 237.514 1.00 132.00 277 VAL B N 1
ATOM 5287 C CA . VAL B 1 277 ? 97.317 -10.280 236.067 1.00 135.59 277 VAL B CA 1
ATOM 5288 C C . VAL B 1 277 ? 96.715 -9.145 235.241 1.00 142.80 277 VAL B C 1
ATOM 5289 O O . VAL B 1 277 ? 97.211 -8.826 234.156 1.00 146.43 277 VAL B O 1
ATOM 5293 N N . SER B 1 278 ? 95.623 -8.566 235.725 1.00 145.65 278 SER B N 1
ATOM 5294 C CA . SER B 1 278 ? 94.979 -7.472 235.013 1.00 150.92 278 SER B CA 1
ATOM 5295 C C . SER B 1 278 ? 95.953 -6.304 234.945 1.00 151.91 278 SER B C 1
ATOM 5296 O O . SER B 1 278 ? 96.109 -5.639 233.907 1.00 156.76 278 SER B O 1
ATOM 5299 N N . LEU B 1 279 ? 96.619 -6.068 236.069 1.00 145.00 279 LEU B N 1
ATOM 5300 C CA . LEU B 1 279 ? 97.584 -4.992 236.163 1.00 146.36 279 LEU B CA 1
ATOM 5301 C C . LEU B 1 279 ? 98.698 -5.284 235.185 1.00 148.09 279 LEU B C 1
ATOM 5302 O O . LEU B 1 279 ? 99.174 -4.394 234.479 1.00 153.59 279 LEU B O 1
ATOM 5305 N N . VAL B 1 280 ? 99.093 -6.549 235.118 1.00 145.18 280 VAL B N 1
ATOM 5306 C CA . VAL B 1 280 ? 100.158 -6.920 234.195 1.00 150.44 280 VAL B CA 1
ATOM 5307 C C . VAL B 1 280 ? 99.782 -6.589 232.750 1.00 162.75 280 VAL B C 1
ATOM 5308 O O . VAL B 1 280 ? 100.589 -6.018 232.009 1.00 168.67 280 VAL B O 1
ATOM 5312 N N . GLU B 1 281 ? 98.546 -6.901 232.373 1.00 169.67 281 GLU B N 1
ATOM 5313 C CA . GLU B 1 281 ? 98.073 -6.673 231.010 1.00 171.02 281 GLU B CA 1
ATOM 5314 C C . GLU B 1 281 ? 98.134 -5.220 230.580 1.00 181.44 281 GLU B C 1
ATOM 5315 O O . GLU B 1 281 ? 98.508 -4.914 229.450 1.00 188.19 281 GLU B O 1
ATOM 5321 N N . GLN B 1 282 ? 97.772 -4.323 231.483 1.00 185.40 282 GLN B N 1
ATOM 5322 C CA . GLN B 1 282 ? 97.774 -2.909 231.170 1.00 193.51 282 GLN B CA 1
ATOM 5323 C C . GLN B 1 282 ? 99.166 -2.400 230.822 1.00 195.14 282 GLN B C 1
ATOM 5324 O O . GLN B 1 282 ? 99.324 -1.575 229.930 1.00 200.00 282 GLN B O 1
ATOM 5330 N N . LEU B 1 283 ? 100.174 -2.889 231.529 1.00 30.00 283 LEU B N 1
ATOM 5331 C CA . LEU B 1 283 ? 101.545 -2.449 231.300 1.00 30.00 283 LEU B CA 1
ATOM 5332 C C . LEU B 1 283 ? 102.055 -2.754 229.894 1.00 30.00 283 LEU B C 1
ATOM 5333 O O . LEU B 1 283 ? 102.751 -1.940 229.289 1.00 30.00 283 LEU B O 1
ATOM 5338 N N . LEU B 1 284 ? 101.706 -3.926 229.378 1.00 197.97 284 LEU B N 1
ATOM 5339 C CA . LEU B 1 284 ? 102.142 -4.334 228.045 1.00 202.97 284 LEU B CA 1
ATOM 5340 C C . LEU B 1 284 ? 101.605 -3.384 226.982 1.00 212.46 284 LEU B C 1
ATOM 5341 O O . LEU B 1 284 ? 102.293 -3.050 226.016 1.00 216.98 284 LEU B O 1
ATOM 5343 N N . GLN B 1 285 ? 100.366 -2.952 227.177 1.00 203.94 285 GLN B N 1
ATOM 5344 C CA . GLN B 1 285 ? 99.706 -2.045 226.253 1.00 207.16 285 GLN B CA 1
ATOM 5345 C C . GLN B 1 285 ? 100.442 -0.712 226.170 1.00 202.04 285 GLN B C 1
ATOM 5346 O O . GLN B 1 285 ? 100.417 -0.053 225.135 1.00 207.10 285 GLN B O 1
ATOM 5352 N N . ASP B 1 286 ? 101.095 -0.311 227.256 1.00 189.40 286 ASP B N 1
ATOM 5353 C CA . ASP B 1 286 ? 101.791 0.967 227.262 1.00 183.33 286 ASP B CA 1
ATOM 5354 C C . ASP B 1 286 ? 102.780 1.050 226.114 1.00 187.31 286 ASP B C 1
ATOM 5355 O O . ASP B 1 286 ? 103.545 0.125 225.855 1.00 186.54 286 ASP B O 1
ATOM 5360 N N . PRO B 1 287 ? 102.729 2.238 225.400 1.00 191.03 287 PRO B N 1
ATOM 5361 C CA . PRO B 1 287 ? 103.673 2.313 224.271 1.00 193.92 287 PRO B CA 1
ATOM 5362 C C . PRO B 1 287 ? 105.168 2.335 224.593 1.00 193.96 287 PRO B C 1
ATOM 5363 O O . PRO B 1 287 ? 105.927 1.677 223.882 1.00 193.08 287 PRO B O 1
ATOM 5367 N N . LYS B 1 288 ? 105.589 3.078 225.614 1.00 193.95 288 LYS B N 1
ATOM 5368 C CA . LYS B 1 288 ? 107.017 3.167 225.923 1.00 192.74 288 LYS B CA 1
ATOM 5369 C C . LYS B 1 288 ? 107.657 1.843 226.320 1.00 187.06 288 LYS B C 1
ATOM 5370 O O . LYS B 1 288 ? 108.725 1.495 225.829 1.00 188.12 288 LYS B O 1
ATOM 5373 N N . LEU B 1 289 ? 107.005 1.101 227.204 1.00 175.72 289 LEU B N 1
ATOM 5374 C CA . LEU B 1 289 ? 107.523 -0.195 227.613 1.00 229.52 289 LEU B CA 1
ATOM 5375 C C . LEU B 1 289 ? 107.449 -1.140 226.436 1.00 226.08 289 LEU B C 1
ATOM 5376 O O . LEU B 1 289 ? 108.342 -1.945 226.192 1.00 246.50 289 LEU B O 1
ATOM 5381 N N . SER B 1 290 ? 106.348 -1.013 225.709 1.00 240.42 290 SER B N 1
ATOM 5382 C CA . SER B 1 290 ? 106.047 -1.853 224.563 1.00 235.90 290 SER B CA 1
ATOM 5383 C C . SER B 1 290 ? 107.041 -1.763 223.419 1.00 234.47 290 SER B C 1
ATOM 5384 O O . SER B 1 290 ? 107.324 -2.766 222.768 1.00 233.96 290 SER B O 1
ATOM 5387 N N . GLN B 1 291 ? 107.556 -0.575 223.141 1.00 235.65 291 GLN B N 1
ATOM 5388 C CA . GLN B 1 291 ? 108.461 -0.461 221.999 1.00 235.62 291 GLN B CA 1
ATOM 5389 C C . GLN B 1 291 ? 109.903 -0.833 222.329 1.00 235.74 291 GLN B C 1
ATOM 5390 O O . GLN B 1 291 ? 110.728 -0.932 221.414 1.00 253.62 291 GLN B O 1
ATOM 5396 N N . ASN B 1 292 ? 110.216 -1.143 223.578 1.00 236.90 292 ASN B N 1
ATOM 5397 C CA . ASN B 1 292 ? 111.559 -1.587 223.921 1.00 227.43 292 ASN B CA 1
ATOM 5398 C C . ASN B 1 292 ? 111.582 -3.105 224.024 1.00 215.27 292 ASN B C 1
ATOM 5399 O O . ASN B 1 292 ? 110.941 -3.688 224.907 1.00 210.98 292 ASN B O 1
ATOM 5404 N N . LYS B 1 293 ? 112.341 -3.745 223.146 1.00 211.83 293 LYS B N 1
ATOM 5405 C CA . LYS B 1 293 ? 112.416 -5.199 223.121 1.00 201.48 293 LYS B CA 1
ATOM 5406 C C . LYS B 1 293 ? 112.950 -5.814 224.407 1.00 191.18 293 LYS B C 1
ATOM 5407 O O . LYS B 1 293 ? 112.430 -6.829 224.869 1.00 187.66 293 LYS B O 1
ATOM 5410 N N . GLN B 1 294 ? 113.981 -5.215 224.989 1.00 188.08 294 GLN B N 1
ATOM 5411 C CA . GLN B 1 294 ? 114.539 -5.770 226.212 1.00 179.03 294 GLN B CA 1
ATOM 5412 C C . GLN B 1 294 ? 113.472 -5.739 227.299 1.00 173.65 294 GLN B C 1
ATOM 5413 O O . GLN B 1 294 ? 113.270 -6.715 228.014 1.00 168.35 294 GLN B O 1
ATOM 5419 N N . ALA B 1 295 ? 112.819 -4.595 227.445 1.00 171.90 295 ALA B N 1
ATOM 5420 C CA . ALA B 1 295 ? 111.764 -4.435 228.432 1.00 163.21 295 ALA B CA 1
ATOM 5421 C C . ALA B 1 295 ? 110.565 -5.312 228.107 1.00 159.18 295 ALA B C 1
ATOM 5422 O O . ALA B 1 295 ? 109.939 -5.889 228.989 1.00 141.03 295 ALA B O 1
ATOM 5424 N N . LEU B 1 296 ? 110.249 -5.388 226.822 1.00 158.03 296 LEU B N 1
ATOM 5425 C CA . LEU B 1 296 ? 109.109 -6.153 226.325 1.00 151.75 296 LEU B CA 1
ATOM 5426 C C . LEU B 1 296 ? 109.160 -7.659 226.560 1.00 143.13 296 LEU B C 1
ATOM 5427 O O . LEU B 1 296 ? 108.139 -8.279 226.850 1.00 139.32 296 LEU B O 1
ATOM 5430 N N . GLU B 1 297 ? 110.340 -8.249 226.424 1.00 141.89 297 GLU B N 1
ATOM 5431 C CA . GLU B 1 297 ? 110.479 -9.690 226.583 1.00 137.47 297 GLU B CA 1
ATOM 5432 C C . GLU B 1 297 ? 110.081 -10.185 227.967 1.00 129.82 297 GLU B C 1
ATOM 5433 O O . GLU B 1 297 ? 109.411 -11.207 228.096 1.00 126.52 297 GLU B O 1
ATOM 5436 N N . GLY B 1 298 ? 110.488 -9.460 229.000 1.00 145.08 298 GLY B N 1
ATOM 5437 C CA . GLY B 1 298 ? 110.165 -9.844 230.359 1.00 138.55 298 GLY B CA 1
ATOM 5438 C C . GLY B 1 298 ? 108.678 -9.826 230.637 1.00 124.94 298 GLY B C 1
ATOM 5439 O O . GLY B 1 298 ? 108.144 -10.705 231.305 1.00 120.59 298 GLY B O 1
ATOM 5440 N N . LEU B 1 299 ? 108.004 -8.813 230.115 1.00 129.98 299 LEU B N 1
ATOM 5441 C CA . LEU B 1 299 ? 106.575 -8.672 230.321 1.00 130.50 299 LEU B CA 1
ATOM 5442 C C . LEU B 1 299 ? 105.820 -9.844 229.726 1.00 140.98 299 LEU B C 1
ATOM 5443 O O . LEU B 1 299 ? 104.876 -10.346 230.326 1.00 139.36 299 LEU B O 1
ATOM 5448 N N . GLY B 1 300 ? 106.238 -10.280 228.544 1.00 140.62 300 GLY B N 1
ATOM 5449 C CA . GLY B 1 300 ? 105.580 -11.393 227.890 1.00 134.67 300 GLY B CA 1
ATOM 5450 C C . GLY B 1 300 ? 105.692 -12.681 228.676 1.00 126.87 300 GLY B C 1
ATOM 5451 O O . GLY B 1 300 ? 104.722 -13.424 228.807 1.00 123.15 300 GLY B O 1
ATOM 5452 N N . ASP B 1 301 ? 106.877 -12.950 229.212 1.00 125.62 301 ASP B N 1
ATOM 5453 C CA . ASP B 1 301 ? 107.093 -14.167 229.989 1.00 120.58 301 ASP B CA 1
ATOM 5454 C C . ASP B 1 301 ? 106.219 -14.196 231.237 1.00 116.30 301 ASP B C 1
ATOM 5455 O O . ASP B 1 301 ? 105.658 -15.228 231.589 1.00 109.43 301 ASP B O 1
ATOM 5460 N N . LEU B 1 302 ? 106.105 -13.054 231.902 1.00 121.44 302 LEU B N 1
ATOM 5461 C CA . LEU B 1 302 ? 105.292 -12.948 233.105 1.00 118.64 302 LEU B CA 1
ATOM 5462 C C . LEU B 1 302 ? 103.827 -13.206 232.802 1.00 120.25 302 LEU B C 1
ATOM 5463 O O . LEU B 1 302 ? 103.119 -13.828 233.587 1.00 116.57 302 LEU B O 1
ATOM 5468 N N . LYS B 1 303 ? 103.378 -12.716 231.656 1.00 114.94 303 LYS B N 1
ATOM 5469 C CA . LYS B 1 303 ? 101.993 -12.876 231.257 1.00 115.04 303 LYS B CA 1
ATOM 5470 C C . LYS B 1 303 ? 101.679 -14.353 231.128 1.00 129.80 303 LYS B C 1
ATOM 5471 O O . LYS B 1 303 ? 100.628 -14.824 231.558 1.00 129.87 303 LYS B O 1
ATOM 5474 N N . LEU B 1 304 ? 102.609 -15.078 230.527 1.00 125.85 304 LEU B N 1
ATOM 5475 C CA . LEU B 1 304 ? 102.478 -16.510 230.338 1.00 124.01 304 LEU B CA 1
ATOM 5476 C C . LEU B 1 304 ? 102.461 -17.247 231.670 1.00 118.76 304 LEU B C 1
ATOM 5477 O O . LEU B 1 304 ? 101.687 -18.177 231.871 1.00 117.25 304 LEU B O 1
ATOM 5482 N N . LEU B 1 305 ? 103.320 -16.804 232.581 1.00 114.35 305 LEU B N 1
ATOM 5483 C CA . LEU B 1 305 ? 103.469 -17.410 233.899 1.00 111.50 305 LEU B CA 1
ATOM 5484 C C . LEU B 1 305 ? 102.213 -17.357 234.753 1.00 108.41 305 LEU B C 1
ATOM 5485 O O . LEU B 1 305 ? 101.896 -18.305 235.463 1.00 107.94 305 LEU B O 1
ATOM 5490 N N . PHE B 1 306 ? 101.495 -16.251 234.684 1.00 108.62 306 PHE B N 1
ATOM 5491 C CA . PHE B 1 306 ? 100.287 -16.110 235.470 1.00 110.17 306 PHE B CA 1
ATOM 5492 C C . PHE B 1 306 ? 99.276 -17.172 235.093 1.00 111.79 306 PHE B C 1
ATOM 5493 O O . PHE B 1 306 ? 98.547 -17.669 235.945 1.00 108.73 306 PHE B O 1
ATOM 5501 N N . GLU B 1 307 ? 99.212 -17.506 233.811 1.00 117.00 307 GLU B N 1
ATOM 5502 C CA . GLU B 1 307 ? 98.245 -18.493 233.362 1.00 114.15 307 GLU B CA 1
ATOM 5503 C C . GLU B 1 307 ? 98.507 -19.830 234.041 1.00 104.70 307 GLU B C 1
ATOM 5504 O O . GLU B 1 307 ? 97.582 -20.502 234.488 1.00 100.84 307 GLU B O 1
ATOM 5510 N N . TYR B 1 308 ? 99.777 -20.204 234.128 1.00 102.28 308 TYR B N 1
ATOM 5511 C CA . TYR B 1 308 ? 100.158 -21.457 234.762 1.00 95.46 308 TYR B CA 1
ATOM 5512 C C . TYR B 1 308 ? 99.791 -21.448 236.236 1.00 88.54 308 TYR B C 1
ATOM 5513 O O . TYR B 1 308 ? 99.339 -22.450 236.781 1.00 83.46 308 TYR B O 1
ATOM 5522 N N . LEU B 1 309 ? 99.986 -20.301 236.873 1.00 86.92 309 LEU B N 1
ATOM 5523 C CA . LEU B 1 309 ? 99.681 -20.147 238.284 1.00 83.99 309 LEU B CA 1
ATOM 5524 C C . LEU B 1 309 ? 98.203 -20.378 238.525 1.00 83.61 309 LEU B C 1
ATOM 5525 O O . LEU B 1 309 ? 97.813 -20.969 239.526 1.00 80.07 309 LEU B O 1
ATOM 5530 N N . THR B 1 310 ? 97.377 -19.900 237.605 1.00 90.77 310 THR B N 1
ATOM 5531 C CA . THR B 1 310 ? 95.940 -20.059 237.738 1.00 95.11 310 THR B CA 1
ATOM 5532 C C . THR B 1 310 ? 95.566 -21.528 237.738 1.00 94.71 310 THR B C 1
ATOM 5533 O O . THR B 1 310 ? 94.701 -21.954 238.497 1.00 93.46 310 THR B O 1
ATOM 5537 N N . LEU B 1 311 ? 96.220 -22.301 236.881 1.00 94.04 311 LEU B N 1
ATOM 5538 C CA . LEU B 1 311 ? 95.960 -23.730 236.800 1.00 87.05 311 LEU B CA 1
ATOM 5539 C C . LEU B 1 311 ? 96.332 -24.390 238.117 1.00 80.16 311 LEU B C 1
ATOM 5540 O O . LEU B 1 311 ? 95.623 -25.259 238.613 1.00 80.08 311 LEU B O 1
ATOM 5545 N N . PHE B 1 312 ? 97.461 -23.969 238.670 1.00 77.99 312 PHE B N 1
ATOM 5546 C CA . PHE B 1 312 ? 97.947 -24.480 239.946 1.00 77.25 312 PHE B CA 1
ATOM 5547 C C . PHE B 1 312 ? 97.018 -24.129 241.104 1.00 85.36 312 PHE B C 1
ATOM 5548 O O . PHE B 1 312 ? 96.860 -24.908 242.040 1.00 86.34 312 PHE B O 1
ATOM 5556 N N . GLY B 1 313 ? 96.410 -22.949 241.036 1.00 101.27 313 GLY B N 1
ATOM 5557 C CA . GLY B 1 313 ? 95.509 -22.494 242.079 1.00 100.97 313 GLY B CA 1
ATOM 5558 C C . GLY B 1 313 ? 96.135 -21.586 243.117 1.00 98.47 313 GLY B C 1
ATOM 5559 O O . GLY B 1 313 ? 95.514 -21.259 244.121 1.00 94.69 313 GLY B O 1
ATOM 5560 N N . ILE B 1 314 ? 97.373 -21.184 242.872 1.00 98.65 314 ILE B N 1
ATOM 5561 C CA . ILE B 1 314 ? 98.089 -20.294 243.771 1.00 98.33 314 ILE B CA 1
ATOM 5562 C C . ILE B 1 314 ? 98.081 -18.876 243.215 1.00 102.80 314 ILE B C 1
ATOM 5563 O O . ILE B 1 314 ? 98.821 -18.014 243.675 1.00 96.91 314 ILE B O 1
ATOM 5568 N N . ASP B 1 315 ? 97.243 -18.651 242.213 1.00 113.94 315 ASP B N 1
ATOM 5569 C CA . ASP B 1 315 ? 97.130 -17.356 241.550 1.00 116.81 315 ASP B CA 1
ATOM 5570 C C . ASP B 1 315 ? 96.693 -16.241 242.492 1.00 119.85 315 ASP B C 1
ATOM 5571 O O . ASP B 1 315 ? 97.180 -15.117 242.405 1.00 120.83 315 ASP B O 1
ATOM 5576 N N . ASP B 1 316 ? 95.766 -16.557 243.386 1.00 118.87 316 ASP B N 1
ATOM 5577 C CA . ASP B 1 316 ? 95.250 -15.592 244.346 1.00 118.87 316 ASP B CA 1
ATOM 5578 C C . ASP B 1 316 ? 96.330 -15.083 245.287 1.00 120.31 316 ASP B C 1
ATOM 5579 O O . ASP B 1 316 ? 96.338 -13.917 245.666 1.00 130.30 316 ASP B O 1
ATOM 5584 N N . LYS B 1 317 ? 97.239 -15.969 245.664 1.00 110.89 317 LYS B N 1
ATOM 5585 C CA . LYS B 1 317 ? 98.306 -15.640 246.602 1.00 105.12 317 LYS B CA 1
ATOM 5586 C C . LYS B 1 317 ? 99.547 -15.015 245.981 1.00 106.18 317 LYS B C 1
ATOM 5587 O O . LYS B 1 317 ? 100.549 -14.821 246.656 1.00 103.72 317 LYS B O 1
ATOM 55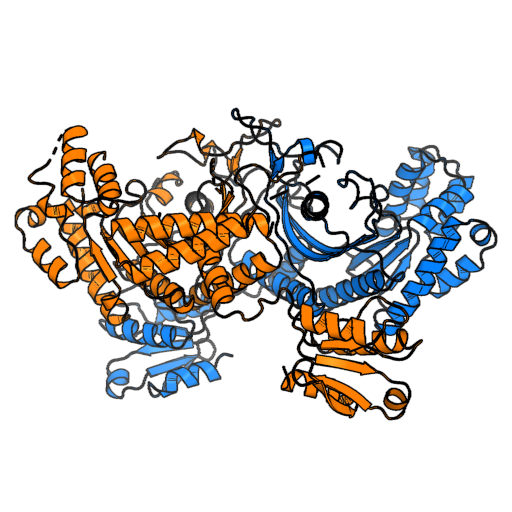93 N N . ILE B 1 318 ? 99.485 -14.715 244.692 1.00 111.97 318 ILE B N 1
ATOM 5594 C CA . ILE B 1 318 ? 100.614 -14.092 244.014 1.00 111.95 318 ILE B CA 1
ATOM 5595 C C . ILE B 1 318 ? 100.330 -12.615 243.755 1.00 117.14 318 ILE B C 1
ATOM 5596 O O . ILE B 1 318 ? 99.216 -12.242 243.401 1.00 121.79 318 ILE B O 1
ATOM 5601 N N . SER B 1 319 ? 101.342 -11.777 243.952 1.00 114.85 319 SER B N 1
ATOM 5602 C CA . SER B 1 319 ? 101.204 -10.344 243.731 1.00 116.01 319 SER B CA 1
ATOM 5603 C C . SER B 1 319 ? 102.323 -9.818 242.850 1.00 110.16 319 SER B C 1
ATOM 5604 O O . SER B 1 319 ? 103.452 -10.289 242.917 1.00 108.39 319 SER B O 1
ATOM 5607 N N . PHE B 1 320 ? 102.005 -8.829 242.027 1.00 110.20 320 PHE B N 1
ATOM 5608 C CA . PHE B 1 320 ? 102.985 -8.245 241.128 1.00 112.67 320 PHE B CA 1
ATOM 5609 C C . PHE B 1 320 ? 103.385 -6.867 241.623 1.00 117.93 320 PHE B C 1
ATOM 5610 O O . PHE B 1 320 ? 102.533 -6.038 241.922 1.00 123.20 320 PHE B O 1
ATOM 5618 N N . ASP B 1 321 ? 104.688 -6.629 241.720 1.00 115.87 321 ASP B N 1
ATOM 5619 C CA . ASP B 1 321 ? 105.178 -5.363 242.191 1.00 120.90 321 ASP B CA 1
ATOM 5620 C C . ASP B 1 321 ? 106.456 -5.084 241.444 1.00 120.07 321 ASP B C 1
ATOM 5621 O O . ASP B 1 321 ? 107.271 -5.965 241.268 1.00 110.22 321 ASP B O 1
ATOM 5626 N N . LEU B 1 322 ? 106.598 -3.868 240.933 1.00 125.20 322 LEU B N 1
ATOM 5627 C CA . LEU B 1 322 ? 107.807 -3.504 240.205 1.00 121.97 322 LEU B CA 1
ATOM 5628 C C . LEU B 1 322 ? 108.818 -2.897 241.159 1.00 145.60 322 LEU B C 1
ATOM 5629 O O . LEU B 1 322 ? 109.984 -2.720 240.822 1.00 125.11 322 LEU B O 1
ATOM 5634 N N . SER B 1 323 ? 108.344 -2.578 242.356 1.00 140.98 323 SER B N 1
ATOM 5635 C CA . SER B 1 323 ? 109.162 -1.997 243.399 1.00 137.00 323 SER B CA 1
ATOM 5636 C C . SER B 1 323 ? 110.238 -2.966 243.840 1.00 133.00 323 SER B C 1
ATOM 5637 O O . SER B 1 323 ? 111.378 -2.580 244.081 1.00 130.30 323 SER B O 1
ATOM 5640 N N . LEU B 1 324 ? 109.906 -4.246 243.927 1.00 133.11 324 LEU B N 1
ATOM 5641 C CA . LEU B 1 324 ? 110.900 -5.212 244.369 1.00 133.29 324 LEU B CA 1
ATOM 5642 C C . LEU B 1 324 ? 112.087 -5.288 243.420 1.00 146.87 324 LEU B C 1
ATOM 5643 O O . LEU B 1 324 ? 111.927 -5.479 242.220 1.00 154.02 324 LEU B O 1
ATOM 5648 N N . ALA B 1 325 ? 113.282 -5.145 243.981 1.00 154.20 325 ALA B N 1
ATOM 5649 C CA . ALA B 1 325 ? 114.524 -5.211 243.219 1.00 160.65 325 ALA B CA 1
ATOM 5650 C C . ALA B 1 325 ? 115.583 -6.017 243.962 1.00 158.04 325 ALA B C 1
ATOM 5651 O O . ALA B 1 325 ? 116.771 -5.921 243.661 1.00 150.96 325 ALA B O 1
ATOM 5653 N N . ARG B 1 326 ? 115.153 -6.802 244.939 1.00 164.42 326 ARG B N 1
ATOM 5654 C CA . ARG B 1 326 ? 116.073 -7.586 245.751 1.00 164.28 326 ARG B CA 1
ATOM 5655 C C . ARG B 1 326 ? 116.842 -8.622 244.947 1.00 162.69 326 ARG B C 1
ATOM 5656 O O . ARG B 1 326 ? 116.314 -9.213 244.013 1.00 159.57 326 ARG B O 1
ATOM 5664 N N . GLY B 1 327 ? 118.102 -8.827 245.314 1.00 162.69 327 GLY B N 1
ATOM 5665 C CA . GLY B 1 327 ? 118.946 -9.794 244.638 1.00 165.17 327 GLY B CA 1
ATOM 5666 C C . GLY B 1 327 ? 119.038 -9.529 243.152 1.00 165.82 327 GLY B C 1
ATOM 5667 O O . GLY B 1 327 ? 119.016 -10.450 242.339 1.00 159.69 327 GLY B O 1
ATOM 5668 N N . LEU B 1 328 ? 119.140 -8.258 242.795 1.00 172.98 328 LEU B N 1
ATOM 5669 C CA . LEU B 1 328 ? 119.215 -7.863 241.398 1.00 181.05 328 LEU B CA 1
ATOM 5670 C C . LEU B 1 328 ? 120.435 -8.376 240.636 1.00 191.42 328 LEU B C 1
ATOM 5671 O O . LEU B 1 328 ? 120.324 -8.747 239.471 1.00 192.25 328 LEU B O 1
ATOM 5676 N N . ASP B 1 329 ? 121.598 -8.385 241.275 1.00 201.74 329 ASP B N 1
ATOM 5677 C CA . ASP B 1 329 ? 122.808 -8.819 240.584 1.00 211.48 329 ASP B CA 1
ATOM 5678 C C . ASP B 1 329 ? 122.801 -10.263 240.094 1.00 217.08 329 ASP B C 1
ATOM 5679 O O . ASP B 1 329 ? 123.195 -10.534 238.963 1.00 221.80 329 ASP B O 1
ATOM 5684 N N . TYR B 1 330 ? 122.366 -11.191 240.933 1.00 221.26 330 TYR B N 1
ATOM 5685 C CA . TYR B 1 330 ? 122.327 -12.593 240.527 1.00 222.07 330 TYR B CA 1
ATOM 5686 C C . TYR B 1 330 ? 121.316 -12.926 239.433 1.00 217.24 330 TYR B C 1
ATOM 5687 O O . TYR B 1 330 ? 121.609 -13.677 238.506 1.00 216.92 330 TYR B O 1
ATOM 5696 N N . TYR B 1 331 ? 120.124 -12.360 239.562 1.00 201.76 331 TYR B N 1
ATOM 5697 C CA . TYR B 1 331 ? 119.020 -12.623 238.646 1.00 185.33 331 TYR B CA 1
ATOM 5698 C C . TYR B 1 331 ? 119.141 -12.127 237.209 1.00 195.13 331 TYR B C 1
ATOM 5699 O O . TYR B 1 331 ? 119.577 -11.009 236.956 1.00 203.42 331 TYR B O 1
ATOM 5708 N N . THR B 1 332 ? 118.738 -12.983 236.275 1.00 188.67 332 THR B N 1
ATOM 5709 C CA . THR B 1 332 ? 118.728 -12.658 234.857 1.00 168.96 332 THR B CA 1
ATOM 5710 C C . THR B 1 332 ? 117.296 -12.737 234.345 1.00 152.61 332 THR B C 1
ATOM 5711 O O . THR B 1 332 ? 117.024 -12.464 233.183 1.00 105.67 332 THR B O 1
ATOM 5715 N N . GLY B 1 333 ? 116.385 -13.121 235.231 1.00 129.60 333 GLY B N 1
ATOM 5716 C CA . GLY B 1 333 ? 114.981 -13.252 234.908 1.00 116.97 333 GLY B CA 1
ATOM 5717 C C . GLY B 1 333 ? 114.058 -12.743 235.992 1.00 110.94 333 GLY B C 1
ATOM 5718 O O . GLY B 1 333 ? 114.149 -11.597 236.395 1.00 114.49 333 GLY B O 1
ATOM 5719 N N . VAL B 1 334 ? 113.164 -13.608 236.454 1.00 105.02 334 VAL B N 1
ATOM 5720 C CA . VAL B 1 334 ? 112.186 -13.277 237.488 1.00 107.41 334 VAL B CA 1
ATOM 5721 C C . VAL B 1 334 ? 112.686 -13.189 238.926 1.00 107.66 334 VAL B C 1
ATOM 5722 O O . VAL B 1 334 ? 113.673 -13.812 239.281 1.00 103.47 334 VAL B O 1
ATOM 5726 N N . ILE B 1 335 ? 111.975 -12.414 239.745 1.00 110.81 335 ILE B N 1
ATOM 5727 C CA . ILE B 1 335 ? 112.255 -12.275 241.170 1.00 107.36 335 ILE B CA 1
ATOM 5728 C C . ILE B 1 335 ? 110.980 -12.675 241.884 1.00 102.59 335 ILE B C 1
ATOM 5729 O O . ILE B 1 335 ? 109.882 -12.284 241.469 1.00 107.07 335 ILE B O 1
ATOM 5734 N N . TYR B 1 336 ? 111.115 -13.427 242.967 1.00 96.51 336 TYR B N 1
ATOM 5735 C CA . TYR B 1 336 ? 109.967 -13.591 243.841 1.00 97.88 336 TYR B CA 1
ATOM 5736 C C . TYR B 1 336 ? 110.417 -13.618 245.290 1.00 95.63 336 TYR B C 1
ATOM 5737 O O . TYR B 1 336 ? 111.482 -14.153 245.622 1.00 95.65 336 TYR B O 1
ATOM 5746 N N . GLU B 1 337 ? 109.593 -13.005 246.137 1.00 93.68 337 GLU B N 1
ATOM 5747 C CA . GLU B 1 337 ? 109.860 -12.859 247.558 1.00 95.06 337 GLU B CA 1
ATOM 5748 C C . GLU B 1 337 ? 108.548 -13.055 248.303 1.00 97.65 337 GLU B C 1
ATOM 5749 O O . GLU B 1 337 ? 107.526 -12.472 247.929 1.00 102.84 337 GLU B O 1
ATOM 5755 N N . ALA B 1 338 ? 108.577 -13.872 249.349 1.00 93.81 338 ALA B N 1
ATOM 5756 C CA . ALA B 1 338 ? 107.388 -14.195 250.124 1.00 93.21 338 ALA B CA 1
ATOM 5757 C C . ALA B 1 338 ? 107.360 -13.413 251.429 1.00 96.47 338 ALA B C 1
ATOM 5758 O O . ALA B 1 338 ? 108.378 -13.297 252.118 1.00 97.24 338 ALA B O 1
ATOM 5760 N N . VAL B 1 339 ? 106.194 -12.878 251.760 1.00 100.76 339 VAL B N 1
ATOM 5761 C CA . VAL B 1 339 ? 106.034 -12.102 252.975 1.00 102.54 339 VAL B CA 1
ATOM 5762 C C . VAL B 1 339 ? 104.815 -12.567 253.751 1.00 108.74 339 VAL B C 1
ATOM 5763 O O . VAL B 1 339 ? 103.702 -12.571 253.237 1.00 112.38 339 VAL B O 1
ATOM 5767 N N . LEU B 1 340 ? 105.037 -12.963 254.995 1.00 113.51 340 LEU B N 1
ATOM 5768 C CA . LEU B 1 340 ? 103.957 -13.427 255.846 1.00 117.38 340 LEU B CA 1
ATOM 5769 C C . LEU B 1 340 ? 103.071 -12.241 256.179 1.00 124.58 340 LEU B C 1
ATOM 5770 O O . LEU B 1 340 ? 103.545 -11.110 256.241 1.00 131.58 340 LEU B O 1
ATOM 5775 N N . LEU B 1 341 ? 101.785 -12.492 256.386 1.00 131.66 341 LEU B N 1
ATOM 5776 C CA . LEU B 1 341 ? 100.862 -11.416 256.708 1.00 130.97 341 LEU B CA 1
ATOM 5777 C C . LEU B 1 341 ? 100.506 -11.420 258.184 1.00 135.77 341 LEU B C 1
ATOM 5778 O O . LEU B 1 341 ? 100.050 -12.421 258.728 1.00 137.15 341 LEU B O 1
ATOM 5783 N N . GLN B 1 342 ? 100.727 -10.277 258.818 1.00 136.56 342 GLN B N 1
ATOM 5784 C CA . GLN B 1 342 ? 100.450 -10.095 260.231 1.00 138.89 342 GLN B CA 1
ATOM 5785 C C . GLN B 1 342 ? 99.120 -10.723 260.616 1.00 139.51 342 GLN B C 1
ATOM 5786 O O . GLN B 1 342 ? 98.258 -10.928 259.766 1.00 138.85 342 GLN B O 1
ATOM 5792 N N . VAL B 1 354 ? 113.886 -8.457 258.628 1.00 156.61 354 VAL B N 1
ATOM 5793 C CA . VAL B 1 354 ? 113.729 -8.187 257.204 1.00 159.59 354 VAL B CA 1
ATOM 5794 C C . VAL B 1 354 ? 112.298 -8.449 256.756 1.00 156.43 354 VAL B C 1
ATOM 5795 O O . VAL B 1 354 ? 111.808 -7.823 255.819 1.00 159.46 354 VAL B O 1
ATOM 5799 N N . GLY B 1 355 ? 111.630 -9.375 257.436 1.00 156.64 355 GLY B N 1
ATOM 5800 C CA . GLY B 1 355 ? 110.257 -9.716 257.113 1.00 151.38 355 GLY B CA 1
ATOM 5801 C C . GLY B 1 355 ? 110.108 -10.633 255.914 1.00 138.73 355 GLY B C 1
ATOM 5802 O O . GLY B 1 355 ? 109.008 -10.817 255.399 1.00 135.32 355 GLY B O 1
ATOM 5803 N N . SER B 1 356 ? 111.215 -11.213 255.467 1.00 129.79 356 SER B N 1
ATOM 5804 C CA . SER B 1 356 ? 111.188 -12.104 254.317 1.00 124.62 356 SER B CA 1
ATOM 5805 C C . SER B 1 356 ? 111.355 -13.560 254.727 1.00 117.15 356 SER B C 1
ATOM 5806 O O . SER B 1 356 ? 112.324 -13.919 255.389 1.00 118.71 356 SER B O 1
ATOM 5809 N N . VAL B 1 357 ? 110.410 -14.399 254.321 1.00 107.97 357 VAL B N 1
ATOM 5810 C CA . VAL B 1 357 ? 110.467 -15.815 254.646 1.00 96.50 357 VAL B CA 1
ATOM 5811 C C . VAL B 1 357 ? 111.056 -16.620 253.496 1.00 90.71 357 VAL B C 1
ATOM 5812 O O . VAL B 1 357 ? 111.804 -17.567 253.716 1.00 86.81 357 VAL B O 1
ATOM 5816 N N . ALA B 1 358 ? 110.721 -16.244 252.269 1.00 88.01 358 ALA B N 1
ATOM 5817 C CA . ALA B 1 358 ? 111.256 -16.954 251.116 1.00 81.23 358 ALA B CA 1
ATOM 5818 C C . ALA B 1 358 ? 111.635 -16.005 249.994 1.00 81.18 358 ALA B C 1
ATOM 5819 O O . ALA B 1 358 ? 111.069 -14.928 249.867 1.00 82.60 358 ALA B O 1
ATOM 5821 N N . ALA B 1 359 ? 112.598 -16.414 249.181 1.00 79.62 359 ALA B N 1
ATOM 5822 C CA . ALA B 1 359 ? 113.064 -15.600 248.071 1.00 83.87 359 ALA B CA 1
AT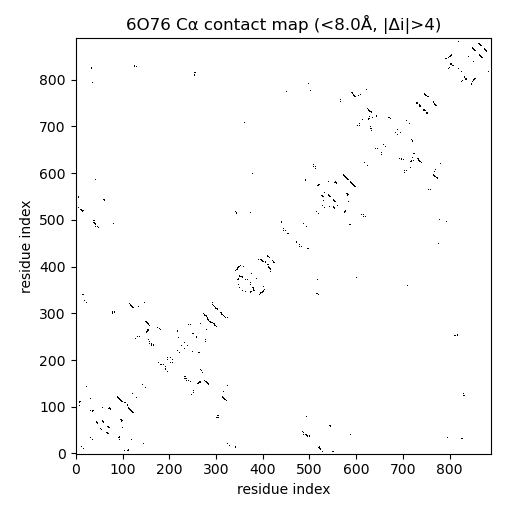OM 5823 C C . ALA B 1 359 ? 113.701 -16.461 246.995 1.00 86.74 359 ALA B C 1
ATOM 5824 O O . ALA B 1 359 ? 114.028 -17.615 247.236 1.00 90.21 359 ALA B O 1
ATOM 5826 N N . GLY B 1 360 ? 113.871 -15.899 245.806 1.00 90.87 360 GLY B N 1
ATOM 5827 C CA . GLY B 1 360 ? 114.482 -16.622 244.707 1.00 92.06 360 GLY B CA 1
ATOM 5828 C C . GLY B 1 360 ? 114.030 -16.104 243.360 1.00 97.10 360 GLY B C 1
ATOM 5829 O O . GLY B 1 360 ? 113.233 -15.172 243.290 1.00 101.89 360 GLY B O 1
ATOM 5830 N N . GLY B 1 361 ? 114.572 -16.679 242.294 1.00 95.94 361 GLY B N 1
ATOM 5831 C CA . GLY B 1 361 ? 114.252 -16.251 240.946 1.00 97.67 361 GLY B CA 1
ATOM 5832 C C . GLY B 1 361 ? 115.095 -16.983 239.925 1.00 91.95 361 GLY B C 1
ATOM 5833 O O . GLY B 1 361 ? 115.785 -17.938 240.262 1.00 85.76 361 GLY B O 1
ATOM 5834 N N . ARG B 1 362 ? 115.045 -16.539 238.674 1.00 97.18 362 ARG B N 1
ATOM 5835 C CA . ARG B 1 362 ? 115.812 -17.192 237.621 1.00 103.37 362 ARG B CA 1
ATOM 5836 C C . ARG B 1 362 ? 117.118 -16.480 237.298 1.00 102.64 362 ARG B C 1
ATOM 5837 O O . ARG B 1 362 ? 117.131 -15.302 236.964 1.00 87.23 362 ARG B O 1
ATOM 5845 N N . TYR B 1 363 ? 118.216 -17.216 237.404 1.00 99.67 363 TYR B N 1
ATOM 5846 C CA . TYR B 1 363 ? 119.537 -16.693 237.104 1.00 103.55 363 TYR B CA 1
ATOM 5847 C C . TYR B 1 363 ? 120.202 -17.632 236.111 1.00 104.76 363 TYR B C 1
ATOM 5848 O O . TYR B 1 363 ? 120.335 -18.820 236.386 1.00 100.23 363 TYR B O 1
ATOM 5857 N N . ASP B 1 364 ? 120.580 -17.126 234.944 1.00 113.57 364 ASP B N 1
ATOM 5858 C CA . ASP B 1 364 ? 121.221 -17.972 233.946 1.00 115.74 364 ASP B CA 1
ATOM 5859 C C . ASP B 1 364 ? 122.717 -17.716 233.836 1.00 119.20 364 ASP B C 1
ATOM 5860 O O . ASP B 1 364 ? 123.450 -18.498 233.241 1.00 115.11 364 ASP B O 1
ATOM 5865 N N . GLY B 1 365 ? 123.157 -16.603 234.403 1.00 134.26 365 GLY B N 1
ATOM 5866 C CA . GLY B 1 365 ? 124.555 -16.216 234.379 1.00 159.54 365 GLY B CA 1
ATOM 5867 C C . GLY B 1 365 ? 125.594 -17.044 235.115 1.00 180.08 365 GLY B C 1
ATOM 5868 O O . GLY B 1 365 ? 126.699 -17.251 234.618 1.00 180.48 365 GLY B O 1
ATOM 5869 N N . LEU B 1 366 ? 125.248 -17.504 236.311 1.00 198.72 366 LEU B N 1
ATOM 5870 C CA . LEU B 1 366 ? 126.186 -18.248 237.150 1.00 172.71 366 LEU B CA 1
ATOM 5871 C C . LEU B 1 366 ? 126.743 -19.592 236.669 1.00 156.64 366 LEU B C 1
ATOM 5872 O O . LEU B 1 366 ? 127.932 -19.853 236.828 1.00 156.91 366 LEU B O 1
ATOM 5877 N N . VAL B 1 367 ? 125.910 -20.442 236.086 1.00 146.05 367 VAL B N 1
ATOM 5878 C CA . VAL B 1 367 ? 126.397 -21.742 235.633 1.00 135.13 367 VAL B CA 1
ATOM 5879 C C . VAL B 1 367 ? 127.459 -21.581 234.560 1.00 130.35 367 VAL B C 1
ATOM 5880 O O . VAL B 1 367 ? 128.453 -22.299 234.535 1.00 129.61 367 VAL B O 1
ATOM 5884 N N . GLY B 1 368 ? 127.228 -20.621 233.678 1.00 139.19 368 GLY B N 1
ATOM 5885 C CA . GLY B 1 368 ? 128.126 -20.324 232.582 1.00 147.36 368 GLY B CA 1
ATOM 5886 C C . GLY B 1 368 ? 129.498 -19.874 233.034 1.00 147.46 368 GLY B C 1
ATOM 5887 O O . GLY B 1 368 ? 130.501 -20.175 232.393 1.00 150.81 368 GLY B O 1
ATOM 5888 N N . MET B 1 369 ? 129.543 -19.140 234.138 1.00 146.61 369 MET B N 1
ATOM 5889 C CA . MET B 1 369 ? 130.798 -18.599 234.632 1.00 152.40 369 MET B CA 1
ATOM 5890 C C . MET B 1 369 ? 131.825 -19.676 234.919 1.00 154.97 369 MET B C 1
ATOM 5891 O O . MET B 1 369 ? 132.992 -19.530 234.570 1.00 165.18 369 MET B O 1
ATOM 5896 N N . PHE B 1 370 ? 131.408 -20.757 235.555 1.00 150.33 370 PHE B N 1
ATOM 5897 C CA . PHE B 1 370 ? 132.342 -21.831 235.859 1.00 147.62 370 PHE B CA 1
ATOM 5898 C C . PHE B 1 370 ? 132.903 -22.556 234.638 1.00 147.75 370 PHE B C 1
ATOM 5899 O O . PHE B 1 370 ? 134.078 -22.912 234.608 1.00 151.63 370 PHE B O 1
ATOM 5907 N N . ASP B 1 371 ? 132.062 -22.771 233.633 1.00 148.19 371 ASP B N 1
ATOM 5908 C CA . ASP B 1 371 ? 132.482 -23.484 232.432 1.00 147.03 371 ASP B CA 1
ATOM 5909 C C . ASP B 1 371 ? 133.580 -22.772 231.650 1.00 153.74 371 ASP B C 1
ATOM 5910 O O . ASP B 1 371 ? 133.524 -21.559 231.446 1.00 156.02 371 ASP B O 1
ATOM 5915 N N . PRO B 1 372 ? 134.610 -23.585 231.191 1.00 155.20 372 PRO B N 1
ATOM 5916 C CA . PRO B 1 372 ? 135.645 -22.876 230.422 1.00 162.47 372 PRO B CA 1
ATOM 5917 C C . PRO B 1 372 ? 135.037 -22.298 229.152 1.00 169.19 372 PRO B C 1
ATOM 5918 O O . PRO B 1 372 ? 135.363 -21.183 228.749 1.00 177.47 372 PRO B O 1
ATOM 5922 N N . LYS B 1 373 ? 134.148 -23.069 228.535 1.00 164.64 373 LYS B N 1
ATOM 5923 C CA . LYS B 1 373 ? 133.467 -22.661 227.313 1.00 167.93 373 LYS B CA 1
ATOM 5924 C C . LYS B 1 373 ? 132.645 -21.420 227.600 1.00 163.96 373 LYS B C 1
ATOM 5925 O O . LYS B 1 373 ? 132.539 -20.524 226.769 1.00 167.23 373 LYS B O 1
ATOM 5928 N N . GLY B 1 374 ? 132.057 -21.379 228.787 1.00 166.49 374 GLY B N 1
ATOM 5929 C CA . GLY B 1 374 ? 131.248 -20.249 229.184 1.00 165.46 374 GLY B CA 1
ATOM 5930 C C . GLY B 1 374 ? 129.819 -20.334 228.705 1.00 155.01 374 GLY B C 1
ATOM 5931 O O . GLY B 1 374 ? 129.061 -19.378 228.845 1.00 148.34 374 GLY B O 1
ATOM 5932 N N . ARG B 1 375 ? 129.437 -21.473 228.140 1.00 153.85 375 ARG B N 1
ATOM 5933 C CA . ARG B 1 375 ? 128.069 -21.609 227.676 1.00 152.29 375 ARG B CA 1
ATOM 5934 C C . ARG B 1 375 ? 127.175 -21.498 228.898 1.00 146.12 375 ARG B C 1
ATOM 5935 O O . ARG B 1 375 ? 127.413 -22.147 229.913 1.00 142.53 375 ARG B O 1
ATOM 5938 N N . LYS B 1 376 ? 126.143 -20.673 228.797 1.00 143.55 376 LYS B N 1
ATOM 5939 C CA . LYS B 1 376 ? 125.225 -20.469 229.905 1.00 134.05 376 LYS B CA 1
ATOM 5940 C C . LYS B 1 376 ? 124.293 -21.648 230.132 1.00 123.01 376 LYS B C 1
ATOM 5941 O O . LYS B 1 376 ? 123.922 -22.346 229.191 1.00 120.23 376 LYS B O 1
ATOM 5947 N N . VAL B 1 377 ? 123.918 -21.862 231.390 1.00 117.00 377 VAL B N 1
ATOM 5948 C CA . VAL B 1 377 ? 122.993 -22.925 231.741 1.00 104.20 377 VAL B CA 1
ATOM 5949 C C . VAL B 1 377 ? 121.774 -22.260 232.354 1.00 101.47 377 VAL B C 1
ATOM 5950 O O . VAL B 1 377 ? 121.897 -21.537 233.342 1.00 100.25 377 VAL B O 1
ATOM 5954 N N . PRO B 1 378 ? 120.559 -22.521 231.734 1.00 102.43 378 PRO B N 1
ATOM 5955 C CA . PRO B 1 378 ? 119.410 -21.842 232.355 1.00 100.17 378 PRO B CA 1
ATOM 5956 C C . PRO B 1 378 ? 119.033 -22.456 233.690 1.00 92.72 378 PRO B C 1
ATOM 5957 O O . PRO B 1 378 ? 118.999 -23.677 233.817 1.00 90.45 378 PRO B O 1
ATOM 5961 N N . CYS B 1 379 ? 118.753 -21.618 234.679 1.00 90.91 379 CYS B N 1
ATOM 5962 C CA . CYS B 1 379 ? 118.371 -22.126 235.983 1.00 90.70 379 CYS B CA 1
ATOM 5963 C C . CYS B 1 379 ? 117.422 -21.216 236.741 1.00 82.29 379 CYS B C 1
ATOM 5964 O O . CYS B 1 379 ? 117.504 -19.998 236.649 1.00 83.11 379 CYS B O 1
ATOM 5967 N N . VAL B 1 380 ? 116.535 -21.826 237.512 1.00 79.24 380 VAL B N 1
ATOM 5968 C CA . VAL B 1 380 ? 115.608 -21.083 238.357 1.00 83.41 380 VAL B CA 1
ATOM 5969 C C . VAL B 1 380 ? 115.612 -21.743 239.731 1.00 86.96 380 VAL B C 1
ATOM 5970 O O . VAL B 1 380 ? 115.794 -22.958 239.852 1.00 80.45 380 VAL B O 1
ATOM 5974 N N . GLY B 1 381 ? 115.435 -20.938 240.778 1.00 95.21 381 GLY B N 1
ATOM 5975 C CA . GLY B 1 381 ? 115.502 -21.512 242.111 1.00 88.59 381 GLY B CA 1
ATOM 5976 C C . GLY B 1 381 ? 114.827 -20.653 243.156 1.00 94.00 381 GLY B C 1
ATOM 5977 O O . GLY B 1 381 ? 114.365 -19.542 242.885 1.00 102.93 381 GLY B O 1
ATOM 5978 N N . LEU B 1 382 ? 114.775 -21.199 244.373 1.00 90.75 382 LEU B N 1
ATOM 5979 C CA . LEU B 1 382 ? 114.193 -20.505 245.514 1.00 81.76 382 LEU B CA 1
ATOM 5980 C C . LEU B 1 382 ? 114.932 -20.886 246.791 1.00 72.46 382 LEU B C 1
ATOM 5981 O O . LEU B 1 382 ? 115.417 -22.011 246.935 1.00 56.00 382 LEU B O 1
ATOM 5986 N N . SER B 1 383 ? 115.009 -19.930 247.715 1.00 75.78 383 SER B N 1
ATOM 5987 C CA . SER B 1 383 ? 115.559 -20.130 249.049 1.00 67.59 383 SER B CA 1
ATOM 5988 C C . SER B 1 383 ? 114.472 -19.842 250.075 1.00 66.62 383 SER B C 1
ATOM 5989 O O . SER B 1 383 ? 113.663 -18.927 249.889 1.00 71.51 383 SER B O 1
ATOM 5992 N N . ILE B 1 384 ? 114.437 -20.625 251.151 1.00 65.08 384 ILE B N 1
ATOM 5993 C CA . ILE B 1 384 ? 113.426 -20.470 252.192 1.00 64.60 384 ILE B CA 1
ATOM 5994 C C . ILE B 1 384 ? 114.123 -20.090 253.495 1.00 63.99 384 ILE B C 1
ATOM 5995 O O . ILE B 1 384 ? 115.003 -20.818 253.973 1.00 57.39 384 ILE B O 1
ATOM 6000 N N . GLY B 1 385 ? 113.722 -18.954 254.065 1.00 66.87 385 GLY B N 1
ATOM 6001 C CA . GLY B 1 385 ? 114.299 -18.426 255.290 1.00 66.56 385 GLY B CA 1
ATOM 6002 C C . GLY B 1 385 ? 113.886 -19.209 256.519 1.00 66.61 385 GLY B C 1
ATOM 6003 O O . GLY B 1 385 ? 112.935 -18.837 257.211 1.00 73.32 385 GLY B O 1
ATOM 6004 N N . VAL B 1 386 ? 114.598 -20.303 256.795 1.00 64.33 386 VAL B N 1
ATOM 6005 C CA . VAL B 1 386 ? 114.138 -21.279 257.778 1.00 49.96 386 VAL B CA 1
ATOM 6006 C C . VAL B 1 386 ? 114.406 -20.878 259.232 1.00 60.39 386 VAL B C 1
ATOM 6007 O O . VAL B 1 386 ? 113.797 -21.458 260.138 1.00 61.01 386 VAL B O 1
ATOM 6011 N N . GLU B 1 387 ? 115.287 -19.906 259.492 1.00 63.14 387 GLU B N 1
ATOM 6012 C CA . GLU B 1 387 ? 115.560 -19.502 260.874 1.00 73.13 387 GLU B CA 1
ATOM 6013 C C . GLU B 1 387 ? 114.377 -18.755 261.488 1.00 72.78 387 GLU B C 1
ATOM 6014 O O . GLU B 1 387 ? 113.864 -19.130 262.558 1.00 73.80 387 GLU B O 1
ATOM 6020 N N . ARG B 1 388 ? 113.916 -17.703 260.809 1.00 67.29 388 ARG B N 1
ATOM 6021 C CA . ARG B 1 388 ? 112.761 -16.959 261.293 1.00 68.30 388 ARG B CA 1
ATOM 6022 C C . ARG B 1 388 ? 111.539 -17.857 261.377 1.00 71.45 388 ARG B C 1
ATOM 6023 O O . ARG B 1 388 ? 110.721 -17.713 262.292 1.00 77.31 388 ARG B O 1
ATOM 6031 N N . ILE B 1 389 ? 111.423 -18.812 260.454 1.00 68.35 389 ILE B N 1
ATOM 6032 C CA . ILE B 1 389 ? 110.334 -19.779 260.512 1.00 68.68 389 ILE B CA 1
ATOM 6033 C C . ILE B 1 389 ? 110.463 -20.651 261.756 1.00 68.87 389 ILE B C 1
ATOM 6034 O O . ILE B 1 389 ? 109.462 -20.965 262.414 1.00 76.21 389 ILE B O 1
ATOM 6039 N N . PHE B 1 390 ? 111.692 -21.063 262.094 1.00 62.80 390 PHE B N 1
ATOM 6040 C CA . PHE B 1 390 ? 111.926 -21.761 263.356 1.00 63.50 390 PHE B CA 1
ATOM 6041 C C . PHE B 1 390 ? 111.316 -20.991 264.518 1.00 66.95 390 PHE B C 1
ATOM 6042 O O . PHE B 1 390 ? 110.500 -21.525 265.285 1.00 74.43 390 PHE B O 1
ATOM 6050 N N . SER B 1 391 ? 111.675 -19.707 264.638 1.00 62.82 391 SER B N 1
ATOM 6051 C CA . SER B 1 391 ? 111.271 -18.976 265.836 1.00 72.74 391 SER B CA 1
ATOM 6052 C C . SER B 1 391 ? 109.783 -18.641 265.828 1.00 75.95 391 SER B C 1
ATOM 6053 O O . SER B 1 391 ? 109.160 -18.589 266.896 1.00 81.10 391 SER B O 1
ATOM 6056 N N . ILE B 1 392 ? 109.191 -18.426 264.651 1.00 79.59 392 ILE B N 1
ATOM 6057 C CA . ILE B 1 392 ? 107.746 -18.218 264.592 1.00 81.33 392 ILE B CA 1
ATOM 6058 C C . ILE B 1 392 ? 107.011 -19.486 265.005 1.00 83.74 392 ILE B C 1
ATOM 6059 O O . ILE B 1 392 ? 106.026 -19.436 265.755 1.00 88.16 392 ILE B O 1
ATOM 6064 N N . VAL B 1 393 ? 107.495 -20.645 264.551 1.00 84.87 393 VAL B N 1
ATOM 6065 C CA . VAL B 1 393 ? 106.815 -21.898 264.859 1.00 85.00 393 VAL B CA 1
ATOM 6066 C C . VAL B 1 393 ? 106.900 -22.195 266.352 1.00 97.67 393 VAL B C 1
ATOM 6067 O O . VAL B 1 393 ? 105.891 -22.527 266.989 1.00 103.88 393 VAL B O 1
ATOM 6071 N N . GLU B 1 394 ? 108.078 -22.041 266.938 1.00 98.41 394 GLU B N 1
ATOM 6072 C CA . GLU B 1 394 ? 108.217 -22.314 268.361 1.00 96.79 394 GLU B CA 1
ATOM 6073 C C . GLU B 1 394 ? 107.325 -21.387 269.162 1.00 94.14 394 GLU B C 1
ATOM 6074 O O . GLU B 1 394 ? 106.701 -21.798 270.134 1.00 95.10 394 GLU B O 1
ATOM 6080 N N . GLN B 1 395 ? 107.264 -20.133 268.741 1.00 94.66 395 GLN B N 1
ATOM 6081 C CA . GLN B 1 395 ? 106.448 -19.146 269.423 1.00 95.40 395 GLN B CA 1
ATOM 6082 C C . GLN B 1 395 ? 104.983 -19.551 269.374 1.00 99.12 395 GLN B C 1
ATOM 6083 O O . GLN B 1 395 ? 104.269 -19.449 270.364 1.00 104.72 395 GLN B O 1
ATOM 6089 N N . ARG B 1 396 ? 104.540 -20.016 268.215 1.00 97.57 396 ARG B N 1
ATOM 6090 C CA . ARG B 1 396 ? 103.159 -20.436 268.044 1.00 103.57 396 ARG B CA 1
ATOM 6091 C C . ARG B 1 396 ? 102.827 -21.628 268.924 1.00 103.70 396 ARG B C 1
ATOM 6092 O O . ARG B 1 396 ? 101.751 -21.700 269.502 1.00 110.38 396 ARG B O 1
ATOM 6100 N N . LEU B 1 397 ? 103.758 -22.567 269.020 1.00 99.06 397 LEU B N 1
ATOM 6101 C CA . LEU B 1 397 ? 103.545 -23.756 269.830 1.00 96.93 397 LEU B CA 1
ATOM 6102 C C . LEU B 1 397 ? 103.368 -23.354 271.281 1.00 101.04 397 LEU B C 1
ATOM 6103 O O . LEU B 1 397 ? 102.548 -23.917 271.999 1.00 107.37 397 LEU B O 1
ATOM 6108 N N . GLU B 1 398 ? 104.154 -22.375 271.706 1.00 96.50 398 GLU B N 1
ATOM 6109 C CA . GLU B 1 398 ? 104.091 -21.874 273.070 1.00 98.81 398 GLU B CA 1
ATOM 6110 C C . GLU B 1 398 ? 102.732 -21.248 273.376 1.00 110.27 398 GLU B C 1
ATOM 6111 O O . GLU B 1 398 ? 102.209 -21.395 274.477 1.00 119.81 398 GLU B O 1
ATOM 6117 N N . ALA B 1 399 ? 102.149 -20.582 272.387 1.00 111.70 399 ALA B N 1
ATOM 6118 C CA . ALA B 1 399 ? 100.851 -19.944 272.562 1.00 117.73 399 ALA B CA 1
ATOM 6119 C C . ALA B 1 399 ? 99.796 -20.987 272.901 1.00 129.29 399 ALA B C 1
ATOM 6120 O O . ALA B 1 399 ? 98.933 -20.757 273.743 1.00 137.15 399 ALA B O 1
ATOM 6122 N N . LEU B 1 400 ? 99.872 -22.139 272.249 1.00 132.69 400 LEU B N 1
ATOM 6123 C CA . LEU B 1 400 ? 98.930 -23.217 272.506 1.00 140.00 400 LEU B CA 1
ATOM 6124 C C . LEU B 1 400 ? 99.085 -23.657 273.953 1.00 151.98 400 LEU B C 1
ATOM 6125 O O . LEU B 1 400 ? 98.113 -24.020 274.610 1.00 154.53 400 LEU B O 1
ATOM 6130 N N . GLU B 1 401 ? 100.325 -23.632 274.426 1.00 149.05 401 GLU B N 1
ATOM 6131 C CA . GLU B 1 401 ? 100.679 -24.010 275.791 1.00 147.06 401 GLU B CA 1
ATOM 6132 C C . GLU B 1 401 ? 100.895 -25.505 275.904 1.00 141.39 401 GLU B C 1
ATOM 6133 O O . GLU B 1 401 ? 101.225 -26.015 276.973 1.00 142.60 401 GLU B O 1
ATOM 6135 N N . GLU B 1 402 ? 100.715 -26.204 274.792 1.00 132.93 402 GLU B N 1
ATOM 6136 C CA . GLU B 1 402 ? 100.932 -27.636 274.765 1.00 121.09 402 GLU B CA 1
ATOM 6137 C C . GLU B 1 402 ? 102.430 -27.850 274.861 1.00 107.97 402 GLU B C 1
ATOM 6138 O O . GLU B 1 402 ? 103.207 -27.053 274.344 1.00 107.97 402 GLU B O 1
ATOM 6144 N N . LYS B 1 403 ? 102.838 -28.916 275.532 1.00 95.45 403 LYS B N 1
ATOM 6145 C CA . LYS B 1 403 ? 104.254 -29.209 275.698 1.00 88.61 403 LYS B CA 1
ATOM 6146 C C . LYS B 1 403 ? 104.946 -29.592 274.402 1.00 85.41 403 LYS B C 1
ATOM 6147 O O . LYS B 1 403 ? 104.363 -30.246 273.545 1.00 85.10 403 LYS B O 1
ATOM 6153 N N . ILE B 1 404 ? 106.201 -29.185 274.268 1.00 80.01 404 ILE B N 1
ATOM 6154 C CA . ILE B 1 404 ? 106.978 -29.536 273.098 1.00 72.72 404 ILE B CA 1
ATOM 6155 C C . ILE B 1 404 ? 107.882 -30.640 273.597 1.00 64.66 404 ILE B C 1
ATOM 6156 O O . ILE B 1 404 ? 108.732 -30.415 274.448 1.00 66.56 404 ILE B O 1
ATOM 6161 N N . ARG B 1 405 ? 107.703 -31.836 273.064 1.00 56.12 405 ARG B N 1
ATOM 6162 C CA . ARG B 1 405 ? 108.496 -32.967 273.506 1.00 53.01 405 ARG B CA 1
ATOM 6163 C C . ARG B 1 405 ? 109.842 -33.072 272.823 1.00 55.51 405 ARG B C 1
ATOM 6164 O O . ARG B 1 405 ? 109.942 -32.958 271.610 1.00 54.86 405 ARG B O 1
ATOM 6172 N N . THR B 1 406 ? 110.880 -33.285 273.618 1.00 57.40 406 THR B N 1
ATOM 6173 C CA . THR B 1 406 ? 112.218 -33.433 273.083 1.00 52.11 406 THR B CA 1
ATOM 6174 C C . THR B 1 406 ? 112.521 -34.895 272.783 1.00 49.86 406 THR B C 1
ATOM 6175 O O . THR B 1 406 ? 113.515 -35.210 272.145 1.00 51.73 406 THR B O 1
ATOM 6179 N N . THR B 1 407 ? 111.660 -35.784 273.261 1.00 54.60 407 THR B N 1
ATOM 6180 C CA . THR B 1 407 ? 111.831 -37.211 273.047 1.00 56.74 407 THR B CA 1
ATOM 6181 C C . THR B 1 407 ? 110.521 -37.823 272.605 1.00 51.80 407 THR B C 1
ATOM 6182 O O . THR B 1 407 ? 109.462 -37.266 272.839 1.00 53.65 407 THR B O 1
ATOM 6186 N N . GLU B 1 408 ? 110.610 -38.966 271.944 1.00 53.48 408 GLU B N 1
ATOM 6187 C CA . GLU B 1 408 ? 109.441 -39.665 271.443 1.00 52.38 408 GLU B CA 1
ATOM 6188 C C . GLU B 1 408 ? 109.133 -40.951 272.191 1.00 53.95 408 GLU B C 1
ATOM 6189 O O . GLU B 1 408 ? 108.414 -41.793 271.674 1.00 55.82 408 GLU B O 1
ATOM 6195 N N . THR B 1 409 ? 109.672 -41.124 273.391 1.00 48.82 409 THR B N 1
ATOM 6196 C CA . THR B 1 409 ? 109.435 -42.365 274.110 1.00 49.14 409 THR B CA 1
ATOM 6197 C C . THR B 1 409 ? 107.966 -42.605 274.384 1.00 50.68 409 THR B C 1
ATOM 6198 O O . THR B 1 409 ? 107.292 -41.786 274.988 1.00 54.04 409 THR B O 1
ATOM 6202 N N . GLN B 1 410 ? 107.482 -43.750 273.920 1.00 48.29 410 GLN B N 1
ATOM 6203 C CA . GLN B 1 410 ? 106.102 -44.166 274.123 1.00 55.82 410 GLN B CA 1
ATOM 6204 C C . GLN B 1 410 ? 105.759 -44.592 275.544 1.00 56.49 410 GLN B C 1
ATOM 6205 O O . GLN B 1 410 ? 104.705 -44.259 276.066 1.00 60.56 410 GLN B O 1
ATOM 6211 N N . VAL B 1 411 ? 106.658 -45.348 276.158 1.00 50.35 411 VAL B N 1
ATOM 6212 C CA . VAL B 1 411 ? 106.428 -45.861 277.494 1.00 48.14 411 VAL B CA 1
ATOM 6213 C C . VAL B 1 411 ? 107.701 -46.027 278.297 1.00 48.75 411 VAL B C 1
ATOM 6214 O O . VAL B 1 411 ? 108.781 -46.144 277.740 1.00 49.88 411 VAL B O 1
ATOM 6218 N N . LEU B 1 412 ? 107.559 -46.041 279.616 1.00 52.27 412 LEU B N 1
ATOM 6219 C CA . LEU B 1 412 ? 108.687 -46.224 280.512 1.00 54.48 412 LEU B CA 1
ATOM 6220 C C . LEU B 1 412 ? 108.399 -47.398 281.428 1.00 56.96 412 LEU B C 1
ATOM 6221 O O . LEU B 1 412 ? 107.312 -47.505 281.971 1.00 60.82 412 LEU B O 1
ATOM 6226 N N . VAL B 1 413 ? 109.370 -48.284 281.595 1.00 56.70 413 VAL B N 1
ATOM 6227 C CA . VAL B 1 413 ? 109.182 -49.447 282.446 1.00 55.11 413 VAL B CA 1
ATOM 6228 C C . VAL B 1 413 ? 109.545 -49.099 283.877 1.00 52.62 413 VAL B C 1
ATOM 6229 O O . VAL B 1 413 ? 110.655 -48.667 284.150 1.00 50.03 413 VAL B O 1
ATOM 6233 N N . ALA B 1 414 ? 108.602 -49.292 284.792 1.00 55.29 414 ALA B N 1
ATOM 6234 C CA . ALA B 1 414 ? 108.843 -48.972 286.192 1.00 56.77 414 ALA B CA 1
ATOM 6235 C C . ALA B 1 414 ? 108.268 -49.984 287.165 1.00 63.23 414 ALA B C 1
ATOM 6236 O O . ALA B 1 414 ? 107.280 -50.641 286.876 1.00 69.91 414 ALA B O 1
ATOM 6238 N N . SER B 1 415 ? 108.908 -50.114 288.318 1.00 65.21 415 SER B N 1
ATOM 6239 C CA . SER B 1 415 ? 108.434 -51.013 289.355 1.00 73.74 415 SER B CA 1
ATOM 6240 C C . SER B 1 415 ? 108.479 -50.328 290.716 1.00 76.28 415 SER B C 1
ATOM 6241 O O . SER B 1 415 ? 109.504 -49.773 291.091 1.00 77.80 415 SER B O 1
ATOM 6244 N N . ALA B 1 416 ? 107.368 -50.357 291.445 1.00 76.21 416 ALA B N 1
ATOM 6245 C CA . ALA B 1 416 ? 107.296 -49.777 292.785 1.00 75.13 416 ALA B CA 1
ATOM 6246 C C . ALA B 1 416 ? 108.148 -50.546 293.792 1.00 71.76 416 ALA B C 1
ATOM 6247 O O . ALA B 1 416 ? 108.798 -49.971 294.655 1.00 68.49 416 ALA B O 1
ATOM 6249 N N . GLN B 1 417 ? 108.114 -51.865 293.663 1.00 70.86 417 GLN B N 1
ATOM 6250 C CA . GLN B 1 417 ? 108.829 -52.786 294.536 1.00 68.79 417 GLN B CA 1
ATOM 6251 C C . GLN B 1 417 ? 110.333 -52.868 294.306 1.00 72.29 417 GLN B C 1
ATOM 6252 O O . GLN B 1 417 ? 110.842 -52.417 293.286 1.00 67.58 417 GLN B O 1
ATOM 6258 N N . LYS B 1 418 ? 111.034 -53.434 295.279 1.00 81.60 418 LYS B N 1
ATOM 6259 C CA . LYS B 1 418 ? 112.479 -53.598 295.220 1.00 82.49 418 LYS B CA 1
ATOM 6260 C C . LYS B 1 418 ? 112.949 -54.851 294.489 1.00 87.25 418 LYS B C 1
ATOM 6261 O O . LYS B 1 418 ? 112.231 -55.835 294.398 1.00 85.08 418 LYS B O 1
ATOM 6267 N N . LYS B 1 419 ? 114.176 -54.790 293.987 1.00 98.17 419 LYS B N 1
ATOM 6268 C CA . LYS B 1 419 ? 114.835 -55.897 293.286 1.00 102.45 419 LYS B CA 1
ATOM 6269 C C . LYS B 1 419 ? 114.199 -56.485 292.024 1.00 91.71 419 LYS B C 1
ATOM 6270 O O . LYS B 1 419 ? 114.248 -57.691 291.813 1.00 92.05 419 LYS B O 1
ATOM 6276 N N . LEU B 1 420 ? 113.610 -55.642 291.190 1.00 79.79 420 LEU B N 1
ATOM 6277 C CA . LEU B 1 420 ? 113.017 -56.104 289.944 1.00 70.93 420 LEU B CA 1
ATOM 6278 C C . LEU B 1 420 ? 113.751 -55.529 288.744 1.00 67.57 420 LEU B C 1
ATOM 6279 O O . LEU B 1 420 ? 113.242 -55.550 287.634 1.00 63.92 420 LEU B O 1
ATOM 6284 N N . LEU B 1 421 ? 114.941 -54.997 288.973 1.00 69.44 421 LEU B N 1
ATOM 6285 C CA . LEU B 1 421 ? 115.702 -54.356 287.909 1.00 65.99 421 LEU B CA 1
ATOM 6286 C C . LEU B 1 421 ? 115.963 -55.269 286.734 1.00 65.28 421 LEU B C 1
ATOM 6287 O O . LEU B 1 421 ? 115.816 -54.867 285.589 1.00 66.50 421 LEU B O 1
ATOM 6292 N N . GLU B 1 422 ? 116.347 -56.502 287.017 1.00 67.12 422 GLU B N 1
ATOM 6293 C CA . GLU B 1 422 ? 116.617 -57.450 285.956 1.00 68.60 422 GLU B CA 1
ATOM 6294 C C . GLU B 1 422 ? 115.339 -57.717 285.191 1.00 66.84 422 GLU B C 1
ATOM 6295 O O . GLU B 1 422 ? 115.346 -57.833 283.975 1.00 65.92 422 GLU B O 1
ATOM 6301 N N . GLU B 1 423 ? 114.234 -57.808 285.915 1.00 64.25 423 GLU B N 1
ATOM 6302 C CA . GLU B 1 423 ? 112.946 -58.040 285.291 1.00 65.96 423 GLU B CA 1
ATOM 6303 C C . GLU B 1 423 ? 112.595 -56.876 284.383 1.00 69.98 423 GLU B C 1
ATOM 6304 O O . GLU B 1 423 ? 112.058 -57.067 283.301 1.00 76.56 423 GLU B O 1
ATOM 6310 N N . ARG B 1 424 ? 112.886 -55.663 284.836 1.00 68.69 424 ARG B N 1
ATOM 6311 C CA . ARG B 1 424 ? 112.612 -54.472 284.045 1.00 62.98 424 ARG B CA 1
ATOM 6312 C C . ARG B 1 424 ? 113.442 -54.430 282.768 1.00 56.90 424 ARG B C 1
ATOM 6313 O O . ARG B 1 424 ? 112.946 -54.068 281.709 1.00 55.68 424 ARG B O 1
ATOM 6321 N N . LEU B 1 425 ? 114.710 -54.802 282.876 1.00 44.23 425 LEU B N 1
ATOM 6322 C CA . LEU B 1 425 ? 115.599 -54.792 281.727 1.00 49.06 425 LEU B CA 1
ATOM 6323 C C . LEU B 1 425 ? 115.145 -55.756 280.651 1.00 53.68 425 LEU B C 1
ATOM 6324 O O . LEU B 1 425 ? 115.185 -55.440 279.470 1.00 53.32 425 LEU B O 1
ATOM 6329 N N . LYS B 1 426 ? 114.712 -56.938 281.060 1.00 53.44 426 LYS B N 1
ATOM 6330 C CA . LYS B 1 426 ? 114.259 -57.927 280.103 1.00 52.57 426 LYS B CA 1
ATOM 6331 C C . LYS B 1 426 ? 113.044 -57.421 279.350 1.00 52.72 426 LYS B C 1
ATOM 6332 O O . LYS B 1 426 ? 112.951 -57.571 278.140 1.00 54.52 426 LYS B O 1
ATOM 6338 N N . LEU B 1 427 ? 112.112 -56.816 280.073 1.00 56.49 427 LEU B N 1
ATOM 6339 C CA . LEU B 1 427 ? 110.902 -56.288 279.460 1.00 58.91 427 LEU B CA 1
ATOM 6340 C C . LEU B 1 427 ? 111.160 -55.144 278.490 1.00 51.00 427 LEU B C 1
ATOM 6341 O O . LEU B 1 427 ? 110.587 -55.093 277.410 1.00 43.40 427 LEU B O 1
ATOM 6346 N N . VAL B 1 428 ? 112.032 -54.228 278.885 1.00 51.26 428 VAL B N 1
ATOM 6347 C CA . VAL B 1 428 ? 112.358 -53.083 278.050 1.00 52.66 428 VAL B CA 1
ATOM 6348 C C . VAL B 1 428 ? 113.018 -53.558 276.764 1.00 54.12 428 VAL B C 1
ATOM 6349 O O . VAL B 1 428 ? 112.769 -53.027 275.688 1.00 43.06 428 VAL B O 1
ATOM 6353 N N . SER B 1 429 ? 113.865 -54.569 276.891 1.00 59.19 429 SER B N 1
ATOM 6354 C CA . SER B 1 429 ? 114.552 -55.136 275.747 1.00 63.75 429 SER B CA 1
ATOM 6355 C C . SER B 1 429 ? 113.541 -55.729 274.781 1.00 66.19 429 SER B C 1
ATOM 6356 O O . SER B 1 429 ? 113.667 -55.584 273.572 1.00 60.92 429 SER B O 1
ATOM 6359 N N . GLU B 1 430 ? 112.530 -56.394 275.318 1.00 69.92 430 GLU B N 1
ATOM 6360 C CA . GLU B 1 430 ? 111.506 -56.986 274.480 1.00 69.92 430 GLU B CA 1
ATOM 6361 C C . GLU B 1 430 ? 110.796 -55.883 273.726 1.00 67.72 430 GLU B C 1
ATOM 6362 O O . GLU B 1 430 ? 110.489 -56.024 272.553 1.00 71.73 430 GLU B O 1
ATOM 6368 N N . LEU B 1 431 ? 110.530 -54.779 274.407 1.00 63.57 431 LEU B N 1
ATOM 6369 C CA . LEU B 1 431 ? 109.862 -53.651 273.781 1.00 65.38 431 LEU B CA 1
ATOM 6370 C C . LEU B 1 431 ? 110.708 -53.051 272.671 1.00 67.83 431 LEU B C 1
ATOM 6371 O O . LEU B 1 431 ? 110.195 -52.675 271.626 1.00 65.13 431 LEU B O 1
ATOM 6376 N N . TRP B 1 432 ? 112.009 -52.951 272.909 1.00 65.18 432 TRP B N 1
ATOM 6377 C CA . TRP B 1 432 ? 112.919 -52.399 271.918 1.00 53.78 432 TRP B CA 1
ATOM 6378 C C . TRP B 1 432 ? 112.963 -53.266 270.675 1.00 61.18 432 TRP B C 1
ATOM 6379 O O . TRP B 1 432 ? 112.976 -52.765 269.558 1.00 66.88 432 TRP B O 1
ATOM 6390 N N . ASP B 1 433 ? 112.977 -54.574 270.883 1.00 63.15 433 ASP B N 1
ATOM 6391 C CA . ASP B 1 433 ? 113.012 -55.537 269.793 1.00 64.82 433 ASP B CA 1
ATOM 6392 C C . ASP B 1 433 ? 111.754 -55.387 268.955 1.00 64.64 433 ASP B C 1
ATOM 6393 O O . ASP B 1 433 ? 111.774 -55.548 267.741 1.00 63.95 433 ASP B O 1
ATOM 6398 N N . ALA B 1 434 ? 110.654 -55.092 269.630 1.00 63.90 434 ALA B N 1
ATOM 6399 C CA . ALA B 1 434 ? 109.360 -54.897 268.995 1.00 61.11 434 ALA B CA 1
ATOM 6400 C C . ALA B 1 434 ? 109.291 -53.586 268.222 1.00 54.40 434 ALA B C 1
ATOM 6401 O O . ALA B 1 434 ? 108.354 -53.358 267.470 1.00 54.63 434 ALA B O 1
ATOM 6403 N N . GLY B 1 435 ? 110.274 -52.717 268.415 1.00 54.77 435 GLY B N 1
ATOM 6404 C CA . GLY B 1 435 ? 110.282 -51.444 267.720 1.00 60.47 435 GLY B CA 1
ATOM 6405 C C . GLY B 1 435 ? 109.590 -50.305 268.440 1.00 63.24 435 GLY B C 1
ATOM 6406 O O . GLY B 1 435 ? 109.381 -49.238 267.873 1.00 68.19 435 GLY B O 1
ATOM 6407 N N . ILE B 1 436 ? 109.193 -50.565 269.678 1.00 57.30 436 ILE B N 1
ATOM 6408 C CA . ILE B 1 436 ? 108.530 -49.569 270.497 1.00 51.98 436 ILE B CA 1
ATOM 6409 C C . ILE B 1 436 ? 109.582 -48.684 271.128 1.00 46.38 436 ILE B C 1
ATOM 6410 O O . ILE B 1 436 ? 110.678 -49.134 271.411 1.00 45.18 436 ILE B O 1
ATOM 6415 N N . LYS B 1 437 ? 109.249 -47.425 271.357 1.00 45.62 437 LYS B N 1
ATOM 6416 C CA . LYS B 1 437 ? 110.196 -46.520 271.972 1.00 51.54 437 LYS B CA 1
ATOM 6417 C C . LYS B 1 437 ? 109.929 -46.602 273.463 1.00 53.58 437 LYS B C 1
ATOM 6418 O O . LYS B 1 437 ? 108.924 -46.108 273.951 1.00 53.46 437 LYS B O 1
ATOM 6424 N N . ALA B 1 438 ? 110.851 -47.233 274.179 1.00 53.40 438 ALA B N 1
ATOM 6425 C CA . ALA B 1 438 ? 110.720 -47.448 275.608 1.00 50.58 438 ALA B CA 1
ATOM 6426 C C . ALA B 1 438 ? 111.952 -47.004 276.369 1.00 52.39 438 ALA B C 1
ATOM 6427 O O . ALA B 1 438 ? 113.039 -46.906 275.813 1.00 49.66 438 ALA B O 1
ATOM 6429 N N . GLU B 1 439 ? 111.766 -46.728 277.651 1.00 54.74 439 GLU B N 1
ATOM 6430 C CA . GLU B 1 439 ? 112.852 -46.253 278.500 1.00 52.22 439 GLU B CA 1
ATOM 6431 C C . GLU B 1 439 ? 112.764 -46.934 279.858 1.00 53.56 439 GLU B C 1
ATOM 6432 O O . GLU B 1 439 ? 111.788 -47.614 280.170 1.00 52.90 439 GLU B O 1
ATOM 6438 N N . LEU B 1 440 ? 113.822 -46.782 280.653 1.00 54.05 440 LEU B N 1
ATOM 6439 C CA . LEU B 1 440 ? 113.768 -47.157 282.061 1.00 47.35 440 LEU B CA 1
ATOM 6440 C C . LEU B 1 440 ? 114.875 -46.402 282.777 1.00 53.89 440 LEU B C 1
ATOM 6441 O O . LEU B 1 440 ? 115.902 -46.071 282.177 1.00 53.78 440 LEU B O 1
ATOM 6446 N N . LEU B 1 441 ? 114.659 -46.133 284.062 1.00 62.48 441 LEU B N 1
ATOM 6447 C CA . LEU B 1 441 ? 115.654 -45.414 284.843 1.00 60.32 441 LEU B CA 1
ATOM 6448 C C . LEU B 1 441 ? 116.785 -46.346 285.248 1.00 58.64 441 LEU B C 1
ATOM 6449 O O . LEU B 1 441 ? 116.561 -47.502 285.621 1.00 62.47 441 LEU B O 1
ATOM 6454 N N . TYR B 1 442 ? 118.009 -45.828 285.182 1.00 50.83 442 TYR B N 1
ATOM 6455 C CA . TYR B 1 442 ? 119.205 -46.610 285.476 1.00 56.96 442 TYR B CA 1
ATOM 6456 C C . TYR B 1 442 ? 119.431 -46.669 286.991 1.00 60.00 442 TYR B C 1
ATOM 6457 O O . TYR B 1 442 ? 120.438 -46.207 287.526 1.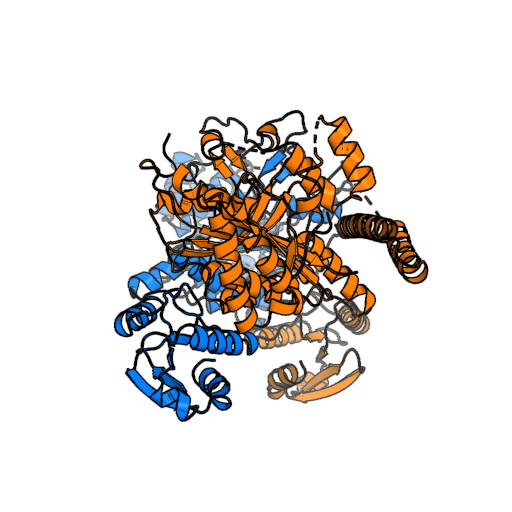00 64.04 442 TYR B O 1
ATOM 6466 N N . LYS B 1 443 ? 118.455 -47.263 287.683 1.00 59.41 443 LYS B N 1
ATOM 6467 C CA . LYS B 1 443 ? 118.446 -47.335 289.136 1.00 57.17 443 LYS B CA 1
ATOM 6468 C C . LYS B 1 443 ? 118.109 -48.754 289.560 1.00 58.10 443 LYS B C 1
ATOM 6469 O O . LYS B 1 443 ? 117.342 -49.452 288.892 1.00 59.41 443 LYS B O 1
ATOM 6475 N N . LYS B 1 444 ? 118.696 -49.173 290.681 1.00 64.47 444 LYS B N 1
ATOM 6476 C CA . LYS B 1 444 ? 118.421 -50.507 291.202 1.00 68.60 444 LYS B CA 1
ATOM 6477 C C . LYS B 1 444 ? 116.984 -50.611 291.687 1.00 66.81 444 LYS B C 1
ATOM 6478 O O . LYS B 1 444 ? 116.243 -51.512 291.279 1.00 66.00 444 LYS B O 1
ATOM 6484 N N . ASN B 1 445 ? 116.609 -49.697 292.575 1.00 64.79 445 ASN B N 1
ATOM 6485 C CA . ASN B 1 445 ? 115.269 -49.653 293.140 1.00 63.16 445 ASN B CA 1
ATOM 6486 C C . ASN B 1 445 ? 114.685 -48.250 293.133 1.00 64.40 445 ASN B C 1
ATOM 6487 O O . ASN B 1 445 ? 114.599 -47.611 294.180 1.00 59.66 445 ASN B O 1
ATOM 6492 N N . PRO B 1 446 ? 114.283 -47.764 291.897 1.00 69.85 446 PRO B N 1
ATOM 6493 C CA . PRO B 1 446 ? 113.725 -46.405 291.933 1.00 65.77 446 PRO B CA 1
ATOM 6494 C C . PRO B 1 446 ? 112.306 -46.376 292.471 1.00 63.00 446 PRO B C 1
ATOM 6495 O O . PRO B 1 446 ? 111.579 -47.348 292.331 1.00 65.52 446 PRO B O 1
ATOM 6499 N N . LYS B 1 447 ? 111.923 -45.269 293.089 1.00 62.45 447 LYS B N 1
ATOM 6500 C CA . LYS B 1 447 ? 110.579 -45.118 293.620 1.00 66.89 447 LYS B CA 1
ATOM 6501 C C . LYS B 1 447 ? 109.571 -44.801 292.514 1.00 64.00 447 LYS B C 1
ATOM 6502 O O . LYS B 1 447 ? 109.890 -44.108 291.558 1.00 62.18 447 LYS B O 1
ATOM 6508 N N . LEU B 1 448 ? 108.352 -45.305 292.656 1.00 63.51 448 LEU B N 1
ATOM 6509 C CA . LEU B 1 448 ? 107.309 -45.106 291.657 1.00 61.43 448 LEU B CA 1
ATOM 6510 C C . LEU B 1 448 ? 106.927 -43.652 291.442 1.00 68.61 448 LEU B C 1
ATOM 6511 O O . LEU B 1 448 ? 106.665 -43.244 290.322 1.00 76.47 448 LEU B O 1
ATOM 6516 N N . LEU B 1 449 ? 106.877 -42.871 292.509 1.00 74.78 449 LEU B N 1
ATOM 6517 C CA . LEU B 1 449 ? 106.516 -41.470 292.375 1.00 73.27 449 LEU B CA 1
ATOM 6518 C C . LEU B 1 449 ? 107.530 -40.736 291.517 1.00 79.48 449 LEU B C 1
ATOM 6519 O O . LEU B 1 449 ? 107.170 -39.898 290.698 1.00 89.17 449 LEU B O 1
ATOM 6524 N N . ASN B 1 450 ? 108.804 -41.050 291.710 1.00 75.43 450 ASN B N 1
ATOM 6525 C CA . ASN B 1 450 ? 109.854 -40.408 290.943 1.00 72.81 450 ASN B CA 1
ATOM 6526 C C . ASN B 1 450 ? 109.723 -40.719 289.463 1.00 67.83 450 ASN B C 1
ATOM 6527 O O . ASN B 1 450 ? 109.890 -39.847 288.619 1.00 66.31 450 ASN B O 1
ATOM 6532 N N . GLN B 1 451 ? 109.421 -41.974 289.158 1.00 62.63 451 GLN B N 1
ATOM 6533 C CA . GLN B 1 451 ? 109.258 -42.408 287.779 1.00 60.79 451 GLN B CA 1
ATOM 6534 C C . GLN B 1 451 ? 108.077 -41.732 287.091 1.00 59.89 451 GLN B C 1
ATOM 6535 O O . GLN B 1 451 ? 108.168 -41.336 285.935 1.00 56.58 451 GLN B O 1
ATOM 6541 N N . LEU B 1 452 ? 106.969 -41.603 287.809 1.00 59.46 452 LEU B N 1
ATOM 6542 C CA . LEU B 1 452 ? 105.777 -40.964 287.273 1.00 56.92 452 LEU B CA 1
ATOM 6543 C C . LEU B 1 452 ? 106.032 -39.499 286.971 1.00 60.86 452 LEU B C 1
ATOM 6544 O O . LEU B 1 452 ? 105.561 -38.969 285.976 1.00 67.11 452 LEU B O 1
ATOM 6549 N N . GLN B 1 453 ? 106.775 -38.841 287.847 1.00 64.58 453 GLN B N 1
ATOM 6550 C CA . GLN B 1 453 ? 107.094 -37.435 287.662 1.00 67.87 453 GLN B CA 1
ATOM 6551 C C . GLN B 1 453 ? 107.924 -37.242 286.405 1.00 63.82 453 GLN B C 1
ATOM 6552 O O . GLN B 1 453 ? 107.742 -36.279 285.666 1.00 61.98 453 GLN B O 1
ATOM 6558 N N . TYR B 1 454 ? 108.840 -38.171 286.169 1.00 66.36 454 TYR B N 1
ATOM 6559 C CA . TYR B 1 454 ? 109.696 -38.120 284.997 1.00 63.59 454 TYR B CA 1
ATOM 6560 C C . TYR B 1 454 ? 108.840 -38.213 283.746 1.00 59.64 454 TYR B C 1
ATOM 6561 O O . TYR B 1 454 ? 109.079 -37.513 282.772 1.00 63.31 454 TYR B O 1
ATOM 6570 N N . CYS B 1 455 ? 107.841 -39.083 283.774 1.00 52.09 455 CYS B N 1
ATOM 6571 C CA . CYS B 1 455 ? 106.952 -39.230 282.638 1.00 49.92 455 CYS B CA 1
ATOM 6572 C C . CYS B 1 455 ? 106.176 -37.952 282.401 1.00 59.49 455 CYS B C 1
ATOM 6573 O O . CYS B 1 455 ? 105.995 -37.532 281.268 1.00 61.02 455 CYS B O 1
ATOM 6576 N N . GLU B 1 456 ? 105.710 -37.334 283.477 1.00 63.29 456 GLU B N 1
ATOM 6577 C CA . GLU B 1 456 ? 104.939 -36.113 283.343 1.00 64.51 456 GLU B CA 1
ATOM 6578 C C . GLU B 1 456 ? 105.779 -35.012 282.730 1.00 68.40 456 GLU B C 1
ATOM 6579 O O . GLU B 1 456 ? 105.331 -34.302 281.840 1.00 69.11 456 GLU B O 1
ATOM 6585 N N . GLU B 1 457 ? 107.004 -34.878 283.214 1.00 76.72 457 GLU B N 1
ATOM 6586 C CA . GLU B 1 457 ? 107.926 -33.872 282.705 1.00 81.64 457 GLU B CA 1
ATOM 6587 C C . GLU B 1 457 ? 108.381 -34.120 281.268 1.00 78.78 457 GLU B C 1
ATOM 6588 O O . GLU B 1 457 ? 108.495 -33.192 280.475 1.00 85.12 457 GLU B O 1
ATOM 6594 N N . ALA B 1 458 ? 108.651 -35.381 280.948 1.00 70.45 458 ALA B N 1
ATOM 6595 C CA . ALA B 1 458 ? 109.110 -35.771 279.617 1.00 58.70 458 ALA B CA 1
ATOM 6596 C C . ALA B 1 458 ? 108.008 -35.907 278.574 1.00 60.59 458 ALA B C 1
ATOM 6597 O O . ALA B 1 458 ? 108.288 -35.974 277.383 1.00 61.85 458 ALA B O 1
ATOM 6599 N N . GLY B 1 459 ? 106.760 -35.946 279.017 1.00 61.91 459 GLY B N 1
ATOM 6600 C CA . GLY B 1 459 ? 105.641 -36.079 278.105 1.00 56.90 459 GLY B CA 1
ATOM 6601 C C . GLY B 1 459 ? 105.294 -37.491 277.674 1.00 53.03 459 GLY B C 1
ATOM 6602 O O . GLY B 1 459 ? 104.476 -37.685 276.785 1.00 48.57 459 GLY B O 1
ATOM 6603 N N . ILE B 1 460 ? 105.910 -38.483 278.300 1.00 51.38 460 ILE B N 1
ATOM 6604 C CA . ILE B 1 460 ? 105.639 -39.871 277.959 1.00 39.45 460 ILE B CA 1
ATOM 6605 C C . ILE B 1 460 ? 104.185 -40.196 278.264 1.00 50.87 460 ILE B C 1
ATOM 6606 O O . ILE B 1 460 ? 103.660 -39.767 279.281 1.00 54.33 460 ILE B O 1
ATOM 6611 N N . PRO B 1 461 ? 103.521 -40.856 277.330 1.00 52.09 461 PRO B N 1
ATOM 6612 C CA . PRO B 1 461 ? 102.116 -41.245 277.465 1.00 51.69 461 PRO B CA 1
ATOM 6613 C C . PRO B 1 461 ? 101.775 -42.343 278.473 1.00 50.54 461 PRO B C 1
ATOM 6614 O O . PRO B 1 461 ? 100.759 -42.252 279.148 1.00 51.84 461 PRO B O 1
ATOM 6618 N N . LEU B 1 462 ? 102.599 -43.379 278.551 1.00 50.26 462 LEU B N 1
ATOM 6619 C CA . LEU B 1 462 ? 102.310 -44.508 279.422 1.00 51.83 462 LEU B CA 1
ATOM 6620 C C . LEU B 1 462 ? 103.454 -45.007 280.278 1.00 55.45 462 LEU B C 1
ATOM 6621 O O . LEU B 1 462 ? 104.617 -44.783 279.978 1.00 60.18 462 LEU B O 1
ATOM 6626 N N . VAL B 1 463 ? 103.095 -45.689 281.357 1.00 57.51 463 VAL B N 1
ATOM 6627 C CA . VAL B 1 463 ? 104.056 -46.275 282.273 1.00 54.92 463 VAL B CA 1
ATOM 6628 C C . VAL B 1 463 ? 103.758 -47.758 282.426 1.00 53.61 463 VAL B C 1
ATOM 6629 O O . VAL B 1 463 ? 102.623 -48.134 282.672 1.00 59.18 463 VAL B O 1
ATOM 6633 N N . ALA B 1 464 ? 104.772 -48.600 282.292 1.00 48.77 464 ALA B N 1
ATOM 6634 C CA . ALA B 1 464 ? 104.572 -50.031 282.437 1.00 52.28 464 ALA B CA 1
ATOM 6635 C C . ALA B 1 464 ? 105.118 -50.407 283.792 1.00 62.88 464 ALA B C 1
ATOM 6636 O O . ALA B 1 464 ? 106.288 -50.191 284.077 1.00 68.59 464 ALA B O 1
ATOM 6638 N N . ILE B 1 465 ? 104.266 -50.976 284.630 1.00 65.37 465 ILE B N 1
ATOM 6639 C CA . ILE B 1 465 ? 104.662 -51.338 285.976 1.00 62.04 465 ILE B CA 1
ATOM 6640 C C . ILE B 1 465 ? 104.759 -52.829 286.192 1.00 59.93 465 ILE B C 1
ATOM 6641 O O . ILE B 1 465 ? 103.868 -53.580 285.826 1.00 60.19 465 ILE B O 1
ATOM 6646 N N . ILE B 1 466 ? 105.858 -53.246 286.798 1.00 59.20 466 ILE B N 1
ATOM 6647 C CA . ILE B 1 466 ? 106.075 -54.646 287.080 1.00 66.22 466 ILE B CA 1
ATOM 6648 C C . ILE B 1 466 ? 106.002 -54.859 288.579 1.00 72.09 466 ILE B C 1
ATOM 6649 O O . ILE B 1 466 ? 106.657 -54.166 289.348 1.00 78.73 466 ILE B O 1
ATOM 6654 N N . GLY B 1 467 ? 105.195 -55.827 288.981 1.00 71.20 467 GLY B N 1
ATOM 6655 C CA . GLY B 1 467 ? 105.005 -56.150 290.378 1.00 75.52 467 GLY B CA 1
ATOM 6656 C C . GLY B 1 467 ? 105.239 -57.630 290.529 1.00 86.96 467 GLY B C 1
ATOM 6657 O O . GLY B 1 467 ? 105.134 -58.373 289.559 1.00 96.08 467 GLY B O 1
ATOM 6658 N N . GLU B 1 468 ? 105.562 -58.072 291.734 1.00 91.05 468 GLU B N 1
ATOM 6659 C CA . GLU B 1 468 ? 105.828 -59.482 291.930 1.00 94.66 468 GLU B CA 1
ATOM 6660 C C . GLU B 1 468 ? 104.614 -60.326 291.580 1.00 97.55 468 GLU B C 1
ATOM 6661 O O . GLU B 1 468 ? 104.745 -61.347 290.912 1.00 102.88 468 GLU B O 1
ATOM 6667 N N . GLN B 1 469 ? 103.440 -59.910 292.035 1.00 97.70 469 GLN B N 1
ATOM 6668 C CA . GLN B 1 469 ? 102.229 -60.651 291.721 1.00 106.60 469 GLN B CA 1
ATOM 6669 C C . GLN B 1 469 ? 101.941 -60.616 290.228 1.00 110.07 469 GLN B C 1
ATOM 6670 O O . GLN B 1 469 ? 101.562 -61.624 289.638 1.00 116.28 469 GLN B O 1
ATOM 6676 N N . GLU B 1 470 ? 102.129 -59.448 289.621 1.00 106.04 470 GLU B N 1
ATOM 6677 C CA . GLU B 1 470 ? 101.883 -59.281 288.197 1.00 96.34 470 GLU B CA 1
ATOM 6678 C C . GLU B 1 470 ? 102.819 -60.164 287.410 1.00 89.27 470 GLU B C 1
ATOM 6679 O O . GLU B 1 470 ? 102.439 -60.771 286.415 1.00 88.87 470 GLU B O 1
ATOM 6685 N N . LEU B 1 471 ? 104.058 -60.229 287.869 1.00 92.86 471 LEU B N 1
ATOM 6686 C CA . LEU B 1 471 ? 105.059 -61.023 287.197 1.00 95.42 471 LEU B CA 1
ATOM 6687 C C . LEU B 1 471 ? 104.622 -62.470 287.213 1.00 105.43 471 LEU B C 1
ATOM 6688 O O . LEU B 1 471 ? 104.729 -63.177 286.216 1.00 114.94 471 LEU B O 1
ATOM 6693 N N . LYS B 1 472 ? 104.121 -62.902 288.360 1.00 107.68 472 LYS B N 1
ATOM 6694 C CA . LYS B 1 472 ? 103.656 -64.266 288.527 1.00 113.73 472 LYS B CA 1
ATOM 6695 C C . LYS B 1 472 ? 102.452 -64.630 287.674 1.00 117.03 472 LYS B C 1
ATOM 6696 O O . LYS B 1 472 ? 102.372 -65.738 287.156 1.00 120.68 472 LYS B O 1
ATOM 6702 N N . ASP B 1 473 ? 101.508 -63.708 287.537 1.00 113.19 473 ASP B N 1
ATOM 6703 C CA . ASP B 1 473 ? 100.299 -64.013 286.775 1.00 112.87 473 ASP B CA 1
ATOM 6704 C C . ASP B 1 473 ? 100.500 -63.920 285.268 1.00 107.32 473 ASP B C 1
ATOM 6705 O O . ASP B 1 473 ? 99.618 -64.350 284.518 1.00 107.09 473 ASP B O 1
ATOM 6710 N N . GLY B 1 474 ? 101.629 -63.381 284.813 1.00 101.14 474 GLY B N 1
ATOM 6711 C CA . GLY B 1 474 ? 101.860 -63.110 283.411 1.00 90.83 474 GLY B CA 1
ATOM 6712 C C . GLY B 1 474 ? 101.316 -61.784 282.925 1.00 81.76 474 GLY B C 1
ATOM 6713 O O . GLY B 1 474 ? 101.429 -61.488 281.730 1.00 86.97 474 GLY B O 1
ATOM 6714 N N . VAL B 1 475 ? 100.689 -60.999 283.800 1.00 78.73 475 VAL B N 1
ATOM 6715 C CA . VAL B 1 475 ? 100.173 -59.681 283.443 1.00 78.98 475 VAL B CA 1
ATOM 6716 C C . VAL B 1 475 ? 101.232 -58.605 283.659 1.00 80.36 475 VAL B C 1
ATOM 6717 O O . VAL B 1 475 ? 102.267 -58.846 284.291 1.00 82.96 475 VAL B O 1
ATOM 6721 N N . ILE B 1 476 ? 100.952 -57.436 283.106 1.00 78.05 476 ILE B N 1
ATOM 6722 C CA . ILE B 1 476 ? 101.786 -56.265 283.242 1.00 74.97 476 ILE B CA 1
ATOM 6723 C C . ILE B 1 476 ? 100.780 -55.166 283.500 1.00 72.56 476 ILE B C 1
ATOM 6724 O O . ILE B 1 476 ? 99.713 -55.159 282.900 1.00 72.78 476 ILE B O 1
ATOM 6729 N N . LYS B 1 477 ? 101.103 -54.236 284.382 1.00 71.21 477 LYS B N 1
ATOM 6730 C CA . LYS B 1 477 ? 100.161 -53.179 284.687 1.00 71.61 477 LYS B CA 1
ATOM 6731 C C . LYS B 1 477 ? 100.486 -51.947 283.870 1.00 64.63 477 LYS B C 1
ATOM 6732 O O . LYS B 1 477 ? 101.579 -51.405 283.958 1.00 58.24 477 LYS B O 1
ATOM 6738 N N . LEU B 1 478 ? 99.522 -51.506 283.073 1.00 63.16 478 LEU B N 1
ATOM 6739 C CA . LEU B 1 478 ? 99.714 -50.342 282.232 1.00 58.86 478 LEU B CA 1
ATOM 6740 C C . LEU B 1 478 ? 98.858 -49.204 282.744 1.00 59.71 478 LEU B C 1
ATOM 6741 O O . LEU B 1 478 ? 97.644 -49.326 282.835 1.00 58.61 478 LEU B O 1
ATOM 6746 N N . ARG B 1 479 ? 99.500 -48.092 283.070 1.00 62.33 479 ARG B N 1
ATOM 6747 C CA . ARG B 1 479 ? 98.798 -46.933 283.590 1.00 64.29 479 ARG B CA 1
ATOM 6748 C C . ARG B 1 479 ? 98.988 -45.712 282.713 1.00 58.12 479 ARG B C 1
ATOM 6749 O O . ARG B 1 479 ? 100.106 -45.372 282.354 1.00 52.79 479 ARG B O 1
ATOM 6757 N N . SER B 1 480 ? 97.891 -45.049 282.374 1.00 53.21 480 SER B N 1
ATOM 6758 C CA . SER B 1 480 ? 97.981 -43.856 281.558 1.00 53.65 480 SER B CA 1
ATOM 6759 C C . SER B 1 480 ? 98.454 -42.737 282.454 1.00 56.06 480 SER B C 1
ATOM 6760 O O . SER B 1 480 ? 97.894 -42.517 283.517 1.00 59.00 480 SER B O 1
ATOM 6763 N N . VAL B 1 481 ? 99.490 -42.027 282.036 1.00 53.91 481 VAL B N 1
ATOM 6764 C CA . VAL B 1 481 ? 99.992 -40.945 282.857 1.00 49.73 481 VAL B CA 1
ATOM 6765 C C . VAL B 1 481 ? 98.981 -39.820 283.023 1.00 57.76 481 VAL B C 1
ATOM 6766 O O . VAL B 1 481 ? 98.794 -39.326 284.125 1.00 69.24 481 VAL B O 1
ATOM 6770 N N . THR B 1 482 ? 98.335 -39.402 281.942 1.00 61.04 482 THR B N 1
ATOM 6771 C CA . THR B 1 482 ? 97.352 -38.334 282.064 1.00 72.13 482 THR B CA 1
ATOM 6772 C C . THR B 1 482 ? 96.085 -38.731 282.819 1.00 78.58 482 THR B C 1
ATOM 6773 O O . THR B 1 482 ? 95.647 -38.028 283.721 1.00 84.63 482 THR B O 1
ATOM 6777 N N . SER B 1 483 ? 95.504 -39.864 282.439 1.00 76.99 483 SER B N 1
ATOM 6778 C CA . SER B 1 483 ? 94.298 -40.379 283.080 1.00 74.81 483 SER B CA 1
ATOM 6779 C C . SER B 1 483 ? 94.545 -40.911 284.477 1.00 64.80 483 SER B C 1
ATOM 6780 O O . SER B 1 483 ? 93.751 -40.717 285.386 1.00 60.80 483 SER B O 1
ATOM 6783 N N . ARG B 1 484 ? 95.663 -41.608 284.610 1.00 64.24 484 ARG B N 1
ATOM 6784 C CA . ARG B 1 484 ? 96.068 -42.240 285.852 1.00 62.91 484 ARG B CA 1
ATOM 6785 C C . ARG B 1 484 ? 95.365 -43.580 286.004 1.00 60.91 484 ARG B C 1
ATOM 6786 O O . ARG B 1 484 ? 95.513 -44.257 287.012 1.00 62.65 484 ARG B O 1
ATOM 6794 N N . GLU B 1 485 ? 94.599 -43.954 284.988 1.00 57.35 485 GLU B N 1
ATOM 6795 C CA . GLU B 1 485 ? 93.885 -45.222 284.986 1.00 59.09 485 GLU B CA 1
ATOM 6796 C C . GLU B 1 485 ? 94.832 -46.387 284.732 1.00 65.21 485 GLU B C 1
ATOM 6797 O O . GLU B 1 485 ? 95.876 -46.217 284.118 1.00 69.08 485 GLU B O 1
ATOM 6803 N N . GLU B 1 486 ? 94.466 -47.569 285.208 1.00 63.83 486 GLU B N 1
ATOM 6804 C CA . GLU B 1 486 ? 95.303 -48.748 285.047 1.00 69.11 486 GLU B CA 1
ATOM 6805 C C . GLU B 1 486 ? 94.564 -49.938 284.481 1.00 81.83 486 GLU B C 1
ATOM 6806 O O . GLU B 1 486 ? 93.356 -50.061 284.629 1.00 94.83 486 GLU B O 1
ATOM 6812 N N . VAL B 1 487 ? 95.309 -50.818 283.832 1.00 80.88 487 VAL B N 1
ATOM 6813 C CA . VAL B 1 487 ? 94.753 -52.031 283.268 1.00 84.26 487 VAL B CA 1
ATOM 6814 C C . VAL B 1 487 ? 95.777 -53.140 283.410 1.00 86.88 487 VAL B C 1
ATOM 6815 O O . VAL B 1 487 ? 96.970 -52.877 283.466 1.00 85.82 487 VAL B O 1
ATOM 6819 N N . ASP B 1 488 ? 95.318 -54.382 283.462 1.00 92.59 488 ASP B N 1
ATOM 6820 C CA . ASP B 1 488 ? 96.240 -55.497 283.569 1.00 94.46 488 ASP B CA 1
ATOM 6821 C C . ASP B 1 488 ? 96.277 -56.161 282.211 1.00 90.72 488 ASP B C 1
ATOM 6822 O O . ASP B 1 488 ? 95.252 -56.599 281.699 1.00 89.11 488 ASP B O 1
ATOM 6827 N N . VAL B 1 489 ? 97.462 -56.229 281.622 1.00 89.62 489 VAL B N 1
ATOM 6828 C CA . VAL B 1 489 ? 97.599 -56.833 280.313 1.00 89.11 489 VAL B CA 1
ATOM 6829 C C . VAL B 1 489 ? 98.603 -57.968 280.287 1.00 94.77 489 VAL B C 1
ATOM 6830 O O . VAL B 1 489 ? 99.735 -57.825 280.733 1.00 97.76 489 VAL B O 1
ATOM 6834 N N . ARG B 1 490 ? 98.176 -59.098 279.747 1.00 93.98 490 ARG B N 1
ATOM 6835 C CA . ARG B 1 490 ? 99.046 -60.257 279.603 1.00 90.63 490 ARG B CA 1
ATOM 6836 C C . ARG B 1 490 ? 100.262 -59.900 278.754 1.00 87.52 490 ARG B C 1
ATOM 6837 O O . ARG B 1 490 ? 100.199 -59.045 277.865 1.00 87.21 490 ARG B O 1
ATOM 6845 N N . ARG B 1 491 ? 101.384 -60.558 279.061 1.00 83.57 491 ARG B N 1
ATOM 6846 C CA . ARG B 1 491 ? 102.669 -60.226 278.446 1.00 86.66 491 ARG B CA 1
ATOM 6847 C C . ARG B 1 491 ? 102.590 -60.155 276.925 1.00 98.75 491 ARG B C 1
ATOM 6848 O O . ARG B 1 491 ? 103.164 -59.251 276.308 1.00 101.54 491 ARG B O 1
ATOM 6856 N N . GLU B 1 492 ? 101.939 -61.126 276.299 1.00 104.61 492 GLU B N 1
ATOM 6857 C CA . GLU B 1 492 ? 101.859 -61.143 274.840 1.00 108.87 492 GLU B CA 1
ATOM 6858 C C . GLU B 1 492 ? 101.109 -59.962 274.233 1.00 110.38 492 GLU B C 1
ATOM 6859 O O . GLU B 1 492 ? 101.526 -59.396 273.225 1.00 115.21 492 GLU B O 1
ATOM 6865 N N . ASP B 1 493 ? 100.000 -59.595 274.853 1.00 100.47 493 ASP B N 1
ATOM 6866 C CA . ASP B 1 493 ? 99.181 -58.493 274.376 1.00 94.64 493 ASP B CA 1
ATOM 6867 C C . ASP B 1 493 ? 99.800 -57.123 274.613 1.00 85.48 493 ASP B C 1
ATOM 6868 O O . ASP B 1 493 ? 99.355 -56.131 274.044 1.00 85.00 493 ASP B O 1
ATOM 6873 N N . LEU B 1 494 ? 100.821 -57.065 275.457 1.00 78.33 494 LEU B N 1
ATOM 6874 C CA . LEU B 1 494 ? 101.431 -55.789 275.803 1.00 77.60 494 LEU B CA 1
ATOM 6875 C C . LEU B 1 494 ? 102.013 -55.007 274.639 1.00 80.54 494 LEU B C 1
ATOM 6876 O O . LEU B 1 494 ? 101.845 -53.794 274.569 1.00 80.16 494 LEU B O 1
ATOM 6881 N N . VAL B 1 495 ? 102.691 -55.676 273.721 1.00 80.50 495 VAL B N 1
ATOM 6882 C CA . VAL B 1 495 ? 103.257 -54.947 272.603 1.00 76.77 495 VAL B CA 1
ATOM 6883 C C . VAL B 1 495 ? 102.173 -54.391 271.696 1.00 82.09 495 VAL B C 1
ATOM 6884 O O . VAL B 1 495 ? 102.232 -53.239 271.283 1.00 87.45 495 VAL B O 1
ATOM 6888 N N . GLU B 1 496 ? 101.179 -55.214 271.392 1.00 84.64 496 GLU B N 1
ATOM 6889 C CA . GLU B 1 496 ? 100.089 -54.790 270.528 1.00 92.09 496 GLU B CA 1
ATOM 6890 C C . GLU B 1 496 ? 99.250 -53.681 271.139 1.00 89.63 496 GLU B C 1
ATOM 6891 O O . GLU B 1 496 ? 98.876 -52.728 270.463 1.00 88.88 496 GLU B O 1
ATOM 6897 N N . GLU B 1 497 ? 98.955 -53.810 272.426 1.00 95.58 497 GLU B N 1
ATOM 6898 C CA . GLU B 1 497 ? 98.150 -52.810 273.107 1.00 95.09 497 GLU B CA 1
ATOM 6899 C C . GLU B 1 497 ? 98.830 -51.451 273.162 1.00 85.48 497 GLU B C 1
ATOM 6900 O O . GLU B 1 497 ? 98.186 -50.421 272.994 1.00 89.30 497 GLU B O 1
ATOM 6906 N N . ILE B 1 498 ? 100.134 -51.449 273.397 1.00 73.43 498 ILE B N 1
ATOM 6907 C CA . ILE B 1 498 ? 100.862 -50.197 273.465 1.00 70.04 498 ILE B CA 1
ATOM 6908 C C . ILE B 1 498 ? 100.797 -49.471 272.132 1.00 79.57 498 ILE B C 1
ATOM 6909 O O . ILE B 1 498 ? 100.634 -48.256 272.089 1.00 82.06 498 ILE B O 1
ATOM 6914 N N . LYS B 1 499 ? 100.932 -50.219 271.043 1.00 84.37 499 LYS B N 1
ATOM 6915 C CA . LYS B 1 499 ? 100.886 -49.622 269.717 1.00 78.97 499 LYS B CA 1
ATOM 6916 C C . LYS B 1 499 ? 99.522 -49.009 269.427 1.00 84.73 499 LYS B C 1
ATOM 6917 O O . LYS B 1 499 ? 99.432 -47.920 268.868 1.00 93.17 499 LYS B O 1
ATOM 6923 N N . ARG B 1 500 ? 98.461 -49.710 269.809 1.00 83.35 500 ARG B N 1
ATOM 6924 C CA . ARG B 1 500 ? 97.114 -49.208 269.583 1.00 88.38 500 ARG B CA 1
ATOM 6925 C C . ARG B 1 500 ? 96.850 -47.931 270.363 1.00 89.70 500 ARG B C 1
ATOM 6926 O O . ARG B 1 500 ? 96.256 -46.990 269.848 1.00 92.24 500 ARG B O 1
ATOM 6934 N N . ARG B 1 501 ? 97.296 -47.905 271.612 1.00 87.02 501 ARG B N 1
ATOM 6935 C CA . ARG B 1 501 ? 97.112 -46.742 272.470 1.00 92.28 501 ARG B CA 1
ATOM 6936 C C . ARG B 1 501 ? 97.852 -45.512 271.967 1.00 99.54 501 ARG B C 1
ATOM 6937 O O . ARG B 1 501 ? 97.341 -44.399 272.040 1.00 104.61 501 ARG B O 1
ATOM 6945 N N . THR B 1 502 ? 99.064 -45.718 271.464 1.00 99.53 502 THR B N 1
ATOM 6946 C CA . THR B 1 502 ? 99.875 -44.621 270.953 1.00 94.67 502 THR B CA 1
ATOM 6947 C C . THR B 1 502 ? 99.470 -44.261 269.531 1.00 95.26 502 THR B C 1
ATOM 6948 O O . THR B 1 502 ? 100.217 -44.494 268.584 1.00 99.02 502 THR B O 1
#

Organism: Homo sapiens (NCBI:txid9606)

B-factor: mean 90.15, std 42.19, range [20.0, 289.2]

Secondary structure (DSSP, 8-state):
------TT---B-HHHHHHHHHHHHHHHHHHHHTT-EE-B--SEEEHHHHTT----B-BB---SSPPEEE-S-SHHHHHHHHHHHT-S-EEEEEEEEEEB-----SSSS--SEEEEEEEEEES--STTHHHHHHHHHHHHHHHHHTSS-EEEEEEEHHHHHHHHHHHT--TTTHHHHHHHHHGGGTS-HHHHHHIIIIIH---HHHHHHHHHHHT-EESHHHHHHHHH-HHHHH-HHHHHHHHHHHHHHHHHHHHT-STTEEEETT----TTT-SSEEEEEEEE---EEEEEEEEEE-HHHHTSSSSS-----EEEEEE-HHHHHHHHHHHHHHHT----S----EEEE-SSTT-HHHHHHHHHHHHHTT--EEE-S-SS--HHHHHHHHHHHT--EEEE--HHHHHHTEEEEEETTT--EEEEEHHHHHHHHHHH--/-HHHHHHHHHHHHHHHHHHHHHTT--HHHHHHHHHHHHHHHHH-----PPTT---B-HHHHHHHHHHHHHHHHHHHHTT-EE-B--SEEETTTS----GGGS-BB--TTS--EEE-S-SHHHHHHHHHHHT-S-EEEEEEEEEE----EEEEEEEEEES--STTHHHHHHHHHHHHHHHHHT---EEEEEEEHHHH--HHHHHHHHHHHS-HHHHHHHHHHH--HHHHHHHH-EESHHHHHHHHH-HHHHH-HHHHHHHHHHHHHHHHHHHHT-STTEEEESS--TTTTT-SSEEEEEEE-----SEEEEE--HHHHHHSSS-----EEEEEE-HHHHHHHHHHHHHHHT----S----EEEE-SSSS-HHHHHHHHHHHHHTT--EE--S-SS--HHHHHHHHHHHT--EEEE--HHHHHHTEEEEEETTT--EEEEEHHHHHHHHHHH-

CATH classification: 3.40.50.800

InterPro domains:
  IPR000738 WHEP-TRS domain [PF00458] (7-45)
  IPR000738 WHEP-TRS domain [PS00762] (14-42)
  IPR000738 WHEP-TRS domain [PS51185] (3-59)
  IPR000738 WHEP-TRS domain [SM00991] (7-60)
  IPR004154 Anticodon-binding [PF03129] (410-500)
  IPR004516 Histidine-tRNA ligase/ATP phosphoribosyltransferase regulatory subunit [PIRSF001549] (55-500)
  IPR006195 Aminoacyl-tRNA synthetase, class II [PS50862] (37-393)
  IPR009068 uS15/NS1, RNA-binding domain superfamily [SSF47060] (5-57)
  IPR015807 Histidine-tRNA ligase [MF_00127] (54-500)
  IPR015807 Histidine-tRNA ligase [TIGR00442] (57-489)
  IPR033656 Histidyl-anticodon-binding [cd00859] (408-499)
  IPR036621 Anticodon-binding domain superfamily [G3DSA:3.40.50.800] (405-506)
  IPR041715 Class II Histidinyl-tRNA synthetase (HisRS)-like catalytic core domain [PF13393] (61-389)
  IPR041715 Class II Histidinyl-tRNA synthetase (HisRS)-like catalytic core domain [cd00773] (69-394)
  IPR045864 Class II Aminoacyl-tRNA synthetase/Biotinyl protein ligase (BPL) and lipoyl protein ligase (LPL) [G3DSA:3.30.930.10] (48-404)
  IPR045864 Class II Aminoacyl-tRNA synthetase/Biotinyl protein ligase (BPL) and lipoyl protein ligase (LPL) [SSF55681] (57-393)